Protein AF-0000000087539663 (afdb_homodimer)

Sequence (1094 aa):
MAEFKYAPMFQLGKDETEYRLLSKEGITVANFEGKEIVKVAPEALTLLAQEAFHDCEFLLRREHNEQVAAILKDEEASENDKYVALQFLRNAETAAKGVLPFCQDTGTAIIHGEKGQQVWTGYEDEEALSLGVFNTFTQENLRYSQNAPLNMFDEVNTKCNLPAQIDIEATEGAEYKFVMVAKGGGSANKTYFYPMTKATIQNEGTLIPFLVEKMKNLGTAACPPYHICFVIGGTSAEKNLLTVKLGSIKYYDALPTTGDETGRAFRDIELEKKILEEAHKIGLGAQFGGKYLAHDIRIIRLPRHGASVPIGMGVSCSADRNIKGKINKDGIWLEKMDTNPGELIPEEYRKPGEGAKGIEIDLDEGIDAVRAELTKHPVSTRVNLKGTIIVARDIAHAKLKARLDAGEPLPQYFKDYPVLYAGPAKTPNGLPCGSMGPTTANRMDPYVDEFQANGGSLVMIAKGNRTQEVTDACKKHGGFYLGTIGGVAAVLSQSSIKSIECVEYPELGMEAVYKITVEDFPAFILVDDKGNDFFKQLKPWTGCPKKMAEFKYAPMFQLGKDETEYRLLSKEGITVANFEGKEIVKVAPEALTLLAQEAFHDCEFLLRREHNEQVAAILKDEEASENDKYVALQFLRNAETAAKGVLPFCQDTGTAIIHGEKGQQVWTGYEDEEALSLGVFNTFTQENLRYSQNAPLNMFDEVNTKCNLPAQIDIEATEGAEYKFVMVAKGGGSANKTYFYPMTKATIQNEGTLIPFLVEKMKNLGTAACPPYHICFVIGGTSAEKNLLTVKLGSIKYYDALPTTGDETGRAFRDIELEKKILEEAHKIGLGAQFGGKYLAHDIRIIRLPRHGASVPIGMGVSCSADRNIKGKINKDGIWLEKMDTNPGELIPEEYRKPGEGAKGIEIDLDEGIDAVRAELTKHPVSTRVNLKGTIIVARDIAHAKLKARLDAGEPLPQYFKDYPVLYAGPAKTPNGLPCGSMGPTTANRMDPYVDEFQANGGSLVMIAKGNRTQEVTDACKKHGGFYLGTIGGVAAVLSQSSIKSIECVEYPELGMEAVYKITVEDFPAFILVDDKGNDFFKQLKPWTGCPKK

Secondary structure (DSSP, 8-state):
-PPP----S---------EEEEE-TTEEEEEETTEEEEEE-HHHHHHHHHHHHHHHHH---HHHHHHHHHHHH-TTS-HHHHHHHHHHHHHHHHHTTSSS-S-S---EEEEEEEEETTEE--S-HHHHHHHHHHHHHHHSS----EEEESSSS-EEE-SS-PPPEEEEEEESSS-EEEEEEEE-HHHHTS-EEEEE-GGGGSSHHHHHHHHHHHHHTTTTTT-SSEEEEEEEEESSHHHHHHHHHHHHTTTTTTS-SS--TT---EE-HHHHHHHHHHHHHSSBTTTTSBS-SEEEEEEEEEEEETT-EEEEEEEE-TT--EEEEEEETTEEEEE---S-GGGGS-GGG-STT-S--PEEEEGGG-HHHHHHHHTTS-TT-EEEEEEEEEE--THHHHHHHHHHHTTPPPPHHHHHS-EE-B---PPPTTSS-SS--BPBGGGGHHHHHHHHHTT--SEEEEBS---HHHHHHHHHHT-EEEE--TT-HHHHHHHTEEEEEEEE-GGGGGGSEEEEEEEEEEEEEEE-TTS-BHHHHPPP-------/-PPP----S---------EEEEE-TTEEEEEETTEEEEEE-HHHHHHHHHHHHHHHHH---HHHHHHHHHHHH-TTS-HHHHHHHHHHHHHHHHHTTSSS-S-S---EEEEEEEEETTEE--S-HHHHHHHHHHHHHHHSS----EEEESSSS-EEE-SS-PPPEEEEEEESSS-EEEEEEEE-HHHHTS-EEEEE-GGGGSSHHHHHHHHHHHHHTTTTTT-SSEEEEEEEEESSHHHHHHHHHHHHTTTTTTS-SS--TT---EE-HHHHHHHHHHHHHSSBTTTTSBS-SEEEEEEEEEEEETT-EEEEEEEE-TT--EEEEEEETTEEEEE---S-GGGGS-GGG-STT-S--PEEEEGGG-HHHHHHHHTTS-TT-EEEEEEEEEE--THHHHHHHHHHHTTPPPPHHHHHS-EE-B---PPPTTSS-SS--BPBGGGGHHHHHHHHHTT--SEEEEBS---HHHHHHHHHHT-EEEE--TT-HHHHHHHTEEEEEEEE-GGGGGGSEEEEEEEEEEEEEEE-TTS-BHHHHPPP-------

Structure (mmCIF, N/CA/C/O backbone):
data_AF-0000000087539663-model_v1
#
loop_
_entity.id
_entity.type
_entity.pdbx_description
1 polymer 'Fumarate hydratase class I'
#
loop_
_atom_site.group_PDB
_atom_site.id
_atom_site.type_symbol
_atom_site.label_atom_id
_atom_site.label_alt_id
_atom_site.label_comp_id
_atom_site.label_asym_id
_atom_site.label_entity_id
_atom_site.label_seq_id
_atom_site.pdbx_PDB_ins_code
_atom_site.Cartn_x
_atom_site.Cartn_y
_atom_site.Cartn_z
_atom_site.occupancy
_atom_site.B_iso_or_equiv
_atom_site.auth_seq_id
_atom_site.auth_comp_id
_atom_site.auth_asym_id
_atom_site.auth_atom_id
_atom_site.pdbx_PDB_model_num
ATOM 1 N N . MET A 1 1 ? 14.211 -14.898 -30.953 1 60.56 1 MET A N 1
ATOM 2 C CA . MET A 1 1 ? 14.531 -14.812 -29.531 1 60.56 1 MET A CA 1
ATOM 3 C C . MET A 1 1 ? 14.547 -13.359 -29.078 1 60.56 1 MET A C 1
ATOM 5 O O . MET A 1 1 ? 14.906 -12.461 -29.844 1 60.56 1 MET A O 1
ATOM 9 N N . ALA A 1 2 ? 13.883 -13.055 -27.953 1 77.38 2 ALA A N 1
ATOM 10 C CA . ALA A 1 2 ? 13.875 -11.672 -27.469 1 77.38 2 ALA A CA 1
ATOM 11 C C . ALA A 1 2 ? 15.289 -11.188 -27.172 1 77.38 2 ALA A C 1
ATOM 13 O O . ALA A 1 2 ? 16.141 -11.961 -26.703 1 77.38 2 ALA A O 1
ATOM 14 N N . GLU A 1 3 ? 15.664 -10.031 -27.609 1 91.62 3 GLU A N 1
ATOM 15 C CA . GLU A 1 3 ? 16.938 -9.383 -27.281 1 91.62 3 GLU A CA 1
ATOM 16 C C . GLU A 1 3 ? 16.859 -8.648 -25.938 1 91.62 3 GLU A C 1
ATOM 18 O O . GLU A 1 3 ? 15.836 -8.016 -25.641 1 91.62 3 GLU A O 1
ATOM 23 N N . PHE A 1 4 ? 17.969 -8.852 -25.188 1 96.75 4 PHE A N 1
ATOM 24 C CA . PHE A 1 4 ? 17.984 -8.18 -23.906 1 96.75 4 PHE A CA 1
ATOM 25 C C . PHE A 1 4 ? 18.156 -6.672 -24.078 1 96.75 4 PHE A C 1
ATOM 27 O O . PHE A 1 4 ? 19.125 -6.223 -24.703 1 96.75 4 PHE A O 1
ATOM 34 N N . LYS A 1 5 ? 17.234 -5.957 -23.609 1 95.12 5 LYS A N 1
ATOM 35 C CA . LYS A 1 5 ? 17.25 -4.5 -23.531 1 95.12 5 LYS A CA 1
ATOM 36 C C . LYS A 1 5 ? 16.812 -4.008 -22.156 1 95.12 5 LYS A C 1
ATOM 38 O O . LYS A 1 5 ? 15.703 -4.32 -21.719 1 95.12 5 LYS A O 1
ATOM 43 N N . TYR A 1 6 ? 17.781 -3.248 -21.578 1 96.25 6 TYR A N 1
ATOM 44 C CA . TYR A 1 6 ? 17.438 -2.742 -20.25 1 96.25 6 TYR A CA 1
ATOM 45 C C . TYR A 1 6 ? 17.188 -1.24 -20.281 1 96.25 6 TYR A C 1
ATOM 47 O O . TYR A 1 6 ? 17.906 -0.496 -20.953 1 96.25 6 TYR A O 1
ATOM 55 N N . ALA A 1 7 ? 16.141 -0.862 -19.641 1 96.44 7 ALA A N 1
ATOM 56 C CA . ALA A 1 7 ? 15.859 0.535 -19.328 1 96.44 7 ALA A CA 1
ATOM 57 C C . ALA A 1 7 ? 15.266 0.671 -17.922 1 96.44 7 ALA A C 1
ATOM 59 O O . ALA A 1 7 ? 14.438 -0.146 -17.516 1 96.44 7 ALA A O 1
ATOM 60 N N . PRO A 1 8 ? 15.695 1.689 -17.188 1 96.44 8 PRO A N 1
ATOM 61 C CA . PRO A 1 8 ? 15.07 1.904 -15.883 1 96.44 8 PRO A CA 1
ATOM 62 C C . PRO A 1 8 ? 13.57 2.186 -15.984 1 96.44 8 PRO A C 1
ATOM 64 O O . PRO A 1 8 ? 13.133 2.883 -16.906 1 96.44 8 PRO A O 1
ATOM 67 N N . MET A 1 9 ? 12.781 1.643 -15.047 1 97.69 9 MET A N 1
ATOM 68 C CA . MET A 1 9 ? 11.336 1.854 -15.039 1 97.69 9 MET A CA 1
ATOM 69 C C . MET A 1 9 ? 11.008 3.334 -14.883 1 97.69 9 MET A C 1
ATOM 71 O O . MET A 1 9 ? 10.125 3.852 -15.57 1 97.69 9 MET A O 1
ATOM 75 N N . PHE A 1 10 ? 11.734 4.004 -13.945 1 98.06 10 PHE A N 1
ATOM 76 C CA . PHE A 1 10 ? 11.539 5.43 -13.703 1 98.06 10 PHE A CA 1
ATOM 77 C C . PHE A 1 10 ? 12.648 6.246 -14.359 1 98.06 10 PHE A C 1
ATOM 79 O O . PHE A 1 10 ? 13.758 6.336 -13.828 1 98.06 10 PHE A O 1
ATOM 86 N N . GLN A 1 11 ? 12.383 6.824 -15.469 1 97.25 11 GLN A N 1
ATOM 87 C CA . GLN A 1 11 ? 13.328 7.613 -16.25 1 97.25 11 GLN A CA 1
ATOM 88 C C . GLN A 1 11 ? 13.117 9.109 -16.031 1 97.25 11 GLN A C 1
ATOM 90 O O . GLN A 1 11 ? 12.672 9.82 -16.922 1 97.25 11 GLN A O 1
ATOM 95 N N . LEU A 1 12 ? 13.547 9.562 -14.883 1 95.38 12 LEU A N 1
ATOM 96 C CA . LEU A 1 12 ? 13.305 10.945 -14.469 1 95.38 12 LEU A CA 1
ATOM 97 C C . LEU A 1 12 ? 14.18 11.906 -15.258 1 95.38 12 LEU A C 1
ATOM 99 O O . LEU A 1 12 ? 15.359 11.625 -15.508 1 95.38 12 LEU A O 1
ATOM 103 N N . GLY A 1 13 ? 13.602 13.016 -15.656 1 94.69 13 GLY A N 1
ATOM 104 C CA . GLY A 1 13 ? 14.352 14.078 -16.312 1 94.69 13 GLY A CA 1
ATOM 105 C C . GLY A 1 13 ? 15.211 14.875 -15.359 1 94.69 13 GLY A C 1
ATOM 106 O O . GLY A 1 13 ? 15.461 14.453 -14.227 1 94.69 13 GLY A O 1
ATOM 107 N N . LYS A 1 14 ? 15.648 15.961 -15.812 1 93.81 14 LYS A N 1
ATOM 108 C CA . LYS A 1 14 ? 16.578 16.812 -15.062 1 93.81 14 LYS A CA 1
ATOM 109 C C . LYS A 1 14 ? 15.898 17.406 -13.836 1 93.81 14 LYS A C 1
ATOM 111 O O . LYS A 1 14 ? 14.734 17.812 -13.906 1 93.81 14 LYS A O 1
ATOM 116 N N . ASP A 1 15 ? 16.594 17.469 -12.719 1 94.06 15 ASP A N 1
ATOM 117 C CA . ASP A 1 15 ? 16.141 18.141 -11.508 1 94.06 15 ASP A CA 1
ATOM 118 C C . ASP A 1 15 ? 16.281 19.656 -11.633 1 94.06 15 ASP A C 1
ATOM 120 O O . ASP A 1 15 ? 17.406 20.172 -11.695 1 94.06 15 ASP A O 1
ATOM 124 N N . GLU A 1 16 ? 15.211 20.344 -11.609 1 95.31 16 GLU A N 1
ATOM 125 C CA . GLU A 1 16 ? 15.242 21.797 -11.766 1 95.31 16 GLU A CA 1
ATOM 126 C C . GLU A 1 16 ? 15.062 22.5 -10.43 1 95.31 16 GLU A C 1
ATOM 128 O O . GLU A 1 16 ? 14.852 23.719 -10.383 1 95.31 16 GLU A O 1
ATOM 133 N N . THR A 1 17 ? 15.227 21.781 -9.375 1 97.5 17 THR A N 1
ATOM 134 C CA . THR A 1 17 ? 15.031 22.328 -8.031 1 97.5 17 THR A CA 1
ATOM 135 C C . THR A 1 17 ? 16.094 23.375 -7.715 1 97.5 17 THR A C 1
ATOM 137 O O . THR A 1 17 ? 17.266 23.203 -8.039 1 97.5 17 THR A O 1
ATOM 140 N N . GLU A 1 18 ? 15.656 24.547 -7.195 1 98.06 18 GLU A N 1
ATOM 141 C CA . GLU A 1 18 ? 16.594 25.547 -6.672 1 98.06 18 GLU A CA 1
ATOM 142 C C . GLU A 1 18 ? 17.031 25.188 -5.25 1 98.06 18 GLU A C 1
ATOM 144 O O . GLU A 1 18 ? 16.188 25.078 -4.355 1 98.06 18 GLU A O 1
ATOM 149 N N . TYR A 1 19 ? 18.344 25.031 -5.066 1 98.44 19 TYR A N 1
ATOM 150 C CA . TYR A 1 19 ? 18.891 24.641 -3.768 1 98.44 19 TYR A CA 1
ATOM 151 C C . TYR A 1 19 ? 19.656 25.797 -3.131 1 98.44 19 TYR A C 1
ATOM 153 O O . TYR A 1 19 ? 20.188 26.672 -3.832 1 98.44 19 TYR A O 1
ATOM 161 N N . ARG A 1 20 ? 19.703 25.844 -1.887 1 98.44 20 ARG A N 1
ATOM 162 C CA . ARG A 1 20 ? 20.594 26.703 -1.128 1 98.44 20 ARG A CA 1
ATOM 163 C C . ARG A 1 20 ? 21.656 25.891 -0.382 1 98.44 20 ARG A C 1
ATOM 165 O O . ARG A 1 20 ? 21.375 24.781 0.084 1 98.44 20 ARG A O 1
ATOM 172 N N . LEU A 1 21 ? 22.812 26.406 -0.207 1 98.75 21 LEU A N 1
ATOM 173 C CA . LEU A 1 21 ? 23.906 25.766 0.527 1 98.75 21 LEU A CA 1
ATOM 174 C C . LEU A 1 21 ? 23.703 25.922 2.031 1 98.75 21 LEU A C 1
ATOM 176 O O . LEU A 1 21 ? 23.562 27.031 2.533 1 98.75 21 LEU A O 1
ATOM 180 N N . LEU A 1 22 ? 23.688 24.828 2.732 1 98.5 22 LEU A N 1
ATOM 181 C CA . LEU A 1 22 ? 23.562 24.859 4.188 1 98.5 22 LEU A CA 1
ATOM 182 C C . LEU A 1 22 ? 24.938 24.938 4.844 1 98.5 22 LEU A C 1
ATOM 184 O O . LEU A 1 22 ? 25.125 25.688 5.812 1 98.5 22 LEU A O 1
ATOM 188 N N . SER A 1 23 ? 25.812 24.062 4.434 1 98.62 23 SER A N 1
ATOM 189 C CA . SER A 1 23 ? 27.125 23.953 5.039 1 98.62 23 SER A CA 1
ATOM 190 C C . SER A 1 23 ? 28.062 23.094 4.184 1 98.62 23 SER A C 1
ATOM 192 O O . SER A 1 23 ? 27.609 22.328 3.334 1 98.62 23 SER A O 1
ATOM 194 N N . LYS A 1 24 ? 29.297 23.25 4.359 1 98.5 24 LYS A N 1
ATOM 195 C CA . LYS A 1 24 ? 30.312 22.375 3.756 1 98.5 24 LYS A CA 1
ATOM 196 C C . LYS A 1 24 ? 30.984 21.5 4.809 1 98.5 24 LYS A C 1
ATOM 198 O O . LYS A 1 24 ? 31.719 20.562 4.473 1 98.5 24 LYS A O 1
ATOM 203 N N . GLU A 1 25 ? 30.703 21.781 6.031 1 98.5 25 GLU A N 1
ATOM 204 C CA . GLU A 1 25 ? 31.312 21.062 7.137 1 98.5 25 GLU A CA 1
ATOM 205 C C . GLU A 1 25 ? 30.906 19.594 7.125 1 98.5 25 GLU A C 1
ATOM 207 O O . GLU A 1 25 ? 29.75 19.266 6.867 1 98.5 25 GLU A O 1
ATOM 212 N N . GLY A 1 26 ? 31.844 18.703 7.422 1 98.5 26 GLY A N 1
ATOM 213 C CA . GLY A 1 26 ? 31.562 17.281 7.508 1 98.5 26 GLY A CA 1
ATOM 214 C C . GLY A 1 26 ? 31.641 16.578 6.168 1 98.5 26 GLY A C 1
ATOM 215 O O . GLY A 1 26 ? 31.328 15.391 6.066 1 98.5 26 GLY A O 1
ATOM 216 N N . ILE A 1 27 ? 32 17.344 5.117 1 98.75 27 ILE A N 1
ATOM 217 C CA . ILE A 1 27 ? 32.125 16.766 3.785 1 98.75 27 ILE A CA 1
ATOM 218 C C . ILE A 1 27 ? 33.625 16.75 3.387 1 98.75 27 ILE A C 1
ATOM 220 O O . ILE A 1 27 ? 34.281 17.797 3.361 1 98.75 27 ILE A O 1
ATOM 224 N N . THR A 1 28 ? 34.125 15.633 3.146 1 98.44 28 THR A N 1
ATOM 225 C CA . THR A 1 28 ? 35.5 15.484 2.639 1 98.44 28 THR A CA 1
ATOM 226 C C . THR A 1 28 ? 35.531 14.547 1.437 1 98.44 28 THR A C 1
ATOM 228 O O . THR A 1 28 ? 34.5 13.93 1.099 1 98.44 28 THR A O 1
ATOM 231 N N . VAL A 1 29 ? 36.594 14.469 0.727 1 98.19 29 VAL A N 1
ATOM 232 C CA . VAL A 1 29 ? 36.719 13.641 -0.466 1 98.19 29 VAL A CA 1
ATOM 233 C C . VAL A 1 29 ? 37.906 12.703 -0.331 1 98.19 29 VAL A C 1
ATOM 235 O O . VAL A 1 29 ? 38.875 13.031 0.349 1 98.19 29 VAL A O 1
ATOM 238 N N . ALA A 1 30 ? 37.812 11.594 -0.809 1 97.81 30 ALA A N 1
ATOM 239 C CA . ALA A 1 30 ? 38.844 10.602 -0.942 1 97.81 30 ALA A CA 1
ATOM 240 C C . ALA A 1 30 ? 38.812 9.945 -2.32 1 97.81 30 ALA A C 1
ATOM 242 O O . ALA A 1 30 ? 38.125 10.414 -3.223 1 97.81 30 ALA A O 1
ATOM 243 N N . ASN A 1 31 ? 39.75 9 -2.48 1 97.12 31 ASN A N 1
ATOM 244 C CA . ASN A 1 31 ? 39.812 8.297 -3.758 1 97.12 31 ASN A CA 1
ATOM 245 C C . ASN A 1 31 ? 39.844 6.785 -3.564 1 97.12 31 ASN A C 1
ATOM 247 O O . ASN A 1 31 ? 40.5 6.281 -2.666 1 97.12 31 ASN A O 1
ATOM 251 N N . PHE A 1 32 ? 39.125 6.09 -4.246 1 96.75 32 PHE A N 1
ATOM 252 C CA . PHE A 1 32 ? 39.125 4.633 -4.285 1 96.75 32 PHE A CA 1
ATOM 253 C C . PHE A 1 32 ? 39.188 4.129 -5.723 1 96.75 32 PHE A C 1
ATOM 255 O O . PHE A 1 32 ? 38.219 4.25 -6.469 1 96.75 32 PHE A O 1
ATOM 262 N N . GLU A 1 33 ? 40.312 3.533 -6.109 1 95.62 33 GLU A N 1
ATOM 263 C CA . GLU A 1 33 ? 40.562 2.953 -7.426 1 95.62 33 GLU A CA 1
ATOM 264 C C . GLU A 1 33 ? 40.188 3.934 -8.539 1 95.62 33 GLU A C 1
ATOM 266 O O . GLU A 1 33 ? 39.469 3.576 -9.469 1 95.62 33 GLU A O 1
ATOM 271 N N . GLY A 1 34 ? 40.531 5.16 -8.406 1 95.31 34 GLY A N 1
ATOM 272 C CA . GLY A 1 34 ? 40.406 6.164 -9.445 1 95.31 34 GLY A CA 1
ATOM 273 C C . GLY A 1 34 ? 39.062 6.902 -9.375 1 95.31 34 GLY A C 1
ATOM 274 O O . GLY A 1 34 ? 38.812 7.816 -10.164 1 95.31 34 GLY A O 1
ATOM 275 N N . LYS A 1 35 ? 38.188 6.598 -8.445 1 96.19 35 LYS A N 1
ATOM 276 C CA . LYS A 1 35 ? 36.906 7.266 -8.289 1 96.19 35 LYS A CA 1
ATOM 277 C C . LYS A 1 35 ? 36.906 8.172 -7.059 1 96.19 35 LYS A C 1
ATOM 279 O O . LYS A 1 35 ? 37.438 7.797 -6.004 1 96.19 35 LYS A O 1
ATOM 284 N N . GLU A 1 36 ? 36.344 9.32 -7.258 1 97.31 36 GLU A N 1
ATOM 285 C CA . GLU A 1 36 ? 36.188 10.234 -6.137 1 97.31 36 GLU A CA 1
ATOM 286 C C . GLU A 1 36 ? 35.125 9.75 -5.18 1 97.31 36 GLU A C 1
ATOM 288 O O . GLU A 1 36 ? 34 9.461 -5.598 1 97.31 36 GLU A O 1
ATOM 293 N N . ILE A 1 37 ? 35.531 9.617 -3.922 1 98.25 37 ILE A N 1
ATOM 294 C CA . ILE A 1 37 ? 34.594 9.188 -2.869 1 98.25 37 ILE A CA 1
ATOM 295 C C . ILE A 1 37 ? 34.219 10.383 -2.008 1 98.25 37 ILE A C 1
ATOM 297 O O . ILE A 1 37 ? 35.062 11.078 -1.467 1 98.25 37 ILE A O 1
ATOM 301 N N . VAL A 1 38 ? 32.969 10.688 -1.918 1 98.81 38 VAL A N 1
ATOM 302 C CA . VAL A 1 38 ? 32.469 11.742 -1.045 1 98.81 38 VAL A CA 1
ATOM 303 C C . VAL A 1 38 ? 32.219 11.18 0.351 1 98.81 38 VAL A C 1
ATOM 305 O O . VAL A 1 38 ? 31.312 10.359 0.541 1 98.81 38 VAL A O 1
ATOM 308 N N . LYS A 1 39 ? 32.969 11.586 1.333 1 98.62 39 LYS A N 1
ATOM 309 C CA . LYS A 1 39 ? 32.812 11.148 2.713 1 98.62 39 LYS A CA 1
ATOM 310 C C . LYS A 1 39 ? 31.922 12.109 3.498 1 98.62 39 LYS A C 1
ATOM 312 O O . LYS A 1 39 ? 32.156 13.32 3.475 1 98.62 39 LYS A O 1
ATOM 317 N N . VAL A 1 40 ? 30.938 11.617 4.137 1 98.88 40 VAL A N 1
ATOM 318 C CA . VAL A 1 40 ? 29.938 12.43 4.824 1 98.88 40 VAL A CA 1
ATOM 319 C C . VAL A 1 40 ? 29.953 12.109 6.316 1 98.88 40 VAL A C 1
ATOM 321 O O . VAL A 1 40 ? 29.719 10.969 6.719 1 98.88 40 VAL A O 1
ATOM 324 N N . ALA A 1 41 ? 30.219 13.055 7.184 1 98.75 41 ALA A N 1
ATOM 325 C CA . ALA A 1 41 ? 30.203 12.883 8.633 1 98.75 41 ALA A CA 1
ATOM 326 C C . ALA A 1 41 ? 28.766 12.789 9.156 1 98.75 41 ALA A C 1
ATOM 328 O O . ALA A 1 41 ? 27.844 13.305 8.531 1 98.75 41 ALA A O 1
ATOM 329 N N . PRO A 1 42 ? 28.547 12.094 10.281 1 98.69 42 PRO A N 1
ATOM 330 C CA . PRO A 1 42 ? 27.188 11.953 10.797 1 98.69 42 PRO A CA 1
ATOM 331 C C . PRO A 1 42 ? 26.516 13.297 11.086 1 98.69 42 PRO A C 1
ATOM 333 O O . PRO A 1 42 ? 25.312 13.438 10.922 1 98.69 42 PRO A O 1
ATOM 336 N N . GLU A 1 43 ? 27.344 14.32 11.492 1 98.75 43 GLU A N 1
ATOM 337 C CA . GLU A 1 43 ? 26.797 15.641 11.812 1 98.75 43 GLU A CA 1
ATOM 338 C C . GLU A 1 43 ? 26.188 16.297 10.578 1 98.75 43 GLU A C 1
ATOM 340 O O . GLU A 1 43 ? 25.25 17.078 10.688 1 98.75 43 GLU A O 1
ATOM 345 N N . ALA A 1 44 ? 26.75 15.961 9.43 1 98.88 44 ALA A N 1
ATOM 346 C CA . ALA A 1 44 ? 26.234 16.516 8.18 1 98.88 44 ALA A CA 1
ATOM 347 C C . ALA A 1 44 ? 24.828 16 7.898 1 98.88 44 ALA A C 1
ATOM 349 O O . ALA A 1 44 ? 23.938 16.781 7.512 1 98.88 44 ALA A O 1
ATOM 350 N N . LEU A 1 45 ? 24.609 14.672 8.047 1 98.94 45 LEU A N 1
ATOM 351 C CA . LEU A 1 45 ? 23.281 14.094 7.863 1 98.94 45 LEU A CA 1
ATOM 352 C C . LEU A 1 45 ? 22.297 14.641 8.898 1 98.94 45 LEU A C 1
ATOM 354 O O . LEU A 1 45 ? 21.141 14.922 8.578 1 98.94 45 LEU A O 1
ATOM 358 N N . THR A 1 46 ? 22.781 14.758 10.164 1 98.88 46 THR A N 1
ATOM 359 C CA . THR A 1 46 ? 21.953 15.305 11.234 1 98.88 46 THR A CA 1
ATOM 360 C C . THR A 1 46 ? 21.516 16.719 10.906 1 98.88 46 THR A C 1
ATOM 362 O O . THR A 1 46 ? 20.344 17.062 11.039 1 98.88 46 THR A O 1
ATOM 365 N N . LEU A 1 47 ? 22.469 17.531 10.469 1 98.88 47 LEU A N 1
ATOM 366 C CA . LEU A 1 47 ? 22.172 18.922 10.109 1 98.88 47 LEU A CA 1
ATOM 367 C C . LEU A 1 47 ? 21.156 18.984 8.977 1 98.88 47 LEU A C 1
ATOM 369 O O . LEU A 1 47 ? 20.203 19.766 9.031 1 98.88 47 LEU A O 1
ATOM 373 N N . LEU A 1 48 ? 21.391 18.203 7.941 1 98.94 48 LEU A N 1
ATOM 374 C CA . LEU A 1 48 ? 20.5 18.203 6.789 1 98.94 48 LEU A CA 1
ATOM 375 C C . LEU A 1 48 ? 19.062 17.875 7.211 1 98.94 48 LEU A C 1
ATOM 377 O O . LEU A 1 48 ? 18.125 18.594 6.848 1 98.94 48 LEU A O 1
ATOM 381 N N . ALA A 1 49 ? 18.891 16.766 7.957 1 98.94 49 ALA A N 1
ATOM 382 C CA . ALA A 1 49 ? 17.562 16.344 8.383 1 98.94 49 ALA A CA 1
ATOM 383 C C . ALA A 1 49 ? 16.906 17.391 9.289 1 98.94 49 ALA A C 1
ATOM 385 O O . ALA A 1 49 ? 15.719 17.672 9.164 1 98.94 49 ALA A O 1
ATOM 386 N N . GLN A 1 50 ? 17.688 17.938 10.234 1 98.88 50 GLN A N 1
ATOM 387 C CA . GLN A 1 50 ? 17.156 18.922 11.18 1 98.88 50 GLN A CA 1
ATOM 388 C C . GLN A 1 50 ? 16.641 20.156 10.453 1 98.88 50 GLN A C 1
ATOM 390 O O . GLN A 1 50 ? 15.531 20.625 10.711 1 98.88 50 GLN A O 1
ATOM 395 N N . GLU A 1 51 ? 17.484 20.688 9.523 1 98.81 51 GLU A N 1
ATOM 396 C CA . GLU A 1 51 ? 17.109 21.891 8.781 1 98.81 51 GLU A CA 1
ATOM 397 C C . GLU A 1 51 ? 15.953 21.594 7.82 1 98.81 51 GLU A C 1
ATOM 399 O O . GLU A 1 51 ? 15.086 22.453 7.609 1 98.81 51 GLU A O 1
ATOM 404 N N . ALA A 1 52 ? 15.977 20.453 7.207 1 98.94 52 ALA A N 1
ATOM 405 C CA . ALA A 1 52 ? 14.922 20.078 6.273 1 98.94 52 ALA A CA 1
ATOM 406 C C . ALA A 1 52 ? 13.562 20.031 6.969 1 98.94 52 ALA A C 1
ATOM 408 O O . ALA A 1 52 ? 12.594 20.609 6.484 1 98.94 52 ALA A O 1
ATOM 409 N N . PHE A 1 53 ? 13.461 19.344 8.102 1 98.81 53 PHE A N 1
ATOM 410 C CA . PHE A 1 53 ? 12.18 19.203 8.781 1 98.81 53 PHE A CA 1
ATOM 411 C C . PHE A 1 53 ? 11.766 20.516 9.43 1 98.81 53 PHE A C 1
ATOM 413 O O . PHE A 1 53 ? 10.578 20.812 9.539 1 98.81 53 PHE A O 1
ATOM 420 N N . HIS A 1 54 ? 12.758 21.344 9.852 1 98.62 54 HIS A N 1
ATOM 421 C CA . HIS A 1 54 ? 12.391 22.688 10.25 1 98.62 54 HIS A CA 1
ATOM 422 C C . HIS A 1 54 ? 11.688 23.438 9.117 1 98.62 54 HIS A C 1
ATOM 424 O O . HIS A 1 54 ? 10.57 23.922 9.289 1 98.62 54 HIS A O 1
ATOM 430 N N . ASP A 1 55 ? 12.336 23.469 7.969 1 98.56 55 ASP A N 1
ATOM 431 C CA . ASP A 1 55 ? 11.766 24.203 6.844 1 98.56 55 ASP A CA 1
ATOM 432 C C . ASP A 1 55 ? 10.43 23.625 6.414 1 98.56 55 ASP A C 1
ATOM 434 O O . ASP A 1 55 ? 9.492 24.359 6.109 1 98.56 55 ASP A O 1
ATOM 438 N N . CYS A 1 56 ? 10.352 22.328 6.438 1 96.5 56 CYS A N 1
ATOM 439 C CA . CYS A 1 56 ? 9.156 21.625 5.996 1 96.5 56 CYS A CA 1
ATOM 440 C C . CYS A 1 56 ? 7.973 21.938 6.898 1 96.5 56 CYS A C 1
ATOM 442 O O . CYS A 1 56 ? 6.824 21.891 6.457 1 96.5 56 CYS A O 1
ATOM 444 N N . GLU A 1 57 ? 8.227 22.25 8.156 1 98.25 57 GLU A N 1
ATOM 445 C CA . GLU A 1 57 ? 7.172 22.469 9.141 1 98.25 57 GLU A CA 1
ATOM 446 C C . GLU A 1 57 ? 6.711 23.922 9.133 1 98.25 57 GLU A C 1
ATOM 448 O O . GLU A 1 57 ? 5.605 24.234 9.586 1 98.25 57 GLU A O 1
ATOM 453 N N . PHE A 1 58 ? 7.527 24.875 8.57 1 98.5 58 PHE A N 1
ATOM 454 C CA . PHE A 1 58 ? 7.219 26.281 8.727 1 98.5 58 PHE A CA 1
ATOM 455 C C . PHE A 1 58 ? 7.055 26.953 7.363 1 98.5 58 PHE A C 1
ATOM 457 O O . PHE A 1 58 ? 6.484 28.047 7.266 1 98.5 58 PHE A O 1
ATOM 464 N N . LEU A 1 59 ? 7.539 26.312 6.316 1 98.56 59 LEU A N 1
ATOM 465 C CA . LEU A 1 59 ? 7.539 26.938 4.996 1 98.56 59 LEU A CA 1
ATOM 466 C C . LEU A 1 59 ? 6.949 26 3.951 1 98.56 59 LEU A C 1
ATOM 468 O O . LEU A 1 59 ? 6.977 24.781 4.121 1 98.56 59 LEU A O 1
ATOM 472 N N . LEU A 1 60 ? 6.414 26.562 2.887 1 98.25 60 LEU A N 1
ATOM 473 C CA . LEU A 1 60 ? 5.957 25.828 1.711 1 98.25 60 LEU A CA 1
ATOM 474 C C . LEU A 1 60 ? 6.73 26.25 0.468 1 98.25 60 LEU A C 1
ATOM 476 O O . LEU A 1 60 ? 7.449 27.25 0.495 1 98.25 60 LEU A O 1
ATOM 480 N N . ARG A 1 61 ? 6.648 25.5 -0.587 1 97.81 61 ARG A N 1
ATOM 481 C CA . ARG A 1 61 ? 7.227 25.891 -1.87 1 97.81 61 ARG A CA 1
ATOM 482 C C . ARG A 1 61 ? 6.527 27.125 -2.434 1 97.81 61 ARG A C 1
ATOM 484 O O . ARG A 1 61 ? 5.309 27.266 -2.305 1 97.81 61 ARG A O 1
ATOM 491 N N . ARG A 1 62 ? 7.281 27.969 -3.074 1 97.62 62 ARG A N 1
ATOM 492 C CA . ARG A 1 62 ? 6.727 29.172 -3.709 1 97.62 62 ARG A CA 1
ATOM 493 C C . ARG A 1 62 ? 5.652 28.797 -4.727 1 97.62 62 ARG A C 1
ATOM 495 O O . ARG A 1 62 ? 4.605 29.438 -4.797 1 97.62 62 ARG A O 1
ATOM 502 N N . GLU A 1 63 ? 5.918 27.766 -5.516 1 97.31 63 GLU A N 1
ATOM 503 C CA . GLU A 1 63 ? 4.984 27.328 -6.551 1 97.31 63 GLU A CA 1
ATOM 504 C C . GLU A 1 63 ? 3.646 26.906 -5.945 1 97.31 63 GLU A C 1
ATOM 506 O O . GLU A 1 63 ? 2.592 27.141 -6.539 1 97.31 63 GLU A O 1
ATOM 511 N N . HIS A 1 64 ? 3.645 26.281 -4.848 1 98.06 64 HIS A N 1
ATOM 512 C CA . HIS A 1 64 ? 2.416 25.906 -4.156 1 98.06 64 HIS A CA 1
ATOM 513 C C . HIS A 1 64 ? 1.629 27.141 -3.725 1 98.06 64 HIS A C 1
ATOM 515 O O . HIS A 1 64 ? 0.423 27.234 -3.965 1 98.06 64 HIS A O 1
ATOM 521 N N . ASN A 1 65 ? 2.311 28.062 -3.057 1 98.44 65 ASN A N 1
ATOM 522 C CA . ASN A 1 65 ? 1.659 29.297 -2.613 1 98.44 65 ASN A CA 1
ATOM 523 C C . ASN A 1 65 ? 1.077 30.078 -3.787 1 98.44 65 ASN A C 1
ATOM 525 O O . ASN A 1 65 ? 0.038 30.719 -3.652 1 98.44 65 ASN A O 1
ATOM 529 N N . GLU A 1 66 ? 1.752 30.016 -4.918 1 98.5 66 GLU A N 1
ATOM 530 C CA . GLU A 1 66 ? 1.26 30.688 -6.113 1 98.5 66 GLU A CA 1
ATOM 531 C C . GLU A 1 66 ? -0.032 30.047 -6.617 1 98.5 66 GLU A C 1
ATOM 533 O O . GLU A 1 66 ? -0.922 30.75 -7.109 1 98.5 66 GLU A O 1
ATOM 538 N N . GLN A 1 67 ? -0.124 28.719 -6.547 1 98.31 67 GLN A N 1
ATOM 539 C CA . GLN A 1 67 ? -1.372 28.047 -6.906 1 98.31 67 GLN A CA 1
ATOM 540 C C . GLN A 1 67 ? -2.512 28.5 -5.992 1 98.31 67 GLN A C 1
ATOM 542 O O . GLN A 1 67 ? -3.643 28.688 -6.449 1 98.31 67 GLN A O 1
ATOM 547 N N . VAL A 1 68 ? -2.248 28.625 -4.695 1 98.38 68 VAL A N 1
ATOM 548 C CA . VAL A 1 68 ? -3.252 29.094 -3.74 1 98.38 68 VAL A CA 1
ATOM 549 C C . VAL A 1 68 ? -3.672 30.516 -4.082 1 98.38 68 VAL A C 1
ATOM 551 O O . VAL A 1 68 ? -4.863 30.828 -4.121 1 98.38 68 VAL A O 1
ATOM 554 N N . ALA A 1 69 ? -2.721 31.344 -4.352 1 98.12 69 ALA A N 1
ATOM 555 C CA . ALA A 1 69 ? -2.988 32.75 -4.668 1 98.12 69 ALA A CA 1
ATOM 556 C C . ALA A 1 69 ? -3.842 32.875 -5.926 1 98.12 69 ALA A C 1
ATOM 558 O O . ALA A 1 69 ? -4.672 33.781 -6.031 1 98.12 69 ALA A O 1
ATOM 559 N N . ALA A 1 70 ? -3.646 32 -6.859 1 97.94 70 ALA A N 1
ATOM 560 C CA . ALA A 1 70 ? -4.371 32.031 -8.125 1 97.94 70 ALA A CA 1
ATOM 561 C C . ALA A 1 70 ? -5.875 31.891 -7.906 1 97.94 70 ALA A C 1
ATOM 563 O O . ALA A 1 70 ? -6.676 32.375 -8.695 1 97.94 70 ALA A O 1
ATOM 564 N N . ILE A 1 71 ? -6.273 31.25 -6.848 1 97.75 71 ILE A N 1
ATOM 565 C CA . ILE A 1 71 ? -7.684 31.047 -6.531 1 97.75 71 ILE A CA 1
ATOM 566 C C . ILE A 1 71 ? -8.352 32.406 -6.297 1 97.75 71 ILE A C 1
ATOM 568 O O . ILE A 1 71 ? -9.508 32.625 -6.68 1 97.75 71 ILE A O 1
ATOM 572 N N . LEU A 1 72 ? -7.668 33.344 -5.691 1 96.56 72 LEU A N 1
ATOM 573 C CA . LEU A 1 72 ? -8.203 34.656 -5.344 1 96.56 72 LEU A CA 1
ATOM 574 C C . LEU A 1 72 ? -8.523 35.469 -6.602 1 96.56 72 LEU A C 1
ATOM 576 O O . LEU A 1 72 ? -9.375 36.375 -6.578 1 96.56 72 LEU A O 1
ATOM 580 N N . LYS A 1 73 ? -7.922 35.125 -7.688 1 95.06 73 LYS A N 1
ATOM 581 C CA . LYS A 1 73 ? -8.078 35.875 -8.922 1 95.06 73 LYS A CA 1
ATOM 582 C C . LYS A 1 73 ? -9.031 35.156 -9.891 1 95.06 73 LYS A C 1
ATOM 584 O O . LYS A 1 73 ? -9.398 35.719 -10.93 1 95.06 73 LYS A O 1
ATOM 589 N N . ASP A 1 74 ? -9.383 33.969 -9.586 1 95.5 74 ASP A N 1
ATOM 590 C CA . ASP A 1 74 ? -10.219 33.188 -10.477 1 95.5 74 ASP A CA 1
ATOM 591 C C . ASP A 1 74 ? -11.688 33.594 -10.367 1 95.5 74 ASP A C 1
ATOM 593 O O . ASP A 1 74 ? -12.312 33.406 -9.328 1 95.5 74 ASP A O 1
ATOM 597 N N . GLU A 1 75 ? -12.281 34 -11.422 1 94 75 GLU A N 1
ATOM 598 C CA . GLU A 1 75 ? -13.656 34.469 -11.445 1 94 75 GLU A CA 1
ATOM 599 C C . GLU A 1 75 ? -14.648 33.344 -11.266 1 94 75 GLU A C 1
ATOM 601 O O . GLU A 1 75 ? -15.797 33.531 -10.867 1 94 75 GLU A O 1
ATOM 606 N N . GLU A 1 76 ? -14.188 32.156 -11.508 1 94.62 76 GLU A N 1
ATOM 607 C CA . GLU A 1 76 ? -15.062 31 -11.391 1 94.62 76 GLU A CA 1
ATOM 608 C C . GLU A 1 76 ? -15.031 30.422 -9.984 1 94.62 76 GLU A C 1
ATOM 610 O O . GLU A 1 76 ? -15.844 29.562 -9.641 1 94.62 76 GLU A O 1
ATOM 615 N N . ALA A 1 77 ? -14.148 30.938 -9.156 1 94.94 77 ALA A N 1
ATOM 616 C CA . ALA A 1 77 ? -14.055 30.453 -7.785 1 94.94 77 ALA A CA 1
ATOM 617 C C . ALA A 1 77 ? -15.219 30.969 -6.941 1 94.94 77 ALA A C 1
ATOM 619 O O . ALA A 1 77 ? -15.664 32.094 -7.113 1 94.94 77 ALA A O 1
ATOM 620 N N . SER A 1 78 ? -15.711 30.109 -6.027 1 92.5 78 SER A N 1
ATOM 621 C CA . SER A 1 78 ? -16.734 30.547 -5.09 1 92.5 78 SER A CA 1
ATOM 622 C C . SER A 1 78 ? -16.156 31.5 -4.051 1 92.5 78 SER A C 1
ATOM 624 O O . SER A 1 78 ? -14.938 31.594 -3.902 1 92.5 78 SER A O 1
ATOM 626 N N . GLU A 1 79 ? -17.062 32.188 -3.363 1 90.94 79 GLU A N 1
ATOM 627 C CA . GLU A 1 79 ? -16.609 33.031 -2.271 1 90.94 79 GLU A CA 1
ATOM 628 C C . GLU A 1 79 ? -15.938 32.219 -1.167 1 90.94 79 GLU A C 1
ATOM 630 O O . GLU A 1 79 ? -14.984 32.688 -0.542 1 90.94 79 GLU A O 1
ATOM 635 N N . ASN A 1 80 ? -16.422 31.047 -0.962 1 90.94 80 ASN A N 1
ATOM 636 C CA . ASN A 1 80 ? -15.828 30.172 0.045 1 90.94 80 ASN A CA 1
ATOM 637 C C . ASN A 1 80 ? -14.438 29.703 -0.371 1 90.94 80 ASN A C 1
ATOM 639 O O . ASN A 1 80 ? -13.539 29.609 0.465 1 90.94 80 ASN A O 1
ATOM 643 N N . ASP A 1 81 ? -14.273 29.453 -1.689 1 95.12 81 ASP A N 1
ATOM 644 C CA . ASP A 1 81 ? -12.953 29.109 -2.197 1 95.12 81 ASP A CA 1
ATOM 645 C C . ASP A 1 81 ? -11.945 30.219 -1.892 1 95.12 81 ASP A C 1
ATOM 647 O O . ASP A 1 81 ? -10.844 29.953 -1.404 1 95.12 81 ASP A O 1
ATOM 651 N N . LYS A 1 82 ? -12.383 31.391 -2.182 1 94.56 82 LYS A N 1
ATOM 652 C CA . LYS A 1 82 ? -11.508 32.562 -2.02 1 94.56 82 LYS A CA 1
ATOM 653 C C . LYS A 1 82 ? -11.195 32.812 -0.546 1 94.56 82 LYS A C 1
ATOM 655 O O . LYS A 1 82 ? -10.062 33.125 -0.192 1 94.56 82 LYS A O 1
ATOM 660 N N . TYR A 1 83 ? -12.203 32.625 0.256 1 92.5 83 TYR A N 1
ATOM 661 C CA . TYR A 1 83 ? -12 32.812 1.688 1 92.5 83 TYR A CA 1
ATOM 662 C C . TYR A 1 83 ? -10.992 31.812 2.232 1 92.5 83 TYR A C 1
ATOM 664 O O . TYR A 1 83 ? -10.07 32.188 2.965 1 92.5 83 TYR A O 1
ATOM 672 N N . VAL A 1 84 ? -11.141 30.562 1.917 1 94.81 84 VAL A N 1
ATOM 673 C CA . VAL A 1 84 ? -10.25 29.516 2.385 1 94.81 84 VAL A CA 1
ATOM 674 C C . VAL A 1 84 ? -8.836 29.75 1.87 1 94.81 84 VAL A C 1
ATOM 676 O O . VAL A 1 84 ? -7.863 29.656 2.625 1 94.81 84 VAL A O 1
ATOM 679 N N . ALA A 1 85 ? -8.727 30.125 0.593 1 97.19 85 ALA A N 1
ATOM 680 C CA . ALA A 1 85 ? -7.418 30.406 -0.001 1 97.19 85 ALA A CA 1
ATOM 681 C C . ALA A 1 85 ? -6.715 31.547 0.736 1 97.19 85 ALA A C 1
ATOM 683 O O . ALA A 1 85 ? -5.512 31.484 0.993 1 97.19 85 ALA A O 1
ATOM 684 N N . LEU A 1 86 ? -7.469 32.562 1.042 1 95.81 86 LEU A N 1
ATOM 685 C CA . LEU A 1 86 ? -6.914 33.688 1.775 1 95.81 86 LEU A CA 1
ATOM 686 C C . LEU A 1 86 ? -6.387 33.25 3.137 1 95.81 86 LEU A C 1
ATOM 688 O O . LEU A 1 86 ? -5.293 33.656 3.543 1 95.81 86 LEU A O 1
ATOM 692 N N . GLN A 1 87 ? -7.176 32.438 3.824 1 95.25 87 GLN A N 1
ATOM 693 C CA . GLN A 1 87 ? -6.742 31.938 5.125 1 95.25 87 GLN A CA 1
ATOM 694 C C . GLN A 1 87 ? -5.48 31.094 4.996 1 95.25 87 GLN A C 1
ATOM 696 O O . GLN A 1 87 ? -4.617 31.125 5.875 1 95.25 87 GLN A O 1
ATOM 701 N N . PHE A 1 88 ? -5.336 30.344 3.898 1 97.69 88 PHE A N 1
ATOM 702 C CA . PHE A 1 88 ? -4.145 29.531 3.674 1 97.69 88 PHE A CA 1
ATOM 703 C C . PHE A 1 88 ? -2.914 30.422 3.5 1 97.69 88 PHE A C 1
ATOM 705 O O . PHE A 1 88 ? -1.846 30.125 4.039 1 97.69 88 PHE A O 1
ATOM 712 N N . LEU A 1 89 ? -3.043 31.484 2.736 1 97.69 89 LEU A N 1
ATOM 713 C CA . LEU A 1 89 ? -1.919 32.375 2.529 1 97.69 89 LEU A CA 1
ATOM 714 C C . LEU A 1 89 ? -1.544 33.094 3.826 1 97.69 89 LEU A C 1
ATOM 716 O O . LEU A 1 89 ? -0.36 33.281 4.125 1 97.69 89 LEU A O 1
ATOM 720 N N . ARG A 1 90 ? -2.557 33.469 4.625 1 96.56 90 ARG A N 1
ATOM 721 C CA . ARG A 1 90 ? -2.291 34.094 5.926 1 96.56 90 ARG A CA 1
ATOM 722 C C . ARG A 1 90 ? -1.604 33.094 6.863 1 96.56 90 ARG A C 1
ATOM 724 O O . ARG A 1 90 ? -0.717 33.469 7.629 1 96.56 90 ARG A O 1
ATOM 731 N N . ASN A 1 91 ? -2.07 31.891 6.785 1 97.81 91 ASN A N 1
ATOM 732 C CA . ASN A 1 91 ? -1.443 30.844 7.578 1 97.81 91 ASN A CA 1
ATOM 733 C C . ASN A 1 91 ? 0.025 30.656 7.207 1 97.81 91 ASN A C 1
ATOM 735 O O . ASN A 1 91 ? 0.881 30.531 8.086 1 97.81 91 ASN A O 1
ATOM 739 N N . ALA A 1 92 ? 0.314 30.609 5.906 1 98.12 92 ALA A N 1
ATOM 740 C CA . ALA A 1 92 ? 1.688 30.484 5.426 1 98.12 92 ALA A CA 1
ATOM 741 C C . ALA A 1 92 ? 2.539 31.672 5.891 1 98.12 92 ALA A C 1
ATOM 743 O O . ALA A 1 92 ? 3.695 31.484 6.285 1 98.12 92 ALA A O 1
ATOM 744 N N . GLU A 1 93 ? 1.984 32.844 5.824 1 97.25 93 GLU A N 1
ATOM 745 C CA . GLU A 1 93 ? 2.676 34.031 6.281 1 97.25 93 GLU A CA 1
ATOM 746 C C . GLU A 1 93 ? 3 33.938 7.77 1 97.25 93 GLU A C 1
ATOM 748 O O . GLU A 1 93 ? 4.117 34.25 8.18 1 97.25 93 GLU A O 1
ATOM 753 N N . THR A 1 94 ? 2.029 33.531 8.539 1 97.31 94 THR A N 1
ATOM 754 C CA . THR A 1 94 ? 2.205 33.406 9.984 1 97.31 94 THR A CA 1
ATOM 755 C C . THR A 1 94 ? 3.27 32.344 10.305 1 97.31 94 THR A C 1
ATOM 757 O O . THR A 1 94 ? 4.164 32.594 11.117 1 97.31 94 THR A O 1
ATOM 760 N N . ALA A 1 95 ? 3.225 31.219 9.672 1 98.12 95 ALA A N 1
ATOM 761 C CA . ALA A 1 95 ? 4.133 30.109 9.938 1 98.12 95 ALA A CA 1
ATOM 762 C C . ALA A 1 95 ? 5.559 30.453 9.523 1 98.12 95 ALA A C 1
ATOM 764 O O . ALA A 1 95 ? 6.52 30.016 10.164 1 98.12 95 ALA A O 1
ATOM 765 N N . ALA A 1 96 ? 5.691 31.234 8.469 1 98.06 96 ALA A N 1
ATOM 766 C CA . ALA A 1 96 ? 7 31.578 7.91 1 98.06 96 ALA A CA 1
ATOM 767 C C . ALA A 1 96 ? 7.848 32.344 8.922 1 98.06 96 ALA A C 1
ATOM 769 O O . ALA A 1 96 ? 9.07 32.438 8.773 1 98.06 96 ALA A O 1
ATOM 770 N N . LYS A 1 97 ? 7.211 32.812 10.016 1 96.94 97 LYS A N 1
ATOM 771 C CA . LYS A 1 97 ? 7.934 33.531 11.07 1 96.94 97 LYS A CA 1
ATOM 772 C C . LYS A 1 97 ? 8.719 32.531 11.938 1 96.94 97 LYS A C 1
ATOM 774 O O . LYS A 1 97 ? 9.586 32.969 12.719 1 96.94 97 LYS A O 1
ATOM 779 N N . GLY A 1 98 ? 8.406 31.25 11.891 1 97.06 98 GLY A N 1
ATOM 780 C CA . GLY A 1 98 ? 9.227 30.219 12.508 1 97.06 98 GLY A CA 1
ATOM 781 C C . GLY A 1 98 ? 8.82 29.906 13.938 1 97.06 98 GLY A C 1
ATOM 782 O O . GLY A 1 98 ? 9.547 29.234 14.672 1 97.06 98 GLY A O 1
ATOM 783 N N . VAL A 1 99 ? 7.637 30.406 14.375 1 97.25 99 VAL A N 1
ATOM 784 C CA . VAL A 1 99 ? 7.215 30.234 15.766 1 97.25 99 VAL A CA 1
ATOM 785 C C . VAL A 1 99 ? 6.07 29.219 15.836 1 97.25 99 VAL A C 1
ATOM 787 O O . VAL A 1 99 ? 6.137 28.25 16.594 1 97.25 99 VAL A O 1
ATOM 790 N N . LEU A 1 100 ? 5.043 29.422 15.07 1 98.12 100 LEU A N 1
ATOM 791 C CA . LEU A 1 100 ? 3.91 28.5 14.953 1 98.12 100 LEU A CA 1
ATOM 792 C C . LEU A 1 100 ? 4.012 27.672 13.68 1 98.12 100 LEU A C 1
ATOM 794 O O . LEU A 1 100 ? 3.99 28.219 12.57 1 98.12 100 LEU A O 1
ATOM 798 N N . PRO A 1 101 ? 4.172 26.359 13.844 1 98.06 101 PRO A N 1
ATOM 799 C CA . PRO A 1 101 ? 4.203 25.547 12.625 1 98.06 101 PRO A CA 1
ATOM 800 C C . PRO A 1 101 ? 2.926 25.688 11.797 1 98.06 101 PRO A C 1
ATOM 802 O O . PRO A 1 101 ? 1.875 26.047 12.328 1 98.06 101 PRO A O 1
ATOM 805 N N . PHE A 1 102 ? 3.014 25.359 10.547 1 96.81 102 PHE A N 1
ATOM 806 C CA . PHE A 1 102 ? 1.944 25.531 9.57 1 96.81 102 PHE A CA 1
ATOM 807 C C . PHE A 1 102 ? 0.717 24.719 9.969 1 96.81 102 PHE A C 1
ATOM 809 O O . PHE A 1 102 ? -0.416 25.188 9.82 1 96.81 102 PHE A O 1
ATOM 816 N N . CYS A 1 103 ? 0.943 23.531 10.375 1 96.62 103 CYS A N 1
ATOM 817 C CA . CYS A 1 103 ? -0.103 22.578 10.719 1 96.62 103 CYS A CA 1
ATOM 818 C C . CYS A 1 103 ? 0.04 22.109 12.164 1 96.62 103 CYS A C 1
ATOM 820 O O . CYS A 1 103 ? 1.154 21.922 12.648 1 96.62 103 CYS A O 1
ATOM 822 N N . GLN A 1 104 ? -1.161 21.922 12.867 1 95.31 104 GLN A N 1
ATOM 823 C CA . GLN A 1 104 ? -1.079 21.422 14.234 1 95.31 104 GLN A CA 1
ATOM 824 C C . GLN A 1 104 ? -0.525 20 14.266 1 95.31 104 GLN A C 1
ATOM 826 O O . GLN A 1 104 ? 0.084 19.594 15.258 1 95.31 104 GLN A O 1
ATOM 831 N N . ASP A 1 105 ? -0.93 19.219 13.297 1 95.44 105 ASP A N 1
ATOM 832 C CA . ASP A 1 105 ? -0.366 17.875 13.133 1 95.44 105 ASP A CA 1
ATOM 833 C C . ASP A 1 105 ? 0.943 17.922 12.352 1 95.44 105 ASP A C 1
ATOM 835 O O . ASP A 1 105 ? 0.934 17.984 11.117 1 95.44 105 ASP A O 1
ATOM 839 N N . THR A 1 106 ? 2.057 17.766 13.109 1 97 106 THR A N 1
ATOM 840 C CA . THR A 1 106 ? 3.352 17.984 12.477 1 97 106 THR A CA 1
ATOM 841 C C . THR A 1 106 ? 3.873 16.688 11.859 1 97 106 THR A C 1
ATOM 843 O O . THR A 1 106 ? 4.934 16.672 11.234 1 97 106 THR A O 1
ATOM 846 N N . GLY A 1 107 ? 3.178 15.617 12 1 96.81 107 GLY A N 1
ATOM 847 C CA . GLY A 1 107 ? 3.162 14.453 11.117 1 96.81 107 GLY A CA 1
ATOM 848 C C . GLY A 1 107 ? 4.332 13.516 11.344 1 96.81 107 GLY A C 1
ATOM 849 O O . GLY A 1 107 ? 5.234 13.82 12.125 1 96.81 107 GLY A O 1
ATOM 850 N N . THR A 1 108 ? 4.332 12.344 10.688 1 98.5 108 THR A N 1
ATOM 851 C CA . THR A 1 108 ? 5.422 11.375 10.617 1 98.5 108 THR A CA 1
ATOM 852 C C . THR A 1 108 ? 6.555 11.898 9.734 1 98.5 108 THR A C 1
ATOM 854 O O . THR A 1 108 ? 6.316 12.375 8.625 1 98.5 108 THR A O 1
ATOM 857 N N . ALA A 1 109 ? 7.785 11.852 10.344 1 98.81 109 ALA A N 1
ATOM 858 C CA . ALA A 1 109 ? 8.945 12.18 9.523 1 98.81 109 ALA A CA 1
ATOM 859 C C . ALA A 1 109 ? 9.312 11.031 8.594 1 98.81 109 ALA A C 1
ATOM 861 O O . ALA A 1 109 ? 9.547 9.906 9.047 1 98.81 109 ALA A O 1
ATOM 862 N N . ILE A 1 110 ? 9.336 11.312 7.32 1 98.88 110 ILE A N 1
ATOM 863 C CA . ILE A 1 110 ? 9.664 10.305 6.312 1 98.88 110 ILE A CA 1
ATOM 864 C C . ILE A 1 110 ? 10.828 10.797 5.457 1 98.88 110 ILE A C 1
ATOM 866 O O . ILE A 1 110 ? 10.789 11.898 4.906 1 98.88 110 ILE A O 1
ATOM 870 N N . ILE A 1 111 ? 11.844 10.008 5.371 1 98.88 111 ILE A N 1
ATOM 871 C CA . ILE A 1 111 ? 13.039 10.336 4.594 1 98.88 111 ILE A CA 1
ATOM 872 C C . ILE A 1 111 ? 13.258 9.281 3.514 1 98.88 111 ILE A C 1
ATOM 874 O O . ILE A 1 111 ? 13.492 8.109 3.82 1 98.88 111 ILE A O 1
ATOM 878 N N . HIS A 1 112 ? 13.078 9.633 2.291 1 98.69 112 HIS A N 1
ATOM 879 C CA . HIS A 1 112 ? 13.438 8.812 1.138 1 98.69 112 HIS A CA 1
ATOM 880 C C . HIS A 1 112 ? 14.766 9.258 0.536 1 98.69 112 HIS A C 1
ATOM 882 O O . HIS A 1 112 ? 14.867 10.367 0.006 1 98.69 112 HIS A O 1
ATOM 888 N N . GLY A 1 113 ? 15.734 8.375 0.589 1 98.56 113 GLY A N 1
ATOM 889 C CA . GLY A 1 113 ? 17.062 8.75 0.141 1 98.56 113 GLY A CA 1
ATOM 890 C C . GLY A 1 113 ? 17.578 7.871 -0.984 1 98.56 113 GLY A C 1
ATOM 891 O O . GLY A 1 113 ? 17.094 6.754 -1.18 1 98.56 113 GLY A O 1
ATOM 892 N N . GLU A 1 114 ? 18.453 8.359 -1.747 1 98.31 114 GLU A N 1
ATOM 893 C CA . GLU A 1 114 ? 19.266 7.672 -2.744 1 98.31 114 GLU A CA 1
ATOM 894 C C . GLU A 1 114 ? 20.75 7.906 -2.5 1 98.31 114 GLU A C 1
ATOM 896 O O . GLU A 1 114 ? 21.25 9.016 -2.676 1 98.31 114 GLU A O 1
ATOM 901 N N . LYS A 1 115 ? 21.391 6.898 -2.086 1 98.62 115 LYS A N 1
ATOM 902 C CA . LYS A 1 115 ? 22.812 6.988 -1.737 1 98.62 115 LYS A CA 1
ATOM 903 C C . LYS A 1 115 ? 23.688 6.477 -2.875 1 98.62 115 LYS A C 1
ATOM 905 O O . LYS A 1 115 ? 23.719 5.273 -3.152 1 98.62 115 LYS A O 1
ATOM 910 N N . GLY A 1 116 ? 24.422 7.359 -3.492 1 98 116 GLY A N 1
ATOM 911 C CA . GLY A 1 116 ? 25.359 6.941 -4.527 1 98 116 GLY A CA 1
ATOM 912 C C . GLY A 1 116 ? 26.469 6.059 -4.004 1 98 116 GLY A C 1
ATOM 913 O O . GLY A 1 116 ? 26.938 6.242 -2.877 1 98 116 GLY A O 1
ATOM 914 N N . GLN A 1 117 ? 26.891 5.156 -4.805 1 96.88 117 GLN A N 1
ATOM 915 C CA . GLN A 1 117 ? 27.922 4.191 -4.43 1 96.88 117 GLN A CA 1
ATOM 916 C C . GLN A 1 117 ? 29.172 4.895 -3.932 1 96.88 117 GLN A C 1
ATOM 918 O O . GLN A 1 117 ? 29.875 4.391 -3.047 1 96.88 117 GLN A O 1
ATOM 923 N N . GLN A 1 118 ? 29.453 6.094 -4.461 1 97.88 118 GLN A N 1
ATOM 924 C CA . GLN A 1 118 ? 30.672 6.82 -4.129 1 97.88 118 GLN A CA 1
ATOM 925 C C . GLN A 1 118 ? 30.484 7.668 -2.875 1 97.88 118 GLN A C 1
ATOM 927 O O . GLN A 1 118 ? 31.391 8.414 -2.482 1 97.88 118 GLN A O 1
ATOM 932 N N . VAL A 1 119 ? 29.359 7.629 -2.242 1 98.62 119 VAL A N 1
ATOM 933 C CA . VAL A 1 119 ? 29.125 8.305 -0.967 1 98.62 119 VAL A CA 1
ATOM 934 C C . VAL A 1 119 ? 29.469 7.359 0.183 1 98.62 119 VAL A C 1
ATOM 936 O O . VAL A 1 119 ? 28.922 6.258 0.277 1 98.62 119 VAL A O 1
ATOM 939 N N . TRP A 1 120 ? 30.359 7.793 1.051 1 98.06 120 TRP A N 1
ATOM 940 C CA . TRP A 1 120 ? 30.859 6.969 2.146 1 98.06 120 TRP A CA 1
ATOM 941 C C . TRP A 1 120 ? 30.578 7.617 3.494 1 98.06 120 TRP A C 1
ATOM 943 O O . TRP A 1 120 ? 31.031 8.734 3.768 1 98.06 120 TRP A O 1
ATOM 953 N N . THR A 1 121 ? 29.875 7.039 4.395 1 97.5 121 THR A N 1
ATOM 954 C CA . THR A 1 121 ? 29.578 7.574 5.719 1 97.5 121 THR A CA 1
ATOM 955 C C . THR A 1 121 ? 30.281 6.773 6.805 1 97.5 121 THR A C 1
ATOM 957 O O . THR A 1 121 ? 31 7.336 7.637 1 97.5 121 THR A O 1
ATOM 960 N N . GLY A 1 122 ? 30.141 5.344 6.859 1 93.44 122 GLY A N 1
ATOM 961 C CA . GLY A 1 122 ? 30.859 4.5 7.809 1 93.44 122 GLY A CA 1
ATOM 962 C C . GLY A 1 122 ? 30.141 4.387 9.148 1 93.44 122 GLY A C 1
ATOM 963 O O . GLY A 1 122 ? 30.766 4.035 10.156 1 93.44 122 GLY A O 1
ATOM 964 N N . TYR A 1 123 ? 29.016 4.828 9.32 1 95.62 123 TYR A N 1
ATOM 965 C CA . TYR A 1 123 ? 28.156 4.746 10.492 1 95.62 123 TYR A CA 1
ATOM 966 C C . TYR A 1 123 ? 26.719 4.453 10.086 1 95.62 123 TYR A C 1
ATOM 968 O O . TYR A 1 123 ? 26.422 4.215 8.914 1 95.62 123 TYR A O 1
ATOM 976 N N . GLU A 1 124 ? 25.844 4.312 11.039 1 96.19 124 GLU A N 1
ATOM 977 C CA . GLU A 1 124 ? 24.422 4.09 10.773 1 96.19 124 GLU A CA 1
ATOM 978 C C . GLU A 1 124 ? 23.75 5.379 10.32 1 96.19 124 GLU A C 1
ATOM 980 O O . GLU A 1 124 ? 23.344 6.199 11.148 1 96.19 124 GLU A O 1
ATOM 985 N N . ASP A 1 125 ? 23.547 5.48 8.992 1 98.56 125 ASP A N 1
ATOM 986 C CA . ASP A 1 125 ? 22.953 6.691 8.43 1 98.56 125 ASP A CA 1
ATOM 987 C C . ASP A 1 125 ? 21.625 7.012 9.102 1 98.56 125 ASP A C 1
ATOM 989 O O . ASP A 1 125 ? 21.312 8.18 9.367 1 98.56 125 ASP A O 1
ATOM 993 N N . GLU A 1 126 ? 20.859 5.98 9.352 1 98.44 126 GLU A N 1
ATOM 994 C CA . GLU A 1 126 ? 19.516 6.168 9.914 1 98.44 126 GLU A CA 1
ATOM 995 C C . GLU A 1 126 ? 19.578 6.82 11.289 1 98.44 126 GLU A C 1
ATOM 997 O O . GLU A 1 126 ? 18.719 7.629 11.641 1 98.44 126 GLU A O 1
ATOM 1002 N N . GLU A 1 127 ? 20.547 6.426 12.062 1 98.5 127 GLU A N 1
ATOM 1003 C CA . GLU A 1 127 ? 20.703 7.023 13.391 1 98.5 127 GLU A CA 1
ATOM 1004 C C . GLU A 1 127 ? 21 8.516 13.289 1 98.5 127 GLU A C 1
ATOM 1006 O O . GLU A 1 127 ? 20.422 9.32 14.016 1 98.5 127 GLU A O 1
ATOM 1011 N N . ALA A 1 128 ? 21.938 8.883 12.383 1 98.81 128 ALA A N 1
ATOM 1012 C CA . ALA A 1 128 ? 22.297 10.281 12.195 1 98.81 128 ALA A CA 1
ATOM 1013 C C . ALA A 1 128 ? 21.109 11.102 11.711 1 98.81 128 ALA A C 1
ATOM 1015 O O . ALA A 1 128 ? 20.875 12.211 12.188 1 98.81 128 ALA A O 1
ATOM 1016 N N . LEU A 1 129 ? 20.375 10.562 10.742 1 98.94 129 LEU A N 1
ATOM 1017 C CA . LEU A 1 129 ? 19.188 11.227 10.234 1 98.94 129 LEU A CA 1
ATOM 1018 C C . LEU A 1 129 ? 18.125 11.344 11.32 1 98.94 129 LEU A C 1
ATOM 1020 O O . LEU A 1 129 ? 17.469 12.375 11.445 1 98.94 129 LEU A O 1
ATOM 1024 N N . SER A 1 130 ? 17.953 10.281 12.125 1 98.88 130 SER A N 1
ATOM 1025 C CA . SER A 1 130 ? 16.984 10.273 13.211 1 98.88 130 SER A CA 1
ATOM 1026 C C . SER A 1 130 ? 17.297 11.344 14.25 1 98.88 130 SER A C 1
ATOM 1028 O O . SER A 1 130 ? 16.391 11.945 14.828 1 98.88 130 SER A O 1
ATOM 1030 N N . LEU A 1 131 ? 18.562 11.531 14.508 1 98.81 131 LEU A N 1
ATOM 1031 C CA . LEU A 1 131 ? 18.953 12.578 15.445 1 98.81 131 LEU A CA 1
ATOM 1032 C C . LEU A 1 131 ? 18.5 13.945 14.945 1 98.81 131 LEU A C 1
ATOM 1034 O O . LEU A 1 131 ? 18.094 14.789 15.742 1 98.81 131 LEU A O 1
ATOM 1038 N N . GLY A 1 132 ? 18.641 14.172 13.648 1 98.88 132 GLY A N 1
ATOM 1039 C CA . GLY A 1 132 ? 18.141 15.422 13.086 1 98.88 132 GLY A CA 1
ATOM 1040 C C . GLY A 1 132 ? 16.656 15.617 13.289 1 98.88 132 GLY A C 1
ATOM 1041 O O . GLY A 1 132 ? 16.203 16.703 13.656 1 98.88 132 GLY A O 1
ATOM 1042 N N . VAL A 1 133 ? 15.922 14.57 13.055 1 98.81 133 VAL A N 1
ATOM 1043 C CA . VAL A 1 133 ? 14.484 14.602 13.281 1 98.81 133 VAL A CA 1
ATOM 1044 C C . VAL A 1 133 ? 14.195 14.883 14.758 1 98.81 133 VAL A C 1
ATOM 1046 O O . VAL A 1 133 ? 13.391 15.758 15.086 1 98.81 133 VAL A O 1
ATOM 1049 N N . PHE A 1 134 ? 14.875 14.156 15.609 1 98.75 134 PHE A N 1
ATOM 1050 C CA . PHE A 1 134 ? 14.742 14.305 17.047 1 98.75 134 PHE A CA 1
ATOM 1051 C C . PHE A 1 134 ? 14.984 15.75 17.469 1 98.75 134 PHE A C 1
ATOM 1053 O O . PHE A 1 134 ? 14.188 16.328 18.219 1 98.75 134 PHE A O 1
ATOM 1060 N N . ASN A 1 135 ? 16.062 16.328 16.984 1 98.62 135 ASN A N 1
ATOM 1061 C CA . ASN A 1 135 ? 16.422 17.703 17.328 1 98.62 135 ASN A CA 1
ATOM 1062 C C . ASN A 1 135 ? 15.305 18.672 16.938 1 98.62 135 ASN A C 1
ATOM 1064 O O . ASN A 1 135 ? 14.898 19.516 17.734 1 98.62 135 ASN A O 1
ATOM 1068 N N . THR A 1 136 ? 14.852 18.531 15.734 1 98.5 136 THR A N 1
ATOM 1069 C CA . THR A 1 136 ? 13.836 19.453 15.25 1 98.5 136 THR A CA 1
ATOM 1070 C C . THR A 1 136 ? 12.578 19.375 16.109 1 98.5 136 THR A C 1
ATOM 1072 O O . THR A 1 136 ? 12.055 20.406 16.562 1 98.5 136 THR A O 1
ATOM 1075 N N . PHE A 1 137 ? 12.117 18.188 16.359 1 97.75 137 PHE A N 1
ATOM 1076 C CA . PHE A 1 137 ? 10.836 18.016 17.031 1 97.75 137 PHE A CA 1
ATOM 1077 C C . PHE A 1 137 ? 10.945 18.359 18.516 1 97.75 137 PHE A C 1
ATOM 1079 O O . PHE A 1 137 ? 9.977 18.828 19.125 1 97.75 137 PHE A O 1
ATOM 1086 N N . THR A 1 138 ? 12.086 18.219 19.141 1 97.25 138 THR A N 1
ATOM 1087 C CA . THR A 1 138 ? 12.227 18.5 20.562 1 97.25 138 THR A CA 1
ATOM 1088 C C . THR A 1 138 ? 12.586 19.969 20.797 1 97.25 138 THR A C 1
ATOM 1090 O O . THR A 1 138 ? 12.312 20.516 21.859 1 97.25 138 THR A O 1
ATOM 1093 N N . GLN A 1 139 ? 13.133 20.594 19.75 1 96.62 139 GLN A N 1
ATOM 1094 C CA . GLN A 1 139 ? 13.633 21.953 19.969 1 96.62 139 GLN A CA 1
ATOM 1095 C C . GLN A 1 139 ? 12.656 23 19.422 1 96.62 139 GLN A C 1
ATOM 1097 O O . GLN A 1 139 ? 12.719 24.172 19.797 1 96.62 139 GLN A O 1
ATOM 1102 N N . GLU A 1 140 ? 11.82 22.578 18.453 1 96.88 140 GLU A N 1
ATOM 1103 C CA . GLU A 1 140 ? 10.82 23.484 17.891 1 96.88 140 GLU A CA 1
ATOM 1104 C C . GLU A 1 140 ? 9.453 23.25 18.531 1 96.88 140 GLU A C 1
ATOM 1106 O O . GLU A 1 140 ? 9.281 22.328 19.344 1 96.88 140 GLU A O 1
ATOM 1111 N N . ASN A 1 141 ? 8.539 24.172 18.266 1 96.62 141 ASN A N 1
ATOM 1112 C CA . ASN A 1 141 ? 7.191 24.078 18.828 1 96.62 141 ASN A CA 1
ATOM 1113 C C . ASN A 1 141 ? 6.309 23.125 18.016 1 96.62 141 ASN A C 1
ATOM 1115 O O . ASN A 1 141 ? 5.238 23.516 17.547 1 96.62 141 ASN A O 1
ATOM 1119 N N . LEU A 1 142 ? 6.766 21.938 17.859 1 97.31 142 LEU A N 1
ATOM 1120 C CA . LEU A 1 142 ? 6.082 20.922 17.047 1 97.31 142 LEU A CA 1
ATOM 1121 C C . LEU A 1 142 ? 5.375 19.906 17.938 1 97.31 142 LEU A C 1
ATOM 1123 O O . LEU A 1 142 ? 5.664 19.812 19.125 1 97.31 142 LEU A O 1
ATOM 1127 N N . ARG A 1 143 ? 4.43 19.219 17.328 1 94.81 143 ARG A N 1
ATOM 1128 C CA . ARG A 1 143 ? 3.674 18.156 18 1 94.81 143 ARG A CA 1
ATOM 1129 C C . ARG A 1 143 ? 4.352 16.812 17.828 1 94.81 143 ARG A C 1
ATOM 1131 O O . ARG A 1 143 ? 4.953 16.531 16.781 1 94.81 143 ARG A O 1
ATOM 1138 N N . TYR A 1 144 ? 4.332 15.977 18.922 1 94.56 144 TYR A N 1
ATOM 1139 C CA . TYR A 1 144 ? 4.777 14.586 18.828 1 94.56 144 TYR A CA 1
ATOM 1140 C C . TYR A 1 144 ? 3.643 13.688 18.359 1 94.56 144 TYR A C 1
ATOM 1142 O O . TYR A 1 144 ? 2.73 13.375 19.125 1 94.56 144 TYR A O 1
ATOM 1150 N N . SER A 1 145 ? 3.807 13.172 17.125 1 94.06 145 SER A N 1
ATOM 1151 C CA . SER A 1 145 ? 2.682 12.477 16.5 1 94.06 145 SER A CA 1
ATOM 1152 C C . SER A 1 145 ? 2.896 10.969 16.5 1 94.06 145 SER A C 1
ATOM 1154 O O . SER A 1 145 ? 2.004 10.211 16.109 1 94.06 145 SER A O 1
ATOM 1156 N N . GLN A 1 146 ? 4.043 10.492 16.938 1 96.5 146 GLN A N 1
ATOM 1157 C CA . GLN A 1 146 ? 4.367 9.078 16.797 1 96.5 146 GLN A CA 1
ATOM 1158 C C . GLN A 1 146 ? 4.043 8.305 18.078 1 96.5 146 GLN A C 1
ATOM 1160 O O . GLN A 1 146 ? 4.305 8.789 19.172 1 96.5 146 GLN A O 1
ATOM 1165 N N . ASN A 1 147 ? 3.473 7.168 17.891 1 96.25 147 ASN A N 1
ATOM 1166 C CA . ASN A 1 147 ? 3.205 6.234 18.984 1 96.25 147 ASN A CA 1
ATOM 1167 C C . ASN A 1 147 ? 3.986 4.938 18.812 1 96.25 147 ASN A C 1
ATOM 1169 O O . ASN A 1 147 ? 4.09 4.41 17.703 1 96.25 147 ASN A O 1
ATOM 1173 N N . ALA A 1 148 ? 4.57 4.449 19.891 1 97.81 148 ALA A N 1
ATOM 1174 C CA . ALA A 1 148 ? 5.25 3.16 19.953 1 97.81 148 ALA A CA 1
ATOM 1175 C C . ALA A 1 148 ? 4.363 2.1 20.594 1 97.81 148 ALA A C 1
ATOM 1177 O O . ALA A 1 148 ? 3.867 2.291 21.703 1 97.81 148 ALA A O 1
ATOM 1178 N N . PRO A 1 149 ? 4.164 1.014 19.859 1 98.25 149 PRO A N 1
ATOM 1179 C CA . PRO A 1 149 ? 3.404 -0.062 20.5 1 98.25 149 PRO A CA 1
ATOM 1180 C C . PRO A 1 149 ? 4.219 -0.819 21.547 1 98.25 149 PRO A C 1
ATOM 1182 O O . PRO A 1 149 ? 5.367 -1.188 21.281 1 98.25 149 PRO A O 1
ATOM 1185 N N . LEU A 1 150 ? 3.637 -1.025 22.688 1 98.12 150 LEU A N 1
ATOM 1186 C CA . LEU A 1 150 ? 4.238 -1.853 23.734 1 98.12 150 LEU A CA 1
ATOM 1187 C C . LEU A 1 150 ? 3.791 -3.305 23.594 1 98.12 150 LEU A C 1
ATOM 1189 O O . LEU A 1 150 ? 4.562 -4.223 23.875 1 98.12 150 LEU A O 1
ATOM 1193 N N . ASN A 1 151 ? 2.627 -3.516 23.281 1 98 151 ASN A N 1
ATOM 1194 C CA . ASN A 1 151 ? 1.981 -4.746 22.828 1 98 151 ASN A CA 1
ATOM 1195 C C . ASN A 1 151 ? 0.924 -4.465 21.766 1 98 151 ASN A C 1
ATOM 1197 O O . ASN A 1 151 ? 0.902 -3.385 21.172 1 98 151 ASN A O 1
ATOM 1201 N N . MET A 1 152 ? 0.063 -5.406 21.438 1 98.06 152 MET A N 1
ATOM 1202 C CA . MET A 1 152 ? -0.871 -5.246 20.328 1 98.06 152 MET A CA 1
ATOM 1203 C C . MET A 1 152 ? -1.815 -4.074 20.562 1 98.06 152 MET A C 1
ATOM 1205 O O . MET A 1 152 ? -2.203 -3.375 19.625 1 98.06 152 MET A O 1
ATOM 1209 N N . PHE A 1 153 ? -2.105 -3.811 21.812 1 96.06 153 PHE A N 1
ATOM 1210 C CA . PHE A 1 153 ? -3.203 -2.891 22.094 1 96.06 153 PHE A CA 1
ATOM 1211 C C . PHE A 1 153 ? -2.693 -1.646 22.812 1 96.06 153 PHE A C 1
ATOM 1213 O O . PHE A 1 153 ? -3.203 -0.546 22.594 1 96.06 153 PHE A O 1
ATOM 1220 N N . ASP A 1 154 ? -1.656 -1.784 23.641 1 95.44 154 ASP A N 1
ATOM 1221 C CA . ASP A 1 154 ? -1.116 -0.667 24.406 1 95.44 154 ASP A CA 1
ATOM 1222 C C . ASP A 1 154 ? 0.012 0.027 23.641 1 95.44 154 ASP A C 1
ATOM 1224 O O . ASP A 1 154 ? 0.825 -0.63 23 1 95.44 154 ASP A O 1
ATOM 1228 N N . GLU A 1 155 ? -0.023 1.307 23.703 1 94.94 155 GLU A N 1
ATOM 1229 C CA . GLU A 1 155 ? 0.982 2.133 23.047 1 94.94 155 GLU A CA 1
ATOM 1230 C C . GLU A 1 155 ? 1.326 3.361 23.891 1 94.94 155 GLU A C 1
ATOM 1232 O O . GLU A 1 155 ? 0.628 3.674 24.844 1 94.94 155 GLU A O 1
ATOM 1237 N N . VAL A 1 156 ? 2.367 4.008 23.547 1 94.25 156 VAL A N 1
ATOM 1238 C CA . VAL A 1 156 ? 2.77 5.242 24.219 1 94.25 156 VAL A CA 1
ATOM 1239 C C . VAL A 1 156 ? 3.285 6.246 23.188 1 94.25 156 VAL A C 1
ATOM 1241 O O . VAL A 1 156 ? 3.912 5.859 22.203 1 94.25 156 VAL A O 1
ATOM 1244 N N . ASN A 1 157 ? 2.885 7.48 23.375 1 94.12 157 ASN A N 1
ATOM 1245 C CA . ASN A 1 157 ? 3.539 8.516 22.578 1 94.12 157 ASN A CA 1
ATOM 1246 C C . ASN A 1 157 ? 5.043 8.555 22.828 1 94.12 157 ASN A C 1
ATOM 1248 O O . ASN A 1 157 ? 5.48 8.523 23.984 1 94.12 157 ASN A O 1
ATOM 1252 N N . THR A 1 158 ? 5.844 8.617 21.812 1 95.31 158 THR A N 1
ATOM 1253 C CA . THR A 1 158 ? 7.289 8.492 21.984 1 95.31 158 THR A CA 1
ATOM 1254 C C . THR A 1 158 ? 7.887 9.789 22.516 1 95.31 158 THR A C 1
ATOM 1256 O O . THR A 1 158 ? 9.031 9.805 22.984 1 95.31 158 THR A O 1
ATOM 1259 N N . LYS A 1 159 ? 7.156 10.961 22.391 1 94.06 159 LYS A N 1
ATOM 1260 C CA . LYS A 1 159 ? 7.492 12.273 22.922 1 94.06 159 LYS A CA 1
ATOM 1261 C C . LYS A 1 159 ? 8.727 12.852 22.25 1 94.06 159 LYS A C 1
ATOM 1263 O O . LYS A 1 159 ? 9.445 13.664 22.828 1 94.06 159 LYS A O 1
ATOM 1268 N N . CYS A 1 160 ? 9.047 12.344 21.109 1 96.19 160 CYS A N 1
ATOM 1269 C CA . CYS A 1 160 ? 10.148 12.867 20.312 1 96.19 160 CYS A CA 1
ATOM 1270 C C . CYS A 1 160 ? 9.883 12.695 18.828 1 96.19 160 CYS A C 1
ATOM 1272 O O . CYS A 1 160 ? 10.727 13.039 18 1 96.19 160 CYS A O 1
ATOM 1274 N N . ASN A 1 161 ? 8.867 12.062 18.484 1 96.88 161 ASN A N 1
ATOM 1275 C CA . ASN A 1 161 ? 8.328 11.852 17.141 1 96.88 161 ASN A CA 1
ATOM 1276 C C . ASN A 1 161 ? 9.133 10.812 16.375 1 96.88 161 ASN A C 1
ATOM 1278 O O . ASN A 1 161 ? 9.117 10.797 15.141 1 96.88 161 ASN A O 1
ATOM 1282 N N . LEU A 1 162 ? 9.922 10.008 17.031 1 98.12 162 LEU A N 1
ATOM 1283 C CA . LEU A 1 162 ? 10.539 8.82 16.453 1 98.12 162 LEU A CA 1
ATOM 1284 C C . LEU A 1 162 ? 9.688 7.582 16.719 1 98.12 162 LEU A C 1
ATOM 1286 O O . LEU A 1 162 ? 8.906 7.555 17.672 1 98.12 162 LEU A O 1
ATOM 1290 N N . PRO A 1 163 ? 9.867 6.496 15.93 1 98.19 163 PRO A N 1
ATOM 1291 C CA . PRO A 1 163 ? 10.781 6.391 14.789 1 98.19 163 PRO A CA 1
ATOM 1292 C C . PRO A 1 163 ? 10.305 7.188 13.578 1 98.19 163 PRO A C 1
ATOM 1294 O O . PRO A 1 163 ? 9.102 7.352 13.375 1 98.19 163 PRO A O 1
ATOM 1297 N N . ALA A 1 164 ? 11.289 7.727 12.844 1 98.56 164 ALA A N 1
ATOM 1298 C CA . ALA A 1 164 ? 11.062 8.195 11.484 1 98.56 164 ALA A CA 1
ATOM 1299 C C . ALA A 1 164 ? 11.094 7.043 10.484 1 98.56 164 ALA A C 1
ATOM 1301 O O . ALA A 1 164 ? 11.688 5.996 10.766 1 98.56 164 ALA A O 1
ATOM 1302 N N . GLN A 1 165 ? 10.344 7.215 9.438 1 98.69 165 GLN A N 1
ATOM 1303 C CA . GLN A 1 165 ? 10.57 6.293 8.328 1 98.69 165 GLN A CA 1
ATOM 1304 C C . GLN A 1 165 ? 11.781 6.711 7.5 1 98.69 165 GLN A C 1
ATOM 1306 O O . GLN A 1 165 ? 11.828 7.828 6.98 1 98.69 165 GLN A O 1
ATOM 1311 N N . ILE A 1 166 ? 12.758 5.887 7.387 1 98.75 166 ILE A N 1
ATOM 1312 C CA . ILE A 1 166 ? 13.961 6.18 6.617 1 98.75 166 ILE A CA 1
ATOM 1313 C C . ILE A 1 166 ? 14.242 5.039 5.641 1 98.75 166 ILE A C 1
ATOM 1315 O O . ILE A 1 166 ? 14.508 3.91 6.055 1 98.75 166 ILE A O 1
ATOM 1319 N N . ASP A 1 167 ? 14.086 5.281 4.383 1 98.31 167 ASP A N 1
ATOM 1320 C CA . ASP A 1 167 ? 14.367 4.348 3.297 1 98.31 167 ASP A CA 1
ATOM 1321 C C . ASP A 1 167 ? 15.445 4.898 2.367 1 98.31 167 ASP A C 1
ATOM 1323 O O . ASP A 1 167 ? 15.227 5.887 1.667 1 98.31 167 ASP A O 1
ATOM 1327 N N . ILE A 1 168 ? 16.578 4.258 2.34 1 98.69 168 ILE A N 1
ATOM 1328 C CA . ILE A 1 168 ? 17.688 4.738 1.538 1 98.69 168 ILE A CA 1
ATOM 1329 C C . ILE A 1 168 ? 18.016 3.729 0.441 1 98.69 168 ILE A C 1
ATOM 1331 O O . ILE A 1 168 ? 18.438 2.605 0.728 1 98.69 168 ILE A O 1
ATOM 1335 N N . GLU A 1 169 ? 17.828 4.09 -0.774 1 98.25 169 GLU A N 1
ATOM 1336 C CA . GLU A 1 169 ? 18.156 3.25 -1.924 1 98.25 169 GLU A CA 1
ATOM 1337 C C . GLU A 1 169 ? 19.625 3.365 -2.297 1 98.25 169 GLU A C 1
ATOM 1339 O O . GLU A 1 169 ? 20.203 4.453 -2.236 1 98.25 169 GLU A O 1
ATOM 1344 N N . ALA A 1 170 ? 20.219 2.24 -2.68 1 98.31 170 ALA A N 1
ATOM 1345 C CA . ALA A 1 170 ? 21.578 2.24 -3.221 1 98.31 170 ALA A CA 1
ATOM 1346 C C . ALA A 1 170 ? 21.578 2.572 -4.711 1 98.31 170 ALA A C 1
ATOM 1348 O O . ALA A 1 170 ? 20.891 1.909 -5.5 1 98.31 170 ALA A O 1
ATOM 1349 N N . THR A 1 171 ? 22.281 3.615 -5.109 1 97 171 THR A N 1
ATOM 1350 C CA . THR A 1 171 ? 22.344 4.023 -6.508 1 97 171 THR A CA 1
ATOM 1351 C C . THR A 1 171 ? 23.797 4.27 -6.93 1 97 171 THR A C 1
ATOM 1353 O O . THR A 1 171 ? 24.719 4.012 -6.164 1 97 171 THR A O 1
ATOM 1356 N N . GLU A 1 172 ? 24 4.73 -8.156 1 96.25 172 GLU A N 1
ATOM 1357 C CA . GLU A 1 172 ? 25.312 5.082 -8.664 1 96.25 172 GLU A CA 1
ATOM 1358 C C . GLU A 1 172 ? 25.641 6.547 -8.398 1 96.25 172 GLU A C 1
ATOM 1360 O O . GLU A 1 172 ? 24.75 7.348 -8.117 1 96.25 172 GLU A O 1
ATOM 1365 N N . GLY A 1 173 ? 26.922 6.812 -8.422 1 96.88 173 GLY A N 1
ATOM 1366 C CA . GLY A 1 173 ? 27.344 8.203 -8.43 1 96.88 173 GLY A CA 1
ATOM 1367 C C . GLY A 1 173 ? 27.859 8.688 -7.086 1 96.88 173 GLY A C 1
ATOM 1368 O O . GLY A 1 173 ? 28.031 7.891 -6.16 1 96.88 173 GLY A O 1
ATOM 1369 N N . ALA A 1 174 ? 28.125 10.016 -7.031 1 98.06 174 ALA A N 1
ATOM 1370 C CA . ALA A 1 174 ? 28.797 10.617 -5.879 1 98.06 174 ALA A CA 1
ATOM 1371 C C . ALA A 1 174 ? 27.875 11.617 -5.176 1 98.06 174 ALA A C 1
ATOM 1373 O O . ALA A 1 174 ? 28.344 12.625 -4.652 1 98.06 174 ALA A O 1
ATOM 1374 N N . GLU A 1 175 ? 26.625 11.367 -5.227 1 98.25 175 GLU A N 1
ATOM 1375 C CA . GLU A 1 175 ? 25.672 12.242 -4.539 1 98.25 175 GLU A CA 1
ATOM 1376 C C . GLU A 1 175 ? 24.766 11.445 -3.615 1 98.25 175 GLU A C 1
ATOM 1378 O O . GLU A 1 175 ? 24.5 10.266 -3.859 1 98.25 175 GLU A O 1
ATOM 1383 N N . TYR A 1 176 ? 24.406 12.047 -2.574 1 98.81 176 TYR A N 1
ATOM 1384 C CA . TYR A 1 176 ? 23.375 11.586 -1.647 1 98.81 176 TYR A CA 1
ATOM 1385 C C . TYR A 1 176 ? 22.125 12.453 -1.748 1 98.81 176 TYR A C 1
ATOM 1387 O O . TYR A 1 176 ? 22.125 13.602 -1.294 1 98.81 176 TYR A O 1
ATOM 1395 N N . LYS A 1 177 ? 21.094 11.953 -2.363 1 98.69 177 LYS A N 1
ATOM 1396 C CA . LYS A 1 177 ? 19.891 12.734 -2.613 1 98.69 177 LYS A CA 1
ATOM 1397 C C . LYS A 1 177 ? 18.766 12.336 -1.662 1 98.69 177 LYS A C 1
ATOM 1399 O O . LYS A 1 177 ? 18.672 11.172 -1.253 1 98.69 177 LYS A O 1
ATOM 1404 N N . PHE A 1 178 ? 17.953 13.305 -1.337 1 98.81 178 PHE A N 1
ATOM 1405 C CA . PHE A 1 178 ? 16.859 13.055 -0.388 1 98.81 178 PHE A CA 1
ATOM 1406 C C . PHE A 1 178 ? 15.594 13.789 -0.812 1 98.81 178 PHE A C 1
ATOM 1408 O O . PHE A 1 178 ? 15.664 14.859 -1.42 1 98.81 178 PHE A O 1
ATOM 1415 N N . VAL A 1 179 ? 14.484 13.188 -0.578 1 98.81 179 VAL A N 1
ATOM 1416 C CA . VAL A 1 179 ? 13.227 13.906 -0.385 1 98.81 179 VAL A CA 1
ATOM 1417 C C . VAL A 1 179 ? 12.648 13.578 0.99 1 98.81 179 VAL A C 1
ATOM 1419 O O . VAL A 1 179 ? 12.656 12.422 1.415 1 98.81 179 VAL A O 1
ATOM 1422 N N . MET A 1 180 ? 12.352 14.57 1.716 1 98.81 180 MET A N 1
ATOM 1423 C CA . MET A 1 180 ? 11.852 14.43 3.08 1 98.81 180 MET A CA 1
ATOM 1424 C C . MET A 1 180 ? 10.43 14.969 3.193 1 98.81 180 MET A C 1
ATOM 1426 O O . MET A 1 180 ? 10.094 15.984 2.572 1 98.81 180 MET A O 1
ATOM 1430 N N . VAL A 1 181 ? 9.609 14.25 3.867 1 98.75 181 VAL A N 1
ATOM 1431 C CA . VAL A 1 181 ? 8.18 14.547 3.953 1 98.75 181 VAL A CA 1
ATOM 1432 C C . VAL A 1 181 ? 7.73 14.5 5.41 1 98.75 181 VAL A C 1
ATOM 1434 O O . VAL A 1 181 ? 8.141 13.617 6.168 1 98.75 181 VAL A O 1
ATOM 1437 N N . ALA A 1 182 ? 6.992 15.477 5.879 1 98.31 182 ALA A N 1
ATOM 1438 C CA . ALA A 1 182 ? 6.23 15.398 7.121 1 98.31 182 ALA A CA 1
ATOM 1439 C C . ALA A 1 182 ? 4.754 15.125 6.844 1 98.31 182 ALA A C 1
ATOM 1441 O O . ALA A 1 182 ? 4.004 16.031 6.484 1 98.31 182 ALA A O 1
ATOM 1442 N N . LYS A 1 183 ? 4.359 13.891 7.031 1 97.5 183 LYS A N 1
ATOM 1443 C CA . LYS A 1 183 ? 3.023 13.469 6.629 1 97.5 183 LYS A CA 1
ATOM 1444 C C . LYS A 1 183 ? 2.09 13.375 7.836 1 97.5 183 LYS A C 1
ATOM 1446 O O . LYS A 1 183 ? 2.314 12.57 8.742 1 97.5 183 LYS A O 1
ATOM 1451 N N . GLY A 1 184 ? 1.042 14.18 7.879 1 96.06 184 GLY A N 1
ATOM 1452 C CA . GLY A 1 184 ? 0.04 14.156 8.938 1 96.06 184 GLY A CA 1
ATOM 1453 C C . GLY A 1 184 ? -0.962 13.023 8.773 1 96.06 184 GLY A C 1
ATOM 1454 O O . GLY A 1 184 ? -1.062 12.43 7.699 1 96.06 184 GLY A O 1
ATOM 1455 N N . GLY A 1 185 ? -1.753 12.82 9.797 1 94.31 185 GLY A N 1
ATOM 1456 C CA . GLY A 1 185 ? -2.705 11.727 9.812 1 94.31 185 GLY A CA 1
ATOM 1457 C C . GLY A 1 185 ? -3.828 11.891 8.805 1 94.31 185 GLY A C 1
ATOM 1458 O O . GLY A 1 185 ? -4.254 10.922 8.18 1 94.31 185 GLY A O 1
ATOM 1459 N N . GLY A 1 186 ? -4.344 13.102 8.633 1 93.44 186 GLY A N 1
ATOM 1460 C CA . GLY A 1 186 ? -5.418 13.352 7.68 1 93.44 186 GLY A CA 1
ATOM 1461 C C . GLY A 1 186 ? -5.055 12.969 6.258 1 93.44 186 GLY A C 1
ATOM 1462 O O . GLY A 1 186 ? -5.824 12.289 5.578 1 93.44 186 GLY A O 1
ATOM 1463 N N . SER A 1 187 ? -3.938 13.43 5.801 1 95.5 187 SER A N 1
ATOM 1464 C CA . SER A 1 187 ? -3.473 13.133 4.453 1 95.5 187 SER A CA 1
ATOM 1465 C C . SER A 1 187 ? -3.039 11.672 4.324 1 95.5 187 SER A C 1
ATOM 1467 O O . SER A 1 187 ? -3.268 11.039 3.291 1 95.5 187 SER A O 1
ATOM 1469 N N . ALA A 1 188 ? -2.354 11.156 5.379 1 96.5 188 ALA A N 1
ATOM 1470 C CA . ALA A 1 188 ? -1.897 9.773 5.363 1 96.5 188 ALA A CA 1
ATOM 1471 C C . ALA A 1 188 ? -3.072 8.805 5.215 1 96.5 188 ALA A C 1
ATOM 1473 O O . ALA A 1 188 ? -2.969 7.797 4.512 1 96.5 188 ALA A O 1
ATOM 1474 N N . ASN A 1 189 ? -4.18 9.156 5.855 1 96.06 189 ASN A N 1
ATOM 1475 C CA . ASN A 1 189 ? -5.348 8.281 5.855 1 96.06 189 ASN A CA 1
ATOM 1476 C C . ASN A 1 189 ? -6.078 8.32 4.52 1 96.06 189 ASN A C 1
ATOM 1478 O O . ASN A 1 189 ? -6.93 7.469 4.246 1 96.06 189 ASN A O 1
ATOM 1482 N N . LYS A 1 190 ? -5.754 9.297 3.691 1 97.19 190 LYS A N 1
ATOM 1483 C CA . LYS A 1 190 ? -6.355 9.391 2.365 1 97.19 190 LYS A CA 1
ATOM 1484 C C . LYS A 1 190 ? -5.469 8.734 1.311 1 97.19 190 LYS A C 1
ATOM 1486 O O . LYS A 1 190 ? -5.203 9.32 0.262 1 97.19 190 LYS A O 1
ATOM 1491 N N . THR A 1 191 ? -4.914 7.637 1.639 1 98.12 191 THR A N 1
ATOM 1492 C CA . THR A 1 191 ? -4.215 6.734 0.729 1 98.12 191 THR A CA 1
ATOM 1493 C C . THR A 1 191 ? -5 5.441 0.54 1 98.12 191 THR A C 1
ATOM 1495 O O . THR A 1 191 ? -5.387 4.793 1.516 1 98.12 191 THR A O 1
ATOM 1498 N N . TYR A 1 192 ? -5.273 5.102 -0.705 1 98.56 192 TYR A N 1
ATOM 1499 C CA . TYR A 1 192 ? -6.121 3.953 -1.003 1 98.56 192 TYR A CA 1
ATOM 1500 C C . TYR A 1 192 ? -5.465 3.051 -2.043 1 98.56 192 TYR A C 1
ATOM 1502 O O . TYR A 1 192 ? -4.688 3.518 -2.877 1 98.56 192 TYR A O 1
ATOM 1510 N N . PHE A 1 193 ? -5.711 1.8 -1.91 1 98.69 193 PHE A N 1
ATOM 1511 C CA . PHE A 1 193 ? -5.234 0.774 -2.83 1 98.69 193 PHE A CA 1
ATOM 1512 C C . PHE A 1 193 ? -6.387 -0.088 -3.324 1 98.69 193 PHE A C 1
ATOM 1514 O O . PHE A 1 193 ? -7.125 -0.665 -2.523 1 98.69 193 PHE A O 1
ATOM 1521 N N . TYR A 1 194 ? -6.52 -0.22 -4.676 1 97.81 194 TYR A N 1
ATOM 1522 C CA . TYR A 1 194 ? -7.605 -0.971 -5.293 1 97.81 194 TYR A CA 1
ATOM 1523 C C . TYR A 1 194 ? -7.062 -2.055 -6.219 1 97.81 194 TYR A C 1
ATOM 1525 O O . TYR A 1 194 ? -6.598 -1.761 -7.32 1 97.81 194 TYR A O 1
ATOM 1533 N N . PRO A 1 195 ? -7.105 -3.299 -5.789 1 94.88 195 PRO A N 1
ATOM 1534 C CA . PRO A 1 195 ? -6.734 -4.375 -6.711 1 94.88 195 PRO A CA 1
ATOM 1535 C C . PRO A 1 195 ? -7.773 -4.598 -7.809 1 94.88 195 PRO A C 1
ATOM 1537 O O . PRO A 1 195 ? -8.672 -5.426 -7.652 1 94.88 195 PRO A O 1
ATOM 1540 N N . MET A 1 196 ? -7.621 -3.967 -8.961 1 94.25 196 MET A N 1
ATOM 1541 C CA . MET A 1 196 ? -8.594 -3.99 -10.055 1 94.25 196 MET A CA 1
ATOM 1542 C C . MET A 1 196 ? -8.148 -4.938 -11.156 1 94.25 196 MET A C 1
ATOM 1544 O O . MET A 1 196 ? -7.148 -5.645 -11.016 1 94.25 196 MET A O 1
ATOM 1548 N N . THR A 1 197 ? -8.938 -5.047 -12.195 1 89.19 197 THR A N 1
ATOM 1549 C CA . THR A 1 197 ? -8.648 -5.906 -13.336 1 89.19 197 THR A CA 1
ATOM 1550 C C . THR A 1 197 ? -8.555 -5.09 -14.617 1 89.19 197 THR A C 1
ATOM 1552 O O . THR A 1 197 ? -8.805 -3.881 -14.609 1 89.19 197 THR A O 1
ATOM 1555 N N . LYS A 1 198 ? -8.234 -5.781 -15.703 1 89.5 198 LYS A N 1
ATOM 1556 C CA . LYS A 1 198 ? -8.078 -5.148 -17.016 1 89.5 198 LYS A CA 1
ATOM 1557 C C . LYS A 1 198 ? -9.367 -4.449 -17.438 1 89.5 198 LYS A C 1
ATOM 1559 O O . LYS A 1 198 ? -9.32 -3.43 -18.141 1 89.5 198 LYS A O 1
ATOM 1564 N N . ALA A 1 199 ? -10.477 -4.922 -16.969 1 86.94 199 ALA A N 1
ATOM 1565 C CA . ALA A 1 199 ? -11.773 -4.359 -17.328 1 86.94 199 ALA A CA 1
ATOM 1566 C C . ALA A 1 199 ? -11.859 -2.887 -16.938 1 86.94 199 ALA A C 1
ATOM 1568 O O . ALA A 1 199 ? -12.562 -2.105 -17.578 1 86.94 199 ALA A O 1
ATOM 1569 N N . THR A 1 200 ? -11.086 -2.453 -15.945 1 93.06 200 THR A N 1
ATOM 1570 C CA . THR A 1 200 ? -11.156 -1.09 -15.43 1 93.06 200 THR A CA 1
ATOM 1571 C C . THR A 1 200 ? -10.445 -0.123 -16.375 1 93.06 200 THR A C 1
ATOM 1573 O O . THR A 1 200 ? -10.781 1.062 -16.422 1 93.06 200 THR A O 1
ATOM 1576 N N . ILE A 1 201 ? -9.469 -0.637 -17.141 1 94.88 201 ILE A N 1
ATOM 1577 C CA . ILE A 1 201 ? -8.672 0.266 -17.969 1 94.88 201 ILE A CA 1
ATOM 1578 C C . ILE A 1 201 ? -8.852 -0.076 -19.438 1 94.88 201 ILE A C 1
ATOM 1580 O O . ILE A 1 201 ? -7.898 -0.016 -20.219 1 94.88 201 ILE A O 1
ATOM 1584 N N . GLN A 1 202 ? -10.008 -0.501 -19.828 1 90.12 202 GLN A N 1
ATOM 1585 C CA . GLN A 1 202 ? -10.297 -0.822 -21.234 1 90.12 202 GLN A CA 1
ATOM 1586 C C . GLN A 1 202 ? -10.258 0.43 -22.094 1 90.12 202 GLN A C 1
ATOM 1588 O O . GLN A 1 202 ? -9.719 0.406 -23.203 1 90.12 202 GLN A O 1
ATOM 1593 N N . ASN A 1 203 ? -10.883 1.468 -21.672 1 93.25 203 ASN A N 1
ATOM 1594 C CA . ASN A 1 203 ? -10.969 2.762 -22.328 1 93.25 203 ASN A CA 1
ATOM 1595 C C . ASN A 1 203 ? -11.352 3.871 -21.359 1 93.25 203 ASN A C 1
ATOM 1597 O O . ASN A 1 203 ? -11.445 3.641 -20.156 1 93.25 203 ASN A O 1
ATOM 1601 N N . GLU A 1 204 ? -11.531 5.051 -21.859 1 95.94 204 GLU A N 1
ATOM 1602 C CA . GLU A 1 204 ? -11.891 6.191 -21.031 1 95.94 204 GLU A CA 1
ATOM 1603 C C . GLU A 1 204 ? -13.242 5.984 -20.344 1 95.94 204 GLU A C 1
ATOM 1605 O O . GLU A 1 204 ? -13.453 6.426 -19.219 1 95.94 204 GLU A O 1
ATOM 1610 N N . GLY A 1 205 ? -14.102 5.32 -21.078 1 95.69 205 GLY A N 1
ATOM 1611 C CA . GLY A 1 205 ? -15.445 5.102 -20.562 1 95.69 205 GLY A CA 1
ATOM 1612 C C . GLY A 1 205 ? -15.477 4.25 -19.312 1 95.69 205 GLY A C 1
ATOM 1613 O O . GLY A 1 205 ? -16.438 4.297 -18.531 1 95.69 205 GLY A O 1
ATOM 1614 N N . THR A 1 206 ? -14.477 3.459 -19.031 1 94.25 206 THR A N 1
ATOM 1615 C CA . THR A 1 206 ? -14.414 2.609 -17.859 1 94.25 206 THR A CA 1
ATOM 1616 C C . THR A 1 206 ? -13.492 3.217 -16.797 1 94.25 206 THR A C 1
ATOM 1618 O O . THR A 1 206 ? -13.789 3.166 -15.602 1 94.25 206 THR A O 1
ATOM 1621 N N . LEU A 1 207 ? -12.453 3.824 -17.25 1 97.94 207 LEU A N 1
ATOM 1622 C CA . LEU A 1 207 ? -11.445 4.297 -16.312 1 97.94 207 LEU A CA 1
ATOM 1623 C C . LEU A 1 207 ? -11.883 5.609 -15.656 1 97.94 207 LEU A C 1
ATOM 1625 O O . LEU A 1 207 ? -11.781 5.77 -14.445 1 97.94 207 LEU A O 1
ATOM 1629 N N . ILE A 1 208 ? -12.375 6.594 -16.438 1 98.25 208 ILE A N 1
ATOM 1630 C CA . ILE A 1 208 ? -12.648 7.938 -15.945 1 98.25 208 ILE A CA 1
ATOM 1631 C C . ILE A 1 208 ? -13.734 7.879 -14.883 1 98.25 208 ILE A C 1
ATOM 1633 O O . ILE A 1 208 ? -13.578 8.438 -13.789 1 98.25 208 ILE A O 1
ATOM 1637 N N . PRO A 1 209 ? -14.859 7.129 -15.109 1 97.88 209 PRO A N 1
ATOM 1638 C CA . PRO A 1 209 ? -15.852 7.039 -14.039 1 97.88 209 PRO A CA 1
ATOM 1639 C C . PRO A 1 209 ? -15.289 6.445 -12.758 1 97.88 209 PRO A C 1
ATOM 1641 O O . PRO A 1 209 ? -15.648 6.879 -11.656 1 97.88 209 PRO A O 1
ATOM 1644 N N . PHE A 1 210 ? -14.453 5.438 -12.898 1 97.94 210 PHE A N 1
ATOM 1645 C CA . PHE A 1 210 ? -13.82 4.836 -11.734 1 97.94 210 PHE A CA 1
ATOM 1646 C C . PHE A 1 210 ? -13.008 5.875 -10.961 1 97.94 210 PHE A C 1
ATOM 1648 O O . PHE A 1 210 ? -13.156 6.008 -9.742 1 97.94 210 PHE A O 1
ATOM 1655 N N . LEU A 1 211 ? -12.133 6.637 -11.609 1 98.75 211 LEU A N 1
ATOM 1656 C CA . LEU A 1 211 ? -11.273 7.637 -10.984 1 98.75 211 LEU A CA 1
ATOM 1657 C C . LEU A 1 211 ? -12.102 8.727 -10.32 1 98.75 211 LEU A C 1
ATOM 1659 O O . LEU A 1 211 ? -11.805 9.141 -9.203 1 98.75 211 LEU A O 1
ATOM 1663 N N . VAL A 1 212 ? -13.148 9.203 -11 1 97.88 212 VAL A N 1
ATOM 1664 C CA . VAL A 1 212 ? -14 10.273 -10.492 1 97.88 212 VAL A CA 1
ATOM 1665 C C . VAL A 1 212 ? -14.727 9.805 -9.234 1 97.88 212 VAL A C 1
ATOM 1667 O O . VAL A 1 212 ? -14.805 10.539 -8.242 1 97.88 212 VAL A O 1
ATOM 1670 N N . GLU A 1 213 ? -15.188 8.602 -9.297 1 97.19 213 GLU A N 1
ATOM 1671 C CA . GLU A 1 213 ? -15.875 8.039 -8.133 1 97.19 213 GLU A CA 1
ATOM 1672 C C . GLU A 1 213 ? -14.945 7.988 -6.922 1 97.19 213 GLU A C 1
ATOM 1674 O O . GLU A 1 213 ? -15.336 8.383 -5.82 1 97.19 213 GLU A O 1
ATOM 1679 N N . LYS A 1 214 ? -13.773 7.48 -7.133 1 97.75 214 LYS A N 1
ATOM 1680 C CA . LYS A 1 214 ? -12.828 7.359 -6.027 1 97.75 214 LYS A CA 1
ATOM 1681 C C . LYS A 1 214 ? -12.391 8.727 -5.523 1 97.75 214 LYS A C 1
ATOM 1683 O O . LYS A 1 214 ? -12.258 8.938 -4.316 1 97.75 214 LYS A O 1
ATOM 1688 N N . MET A 1 215 ? -12.195 9.648 -6.406 1 97.19 215 MET A N 1
ATOM 1689 C CA . MET A 1 215 ? -11.797 11.008 -6.047 1 97.19 215 MET A CA 1
ATOM 1690 C C . MET A 1 215 ? -12.867 11.672 -5.188 1 97.19 215 MET A C 1
ATOM 1692 O O . MET A 1 215 ? -12.547 12.367 -4.223 1 97.19 215 MET A O 1
ATOM 1696 N N . LYS A 1 216 ? -14.109 11.445 -5.477 1 93.69 216 LYS A N 1
ATOM 1697 C CA . LYS A 1 216 ? -15.219 12.008 -4.715 1 93.69 216 LYS A CA 1
ATOM 1698 C C . LYS A 1 216 ? -15.188 11.539 -3.262 1 93.69 216 LYS A C 1
ATOM 1700 O O . LYS A 1 216 ? -15.539 12.297 -2.354 1 93.69 216 LYS A O 1
ATOM 1705 N N . ASN A 1 217 ? -14.648 10.406 -3.088 1 92.56 217 ASN A N 1
ATOM 1706 C CA . ASN A 1 217 ? -14.633 9.805 -1.758 1 92.56 217 ASN A CA 1
ATOM 1707 C C . ASN A 1 217 ? -13.562 10.438 -0.871 1 92.56 217 ASN A C 1
ATOM 1709 O O . ASN A 1 217 ? -13.57 10.25 0.347 1 92.56 217 ASN A O 1
ATOM 1713 N N . LEU A 1 218 ? -12.656 11.219 -1.377 1 94.75 218 LEU A N 1
ATOM 1714 C CA . LEU A 1 218 ? -11.617 11.875 -0.589 1 94.75 218 LEU A CA 1
ATOM 1715 C C . LEU A 1 218 ? -12.234 12.844 0.415 1 94.75 218 LEU A C 1
ATOM 1717 O O . LEU A 1 218 ? -11.711 13.023 1.516 1 94.75 218 LEU A O 1
ATOM 1721 N N . GLY A 1 219 ? -13.383 13.492 -0.076 1 93.06 219 GLY A N 1
ATOM 1722 C CA . GLY A 1 219 ? -13.977 14.508 0.779 1 93.06 219 GLY A CA 1
ATOM 1723 C C . GLY A 1 219 ? -13.023 15.641 1.108 1 93.06 219 GLY A C 1
ATOM 1724 O O . GLY A 1 219 ? -12.18 16.016 0.286 1 93.06 219 GLY A O 1
ATOM 1725 N N . THR A 1 220 ? -13.227 16.25 2.252 1 94.19 220 THR A N 1
ATOM 1726 C CA . THR A 1 220 ? -12.438 17.422 2.605 1 94.19 220 THR A CA 1
ATOM 1727 C C . THR A 1 220 ? -11.695 17.203 3.922 1 94.19 220 THR A C 1
ATOM 1729 O O . THR A 1 220 ? -11.25 18.156 4.562 1 94.19 220 THR A O 1
ATOM 1732 N N . ALA A 1 221 ? -11.57 15.906 4.328 1 91.25 221 ALA A N 1
ATOM 1733 C CA . ALA A 1 221 ? -11.031 15.586 5.648 1 91.25 221 ALA A CA 1
ATOM 1734 C C . ALA A 1 221 ? -9.523 15.805 5.691 1 91.25 221 ALA A C 1
ATOM 1736 O O . ALA A 1 221 ? -8.945 15.969 6.766 1 91.25 221 ALA A O 1
ATOM 1737 N N . ALA A 1 222 ? -8.773 15.781 4.512 1 94.25 222 ALA A N 1
ATOM 1738 C CA . ALA A 1 222 ? -7.324 15.969 4.469 1 94.25 222 ALA A CA 1
ATOM 1739 C C . ALA A 1 222 ? -6.969 17.406 4.078 1 94.25 222 ALA A C 1
ATOM 1741 O O . ALA A 1 222 ? -5.84 17.672 3.666 1 94.25 222 ALA A O 1
ATOM 1742 N N . CYS A 1 223 ? -7.949 18.312 4.059 1 96.31 223 CYS A N 1
ATOM 1743 C CA . CYS A 1 223 ? -7.762 19.75 3.898 1 96.31 223 CYS A CA 1
ATOM 1744 C C . CYS A 1 223 ? -7.43 20.109 2.453 1 96.31 223 CYS A C 1
ATOM 1746 O O . CYS A 1 223 ? -6.297 20.469 2.146 1 96.31 223 CYS A O 1
ATOM 1748 N N . PRO A 1 224 ? -8.289 20.016 1.557 1 97.5 224 PRO A N 1
ATOM 1749 C CA . PRO A 1 224 ? -8.07 20.516 0.2 1 97.5 224 PRO A CA 1
ATOM 1750 C C . PRO A 1 224 ? -7.82 22.016 0.166 1 97.5 224 PRO A C 1
ATOM 1752 O O . PRO A 1 224 ? -8.102 22.719 1.144 1 97.5 224 PRO A O 1
ATOM 1755 N N . PRO A 1 225 ? -7.371 22.547 -1.033 1 98.06 225 PRO A N 1
ATOM 1756 C CA . PRO A 1 225 ? -7.188 21.875 -2.316 1 98.06 225 PRO A CA 1
ATOM 1757 C C . PRO A 1 225 ? -6.039 20.875 -2.293 1 98.06 225 PRO A C 1
ATOM 1759 O O . PRO A 1 225 ? -4.969 21.156 -1.758 1 98.06 225 PRO A O 1
ATOM 1762 N N . TYR A 1 226 ? -6.277 19.734 -2.965 1 98.62 226 TYR A N 1
ATOM 1763 C CA . TYR A 1 226 ? -5.32 18.641 -2.934 1 98.62 226 TYR A CA 1
ATOM 1764 C C . TYR A 1 226 ? -4.406 18.672 -4.152 1 98.62 226 TYR A C 1
ATOM 1766 O O . TYR A 1 226 ? -4.766 19.234 -5.191 1 98.62 226 TYR A O 1
ATOM 1774 N N . HIS A 1 227 ? -3.205 18.203 -3.98 1 98.81 227 HIS A N 1
ATOM 1775 C CA . HIS A 1 227 ? -2.514 17.531 -5.07 1 98.81 227 HIS A CA 1
ATOM 1776 C C . HIS A 1 227 ? -2.832 16.031 -5.082 1 98.81 227 HIS A C 1
ATOM 1778 O O . HIS A 1 227 ? -2.391 15.297 -4.203 1 98.81 227 HIS A O 1
ATOM 1784 N N . ILE A 1 228 ? -3.629 15.656 -6.051 1 98.81 228 ILE A N 1
ATOM 1785 C CA . ILE A 1 228 ? -4.098 14.273 -6.078 1 98.81 228 ILE A CA 1
ATOM 1786 C C . ILE A 1 228 ? -3.25 13.461 -7.055 1 98.81 228 ILE A C 1
ATOM 1788 O O . ILE A 1 228 ? -2.924 13.93 -8.148 1 98.81 228 ILE A O 1
ATOM 1792 N N . CYS A 1 229 ? -2.865 12.266 -6.684 1 98.94 229 CYS A N 1
ATOM 1793 C CA . CYS A 1 229 ? -2.113 11.375 -7.555 1 98.94 229 CYS A CA 1
ATOM 1794 C C . CYS A 1 229 ? -2.809 10.023 -7.684 1 98.94 229 CYS A C 1
ATOM 1796 O O . CYS A 1 229 ? -3.193 9.422 -6.684 1 98.94 229 CYS A O 1
ATOM 1798 N N . PHE A 1 230 ? -3.062 9.602 -8.906 1 98.94 230 PHE A N 1
ATOM 1799 C CA . PHE A 1 230 ? -3.463 8.242 -9.234 1 98.94 230 PHE A CA 1
ATOM 1800 C C . PHE A 1 230 ? -2.312 7.48 -9.883 1 98.94 230 PHE A C 1
ATOM 1802 O O . PHE A 1 230 ? -1.604 8.023 -10.734 1 98.94 230 PHE A O 1
ATOM 1809 N N . VAL A 1 231 ? -2.107 6.277 -9.469 1 98.94 231 VAL A N 1
ATOM 1810 C CA . VAL A 1 231 ? -1.14 5.398 -10.117 1 98.94 231 VAL A CA 1
ATOM 1811 C C . VAL A 1 231 ? -1.844 4.141 -10.625 1 98.94 231 VAL A C 1
ATOM 1813 O O . VAL A 1 231 ? -2.523 3.451 -9.859 1 98.94 231 VAL A O 1
ATOM 1816 N N . ILE A 1 232 ? -1.755 3.891 -11.922 1 98.88 232 ILE A N 1
ATOM 1817 C CA . ILE A 1 232 ? -2.371 2.746 -12.578 1 98.88 232 ILE A CA 1
ATOM 1818 C C . ILE A 1 232 ? -1.296 1.729 -12.961 1 98.88 232 ILE A C 1
ATOM 1820 O O . ILE A 1 232 ? -0.394 2.031 -13.742 1 98.88 232 ILE A O 1
ATOM 1824 N N . GLY A 1 233 ? -1.431 0.534 -12.43 1 98.5 233 GLY A N 1
ATOM 1825 C CA . GLY A 1 233 ? -0.424 -0.498 -12.625 1 98.5 233 GLY A CA 1
ATOM 1826 C C . GLY A 1 233 ? 0.609 -0.538 -11.516 1 98.5 233 GLY A C 1
ATOM 1827 O O . GLY A 1 233 ? 0.435 0.101 -10.477 1 98.5 233 GLY A O 1
ATOM 1828 N N . GLY A 1 234 ? 1.649 -1.314 -11.742 1 98.25 234 GLY A N 1
ATOM 1829 C CA . GLY A 1 234 ? 2.74 -1.503 -10.797 1 98.25 234 GLY A CA 1
ATOM 1830 C C . GLY A 1 234 ? 3.201 -2.945 -10.695 1 98.25 234 GLY A C 1
ATOM 1831 O O . GLY A 1 234 ? 2.418 -3.869 -10.922 1 98.25 234 GLY A O 1
ATOM 1832 N N . THR A 1 235 ? 4.391 -3.076 -10.289 1 98.19 235 THR A N 1
ATOM 1833 C CA . THR A 1 235 ? 4.984 -4.398 -10.133 1 98.19 235 THR A CA 1
ATOM 1834 C C . THR A 1 235 ? 4.562 -5.027 -8.812 1 98.19 235 THR A C 1
ATOM 1836 O O . THR A 1 235 ? 4.719 -6.234 -8.609 1 98.19 235 THR A O 1
ATOM 1839 N N . SER A 1 236 ? 4.07 -4.215 -7.902 1 98.31 236 SER A N 1
ATOM 1840 C CA . SER A 1 236 ? 3.562 -4.66 -6.609 1 98.31 236 SER A CA 1
ATOM 1841 C C . SER A 1 236 ? 2.68 -3.596 -5.961 1 98.31 236 SER A C 1
ATOM 1843 O O . SER A 1 236 ? 2.621 -2.461 -6.438 1 98.31 236 SER A O 1
ATOM 1845 N N . ALA A 1 237 ? 1.993 -3.984 -4.879 1 98.44 237 ALA A N 1
ATOM 1846 C CA . ALA A 1 237 ? 1.14 -3.043 -4.16 1 98.44 237 ALA A CA 1
ATOM 1847 C C . ALA A 1 237 ? 1.97 -1.957 -3.482 1 98.44 237 ALA A C 1
ATOM 1849 O O . ALA A 1 237 ? 1.623 -0.775 -3.541 1 98.44 237 ALA A O 1
ATOM 1850 N N . GLU A 1 238 ? 3.074 -2.35 -2.807 1 98.56 238 GLU A N 1
ATOM 1851 C CA . GLU A 1 238 ? 3.893 -1.363 -2.107 1 98.56 238 GLU A CA 1
ATOM 1852 C C . GLU A 1 238 ? 4.582 -0.421 -3.092 1 98.56 238 GLU A C 1
ATOM 1854 O O . GLU A 1 238 ? 4.777 0.759 -2.797 1 98.56 238 GLU A O 1
ATOM 1859 N N . LYS A 1 239 ? 5.004 -0.937 -4.293 1 98.69 239 LYS A N 1
ATOM 1860 C CA . LYS A 1 239 ? 5.602 -0.06 -5.297 1 98.69 239 LYS A CA 1
ATOM 1861 C C . LYS A 1 239 ? 4.574 0.922 -5.848 1 98.69 239 LYS A C 1
ATOM 1863 O O . LYS A 1 239 ? 4.895 2.086 -6.098 1 98.69 239 LYS A O 1
ATOM 1868 N N . ASN A 1 240 ? 3.352 0.441 -6.098 1 98.88 240 ASN A N 1
ATOM 1869 C CA . ASN A 1 240 ? 2.258 1.312 -6.516 1 98.88 240 ASN A CA 1
ATOM 1870 C C . ASN A 1 240 ? 2.053 2.461 -5.531 1 98.88 240 ASN A C 1
ATOM 1872 O O . ASN A 1 240 ? 2.064 3.629 -5.926 1 98.88 240 ASN A O 1
ATOM 1876 N N . LEU A 1 241 ? 2.006 2.184 -4.227 1 98.81 241 LEU A N 1
ATOM 1877 C CA . LEU A 1 241 ? 1.677 3.197 -3.23 1 98.81 241 LEU A CA 1
ATOM 1878 C C . LEU A 1 241 ? 2.869 4.113 -2.973 1 98.81 241 LEU A C 1
ATOM 1880 O O . LEU A 1 241 ? 2.693 5.297 -2.676 1 98.81 241 LEU A O 1
ATOM 1884 N N . LEU A 1 242 ? 4.086 3.572 -3.064 1 98.81 242 LEU A N 1
ATOM 1885 C CA . LEU A 1 242 ? 5.246 4.457 -3.004 1 98.81 242 LEU A CA 1
ATOM 1886 C C . LEU A 1 242 ? 5.211 5.477 -4.141 1 98.81 242 LEU A C 1
ATOM 1888 O O . LEU A 1 242 ? 5.504 6.656 -3.934 1 98.81 242 LEU A O 1
ATOM 1892 N N . THR A 1 243 ? 4.844 4.98 -5.34 1 98.88 243 THR A N 1
ATOM 1893 C CA . THR A 1 243 ? 4.742 5.871 -6.488 1 98.88 243 THR A CA 1
ATOM 1894 C C . THR A 1 243 ? 3.658 6.926 -6.266 1 98.88 243 THR A C 1
ATOM 1896 O O . THR A 1 243 ? 3.836 8.094 -6.629 1 98.88 243 THR A O 1
ATOM 1899 N N . VAL A 1 244 ? 2.553 6.539 -5.633 1 98.88 244 VAL A N 1
ATOM 1900 C CA . VAL A 1 244 ? 1.485 7.473 -5.297 1 98.88 244 VAL A CA 1
ATOM 1901 C C . VAL A 1 244 ? 2.033 8.578 -4.398 1 98.88 244 VAL A C 1
ATOM 1903 O O . VAL A 1 244 ? 1.79 9.766 -4.645 1 98.88 244 VAL A O 1
ATOM 1906 N N . LYS A 1 245 ? 2.74 8.211 -3.371 1 98.62 245 LYS A N 1
ATOM 1907 C CA . LYS A 1 245 ? 3.293 9.188 -2.432 1 98.62 245 LYS A CA 1
ATOM 1908 C C . LYS A 1 245 ? 4.223 10.164 -3.141 1 98.62 245 LYS A C 1
ATOM 1910 O O . LYS A 1 245 ? 4.066 11.383 -3.008 1 98.62 245 LYS A O 1
ATOM 1915 N N . LEU A 1 246 ? 5.164 9.633 -3.918 1 98.69 246 LEU A N 1
ATOM 1916 C CA . LEU A 1 246 ? 6.168 10.469 -4.57 1 98.69 246 LEU A CA 1
ATOM 1917 C C . LEU A 1 246 ? 5.547 11.289 -5.695 1 98.69 246 LEU A C 1
ATOM 1919 O O . LEU A 1 246 ? 5.973 12.422 -5.949 1 98.69 246 LEU A O 1
ATOM 1923 N N . GLY A 1 247 ? 4.543 10.727 -6.355 1 98.75 247 GLY A N 1
ATOM 1924 C CA . GLY 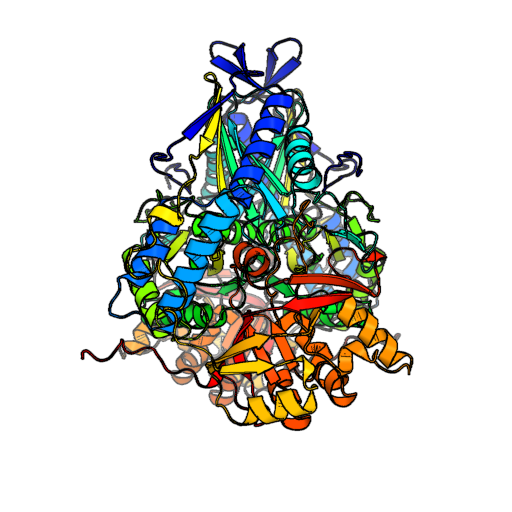A 1 247 ? 3.816 11.469 -7.375 1 98.75 247 GLY A CA 1
ATOM 1925 C C . GLY A 1 247 ? 2.998 12.609 -6.812 1 98.75 247 GLY A C 1
ATOM 1926 O O . GLY A 1 247 ? 2.947 13.695 -7.398 1 98.75 247 GLY A O 1
ATOM 1927 N N . SER A 1 248 ? 2.369 12.43 -5.637 1 98.62 248 SER A N 1
ATOM 1928 C CA . SER A 1 248 ? 1.501 13.438 -5.035 1 98.62 248 SER A CA 1
ATOM 1929 C C . SER A 1 248 ? 2.301 14.648 -4.57 1 98.62 248 SER A C 1
ATOM 1931 O O . SER A 1 248 ? 1.762 15.75 -4.465 1 98.62 248 SER A O 1
ATOM 1933 N N . ILE A 1 249 ? 3.605 14.445 -4.332 1 98.25 249 ILE A N 1
ATOM 1934 C CA . ILE A 1 249 ? 4.426 15.562 -3.859 1 98.25 249 ILE A CA 1
ATOM 1935 C C . ILE A 1 249 ? 5.285 16.094 -5.004 1 98.25 249 ILE A C 1
ATOM 1937 O O . ILE A 1 249 ? 6.289 16.766 -4.77 1 98.25 249 ILE A O 1
ATOM 1941 N N . LYS A 1 250 ? 5.012 15.617 -6.246 1 97.31 250 LYS A N 1
ATOM 1942 C CA . LYS A 1 250 ? 5.539 16.156 -7.492 1 97.31 250 LYS A CA 1
ATOM 1943 C C . LYS A 1 250 ? 6.98 15.719 -7.723 1 97.31 250 LYS A C 1
ATOM 1945 O O . LYS A 1 250 ? 7.684 16.297 -8.555 1 97.31 250 LYS A O 1
ATOM 1950 N N . TYR A 1 251 ? 7.426 14.742 -6.941 1 98 251 TYR A N 1
ATOM 1951 C CA . TYR A 1 251 ? 8.75 14.164 -7.148 1 98 251 TYR A CA 1
ATOM 1952 C C . TYR A 1 251 ? 8.883 13.602 -8.562 1 98 251 TYR A C 1
ATOM 1954 O O . TYR A 1 251 ? 9.953 13.664 -9.164 1 98 251 TYR A O 1
ATOM 1962 N N . TYR A 1 252 ? 7.805 13.055 -9.172 1 98.06 252 TYR A N 1
ATOM 1963 C CA . TYR A 1 252 ? 7.812 12.352 -10.445 1 98.06 252 TYR A CA 1
ATOM 1964 C C . TYR A 1 252 ? 7.301 13.258 -11.57 1 98.06 252 TYR A C 1
ATOM 1966 O O . TYR A 1 252 ? 6.867 12.766 -12.617 1 98.06 252 TYR A O 1
ATOM 1974 N N . ASP A 1 253 ? 7.348 14.562 -11.383 1 97.5 253 ASP A N 1
ATOM 1975 C CA . ASP A 1 253 ? 6.824 15.492 -12.375 1 97.5 253 ASP A CA 1
ATOM 1976 C C . ASP A 1 253 ? 7.641 15.43 -13.672 1 97.5 253 ASP A C 1
ATOM 1978 O O . ASP A 1 253 ? 7.125 15.727 -14.75 1 97.5 253 ASP A O 1
ATOM 1982 N N . ALA A 1 254 ? 8.914 14.977 -13.562 1 97.69 254 ALA A N 1
ATOM 1983 C CA . ALA A 1 254 ? 9.789 14.984 -14.734 1 97.69 254 ALA A CA 1
ATOM 1984 C C . ALA A 1 254 ? 9.789 13.633 -15.43 1 97.69 254 ALA A C 1
ATOM 1986 O O . ALA A 1 254 ? 10.68 13.336 -16.234 1 97.69 254 ALA A O 1
ATOM 1987 N N . LEU A 1 255 ? 8.859 12.766 -15.156 1 98.44 255 LEU A N 1
ATOM 1988 C CA . LEU A 1 255 ? 8.68 11.508 -15.891 1 98.44 255 LEU A CA 1
ATOM 1989 C C . LEU A 1 255 ? 8.32 11.773 -17.344 1 98.44 255 LEU A C 1
ATOM 1991 O O . LEU A 1 255 ? 7.738 12.812 -17.672 1 98.44 255 LEU A O 1
ATOM 1995 N N . PRO A 1 256 ? 8.617 10.75 -18.203 1 98.38 256 PRO A N 1
ATOM 1996 C CA . PRO A 1 256 ? 8.102 10.859 -19.562 1 98.38 256 PRO A CA 1
ATOM 1997 C C . PRO A 1 256 ? 6.578 10.93 -19.625 1 98.38 256 PRO A C 1
ATOM 1999 O O . PRO A 1 256 ? 5.906 10.609 -18.641 1 98.38 256 PRO A O 1
ATOM 2002 N N . THR A 1 257 ? 6.074 11.359 -20.766 1 98.38 257 THR A N 1
ATOM 2003 C CA . THR A 1 257 ? 4.629 11.492 -20.906 1 98.38 257 THR A CA 1
ATOM 2004 C C . THR A 1 257 ? 4.082 10.453 -21.875 1 98.38 257 THR A C 1
ATOM 2006 O O . THR A 1 257 ? 2.949 10.57 -22.344 1 98.38 257 THR A O 1
ATOM 2009 N N . THR A 1 258 ? 4.934 9.492 -22.297 1 97.81 258 THR A N 1
ATOM 2010 C CA . THR A 1 258 ? 4.531 8.344 -23.109 1 97.81 258 THR A CA 1
ATOM 2011 C C . THR A 1 258 ? 5.203 7.066 -22.609 1 97.81 258 THR A C 1
ATOM 2013 O O . THR A 1 258 ? 6.285 7.117 -22.016 1 97.81 258 THR A O 1
ATOM 2016 N N . GLY A 1 259 ? 4.527 5.988 -22.812 1 98 259 GLY A N 1
ATOM 2017 C CA . GLY A 1 259 ? 5.125 4.703 -22.5 1 98 259 GLY A CA 1
ATOM 2018 C C . GLY A 1 259 ? 5.906 4.105 -23.656 1 98 259 GLY A C 1
ATOM 2019 O O . GLY A 1 259 ? 6.035 4.73 -24.719 1 98 259 GLY A O 1
ATOM 2020 N N . ASP A 1 260 ? 6.547 2.959 -23.406 1 97.81 260 ASP A N 1
ATOM 2021 C CA . ASP A 1 260 ? 7.219 2.207 -24.469 1 97.81 260 ASP A CA 1
ATOM 2022 C C . ASP A 1 260 ? 7.34 0.731 -24.094 1 97.81 260 ASP A C 1
ATOM 2024 O O . ASP A 1 260 ? 6.844 0.305 -23.047 1 97.81 260 ASP A O 1
ATOM 2028 N N . GLU A 1 261 ? 7.949 -0.024 -24.938 1 96.81 261 GLU A N 1
ATOM 2029 C CA . GLU A 1 261 ? 7.945 -1.481 -24.844 1 96.81 261 GLU A CA 1
ATOM 2030 C C . GLU A 1 261 ? 8.828 -1.963 -23.703 1 96.81 261 GLU A C 1
ATOM 2032 O O . GLU A 1 261 ? 8.781 -3.135 -23.312 1 96.81 261 GLU A O 1
ATOM 2037 N N . THR A 1 262 ? 9.633 -1.03 -23.109 1 97.12 262 THR A N 1
ATOM 2038 C CA . THR A 1 262 ? 10.492 -1.43 -22 1 97.12 262 THR A CA 1
ATOM 2039 C C . THR A 1 262 ? 9.734 -1.365 -20.672 1 97.12 262 THR A C 1
ATOM 2041 O O . THR A 1 262 ? 10.211 -1.871 -19.656 1 97.12 262 THR A O 1
ATOM 2044 N N . GLY A 1 263 ? 8.539 -0.764 -20.703 1 98 263 GLY A N 1
ATOM 2045 C CA . GLY A 1 263 ? 7.734 -0.663 -19.5 1 98 263 GLY A CA 1
ATOM 2046 C C . GLY A 1 263 ? 8.086 0.542 -18.641 1 98 263 GLY A C 1
ATOM 2047 O O . GLY A 1 263 ? 7.98 0.492 -17.406 1 98 263 GLY A O 1
ATOM 2048 N N . ARG A 1 264 ? 8.5 1.65 -19.25 1 97.81 264 ARG A N 1
ATOM 2049 C CA . ARG A 1 264 ? 8.836 2.844 -18.484 1 97.81 264 ARG A CA 1
ATOM 2050 C C . ARG A 1 264 ? 7.578 3.479 -17.891 1 97.81 264 ARG A C 1
ATOM 2052 O O . ARG A 1 264 ? 6.516 3.463 -18.516 1 97.81 264 ARG A O 1
ATOM 2059 N N . ALA A 1 265 ? 7.723 4.066 -16.734 1 98.75 265 ALA A N 1
ATOM 2060 C CA . ALA A 1 265 ? 6.672 4.863 -16.109 1 98.75 265 ALA A CA 1
ATOM 2061 C C . ALA A 1 265 ? 6.453 6.172 -16.859 1 98.75 265 ALA A C 1
ATOM 2063 O O . ALA A 1 265 ? 7.406 6.793 -17.328 1 98.75 265 ALA A O 1
ATOM 2064 N N . PHE A 1 266 ? 5.238 6.59 -16.906 1 98.88 266 PHE A N 1
ATOM 2065 C CA . PHE A 1 266 ? 4.984 7.867 -17.562 1 98.88 266 PHE A CA 1
ATOM 2066 C C . PHE A 1 266 ? 3.746 8.539 -16.969 1 98.88 266 PHE A C 1
ATOM 2068 O O . PHE A 1 266 ? 2.947 7.891 -16.297 1 98.88 266 PHE A O 1
ATOM 2075 N N . ARG A 1 267 ? 3.611 9.812 -17.188 1 98.81 267 ARG A N 1
ATOM 2076 C CA . ARG A 1 267 ? 2.428 10.586 -16.828 1 98.81 267 ARG A CA 1
ATOM 2077 C C . ARG A 1 267 ? 1.508 10.773 -18.031 1 98.81 267 ARG A C 1
ATOM 2079 O O . ARG A 1 267 ? 1.975 11.008 -19.156 1 98.81 267 ARG A O 1
ATOM 2086 N N . ASP A 1 268 ? 0.267 10.625 -17.844 1 98.75 268 ASP A N 1
ATOM 2087 C CA . ASP A 1 268 ? -0.727 10.922 -18.8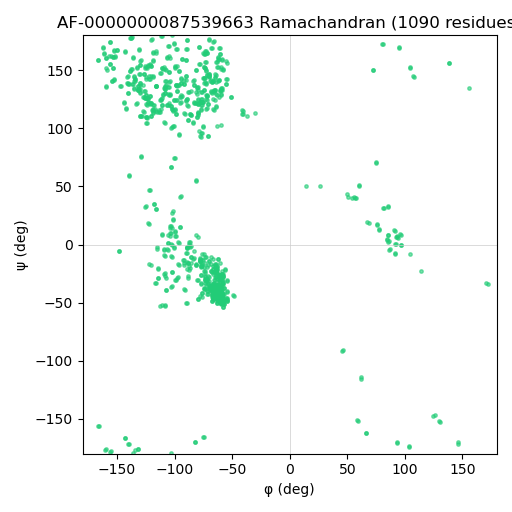75 1 98.75 268 ASP A CA 1
ATOM 2088 C C . ASP A 1 268 ? -1.301 12.328 -18.688 1 98.75 268 ASP A C 1
ATOM 2090 O O . ASP A 1 268 ? -2.318 12.508 -18.016 1 98.75 268 ASP A O 1
ATOM 2094 N N . ILE A 1 269 ? -0.728 13.305 -19.391 1 98.5 269 ILE A N 1
ATOM 2095 C CA . ILE A 1 269 ? -1.009 14.719 -19.172 1 98.5 269 ILE A CA 1
ATOM 2096 C C . ILE A 1 269 ? -2.434 15.031 -19.625 1 98.5 269 ILE A C 1
ATOM 2098 O O . ILE A 1 269 ? -3.119 15.852 -19 1 98.5 269 ILE A O 1
ATOM 2102 N N . GLU A 1 270 ? -2.906 14.398 -20.688 1 98.25 270 GLU A N 1
ATOM 2103 C CA . GLU A 1 270 ? -4.258 14.641 -21.172 1 98.25 270 GLU A CA 1
ATOM 2104 C C . GLU A 1 270 ? -5.305 14.164 -20.172 1 98.25 270 GLU A C 1
ATOM 2106 O O . GLU A 1 270 ? -6.289 14.859 -19.906 1 98.25 270 GLU A O 1
ATOM 2111 N N . LEU A 1 271 ? -5.062 13 -19.688 1 98.56 271 LEU A N 1
ATOM 2112 C CA . LEU A 1 271 ? -5.996 12.461 -18.703 1 98.56 271 LEU A CA 1
ATOM 2113 C C . LEU A 1 271 ? -5.961 13.281 -17.422 1 98.56 271 LEU A C 1
ATOM 2115 O O . LEU A 1 271 ? -6.984 13.438 -16.75 1 98.56 271 LEU A O 1
ATOM 2119 N N . GLU A 1 272 ? -4.789 13.758 -17.016 1 98.81 272 GLU A N 1
ATOM 2120 C CA . GLU A 1 272 ? -4.672 14.633 -15.859 1 98.81 272 GLU A CA 1
ATOM 2121 C C . GLU A 1 272 ? -5.578 15.852 -16 1 98.81 272 GLU A C 1
ATOM 2123 O O . GLU A 1 272 ? -6.285 16.219 -15.055 1 98.81 272 GLU A O 1
ATOM 2128 N N . LYS A 1 273 ? -5.559 16.469 -17.156 1 98.5 273 LYS A N 1
ATOM 2129 C CA . LYS A 1 273 ? -6.387 17.641 -17.406 1 98.5 273 LYS A CA 1
ATOM 2130 C C . LYS A 1 273 ? -7.871 17.312 -17.328 1 98.5 273 LYS A C 1
ATOM 2132 O O . LYS A 1 273 ? -8.648 18.047 -16.734 1 98.5 273 LYS A O 1
ATOM 2137 N N . LYS A 1 274 ? -8.227 16.172 -17.906 1 98.31 274 LYS A N 1
ATOM 2138 C CA . LYS A 1 274 ? -9.617 15.742 -17.891 1 98.31 274 LYS A CA 1
ATOM 2139 C C . LYS A 1 274 ? -10.109 15.484 -16.469 1 98.31 274 LYS A C 1
ATOM 2141 O O . LYS A 1 274 ? -11.211 15.891 -16.094 1 98.31 274 LYS A O 1
ATOM 2146 N N . ILE A 1 275 ? -9.289 14.836 -15.703 1 98.69 275 ILE A N 1
ATOM 2147 C CA . ILE A 1 275 ? -9.703 14.484 -14.352 1 98.69 275 ILE A CA 1
ATOM 2148 C C . ILE A 1 275 ? -9.711 15.734 -13.469 1 98.69 275 ILE A C 1
ATOM 2150 O O . ILE A 1 275 ? -10.547 15.859 -12.57 1 98.69 275 ILE A O 1
ATOM 2154 N N . LEU A 1 276 ? -8.805 16.703 -13.688 1 98.5 276 LEU A N 1
ATOM 2155 C CA . LEU A 1 276 ? -8.844 17.953 -12.961 1 98.5 276 LEU A CA 1
ATOM 2156 C C . LEU A 1 276 ? -10.148 18.703 -13.211 1 98.5 276 LEU A C 1
ATOM 2158 O O . LEU A 1 276 ? -10.742 19.266 -12.289 1 98.5 276 LEU A O 1
ATOM 2162 N N . GLU A 1 277 ? -10.578 18.688 -14.438 1 97.38 277 GLU A N 1
ATOM 2163 C CA . GLU A 1 277 ? -11.867 19.312 -14.766 1 97.38 277 GLU A CA 1
ATOM 2164 C C . GLU A 1 277 ? -13.008 18.625 -14.008 1 97.38 277 GLU A C 1
ATOM 2166 O O . GLU A 1 277 ? -13.914 19.297 -13.523 1 97.38 277 GLU A O 1
ATOM 2171 N N . GLU A 1 278 ? -12.953 17.312 -13.969 1 97.19 278 GLU A N 1
ATOM 2172 C CA . GLU A 1 278 ? -13.969 16.578 -13.211 1 97.19 278 GLU A CA 1
ATOM 2173 C C . GLU A 1 278 ? -13.914 16.938 -11.727 1 97.19 278 GLU A C 1
ATOM 2175 O O . GLU A 1 278 ? -14.953 17 -11.07 1 97.19 278 GLU A O 1
ATOM 2180 N N . ALA A 1 279 ? -12.703 17.141 -11.195 1 97.31 279 ALA A N 1
ATOM 2181 C CA . ALA A 1 279 ? -12.555 17.547 -9.797 1 97.31 279 ALA A CA 1
ATOM 2182 C C . ALA A 1 279 ? -13.258 18.875 -9.531 1 97.31 279 ALA A C 1
ATOM 2184 O O . ALA A 1 279 ? -13.891 19.047 -8.492 1 97.31 279 ALA A O 1
ATOM 2185 N N . HIS A 1 280 ? -13.148 19.812 -10.469 1 95.88 280 HIS A N 1
ATOM 2186 C CA . HIS A 1 280 ? -13.766 21.125 -10.359 1 95.88 280 HIS A CA 1
ATOM 2187 C C . HIS A 1 280 ? -15.281 21.016 -10.312 1 95.88 280 HIS A C 1
ATOM 2189 O O . HIS A 1 280 ? -15.953 21.875 -9.703 1 95.88 280 HIS A O 1
ATOM 2195 N N . LYS A 1 281 ? -15.828 19.969 -10.844 1 95.25 281 LYS A N 1
ATOM 2196 C CA . LYS A 1 281 ? -17.281 19.828 -10.969 1 95.25 281 LYS A CA 1
ATOM 2197 C C . LYS A 1 281 ? -17.875 19.188 -9.727 1 95.25 281 LYS A C 1
ATOM 2199 O O . LYS A 1 281 ? -19.094 19.234 -9.516 1 95.25 281 LYS A O 1
ATOM 2204 N N . ILE A 1 282 ? -17.078 18.578 -8.883 1 93.81 282 ILE A N 1
ATOM 2205 C CA . ILE A 1 282 ? -17.562 17.797 -7.746 1 93.81 282 ILE A CA 1
ATOM 2206 C C . ILE A 1 282 ? -18.328 18.719 -6.789 1 93.81 282 ILE A C 1
ATOM 2208 O O . ILE A 1 282 ? -19.312 18.297 -6.172 1 93.81 282 ILE A O 1
ATOM 2212 N N . GLY A 1 283 ? -17.859 20.016 -6.609 1 93.31 283 GLY A N 1
ATOM 2213 C CA . GLY A 1 283 ? -18.609 20.984 -5.852 1 93.31 283 GLY A CA 1
ATOM 2214 C C . GLY A 1 283 ? -18.156 21.094 -4.406 1 93.31 283 GLY A C 1
ATOM 2215 O O . GLY A 1 283 ? -18.672 21.938 -3.656 1 93.31 283 GLY A O 1
ATOM 2216 N N . LEU A 1 284 ? -17.172 20.344 -3.967 1 93.75 284 LEU A N 1
ATOM 2217 C CA . LEU A 1 284 ? -16.688 20.391 -2.59 1 93.75 284 LEU A CA 1
ATOM 2218 C C . LEU A 1 284 ? -15.883 21.672 -2.342 1 93.75 284 LEU A C 1
ATOM 2220 O O . LEU A 1 284 ? -15.844 22.172 -1.218 1 93.75 284 LEU A O 1
ATOM 2224 N N . GLY A 1 285 ? -15.211 22.125 -3.498 1 94.38 285 GLY A N 1
ATOM 2225 C CA . GLY A 1 285 ? -14.391 23.312 -3.391 1 94.38 285 GLY A CA 1
ATOM 2226 C C . GLY A 1 285 ? -13.18 23.125 -2.496 1 94.38 285 GLY A C 1
ATOM 2227 O O . GLY A 1 285 ? -12.734 22 -2.266 1 94.38 285 GLY A O 1
ATOM 2228 N N . ALA A 1 286 ? -12.594 24.234 -2.059 1 94.5 286 ALA A N 1
ATOM 2229 C CA . ALA A 1 286 ? -11.438 24.188 -1.164 1 94.5 286 ALA A CA 1
ATOM 2230 C C . ALA A 1 286 ? -11.828 23.625 0.204 1 94.5 286 ALA A C 1
ATOM 2232 O O . ALA A 1 286 ? -10.977 23.141 0.947 1 94.5 286 ALA A O 1
ATOM 2233 N N . GLN A 1 287 ? -13.133 23.453 0.619 1 92 287 GLN A N 1
ATOM 2234 C CA . GLN A 1 287 ? -13.578 22.75 1.823 1 92 287 GLN A CA 1
ATOM 2235 C C . GLN A 1 287 ? -15.07 22.938 2.055 1 92 287 GLN A C 1
ATOM 2237 O O . GLN A 1 287 ? -15.75 22.047 2.566 1 92 287 GLN A O 1
ATOM 2242 N N . PHE A 1 288 ? -15.648 24.062 1.724 1 92.06 288 PHE A N 1
ATOM 2243 C CA . PHE A 1 288 ? -17.031 24.359 2.078 1 92.06 288 PHE A CA 1
ATOM 2244 C C . PHE A 1 288 ? -17.844 24.703 0.84 1 92.06 288 PHE A C 1
ATOM 2246 O O . PHE A 1 288 ? -18.719 25.578 0.893 1 92.06 288 PHE A O 1
ATOM 2253 N N . GLY A 1 289 ? -17.484 24.062 -0.272 1 91.38 289 GLY A N 1
ATOM 2254 C CA . GLY A 1 289 ? -18.203 24.266 -1.516 1 91.38 289 GLY A CA 1
ATOM 2255 C C . GLY A 1 289 ? -17.422 25.094 -2.525 1 91.38 289 GLY A C 1
ATOM 2256 O O . GLY A 1 289 ? -16.688 26.016 -2.154 1 91.38 289 GLY A O 1
ATOM 2257 N N . GLY A 1 290 ? -17.594 24.766 -3.695 1 94.31 290 GLY A N 1
ATOM 2258 C CA . GLY A 1 290 ? -16.922 25.531 -4.746 1 94.31 290 GLY A CA 1
ATOM 2259 C C . GLY A 1 290 ? -16.188 24.656 -5.738 1 94.31 290 GLY A C 1
ATOM 2260 O O . GLY A 1 290 ? -16.562 23.5 -5.965 1 94.31 290 GLY A O 1
ATOM 2261 N N . LYS A 1 291 ? -15.18 25.219 -6.316 1 96.12 291 LYS A N 1
ATOM 2262 C CA . LYS A 1 291 ? -14.508 24.656 -7.488 1 96.12 291 LYS A CA 1
ATOM 2263 C C . LYS A 1 291 ? -13.242 23.906 -7.09 1 96.12 291 LYS A C 1
ATOM 2265 O O . LYS A 1 291 ? -12.898 22.891 -7.688 1 96.12 291 LYS A O 1
ATOM 2270 N N . TYR A 1 292 ? -12.609 24.297 -6.078 1 97.5 292 TYR A N 1
ATOM 2271 C CA . TYR A 1 292 ? -11.188 24 -5.938 1 97.5 292 TYR A CA 1
ATOM 2272 C C . TYR A 1 292 ? -10.961 22.859 -4.945 1 97.5 292 TYR A C 1
ATOM 2274 O O . TYR A 1 292 ? -10.25 23.031 -3.953 1 97.5 292 TYR A O 1
ATOM 2282 N N . LEU A 1 293 ? -11.414 21.703 -5.344 1 97.44 293 LEU A N 1
ATOM 2283 C CA . LEU A 1 293 ? -11.07 20.5 -4.598 1 97.44 293 LEU A CA 1
ATOM 2284 C C . LEU A 1 293 ? -9.586 20.172 -4.766 1 97.44 293 LEU A C 1
ATOM 2286 O O . LEU A 1 293 ? -8.938 19.734 -3.812 1 97.44 293 LEU A O 1
ATOM 2290 N N . ALA A 1 294 ? -9.094 20.422 -5.941 1 98.5 294 ALA A N 1
ATOM 2291 C CA . ALA A 1 294 ? -7.723 20.047 -6.266 1 98.5 294 ALA A CA 1
ATOM 2292 C C . ALA A 1 294 ? -7.004 21.188 -6.98 1 98.5 294 ALA A C 1
ATOM 2294 O O . ALA A 1 294 ? -7.605 21.891 -7.797 1 98.5 294 ALA A O 1
ATOM 2295 N N . HIS A 1 295 ? -5.68 21.312 -6.605 1 98.38 295 HIS A N 1
ATOM 2296 C CA . HIS A 1 295 ? -4.812 22.188 -7.387 1 98.38 295 HIS A CA 1
ATOM 2297 C C . HIS A 1 295 ? -4.418 21.531 -8.711 1 98.38 295 HIS A C 1
ATOM 2299 O O . HIS A 1 295 ? -4.352 22.203 -9.742 1 98.38 295 HIS A O 1
ATOM 2305 N N . ASP A 1 296 ? -4.125 20.312 -8.656 1 98.44 296 ASP A N 1
ATOM 2306 C CA . ASP A 1 296 ? -3.686 19.547 -9.812 1 98.44 296 ASP A CA 1
ATOM 2307 C C . ASP A 1 296 ? -3.846 18.047 -9.562 1 98.44 296 ASP A C 1
ATOM 2309 O O . ASP A 1 296 ? -4.125 17.625 -8.438 1 98.44 296 ASP A O 1
ATOM 2313 N N . ILE A 1 297 ? -3.789 17.344 -10.641 1 98.62 297 ILE A N 1
ATOM 2314 C CA . ILE A 1 297 ? -3.896 15.883 -10.648 1 98.62 297 ILE A CA 1
ATOM 2315 C C . ILE A 1 297 ? -2.695 15.281 -11.375 1 98.62 297 ILE A C 1
ATOM 2317 O O . ILE A 1 297 ? -2.273 15.789 -12.414 1 98.62 297 ILE A O 1
ATOM 2321 N N . ARG A 1 298 ? -2.066 14.297 -10.805 1 98.81 298 ARG A N 1
ATOM 2322 C CA . ARG A 1 298 ? -1.103 13.453 -11.508 1 98.81 298 ARG A CA 1
ATOM 2323 C C . ARG A 1 298 ? -1.667 12.062 -11.758 1 98.81 298 ARG A C 1
ATOM 2325 O O . ARG A 1 298 ? -2.309 11.477 -10.883 1 98.81 298 ARG A O 1
ATOM 2332 N N . ILE A 1 299 ? -1.505 11.562 -12.953 1 98.94 299 ILE A N 1
ATOM 2333 C CA . ILE A 1 299 ? -1.875 10.203 -13.328 1 98.94 299 ILE A CA 1
ATOM 2334 C C . ILE A 1 299 ? -0.667 9.484 -13.922 1 98.94 299 ILE A C 1
ATOM 2336 O O . ILE A 1 299 ? -0.24 9.789 -15.031 1 98.94 299 ILE A O 1
ATOM 2340 N N . ILE A 1 300 ? -0.149 8.539 -13.188 1 98.94 300 ILE A N 1
ATOM 2341 C CA . ILE A 1 300 ? 1.069 7.832 -13.57 1 98.94 300 ILE A CA 1
ATOM 2342 C C . ILE A 1 300 ? 0.732 6.391 -13.945 1 98.94 300 ILE A C 1
ATOM 2344 O O . ILE A 1 300 ? -0.021 5.719 -13.234 1 98.94 300 ILE A O 1
ATOM 2348 N N . ARG A 1 301 ? 1.189 5.977 -15.078 1 98.88 301 ARG A N 1
ATOM 2349 C CA . ARG A 1 301 ? 1.001 4.617 -15.578 1 98.88 301 ARG A CA 1
ATOM 2350 C C . ARG A 1 301 ? 2.277 3.797 -15.43 1 98.88 301 ARG A C 1
ATOM 2352 O O . ARG A 1 301 ? 3.365 4.258 -15.781 1 98.88 301 ARG A O 1
ATOM 2359 N N . LEU A 1 302 ? 2.217 2.598 -14.844 1 98.88 302 LEU A N 1
ATOM 2360 C CA . LEU A 1 302 ? 3.346 1.702 -14.617 1 98.88 302 LEU A CA 1
ATOM 2361 C C . LEU A 1 302 ? 3.148 0.38 -15.352 1 98.88 302 LEU A C 1
ATOM 2363 O O . LEU A 1 302 ? 2.021 0.023 -15.703 1 98.88 302 LEU A O 1
ATOM 2367 N N . PRO A 1 303 ? 4.25 -0.364 -15.617 1 98.69 303 PRO A N 1
ATOM 2368 C CA . PRO A 1 303 ? 4.09 -1.755 -16.047 1 98.69 303 PRO A CA 1
ATOM 2369 C C . PRO A 1 303 ? 3.408 -2.625 -14.992 1 98.69 303 PRO A C 1
ATOM 2371 O O . PRO A 1 303 ? 3.361 -2.254 -13.82 1 98.69 303 PRO A O 1
ATOM 2374 N N . ARG A 1 304 ? 2.918 -3.693 -15.438 1 97.75 304 ARG A N 1
ATOM 2375 C CA . ARG A 1 304 ? 2.104 -4.492 -14.531 1 97.75 304 ARG A CA 1
ATOM 2376 C C . ARG A 1 304 ? 2.129 -5.965 -14.922 1 97.75 304 ARG A C 1
ATOM 2378 O O . ARG A 1 304 ? 2.459 -6.305 -16.062 1 97.75 304 ARG A O 1
ATOM 2385 N N . HIS A 1 305 ? 1.756 -6.84 -13.977 1 96.94 305 HIS A N 1
ATOM 2386 C CA . HIS A 1 305 ? 1.408 -8.227 -14.273 1 96.94 305 HIS A CA 1
ATOM 2387 C C . HIS A 1 305 ? 0.128 -8.305 -15.102 1 96.94 305 HIS A C 1
ATOM 2389 O O . HIS A 1 305 ? -0.827 -7.57 -14.844 1 96.94 305 HIS A O 1
ATOM 2395 N N . GLY A 1 306 ? 0.075 -9.203 -16.047 1 92.75 306 GLY A N 1
ATOM 2396 C CA . GLY A 1 306 ? -1.046 -9.312 -16.953 1 92.75 306 GLY A CA 1
ATOM 2397 C C . GLY A 1 306 ? -2.363 -9.586 -16.266 1 92.75 306 GLY A C 1
ATOM 2398 O O . GLY A 1 306 ? -3.428 -9.219 -16.766 1 92.75 306 GLY A O 1
ATOM 2399 N N . ALA A 1 307 ? -2.303 -10.203 -15.086 1 92.44 307 ALA A N 1
ATOM 2400 C CA . ALA A 1 307 ? -3.512 -10.586 -14.367 1 92.44 307 ALA A CA 1
ATOM 2401 C C . ALA A 1 307 ? -3.875 -9.547 -13.312 1 92.44 307 ALA A C 1
ATOM 2403 O O . ALA A 1 307 ? -4.848 -9.719 -12.57 1 92.44 307 ALA A O 1
ATOM 2404 N N . SER A 1 308 ? -3.125 -8.469 -13.203 1 94.81 308 SER A N 1
ATOM 2405 C CA . SER A 1 308 ? -3.309 -7.496 -12.133 1 94.81 308 SER A CA 1
ATOM 2406 C C . SER A 1 308 ? -3.342 -6.074 -12.688 1 94.81 308 SER A C 1
ATOM 2408 O O . SER A 1 308 ? -2.555 -5.727 -13.57 1 94.81 308 SER A O 1
ATOM 2410 N N . VAL A 1 309 ? -4.27 -5.285 -12.195 1 96 309 VAL A N 1
ATOM 2411 C CA . VAL A 1 309 ? -4.27 -3.848 -12.445 1 96 309 VAL A CA 1
ATOM 2412 C C . VAL A 1 309 ? -4.406 -3.098 -11.117 1 96 309 VAL A C 1
ATOM 2414 O O . VAL A 1 309 ? -5.465 -2.537 -10.828 1 96 309 VAL A O 1
ATOM 2417 N N . PRO A 1 310 ? -3.312 -3.043 -10.352 1 97.88 310 PRO A N 1
ATOM 2418 C CA . PRO A 1 310 ? -3.381 -2.23 -9.133 1 97.88 310 PRO A CA 1
ATOM 2419 C C . PRO A 1 310 ? -3.57 -0.744 -9.422 1 97.88 310 PRO A C 1
ATOM 2421 O O . PRO A 1 310 ? -2.906 -0.195 -10.305 1 97.88 310 PRO A O 1
ATOM 2424 N N . ILE A 1 311 ? -4.473 -0.136 -8.734 1 98.81 311 ILE A N 1
ATOM 2425 C CA . ILE A 1 311 ? -4.684 1.305 -8.836 1 98.81 311 ILE A CA 1
ATOM 2426 C C . ILE A 1 311 ? -4.57 1.938 -7.449 1 98.81 311 ILE A C 1
ATOM 2428 O O . ILE A 1 311 ? -5.246 1.518 -6.508 1 98.81 311 ILE A O 1
ATOM 2432 N N . GLY A 1 312 ? -3.623 2.869 -7.285 1 98.88 312 GLY A N 1
ATOM 2433 C CA . GLY A 1 312 ? -3.467 3.617 -6.047 1 98.88 312 GLY A CA 1
ATOM 2434 C C . GLY A 1 312 ? -3.91 5.062 -6.164 1 98.88 312 GLY A C 1
ATOM 2435 O O . GLY A 1 312 ? -3.898 5.637 -7.254 1 98.88 312 GLY A O 1
ATOM 2436 N N . MET A 1 313 ? -4.363 5.609 -5.07 1 98.88 313 MET A N 1
ATOM 2437 C CA . MET A 1 313 ? -4.707 7.023 -4.977 1 98.88 313 MET A CA 1
ATOM 2438 C C . MET A 1 313 ? -4.18 7.625 -3.676 1 98.88 313 MET A C 1
ATOM 2440 O O . MET A 1 313 ? -4.219 6.98 -2.627 1 98.88 313 MET A O 1
ATOM 2444 N N . GLY A 1 314 ? -3.654 8.766 -3.734 1 98.56 314 GLY A N 1
ATOM 2445 C CA . GLY A 1 314 ? -3.23 9.508 -2.559 1 98.56 314 GLY A CA 1
ATOM 2446 C C . GLY A 1 314 ? -3.176 11.008 -2.787 1 98.56 314 GLY A C 1
ATOM 2447 O O . GLY A 1 314 ? -3.445 11.484 -3.893 1 98.56 314 GLY A O 1
ATOM 2448 N N . VAL A 1 315 ? -2.908 11.758 -1.691 1 98.56 315 VAL A N 1
ATOM 2449 C CA . VAL A 1 315 ? -2.971 13.211 -1.817 1 98.56 315 VAL A CA 1
ATOM 2450 C C . VAL A 1 315 ? -1.803 13.844 -1.064 1 98.56 315 VAL A C 1
ATOM 2452 O O . VAL A 1 315 ? -1.26 13.25 -0.132 1 98.56 315 VAL A O 1
ATOM 2455 N N . SER A 1 316 ? -1.337 14.938 -1.491 1 98.5 316 SER A N 1
ATOM 2456 C CA . SER A 1 316 ? -0.703 15.953 -0.665 1 98.5 316 SER A CA 1
ATOM 2457 C C . SER A 1 316 ? -1.684 17.078 -0.314 1 98.5 316 SER A C 1
ATOM 2459 O O . SER A 1 316 ? -2.35 17.625 -1.195 1 98.5 316 SER A O 1
ATOM 2461 N N . CYS A 1 317 ? -1.867 17.344 0.884 1 97.69 317 CYS A N 1
ATOM 2462 C CA . CYS A 1 317 ? -2.883 18.281 1.332 1 97.69 317 CYS A CA 1
ATOM 2463 C C . CYS A 1 317 ? -2.377 19.719 1.228 1 97.69 317 CYS A C 1
ATOM 2465 O O . CYS A 1 317 ? -1.348 19.984 0.601 1 97.69 317 CYS A O 1
ATOM 2467 N N . SER A 1 318 ? -3.131 20.656 1.8 1 96.5 318 SER A N 1
ATOM 2468 C CA . SER A 1 318 ? -2.828 22.078 1.7 1 96.5 318 SER A CA 1
ATOM 2469 C C . SER A 1 318 ? -1.502 22.406 2.377 1 96.5 318 SER A C 1
ATOM 2471 O O . SER A 1 318 ? -0.867 23.406 2.051 1 96.5 318 SER A O 1
ATOM 2473 N N . ALA A 1 319 ? -1.041 21.578 3.354 1 95.19 319 ALA A N 1
ATOM 2474 C CA . ALA A 1 319 ? 0.226 21.812 4.039 1 95.19 319 ALA A CA 1
ATOM 2475 C C . ALA A 1 319 ? 1.399 21.266 3.232 1 95.19 319 ALA A C 1
ATOM 2477 O O . ALA A 1 319 ? 2.555 21.609 3.486 1 95.19 319 ALA A O 1
ATOM 2478 N N . ASP A 1 320 ? 1.162 20.562 2.117 1 97.31 320 ASP A N 1
ATOM 2479 C CA . ASP A 1 320 ? 2.094 20 1.147 1 97.31 320 ASP A CA 1
ATOM 2480 C C . ASP A 1 320 ? 3.518 19.984 1.696 1 97.31 320 ASP A C 1
ATOM 2482 O O . ASP A 1 320 ? 4.438 20.516 1.064 1 97.31 320 ASP A O 1
ATOM 2486 N N . ARG A 1 321 ? 3.818 19.484 2.873 1 98 321 ARG A N 1
ATOM 2487 C CA . ARG A 1 321 ? 5.082 19.516 3.605 1 98 321 ARG A CA 1
ATOM 2488 C C . ARG A 1 321 ? 6.074 18.516 3.043 1 98 321 ARG A C 1
ATOM 2490 O O . ARG A 1 321 ? 6.102 17.359 3.479 1 98 321 ARG A O 1
ATOM 2497 N N . ASN A 1 322 ? 6.902 18.922 2.133 1 98.5 322 ASN A N 1
ATOM 2498 C CA . ASN A 1 322 ? 7.988 18.125 1.569 1 98.5 322 ASN A CA 1
ATOM 2499 C C . ASN A 1 322 ? 9.117 19.016 1.055 1 98.5 322 ASN A C 1
ATOM 2501 O O . ASN A 1 322 ? 8.891 20.172 0.699 1 98.5 322 ASN A O 1
ATOM 2505 N N . ILE A 1 323 ? 10.328 18.484 1.056 1 98.81 323 ILE A N 1
ATOM 2506 C CA . ILE A 1 323 ? 11.508 19.266 0.711 1 98.81 323 ILE A CA 1
ATOM 2507 C C . ILE A 1 323 ? 12.602 18.344 0.187 1 98.81 323 ILE A C 1
ATOM 2509 O O . ILE A 1 323 ? 12.773 17.219 0.685 1 98.81 323 ILE A O 1
ATOM 2513 N N . LYS A 1 324 ? 13.32 18.781 -0.817 1 98.75 324 LYS A N 1
ATOM 2514 C CA . LYS A 1 324 ? 14.438 18.016 -1.357 1 98.75 324 LYS A CA 1
ATOM 2515 C C . LYS A 1 324 ? 15.758 18.453 -0.722 1 98.75 324 LYS A C 1
ATOM 2517 O O . LYS A 1 324 ? 15.914 19.609 -0.34 1 98.75 324 LYS A O 1
ATOM 2522 N N . GLY A 1 325 ? 16.609 17.516 -0.503 1 98.81 325 GLY A N 1
ATOM 2523 C CA . GLY A 1 325 ? 17.984 17.766 -0.082 1 98.81 325 GLY A CA 1
ATOM 2524 C C . GLY A 1 325 ? 19 16.922 -0.814 1 98.81 325 GLY A C 1
ATOM 2525 O O . GLY A 1 325 ? 18.641 15.914 -1.436 1 98.81 325 GLY A O 1
ATOM 2526 N N . LYS A 1 326 ? 20.234 17.328 -0.792 1 98.75 326 LYS A N 1
ATOM 2527 C CA . LYS A 1 326 ? 21.281 16.5 -1.35 1 98.75 326 LYS A CA 1
ATOM 2528 C C . LYS A 1 326 ? 22.641 16.844 -0.733 1 98.75 326 LYS A C 1
ATOM 2530 O O . LYS A 1 326 ? 22.812 17.922 -0.156 1 98.75 326 LYS A O 1
ATOM 2535 N N . ILE A 1 327 ? 23.5 15.969 -0.75 1 98.94 327 ILE A N 1
ATOM 2536 C CA . ILE A 1 327 ? 24.891 16.125 -0.329 1 98.94 327 ILE A CA 1
ATOM 2537 C C . ILE A 1 327 ? 25.828 15.711 -1.462 1 98.94 327 ILE A C 1
ATOM 2539 O O . ILE A 1 327 ? 25.625 14.672 -2.094 1 98.94 327 ILE A O 1
ATOM 2543 N N . ASN A 1 328 ? 26.75 16.5 -1.815 1 98.75 328 ASN A N 1
ATOM 2544 C CA . ASN A 1 328 ? 27.828 16.188 -2.76 1 98.75 328 ASN A CA 1
ATOM 2545 C C . ASN A 1 328 ? 29.156 16.781 -2.301 1 98.75 328 ASN A C 1
ATOM 2547 O O . ASN A 1 328 ? 29.281 17.234 -1.163 1 98.75 328 ASN A O 1
ATOM 2551 N N . LYS A 1 329 ? 30.172 16.719 -3.162 1 98.5 329 LYS A N 1
ATOM 2552 C CA . LYS A 1 329 ? 31.516 17.141 -2.768 1 98.5 329 LYS A CA 1
ATOM 2553 C C . LYS A 1 329 ? 31.547 18.625 -2.428 1 98.5 329 LYS A C 1
ATOM 2555 O O . LYS A 1 329 ? 32.438 19.094 -1.711 1 98.5 329 LYS A O 1
ATOM 2560 N N . ASP A 1 330 ? 30.531 19.344 -2.916 1 98.5 330 ASP A N 1
ATOM 2561 C CA . ASP A 1 330 ? 30.516 20.797 -2.75 1 98.5 330 ASP A CA 1
ATOM 2562 C C . ASP A 1 330 ? 29.766 21.203 -1.481 1 98.5 330 ASP A C 1
ATOM 2564 O O . ASP A 1 330 ? 29.812 22.359 -1.071 1 98.5 330 ASP A O 1
ATOM 2568 N N . GLY A 1 331 ? 29.016 20.297 -0.866 1 98.75 331 GLY A N 1
ATOM 2569 C CA . GLY A 1 331 ? 28.406 20.625 0.41 1 98.75 331 GLY A CA 1
ATOM 2570 C C . GLY A 1 331 ? 27.047 19.984 0.606 1 98.75 331 GLY A C 1
ATOM 2571 O O . GLY A 1 331 ? 26.719 19.016 -0.066 1 98.75 331 GLY A O 1
ATOM 2572 N N . ILE A 1 332 ? 26.406 20.438 1.656 1 98.94 332 ILE A N 1
ATOM 2573 C CA . ILE A 1 332 ? 25.047 20.047 2.029 1 98.94 332 ILE A CA 1
ATOM 2574 C C . ILE A 1 332 ? 24.047 21.062 1.479 1 98.94 332 ILE A C 1
ATOM 2576 O O . ILE A 1 332 ? 24.188 22.266 1.723 1 98.94 332 ILE A O 1
ATOM 2580 N N . TRP A 1 333 ? 23.109 20.594 0.676 1 98.88 333 TRP A N 1
ATOM 2581 C CA . TRP A 1 333 ? 22.188 21.469 -0.025 1 98.88 333 TRP A CA 1
ATOM 2582 C C . TRP A 1 333 ? 20.75 21.172 0.351 1 98.88 333 TRP A C 1
ATOM 2584 O O . TRP A 1 333 ? 20.375 20 0.54 1 98.88 333 TRP A O 1
ATOM 2594 N N . LEU A 1 334 ? 19.953 22.188 0.413 1 98.81 334 LEU A N 1
ATOM 2595 C CA . LEU A 1 334 ? 18.531 22.062 0.715 1 98.81 334 LEU A CA 1
ATOM 2596 C C . LEU A 1 334 ? 17.688 22.922 -0.23 1 98.81 334 LEU A C 1
ATOM 2598 O O . LEU A 1 334 ? 18.078 24.047 -0.573 1 98.81 334 LEU A O 1
ATOM 2602 N N . GLU A 1 335 ? 16.562 22.406 -0.642 1 98.81 335 GLU A N 1
ATOM 2603 C CA . GLU A 1 335 ? 15.664 23.125 -1.528 1 98.81 335 GLU A CA 1
ATOM 2604 C C . GLU A 1 335 ? 15.281 24.484 -0.943 1 98.81 335 GLU A C 1
ATOM 2606 O O . GLU A 1 335 ? 15 24.594 0.252 1 98.81 335 GLU A O 1
ATOM 2611 N N . LYS A 1 336 ? 15.242 25.516 -1.779 1 98.62 336 LYS A N 1
ATOM 2612 C CA . LYS A 1 336 ? 14.805 26.844 -1.356 1 98.62 336 LYS A CA 1
ATOM 2613 C C . LYS A 1 336 ? 13.281 26.922 -1.226 1 98.62 336 LYS A C 1
ATOM 2615 O O . LYS A 1 336 ? 12.562 26.609 -2.178 1 98.62 336 LYS A O 1
ATOM 2620 N N . MET A 1 337 ? 12.805 27.328 -0.049 1 98.44 337 MET A N 1
ATOM 2621 C CA . MET A 1 337 ? 11.375 27.422 0.218 1 98.44 337 MET A CA 1
ATOM 2622 C C . MET A 1 337 ? 10.922 28.891 0.224 1 98.44 337 MET A C 1
ATOM 2624 O O . MET A 1 337 ? 11.758 29.797 0.144 1 98.44 337 MET A O 1
ATOM 2628 N N . ASP A 1 338 ? 9.617 29.094 0.273 1 98.31 338 ASP A N 1
ATOM 2629 C CA . ASP A 1 338 ? 9.031 30.422 0.235 1 98.31 338 ASP A CA 1
ATOM 2630 C C . ASP A 1 338 ? 9.102 31.094 1.606 1 98.31 338 ASP A C 1
ATOM 2632 O O . ASP A 1 338 ? 8.359 30.719 2.52 1 98.31 338 ASP A O 1
ATOM 2636 N N . THR A 1 339 ? 9.867 32.156 1.764 1 98 339 THR A N 1
ATOM 2637 C CA . THR A 1 339 ? 10.016 32.812 3.053 1 98 339 THR A CA 1
ATOM 2638 C C . THR A 1 339 ? 9.141 34.062 3.121 1 98 339 THR A C 1
ATOM 2640 O O . THR A 1 339 ? 9.117 34.781 4.145 1 98 339 THR A O 1
ATOM 2643 N N . ASN A 1 340 ? 8.461 34.375 2.047 1 97.5 340 ASN A N 1
ATOM 2644 C CA . ASN A 1 340 ? 7.625 35.594 2.025 1 97.5 340 ASN A CA 1
ATOM 2645 C C . ASN A 1 340 ? 6.305 35.344 1.309 1 97.5 340 ASN A C 1
ATOM 2647 O O . ASN A 1 340 ? 5.969 36.031 0.353 1 97.5 340 ASN A O 1
ATOM 2651 N N . PRO A 1 341 ? 5.543 34.406 1.794 1 97.62 341 PRO A N 1
ATOM 2652 C CA . PRO A 1 341 ? 4.301 34.062 1.092 1 97.62 341 PRO A CA 1
ATOM 2653 C C . PRO A 1 341 ? 3.275 35.219 1.139 1 97.62 341 PRO A C 1
ATOM 2655 O O . PRO A 1 341 ? 2.402 35.281 0.273 1 97.62 341 PRO A O 1
ATOM 2658 N N . GLY A 1 342 ? 3.338 36.125 2.154 1 95.69 342 GLY A N 1
ATOM 2659 C CA . GLY A 1 342 ? 2.414 37.219 2.301 1 95.69 342 GLY A CA 1
ATOM 2660 C C . GLY A 1 342 ? 2.387 38.156 1.093 1 95.69 342 GLY A C 1
ATOM 2661 O O . GLY A 1 342 ? 1.388 38.812 0.841 1 95.69 342 GLY A O 1
ATOM 2662 N N . GLU A 1 343 ? 3.461 38.156 0.331 1 96.62 343 GLU A N 1
ATOM 2663 C CA . GLU A 1 343 ? 3.561 39 -0.865 1 96.62 343 GLU A CA 1
ATOM 2664 C C . GLU A 1 343 ? 2.516 38.594 -1.903 1 96.62 343 GLU A C 1
ATOM 2666 O O . GLU A 1 343 ? 2.148 39.406 -2.762 1 96.62 343 GLU A O 1
ATOM 2671 N N . LEU A 1 344 ? 2.037 37.375 -1.815 1 97.38 344 LEU A N 1
ATOM 2672 C CA . LEU A 1 344 ? 1.117 36.844 -2.814 1 97.38 344 LEU A CA 1
ATOM 2673 C C . LEU A 1 344 ? -0.316 37.281 -2.516 1 97.38 344 LEU A C 1
ATOM 2675 O O . LEU A 1 344 ? -1.205 37.125 -3.354 1 97.38 344 LEU A O 1
ATOM 2679 N N . ILE A 1 345 ? -0.615 37.844 -1.327 1 95.94 345 ILE A N 1
ATOM 2680 C CA . ILE A 1 345 ? -1.948 38.312 -0.974 1 95.94 345 ILE A CA 1
ATOM 2681 C C . ILE A 1 345 ? -2.217 39.656 -1.656 1 95.94 345 ILE A C 1
ATOM 2683 O O . ILE A 1 345 ? -1.509 40.625 -1.414 1 95.94 345 ILE A O 1
ATOM 2687 N N . PRO A 1 346 ? -3.219 39.719 -2.463 1 92.5 346 PRO A N 1
ATOM 2688 C CA . PRO A 1 346 ? -3.531 41 -3.143 1 92.5 346 PRO A CA 1
ATOM 2689 C C . PRO A 1 346 ? -3.881 42.125 -2.168 1 92.5 346 PRO A C 1
ATOM 2691 O O . PRO A 1 346 ? -4.391 41.844 -1.076 1 92.5 346 PRO A O 1
ATOM 2694 N N . GLU A 1 347 ? -3.766 43.312 -2.609 1 89.25 347 GLU A N 1
ATOM 2695 C CA . GLU A 1 347 ? -3.982 44.5 -1.783 1 89.25 347 GLU A CA 1
ATOM 2696 C C . GLU A 1 347 ? -5.43 44.562 -1.299 1 89.25 347 GLU A C 1
ATOM 2698 O O . GLU A 1 347 ? -5.688 45 -0.172 1 89.25 347 GLU A O 1
ATOM 2703 N N . GLU A 1 348 ? -6.293 44.156 -2.102 1 86.25 348 GLU A N 1
ATOM 2704 C CA . GLU A 1 348 ? -7.715 44.25 -1.786 1 86.25 348 GLU A CA 1
ATOM 2705 C C . GLU A 1 348 ? -8.078 43.344 -0.62 1 86.25 348 GLU A C 1
ATOM 2707 O O . GLU A 1 348 ? -9.109 43.531 0.027 1 86.25 348 GLU A O 1
ATOM 2712 N N . TYR A 1 349 ? -7.238 42.375 -0.32 1 85.19 349 TYR A N 1
ATOM 2713 C CA . TYR A 1 349 ? -7.527 41.438 0.749 1 85.19 349 TYR A CA 1
ATOM 2714 C C . TYR A 1 349 ? -6.703 41.75 1.992 1 85.19 349 TYR A C 1
ATOM 2716 O O . TYR A 1 349 ? -6.68 40.938 2.941 1 85.19 349 TYR A O 1
ATOM 2724 N N . ARG A 1 350 ? -6 42.812 2.02 1 78.62 350 ARG A N 1
ATOM 2725 C CA . ARG A 1 350 ? -5.078 43.094 3.115 1 78.62 350 ARG A CA 1
ATOM 2726 C C . ARG A 1 350 ? -5.766 43.906 4.215 1 78.62 350 ARG A C 1
ATOM 2728 O O . ARG A 1 350 ? -5.199 44.094 5.293 1 78.62 350 ARG A O 1
ATOM 2735 N N . LYS A 1 351 ? -6.992 44.531 3.879 1 65.38 351 LYS A N 1
ATOM 2736 C CA . LYS A 1 351 ? -7.684 45.281 4.922 1 65.38 351 LYS A CA 1
ATOM 2737 C C . LYS A 1 351 ? -8.477 44.344 5.832 1 65.38 351 LYS A C 1
ATOM 2739 O O . LYS A 1 351 ? -9.109 43.406 5.367 1 65.38 351 LYS A O 1
ATOM 2744 N N . PRO A 1 352 ? -8.391 44.562 7.074 1 55.16 352 PRO A N 1
ATOM 2745 C CA . PRO A 1 352 ? -9.039 43.75 8.094 1 55.16 352 PRO A CA 1
ATOM 2746 C C . PRO A 1 352 ? -10.562 43.75 7.984 1 55.16 352 PRO A C 1
ATOM 2748 O O . PRO A 1 352 ? -11.148 44.781 7.645 1 55.16 352 PRO A O 1
ATOM 2751 N N . GLY A 1 353 ? -11.328 42.719 7.914 1 51.12 353 GLY A N 1
ATOM 2752 C CA . GLY A 1 353 ? -12.781 42.625 7.949 1 51.12 353 GLY A CA 1
ATOM 2753 C C . GLY A 1 353 ? -13.367 42.125 6.637 1 51.12 353 GLY A C 1
ATOM 2754 O O . GLY A 1 353 ? -14.586 41.969 6.527 1 51.12 353 GLY A O 1
ATOM 2755 N N . GLU A 1 354 ? -12.828 42.188 5.527 1 46.31 354 GLU A N 1
ATOM 2756 C CA . GLU A 1 354 ? -13.328 42.062 4.16 1 46.31 354 GLU A CA 1
ATOM 2757 C C . GLU A 1 354 ? -13.945 40.688 3.912 1 46.31 354 GLU A C 1
ATOM 2759 O O . GLU A 1 354 ? -14.586 40.469 2.881 1 46.31 354 GLU A O 1
ATOM 2764 N N . GLY A 1 355 ? -13.664 39.812 4.754 1 51.69 355 GLY A N 1
ATOM 2765 C CA . GLY A 1 355 ? -14.352 38.562 4.422 1 51.69 355 GLY A CA 1
ATOM 2766 C C . GLY A 1 355 ? -15.758 38.5 4.988 1 51.69 355 GLY A C 1
ATOM 2767 O O . GLY A 1 355 ? -16.125 39.312 5.84 1 51.69 355 GLY A O 1
ATOM 2768 N N . ALA A 1 356 ? -16.875 38.094 4.141 1 55.72 356 ALA A N 1
ATOM 2769 C CA . ALA A 1 356 ? -18.297 38 4.449 1 55.72 356 ALA A CA 1
ATOM 2770 C C . ALA A 1 356 ? -18.516 37.656 5.922 1 55.72 356 ALA A C 1
ATOM 2772 O O . ALA A 1 356 ? -17.891 36.75 6.465 1 55.72 356 ALA A O 1
ATOM 2773 N N . LYS A 1 357 ? -19.094 38.656 6.648 1 69.56 357 LYS A N 1
ATOM 2774 C CA . LYS A 1 357 ? -19.281 38.594 8.094 1 69.56 357 LYS A CA 1
ATOM 2775 C C . LYS A 1 357 ? -20.234 37.438 8.461 1 69.56 357 LYS A C 1
ATOM 2777 O O . LYS A 1 357 ? -21.312 37.312 7.883 1 69.56 357 LYS A O 1
ATOM 2782 N N . GLY A 1 358 ? -19.656 36.312 8.945 1 80.69 358 GLY A N 1
ATOM 2783 C CA . GLY A 1 358 ? -20.422 35.219 9.523 1 80.69 358 GLY A CA 1
ATOM 2784 C C . GLY A 1 358 ? -21.312 35.688 10.672 1 80.69 358 GLY A C 1
ATOM 2785 O O . GLY A 1 358 ? -21.156 36.781 11.18 1 80.69 358 GLY A O 1
ATOM 2786 N N . ILE A 1 359 ? -22.297 34.906 10.898 1 92.19 359 ILE A N 1
ATOM 2787 C CA . ILE A 1 359 ? -23.188 35.125 12.031 1 92.19 359 ILE A CA 1
ATOM 2788 C C . ILE A 1 359 ? -22.422 34.906 13.336 1 92.19 359 ILE A C 1
ATOM 2790 O O . ILE A 1 359 ? -21.828 33.844 13.547 1 92.19 359 ILE A O 1
ATOM 2794 N N . GLU A 1 360 ? -22.469 35.906 14.172 1 95.44 360 GLU A N 1
ATOM 2795 C CA . GLU A 1 360 ? -21.766 35.781 15.445 1 95.44 360 GLU A CA 1
ATOM 2796 C C . GLU A 1 360 ? -22.531 34.906 16.422 1 95.44 360 GLU A C 1
ATOM 2798 O O . GLU A 1 360 ? -23.734 35.094 16.625 1 95.44 360 GLU A O 1
ATOM 2803 N N . ILE A 1 361 ? -21.859 34 17 1 97.25 361 ILE A N 1
ATOM 2804 C CA . ILE A 1 361 ? -22.438 33.125 18 1 97.25 361 ILE A CA 1
ATOM 2805 C C . ILE A 1 361 ? -21.641 33.219 19.297 1 97.25 361 ILE A C 1
ATOM 2807 O O . ILE A 1 361 ? -20.438 33 19.312 1 97.25 361 ILE A O 1
ATOM 2811 N N . ASP A 1 362 ? -22.328 33.562 20.344 1 97.88 362 ASP A N 1
ATOM 2812 C CA . ASP A 1 362 ? -21.719 33.594 21.672 1 97.88 362 ASP A CA 1
ATOM 2813 C C . ASP A 1 362 ? -21.891 32.25 22.391 1 97.88 362 ASP A C 1
ATOM 2815 O O . ASP A 1 362 ? -22.984 31.922 22.859 1 97.88 362 ASP A O 1
ATOM 2819 N N . LEU A 1 363 ? -20.766 31.609 22.562 1 98.38 363 LEU A N 1
ATOM 2820 C CA . LEU A 1 363 ? -20.781 30.25 23.109 1 98.38 363 LEU A CA 1
ATOM 2821 C C . LEU A 1 363 ? -21.031 30.281 24.625 1 98.38 363 LEU A C 1
ATOM 2823 O O . LEU A 1 363 ? -21.438 29.266 25.203 1 98.38 363 LEU A O 1
ATOM 2827 N N . ASP A 1 364 ? -20.844 31.344 25.234 1 97.94 364 ASP A N 1
ATOM 2828 C CA . ASP A 1 364 ? -20.953 31.438 26.688 1 97.94 364 ASP A CA 1
ATOM 2829 C C . ASP A 1 364 ? -22.391 31.719 27.109 1 97.94 364 ASP A C 1
ATOM 2831 O O . ASP A 1 364 ? -22.672 31.766 28.312 1 97.94 364 ASP A O 1
ATOM 2835 N N . GLU A 1 365 ? -23.266 31.859 26.172 1 97.44 365 GLU A N 1
ATOM 2836 C CA . GLU A 1 365 ? -24.688 31.984 26.469 1 97.44 365 GLU A CA 1
ATOM 2837 C C . GLU A 1 365 ? -25.297 30.641 26.875 1 97.44 365 GLU A C 1
ATOM 2839 O O . GLU A 1 365 ? -26.422 30.578 27.359 1 97.44 365 GLU A O 1
ATOM 2844 N N . GLY A 1 366 ? -24.547 29.625 26.734 1 96.69 366 GLY A N 1
ATOM 2845 C CA . GLY A 1 366 ? -25.016 28.297 27.062 1 96.69 366 GLY A CA 1
ATOM 2846 C C . GLY A 1 366 ? -25.359 27.453 25.844 1 96.69 366 GLY A C 1
ATOM 2847 O O . GLY A 1 366 ? -25.812 27.984 24.828 1 96.69 366 GLY A O 1
ATOM 2848 N N . ILE A 1 367 ? -25.234 26.172 26 1 97.88 367 ILE A N 1
ATOM 2849 C CA . ILE A 1 367 ? -25.328 25.25 24.859 1 97.88 367 ILE A CA 1
ATOM 2850 C C . ILE A 1 367 ? -26.734 25.297 24.266 1 97.88 367 ILE A C 1
ATOM 2852 O O . ILE A 1 367 ? -26.906 25.156 23.062 1 97.88 367 ILE A O 1
ATOM 2856 N N . ASP A 1 368 ? -27.75 25.438 25.094 1 97.44 368 ASP A N 1
ATOM 2857 C CA . ASP A 1 368 ? -29.125 25.516 24.609 1 97.44 368 ASP A CA 1
ATOM 2858 C C . ASP A 1 368 ? -29.359 26.766 23.797 1 97.44 368 ASP A C 1
ATOM 2860 O O . ASP A 1 368 ? -30 26.719 22.75 1 97.44 368 ASP A O 1
ATOM 2864 N N . ALA A 1 369 ? -28.828 27.812 24.281 1 97.69 369 ALA A N 1
ATOM 2865 C CA . ALA A 1 369 ? -28.953 29.062 23.531 1 97.69 369 ALA A CA 1
ATOM 2866 C C . ALA A 1 369 ? -28.188 29 22.219 1 97.69 369 ALA A C 1
ATOM 2868 O O . ALA A 1 369 ? -28.641 29.531 21.203 1 97.69 369 ALA A O 1
ATOM 2869 N N . VAL A 1 370 ? -27.031 28.422 22.281 1 98.19 370 VAL A N 1
ATOM 2870 C CA . VAL A 1 370 ? -26.219 28.25 21.078 1 98.19 370 VAL A CA 1
ATOM 2871 C C . VAL A 1 370 ? -26.984 27.438 20.047 1 98.19 370 VAL A C 1
ATOM 2873 O O . VAL A 1 370 ? -27.078 27.844 18.875 1 98.19 370 VAL A O 1
ATOM 2876 N N . ARG A 1 371 ? -27.578 26.312 20.484 1 98.44 371 ARG A N 1
ATOM 2877 C CA . ARG A 1 371 ? -28.344 25.469 19.578 1 98.44 371 ARG A CA 1
ATOM 2878 C C . ARG A 1 371 ? -29.578 26.188 19.047 1 98.44 371 ARG A C 1
ATOM 2880 O O . ARG A 1 371 ? -29.938 26.031 17.891 1 98.44 371 ARG A O 1
ATOM 2887 N N . ALA A 1 372 ? -30.156 27 19.875 1 97.81 372 ALA A N 1
ATOM 2888 C CA . ALA A 1 372 ? -31.328 27.781 19.469 1 97.81 372 ALA A CA 1
ATOM 2889 C C . ALA A 1 372 ? -30.969 28.797 18.391 1 97.81 372 ALA A C 1
ATOM 2891 O O . ALA A 1 372 ? -31.781 29.078 17.5 1 97.81 372 ALA A O 1
ATOM 2892 N N . GLU A 1 373 ? -29.812 29.281 18.453 1 97.75 373 GLU A N 1
ATOM 2893 C CA . GLU A 1 373 ? -29.375 30.219 17.422 1 97.75 373 GLU A CA 1
ATOM 2894 C C . GLU A 1 373 ? -29 29.484 16.141 1 97.75 373 GLU A C 1
ATOM 2896 O O . GLU A 1 373 ? -29.391 29.906 15.047 1 97.75 373 GLU A O 1
ATOM 2901 N N . LEU A 1 374 ? -28.266 28.391 16.281 1 98.19 374 LEU A N 1
ATOM 2902 C CA . LEU A 1 374 ? -27.781 27.641 15.133 1 98.19 374 LEU A CA 1
ATOM 2903 C C . LEU A 1 374 ? -28.938 27.094 14.297 1 98.19 374 LEU A C 1
ATOM 2905 O O . LEU A 1 374 ? -28.859 27.078 13.07 1 98.19 374 LEU A O 1
ATOM 2909 N N . THR A 1 375 ? -29.984 26.688 14.953 1 98.12 375 THR A N 1
ATOM 2910 C CA . THR A 1 375 ? -31.094 26.031 14.281 1 98.12 375 THR A CA 1
ATOM 2911 C C . THR A 1 375 ? -31.781 26.984 13.305 1 98.12 375 THR A C 1
ATOM 2913 O O . THR A 1 375 ? -32.5 26.547 12.398 1 98.12 375 THR A O 1
ATOM 2916 N N . LYS A 1 376 ? -31.531 28.266 13.445 1 97.69 376 LYS A N 1
ATOM 2917 C CA . LYS A 1 376 ? -32.188 29.297 12.617 1 97.69 376 LYS A CA 1
ATOM 2918 C C . LYS A 1 376 ? -31.531 29.359 11.234 1 97.69 376 LYS A C 1
ATOM 2920 O O . LYS A 1 376 ? -32.094 29.969 10.312 1 97.69 376 LYS A O 1
ATOM 2925 N N . HIS A 1 377 ? -30.438 28.781 11.094 1 96.25 377 HIS A N 1
ATOM 2926 C CA . HIS A 1 377 ? -29.656 28.953 9.875 1 96.25 377 HIS A CA 1
ATOM 2927 C C . HIS A 1 377 ? -29.469 27.625 9.148 1 96.25 377 HIS A C 1
ATOM 2929 O O . HIS A 1 377 ? -29.359 26.578 9.789 1 96.25 377 HIS A O 1
ATOM 2935 N N . PRO A 1 378 ? -29.469 27.625 7.859 1 94.25 378 PRO A N 1
ATOM 2936 C CA . PRO A 1 378 ? -29.25 26.391 7.098 1 94.25 378 PRO A CA 1
ATOM 2937 C C . PRO A 1 378 ? -27.797 25.922 7.129 1 94.25 378 PRO A C 1
ATOM 2939 O O . PRO A 1 378 ? -26.906 26.688 7.496 1 94.25 378 PRO A O 1
ATOM 2942 N N . VAL A 1 379 ? -27.609 24.703 6.738 1 93.38 379 VAL A N 1
ATOM 2943 C CA . VAL A 1 379 ? -26.25 24.188 6.57 1 93.38 379 VAL A CA 1
ATOM 2944 C C . VAL A 1 379 ? -25.484 25.047 5.566 1 93.38 379 VAL A C 1
ATOM 2946 O O . VAL A 1 379 ? -26.094 25.75 4.75 1 93.38 379 VAL A O 1
ATOM 2949 N N . SER A 1 380 ? -24.219 25.172 5.66 1 87.88 380 SER A N 1
ATOM 2950 C CA . SER A 1 380 ? -23.281 25.922 4.832 1 87.88 380 SER A CA 1
ATOM 2951 C C . SER A 1 380 ? -23.156 27.359 5.324 1 87.88 380 SER A C 1
ATOM 2953 O O . SER A 1 380 ? -22.312 28.125 4.832 1 87.88 380 SER A O 1
ATOM 2955 N N . THR A 1 381 ? -23.969 27.672 6.332 1 91.62 381 THR A N 1
ATOM 2956 C CA . THR A 1 381 ? -23.875 29.016 6.898 1 91.62 381 THR A CA 1
ATOM 2957 C C . THR A 1 381 ? -22.562 29.219 7.637 1 91.62 381 THR A C 1
ATOM 2959 O O . THR A 1 381 ? -22.172 28.375 8.445 1 91.62 381 THR A O 1
ATOM 2962 N N . ARG A 1 382 ? -21.922 30.328 7.34 1 92.31 382 ARG A N 1
ATOM 2963 C CA . ARG A 1 382 ? -20.703 30.688 8.055 1 92.31 382 ARG A CA 1
ATOM 2964 C C . ARG A 1 382 ? -21.031 31.344 9.391 1 92.31 382 ARG A C 1
ATOM 2966 O O . ARG A 1 382 ? -21.891 32.219 9.461 1 92.31 382 ARG A O 1
ATOM 2973 N N . VAL A 1 383 ? -20.406 30.891 10.414 1 95.62 383 VAL A N 1
ATOM 2974 C CA . VAL A 1 383 ? -20.594 31.484 11.734 1 95.62 383 VAL A CA 1
ATOM 2975 C C . VAL A 1 383 ? -19.234 31.875 12.305 1 95.62 383 VAL A C 1
ATOM 2977 O O . VAL A 1 383 ? -18.203 31.359 11.891 1 95.62 383 VAL A O 1
ATOM 2980 N N . ASN A 1 384 ? -19.219 32.875 13.141 1 95.81 384 ASN A N 1
ATOM 2981 C CA . ASN A 1 384 ? -18.078 33.281 13.922 1 95.81 384 ASN A CA 1
ATOM 2982 C C . ASN A 1 384 ? -18.281 33.031 15.414 1 95.81 384 ASN A C 1
ATOM 2984 O O . ASN A 1 384 ? -19.141 33.688 16.031 1 95.81 384 ASN A O 1
ATOM 2988 N N . LEU A 1 385 ? -17.5 32.219 15.93 1 97.62 385 LEU A N 1
ATOM 2989 C CA . LEU A 1 385 ? -17.703 31.797 17.312 1 97.62 385 LEU A CA 1
ATOM 2990 C C . LEU A 1 385 ? -16.875 32.625 18.266 1 97.62 385 LEU A C 1
ATOM 2992 O O . LEU A 1 385 ? -15.727 33 17.969 1 97.62 385 LEU A O 1
ATOM 2996 N N . LYS A 1 386 ? -17.438 32.969 19.359 1 97.94 386 LYS A N 1
ATOM 2997 C CA . LYS A 1 386 ? -16.75 33.625 20.453 1 97.94 386 LYS A CA 1
ATOM 2998 C C . LYS A 1 386 ? -17.125 33 21.797 1 97.94 386 LYS A C 1
ATOM 3000 O O . LYS A 1 386 ? -18.297 32.656 22.031 1 97.94 386 LYS A O 1
ATOM 3005 N N . GLY A 1 387 ? -16.109 32.781 22.578 1 98.38 387 GLY A N 1
ATOM 3006 C CA . GLY A 1 387 ? -16.375 32.188 23.891 1 98.38 387 GLY A CA 1
ATOM 3007 C C . GLY A 1 387 ? -15.594 30.922 24.141 1 98.38 387 GLY A C 1
ATOM 3008 O O . GLY A 1 387 ? -14.438 30.812 23.75 1 98.38 387 GLY A O 1
ATOM 3009 N N . THR A 1 388 ? -16.219 30.016 24.906 1 98.56 388 THR A N 1
ATOM 3010 C CA . THR A 1 388 ? -15.508 28.859 25.453 1 98.56 388 THR A CA 1
ATOM 3011 C C . THR A 1 388 ? -15.742 27.625 24.578 1 98.56 388 THR A C 1
ATOM 3013 O O . THR A 1 388 ? -16.875 27.359 24.156 1 98.56 388 THR A O 1
ATOM 3016 N N . ILE A 1 389 ? -14.648 26.938 24.25 1 98.56 389 ILE A N 1
ATOM 3017 C CA . ILE A 1 389 ? -14.695 25.656 23.547 1 98.56 389 ILE A CA 1
ATOM 3018 C C . ILE A 1 389 ? -13.883 24.609 24.297 1 98.56 389 ILE A C 1
ATOM 3020 O O . ILE A 1 389 ? -12.82 24.922 24.844 1 98.56 389 ILE A O 1
ATOM 3024 N N . ILE A 1 390 ? -14.391 23.438 24.406 1 98.31 390 ILE A N 1
ATOM 3025 C CA . ILE A 1 390 ? -13.617 22.297 24.906 1 98.31 390 ILE A CA 1
ATOM 3026 C C . ILE A 1 390 ? -12.891 21.609 23.75 1 98.31 390 ILE A C 1
ATOM 3028 O O . ILE A 1 390 ? -13.477 21.391 22.688 1 98.31 390 ILE A O 1
ATOM 3032 N N . VAL A 1 391 ? -11.609 21.375 23.953 1 97.5 391 VAL A N 1
ATOM 3033 C CA . VAL A 1 391 ? -10.797 20.672 22.969 1 97.5 391 VAL A CA 1
ATOM 3034 C C . VAL A 1 391 ? -10.578 19.234 23.438 1 97.5 391 VAL A C 1
ATOM 3036 O O . VAL A 1 391 ? -10.023 18.984 24.5 1 97.5 391 VAL A O 1
ATOM 3039 N N . ALA A 1 392 ? -11.016 18.297 22.703 1 96.19 392 ALA A N 1
ATOM 3040 C CA . ALA A 1 392 ? -10.891 16.875 23.016 1 96.19 392 ALA A CA 1
ATOM 3041 C C . ALA A 1 392 ? -11.039 16.016 21.766 1 96.19 392 ALA A C 1
ATOM 3043 O O . ALA A 1 392 ? -11.906 16.281 20.938 1 96.19 392 ALA A O 1
ATOM 3044 N N . ARG A 1 393 ? -10.109 15.008 21.688 1 88.94 393 ARG A N 1
ATOM 3045 C CA . ARG A 1 393 ? -10.211 14.102 20.547 1 88.94 393 ARG A CA 1
ATOM 3046 C C . ARG A 1 393 ? -9.695 12.711 20.906 1 88.94 393 ARG A C 1
ATOM 3048 O O . ARG A 1 393 ? -9.117 12.516 21.969 1 88.94 393 ARG A O 1
ATOM 3055 N N . ASP A 1 394 ? -9.953 11.742 20.094 1 89 394 ASP A N 1
ATOM 3056 C CA . ASP A 1 394 ? -9.406 10.391 20 1 89 394 ASP A CA 1
ATOM 3057 C C . ASP A 1 394 ? -9.352 9.727 21.375 1 89 394 ASP A C 1
ATOM 3059 O O . ASP A 1 394 ? -10.375 9.305 21.906 1 89 394 ASP A O 1
ATOM 3063 N N . ILE A 1 395 ? -8.156 9.898 22.094 1 85.69 395 ILE A N 1
ATOM 3064 C CA . ILE A 1 395 ? -7.957 9.18 23.344 1 85.69 395 ILE A CA 1
ATOM 3065 C C . ILE A 1 395 ? -8.875 9.75 24.422 1 85.69 395 ILE A C 1
ATOM 3067 O O . ILE A 1 395 ? -9.383 9.008 25.281 1 85.69 395 ILE A O 1
ATOM 3071 N N . ALA A 1 396 ? -9.062 10.977 24.406 1 92 396 ALA A N 1
ATOM 3072 C CA . ALA A 1 396 ? -9.977 11.602 25.344 1 92 396 ALA A CA 1
ATOM 3073 C C . ALA A 1 396 ? -11.398 11.07 25.172 1 92 396 ALA A C 1
ATOM 3075 O O . ALA A 1 396 ? -12.094 10.797 26.156 1 92 396 ALA A O 1
ATOM 3076 N N . HIS A 1 397 ? -11.844 10.961 23.922 1 93.06 397 HIS A N 1
ATOM 3077 C CA . HIS A 1 397 ? -13.164 10.414 23.641 1 93.06 397 HIS A CA 1
ATOM 3078 C C . HIS A 1 397 ? -13.281 8.969 24.109 1 93.06 397 HIS A C 1
ATOM 3080 O O . HIS A 1 397 ? -14.305 8.578 24.688 1 93.06 397 HIS A O 1
ATOM 3086 N N . ALA A 1 398 ? -12.227 8.273 23.891 1 87.44 398 ALA A N 1
ATOM 3087 C CA . ALA A 1 398 ? -12.211 6.883 24.328 1 87.44 398 ALA A CA 1
ATOM 3088 C C . ALA A 1 398 ? -12.312 6.781 25.844 1 87.44 398 ALA A C 1
ATOM 3090 O O . ALA A 1 398 ? -13 5.906 26.375 1 87.44 398 ALA A O 1
ATOM 3091 N N . LYS A 1 399 ? -11.633 7.598 26.516 1 91.06 399 LYS A N 1
ATOM 3092 C CA . LYS A 1 399 ? -11.664 7.602 27.984 1 91.06 399 LYS A CA 1
ATOM 3093 C C . LYS A 1 399 ? -13.047 8.008 28.5 1 91.06 399 LYS A C 1
ATOM 3095 O O . LYS A 1 399 ? -13.523 7.461 29.5 1 91.06 399 LYS A O 1
ATOM 3100 N N . LEU A 1 400 ? -13.609 8.953 27.859 1 94.75 400 LEU A N 1
ATOM 3101 C CA . LEU A 1 400 ? -14.945 9.375 28.25 1 94.75 400 LEU A CA 1
ATOM 3102 C C . LEU A 1 400 ? -15.969 8.273 27.969 1 94.75 400 LEU A C 1
ATOM 3104 O O . LEU A 1 400 ? -16.906 8.086 28.75 1 94.75 400 LEU A O 1
ATOM 3108 N N . LYS A 1 401 ? -15.82 7.59 26.859 1 93.69 401 LYS A N 1
ATOM 3109 C CA . LYS A 1 401 ? -16.656 6.434 26.562 1 93.69 401 LYS A CA 1
ATOM 3110 C C . LYS A 1 401 ? -16.531 5.367 27.641 1 93.69 401 LYS A C 1
ATOM 3112 O O . LYS A 1 401 ? -17.516 4.766 28.062 1 93.69 401 LYS A O 1
ATOM 3117 N N . ALA A 1 402 ? -15.344 5.141 28.047 1 89.5 402 ALA A N 1
ATOM 3118 C CA . ALA A 1 402 ? -15.086 4.156 29.094 1 89.5 402 ALA A CA 1
ATOM 3119 C C . ALA A 1 402 ? -15.781 4.551 30.391 1 89.5 402 ALA A C 1
ATOM 3121 O O . ALA A 1 402 ? -16.25 3.689 31.141 1 89.5 402 ALA A O 1
ATOM 3122 N N . ARG A 1 403 ? -15.789 5.781 30.641 1 94 403 ARG A N 1
ATOM 3123 C CA . ARG A 1 403 ? -16.484 6.285 31.828 1 94 403 ARG A CA 1
ATOM 3124 C C . ARG A 1 403 ? -17.984 5.973 31.75 1 94 403 ARG A C 1
ATOM 3126 O O . ARG A 1 403 ? -18.562 5.5 32.719 1 94 403 ARG A O 1
ATOM 3133 N N . LEU A 1 404 ? -18.547 6.262 30.641 1 94.81 404 LEU A N 1
ATOM 3134 C CA . LEU A 1 404 ? -19.953 5.965 30.422 1 94.81 404 LEU A CA 1
ATOM 3135 C C . LEU A 1 404 ? -20.234 4.473 30.578 1 94.81 404 LEU A C 1
ATOM 3137 O O . LEU A 1 404 ? -21.219 4.078 31.203 1 94.81 404 LEU A O 1
ATOM 3141 N N . ASP A 1 405 ? -19.328 3.707 30.031 1 91.69 405 ASP A N 1
ATOM 3142 C CA . ASP A 1 405 ? -19.484 2.258 30.109 1 91.69 405 ASP A CA 1
ATOM 3143 C C . ASP A 1 405 ? -19.422 1.774 31.562 1 91.69 405 ASP A C 1
ATOM 3145 O O . ASP A 1 405 ? -20.031 0.763 31.906 1 91.69 405 ASP A O 1
ATOM 3149 N N . ALA A 1 406 ? -18.766 2.451 32.375 1 94.44 406 ALA A N 1
ATOM 3150 C CA . ALA A 1 406 ? -18.625 2.119 33.812 1 94.44 406 ALA A CA 1
ATOM 3151 C C . ALA A 1 406 ? -19.781 2.688 34.625 1 94.44 406 ALA A C 1
ATOM 3153 O O . ALA A 1 406 ? -19.812 2.543 35.844 1 94.44 406 ALA A O 1
ATOM 3154 N N . GLY A 1 407 ? -20.688 3.383 33.969 1 94.81 407 GLY A N 1
ATOM 3155 C CA . GLY A 1 407 ? -21.859 3.902 34.625 1 94.81 407 GLY A CA 1
ATOM 3156 C C . GLY A 1 407 ? -21.688 5.312 35.156 1 94.81 407 GLY A C 1
ATOM 3157 O O . GLY A 1 407 ? -22.531 5.824 35.906 1 94.81 407 GLY A O 1
ATOM 3158 N N . GLU A 1 408 ? -20.578 5.934 34.844 1 96.69 408 GLU A N 1
ATOM 3159 C CA . GLU A 1 408 ? -20.312 7.312 35.25 1 96.69 408 GLU A CA 1
ATOM 3160 C C . GLU A 1 408 ? -20.812 8.297 34.188 1 96.69 408 GLU A C 1
ATOM 3162 O O . GLU A 1 408 ? -20.75 8.023 33 1 96.69 408 GLU A O 1
ATOM 3167 N N . PRO A 1 409 ? -21.281 9.398 34.656 1 96.19 409 PRO A N 1
ATOM 3168 C CA . PRO A 1 409 ? -21.766 10.383 33.688 1 96.19 409 PRO A CA 1
ATOM 3169 C C . PRO A 1 409 ? -20.625 11.078 32.938 1 96.19 409 PRO A C 1
ATOM 3171 O O . PRO A 1 409 ? -19.484 11.078 33.406 1 96.19 409 PRO A O 1
ATOM 3174 N N . LEU A 1 410 ? -20.938 11.781 31.859 1 97.44 410 LEU A N 1
ATOM 3175 C CA . LEU A 1 410 ? -19.984 12.656 31.188 1 97.44 410 LEU A CA 1
ATOM 3176 C C . LEU A 1 410 ? -19.672 13.883 32.031 1 97.44 410 LEU A C 1
ATOM 3178 O O . LEU A 1 410 ? -20.516 14.344 32.812 1 97.44 410 LEU A O 1
ATOM 3182 N N . PRO A 1 411 ? -18.453 14.336 31.953 1 97.38 411 PRO A N 1
ATOM 3183 C CA . PRO A 1 411 ? -18.125 15.562 32.688 1 97.38 411 PRO A CA 1
ATOM 3184 C C . PRO A 1 411 ? -18.984 16.75 32.25 1 97.38 411 PRO A C 1
ATOM 3186 O O . PRO A 1 411 ? -19.344 16.859 31.094 1 97.38 411 PRO A O 1
ATOM 3189 N N . GLN A 1 412 ? -19.219 17.688 33.188 1 97.31 412 GLN A N 1
ATOM 3190 C CA . GLN A 1 412 ? -20.094 18.828 32.938 1 97.31 412 GLN A CA 1
ATOM 3191 C C . GLN A 1 412 ? -19.562 19.703 31.797 1 97.31 412 GLN A C 1
ATOM 3193 O O . GLN A 1 412 ? -20.328 20.25 31.016 1 97.31 412 GLN A O 1
ATOM 3198 N N . TYR A 1 413 ? -18.266 19.875 31.734 1 97 413 TYR A N 1
ATOM 3199 C CA . TYR A 1 413 ? -17.672 20.719 30.703 1 97 413 TYR A CA 1
ATOM 3200 C C . TYR A 1 413 ? -18 20.172 29.312 1 97 413 TYR A C 1
ATOM 3202 O O . TYR A 1 413 ? -18.062 20.938 28.344 1 97 413 TYR A O 1
ATOM 3210 N N . PHE A 1 414 ? -18.156 18.859 29.219 1 97.81 414 PHE A N 1
ATOM 3211 C CA . PHE A 1 414 ? -18.406 18.203 27.938 1 97.81 414 PHE A CA 1
ATOM 3212 C C . PHE A 1 414 ? -19.859 18.375 27.531 1 97.81 414 PHE A C 1
ATOM 3214 O O . PHE A 1 414 ? -20.203 18.172 26.359 1 97.81 414 PHE A O 1
ATOM 3221 N N . LYS A 1 415 ? -20.75 18.797 28.469 1 97.56 415 LYS A N 1
ATOM 3222 C CA . LYS A 1 415 ? -22.156 19.062 28.234 1 97.56 415 LYS A CA 1
ATOM 3223 C C . LYS A 1 415 ? -22.422 20.547 28 1 97.56 415 LYS A C 1
ATOM 3225 O O . LYS A 1 415 ? -23.312 20.906 27.234 1 97.56 415 LYS A O 1
ATOM 3230 N N . ASP A 1 416 ? -21.594 21.359 28.562 1 97.56 416 ASP A N 1
ATOM 3231 C CA . ASP A 1 416 ? -21.859 22.797 28.641 1 97.56 416 ASP A CA 1
ATOM 3232 C C . ASP A 1 416 ? -21.344 23.516 27.406 1 97.56 416 ASP A C 1
ATOM 3234 O O . ASP A 1 416 ? -21.844 24.594 27.047 1 97.56 416 ASP A O 1
ATOM 3238 N N . TYR A 1 417 ? -20.344 23.016 26.797 1 98.19 417 TYR A N 1
ATOM 3239 C CA . TYR A 1 417 ? -19.656 23.75 25.734 1 98.19 417 TYR A CA 1
ATOM 3240 C C . TYR A 1 417 ? -19.516 22.891 24.484 1 98.19 417 TYR A C 1
ATOM 3242 O O . TYR A 1 417 ? -19.594 21.672 24.547 1 98.19 417 TYR A O 1
ATOM 3250 N N . PRO A 1 418 ? 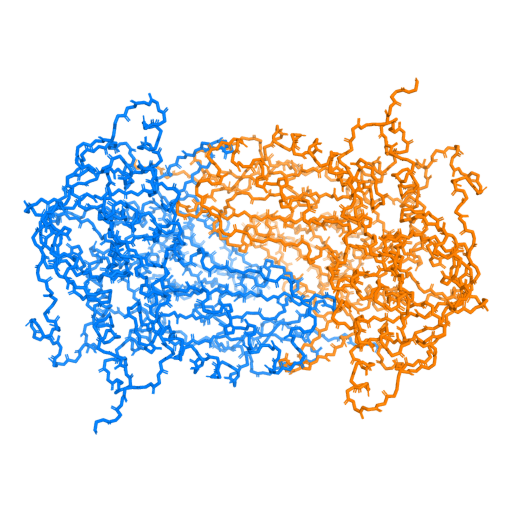-19.312 23.594 23.281 1 98.56 418 PRO A N 1
ATOM 3251 C CA . PRO A 1 418 ? -18.953 22.828 22.078 1 98.56 418 PRO A CA 1
ATOM 3252 C C . PRO A 1 418 ? -17.609 22.109 22.234 1 98.56 418 PRO A C 1
ATOM 3254 O O . PRO A 1 418 ? -16.766 22.531 23.016 1 98.56 418 PRO A O 1
ATOM 3257 N N . VAL A 1 419 ? -17.484 21.047 21.531 1 98.5 419 VAL A N 1
ATOM 3258 C CA . VAL A 1 419 ? -16.266 20.25 21.578 1 98.5 419 VAL A CA 1
ATOM 3259 C C . VAL A 1 419 ? -15.547 20.328 20.234 1 98.5 419 VAL A C 1
ATOM 3261 O O . VAL A 1 419 ? -16.078 19.891 19.203 1 98.5 419 VAL A O 1
ATOM 3264 N N . LEU A 1 420 ? -14.398 20.922 20.266 1 98.25 420 LEU A N 1
ATOM 3265 C CA . LEU A 1 420 ? -13.516 20.984 19.109 1 98.25 420 LEU A CA 1
ATOM 3266 C C . LEU A 1 420 ? -12.586 19.766 19.078 1 98.25 420 LEU A C 1
ATOM 3268 O O . LEU A 1 420 ? -11.828 19.547 20.016 1 98.25 420 LEU A O 1
ATOM 3272 N N . TYR A 1 421 ? -12.711 19 17.984 1 97 421 TYR A N 1
ATOM 3273 C CA . TYR A 1 421 ? -11.773 17.891 17.797 1 97 421 TYR A CA 1
ATOM 3274 C C . TYR A 1 421 ? -10.422 18.406 17.312 1 97 421 TYR A C 1
ATOM 3276 O O . TYR A 1 421 ? -10.219 18.625 16.109 1 97 421 TYR A O 1
ATOM 3284 N N . ALA A 1 422 ? -9.531 18.594 18.25 1 95.19 422 ALA A N 1
ATOM 3285 C CA . ALA A 1 422 ? -8.219 19.141 17.922 1 95.19 422 ALA A CA 1
ATOM 3286 C C . ALA A 1 422 ? -7.176 18.734 18.953 1 95.19 422 ALA A C 1
ATOM 3288 O O . ALA A 1 422 ? -7.523 18.188 20.016 1 95.19 422 ALA A O 1
ATOM 3289 N N . GLY A 1 423 ? -5.938 18.844 18.625 1 91.75 423 GLY A N 1
ATOM 3290 C CA . GLY A 1 423 ? -4.758 18.703 19.453 1 91.75 423 GLY A CA 1
ATOM 3291 C C . GLY A 1 423 ? -3.656 19.688 19.109 1 91.75 423 GLY A C 1
ATOM 3292 O O . GLY A 1 423 ? -3.127 19.656 18 1 91.75 423 GLY A O 1
ATOM 3293 N N . PRO A 1 424 ? -3.354 20.516 20.031 1 94.06 424 PRO A N 1
ATOM 3294 C CA . PRO A 1 424 ? -2.404 21.594 19.719 1 94.06 424 PRO A CA 1
ATOM 3295 C C . PRO A 1 424 ? -0.964 21.094 19.625 1 94.06 424 PRO A C 1
ATOM 3297 O O . PRO A 1 424 ? -0.614 20.094 20.234 1 94.06 424 PRO A O 1
ATOM 3300 N N . ALA A 1 425 ? -0.141 21.812 18.812 1 95.62 425 ALA A N 1
ATOM 3301 C CA . ALA A 1 425 ? 1.311 21.688 18.938 1 95.62 425 ALA A CA 1
ATOM 3302 C C . ALA A 1 425 ? 1.806 22.312 20.234 1 95.62 425 ALA A C 1
ATOM 3304 O O . ALA A 1 425 ? 1.014 22.859 21.016 1 95.62 425 ALA A O 1
ATOM 3305 N N . LYS A 1 426 ? 3.092 22.219 20.5 1 94.06 426 LYS A N 1
ATOM 3306 C CA . LYS A 1 426 ? 3.672 22.812 21.688 1 94.06 426 LYS A CA 1
ATOM 3307 C C . LYS A 1 426 ? 3.439 24.328 21.719 1 94.06 426 LYS A C 1
ATOM 3309 O O . LYS A 1 426 ? 3.574 25 20.703 1 94.06 426 LYS A O 1
ATOM 3314 N N . THR A 1 427 ? 3.041 24.828 22.844 1 94.25 427 THR A N 1
ATOM 3315 C CA . THR A 1 427 ? 2.785 26.266 22.984 1 94.25 427 THR A CA 1
ATOM 3316 C C . THR A 1 427 ? 4.098 27.047 23.078 1 94.25 427 THR A C 1
ATOM 3318 O O . THR A 1 427 ? 4.91 26.797 23.969 1 94.25 427 THR A O 1
ATOM 3321 N N . PRO A 1 428 ? 4.246 27.984 22.156 1 95.44 428 PRO A N 1
ATOM 3322 C CA . PRO A 1 428 ? 5.438 28.828 22.266 1 95.44 428 PRO A CA 1
ATOM 3323 C C . PRO A 1 428 ? 5.355 29.812 23.422 1 95.44 428 PRO A C 1
ATOM 3325 O O . PRO A 1 428 ? 4.258 30.188 23.844 1 95.44 428 PRO A O 1
ATOM 3328 N N . ASN A 1 429 ? 6.527 30.266 23.875 1 92.69 429 ASN A N 1
ATOM 3329 C CA . ASN A 1 429 ? 6.555 31.312 24.891 1 92.69 429 ASN A CA 1
ATOM 3330 C C . ASN A 1 429 ? 5.859 32.594 24.422 1 92.69 429 ASN A C 1
ATOM 3332 O O . ASN A 1 429 ? 6.109 33.062 23.312 1 92.69 429 ASN A O 1
ATOM 3336 N N . GLY A 1 430 ? 4.977 33.031 25.266 1 92.25 430 GLY A N 1
ATOM 3337 C CA . GLY A 1 430 ? 4.352 34.312 24.984 1 92.25 430 GLY A CA 1
ATOM 3338 C C . GLY A 1 430 ? 3.066 34.188 24.188 1 92.25 430 GLY A C 1
ATOM 3339 O O . GLY A 1 430 ? 2.383 35.188 23.938 1 92.25 430 GLY A O 1
ATOM 3340 N N . LEU A 1 431 ? 2.734 33.031 23.719 1 94.5 431 LEU A N 1
ATOM 3341 C CA . LEU A 1 431 ? 1.488 32.812 23 1 94.5 431 LEU A CA 1
ATOM 3342 C C . LEU A 1 431 ? 0.527 31.953 23.812 1 94.5 431 LEU A C 1
ATOM 3344 O O . LEU A 1 431 ? 0.958 31.141 24.641 1 94.5 431 LEU A O 1
ATOM 3348 N N . PRO A 1 432 ? -0.65 32.125 23.609 1 93.94 432 PRO A N 1
ATOM 3349 C CA . PRO A 1 432 ? -1.621 31.375 24.406 1 93.94 432 PRO A CA 1
ATOM 3350 C C . PRO A 1 432 ? -1.675 29.906 24.031 1 93.94 432 PRO A C 1
ATOM 3352 O O . PRO A 1 432 ? -2.016 29.062 24.859 1 93.94 432 PRO A O 1
ATOM 3355 N N . CYS A 1 433 ? -1.406 29.641 22.781 1 94.62 433 CYS A N 1
ATOM 3356 C CA . CYS A 1 433 ? -1.584 28.281 22.281 1 94.62 433 CYS A CA 1
ATOM 3357 C C . CYS A 1 433 ? -0.65 28 21.109 1 94.62 433 CYS A C 1
ATOM 3359 O O . CYS A 1 433 ? -0.344 28.891 20.328 1 94.62 433 CYS A O 1
ATOM 3361 N N . GLY A 1 434 ? -0.115 26.75 21.062 1 96.06 434 GLY A N 1
ATOM 3362 C CA . GLY A 1 434 ? 0.556 26.344 19.844 1 96.06 434 GLY A CA 1
ATOM 3363 C C . GLY A 1 434 ? -0.386 26.203 18.656 1 96.06 434 GLY A C 1
ATOM 3364 O O . GLY A 1 434 ? -1.599 26.375 18.812 1 96.06 434 GLY A O 1
ATOM 3365 N N . SER A 1 435 ? 0.193 25.953 17.5 1 97.31 435 SER A N 1
ATOM 3366 C CA . SER A 1 435 ? -0.67 25.781 16.328 1 97.31 435 SER A CA 1
ATOM 3367 C C . SER A 1 435 ? -1.775 24.766 16.594 1 97.31 435 SER A C 1
ATOM 3369 O O . SER A 1 435 ? -1.502 23.641 17.016 1 97.31 435 SER A O 1
ATOM 3371 N N . MET A 1 436 ? -3.023 25.188 16.344 1 96.56 436 MET A N 1
ATOM 3372 C CA . MET A 1 436 ? -4.164 24.328 16.625 1 96.56 436 MET A CA 1
ATOM 3373 C C . MET A 1 436 ? -5.258 24.516 15.57 1 96.56 436 MET A C 1
ATOM 3375 O O . MET A 1 436 ? -5.723 25.625 15.344 1 96.56 436 MET A O 1
ATOM 3379 N N . GLY A 1 437 ? -5.602 23.469 14.953 1 94.31 437 GLY A N 1
ATOM 3380 C CA . GLY A 1 437 ? -6.699 23.359 14.008 1 94.31 437 GLY A CA 1
ATOM 3381 C C . GLY A 1 437 ? -7.492 22.062 14.172 1 94.31 437 GLY A C 1
ATOM 3382 O O . GLY A 1 437 ? -7.195 21.266 15.055 1 94.31 437 GLY A O 1
ATOM 3383 N N . PRO A 1 438 ? -8.5 21.953 13.375 1 95.06 438 PRO A N 1
ATOM 3384 C CA . PRO A 1 438 ? -9.359 20.781 13.508 1 95.06 438 PRO A CA 1
ATOM 3385 C C . PRO A 1 438 ? -8.703 19.5 12.992 1 95.06 438 PRO A C 1
ATOM 3387 O O . PRO A 1 438 ? -7.789 19.578 12.164 1 95.06 438 PRO A O 1
ATOM 3390 N N . THR A 1 439 ? -9.07 18.375 13.578 1 93.44 439 THR A N 1
ATOM 3391 C CA . THR A 1 439 ? -8.695 17.062 13.055 1 93.44 439 THR A CA 1
ATOM 3392 C C . THR A 1 439 ? -9.852 16.438 12.289 1 93.44 439 THR A C 1
ATOM 3394 O O . THR A 1 439 ? -10.945 17 12.234 1 93.44 439 THR A O 1
ATOM 3397 N N . THR A 1 440 ? -9.586 15.328 11.648 1 91.56 440 THR A N 1
ATOM 3398 C CA . THR A 1 440 ? -10.617 14.578 10.938 1 91.56 440 THR A CA 1
ATOM 3399 C C . THR A 1 440 ? -11.68 14.07 11.906 1 91.56 440 THR A C 1
ATOM 3401 O O . THR A 1 440 ? -11.367 13.344 12.852 1 91.56 440 THR A O 1
ATOM 3404 N N . ALA A 1 441 ? -12.898 14.328 11.602 1 93.56 441 ALA A N 1
ATOM 3405 C CA . ALA A 1 441 ? -13.984 14.125 12.555 1 93.56 441 ALA A CA 1
ATOM 3406 C C . ALA A 1 441 ? -14.398 12.656 12.602 1 93.56 441 ALA A C 1
ATOM 3408 O O . ALA A 1 441 ? -14.836 12.164 13.648 1 93.56 441 ALA A O 1
ATOM 3409 N N . ASN A 1 442 ? -14.25 11.977 11.492 1 91.31 442 ASN A N 1
ATOM 3410 C CA . ASN A 1 442 ? -14.781 10.625 11.336 1 91.31 442 ASN A CA 1
ATOM 3411 C C . ASN A 1 442 ? -14.219 9.68 12.398 1 91.31 442 ASN A C 1
ATOM 3413 O O . ASN A 1 442 ? -14.867 8.695 12.766 1 91.31 442 ASN A O 1
ATOM 3417 N N . ARG A 1 443 ? -13.141 9.93 12.859 1 88.12 443 ARG A N 1
ATOM 3418 C CA . ARG A 1 443 ? -12.492 9.086 13.859 1 88.12 443 ARG A CA 1
ATOM 3419 C C . ARG A 1 443 ? -13.289 9.047 15.156 1 88.12 443 ARG A C 1
ATOM 3421 O O . ARG A 1 443 ? -13.164 8.102 15.938 1 88.12 443 ARG A O 1
ATOM 3428 N N . MET A 1 444 ? -14.18 10.031 15.422 1 93.44 444 MET A N 1
ATOM 3429 C CA . MET A 1 444 ? -14.953 10.125 16.656 1 93.44 444 MET A CA 1
ATOM 3430 C C . MET A 1 444 ? -16.406 9.727 16.422 1 93.44 444 MET A C 1
ATOM 3432 O O . MET A 1 444 ? -17.219 9.734 17.344 1 93.44 444 MET A O 1
ATOM 3436 N N . ASP A 1 445 ? -16.719 9.352 15.211 1 95.06 445 ASP A N 1
ATOM 3437 C CA . ASP A 1 445 ? -18.109 9.078 14.836 1 95.06 445 ASP A CA 1
ATOM 3438 C C . ASP A 1 445 ? -18.719 8.008 15.742 1 95.06 445 ASP A C 1
ATOM 3440 O O . ASP A 1 445 ? -19.875 8.133 16.156 1 95.06 445 ASP A O 1
ATOM 3444 N N . PRO A 1 446 ? -17.984 7.027 16.125 1 90.88 446 PRO A N 1
ATOM 3445 C CA . PRO A 1 446 ? -18.562 5.941 16.906 1 90.88 446 PRO A CA 1
ATOM 3446 C C . PRO A 1 446 ? -19.062 6.41 18.281 1 90.88 446 PRO A C 1
ATOM 3448 O O . PRO A 1 446 ? -19.875 5.727 18.906 1 90.88 446 PRO A O 1
ATOM 3451 N N . TYR A 1 447 ? -18.656 7.52 18.781 1 94.5 447 TYR A N 1
ATOM 3452 C CA . TYR A 1 447 ? -18.953 7.965 20.141 1 94.5 447 TYR A CA 1
ATOM 3453 C C . TYR A 1 447 ? -20.156 8.906 20.156 1 94.5 447 TYR A C 1
ATOM 3455 O O . TYR A 1 447 ? -20.734 9.148 21.219 1 94.5 447 TYR A O 1
ATOM 3463 N N . VAL A 1 448 ? -20.531 9.469 19.031 1 97.19 448 VAL A N 1
ATOM 3464 C CA . VAL A 1 448 ? -21.344 10.68 18.953 1 97.19 448 VAL A CA 1
ATOM 3465 C C . VAL A 1 448 ? -22.75 10.383 19.469 1 97.19 448 VAL A C 1
ATOM 3467 O O . VAL A 1 448 ? -23.281 11.117 20.312 1 97.19 448 VAL A O 1
ATOM 3470 N N . ASP A 1 449 ? -23.375 9.32 19.016 1 97.75 449 ASP A N 1
ATOM 3471 C CA . ASP A 1 449 ? -24.75 9.008 19.406 1 97.75 449 ASP A CA 1
ATOM 3472 C C . ASP A 1 449 ? -24.891 8.867 20.922 1 97.75 449 ASP A C 1
ATOM 3474 O O . ASP A 1 449 ? -25.766 9.469 21.531 1 97.75 449 ASP A O 1
ATOM 3478 N N . GLU A 1 450 ? -24 8.109 21.5 1 97 450 GLU A N 1
ATOM 3479 C CA . GLU A 1 450 ? -24.062 7.875 22.938 1 97 450 GLU A CA 1
ATOM 3480 C C . GLU A 1 450 ? -23.766 9.148 23.719 1 97 450 GLU A C 1
ATOM 3482 O O . GLU A 1 450 ? -24.391 9.414 24.734 1 97 450 GLU A O 1
ATOM 3487 N N . PHE A 1 451 ? -22.766 9.922 23.328 1 98.19 451 PHE A N 1
ATOM 3488 C CA . PHE A 1 451 ? -22.422 11.156 24.016 1 98.19 451 PHE A CA 1
ATOM 3489 C C . PHE A 1 451 ? -23.578 12.141 23.984 1 98.19 451 PHE A C 1
ATOM 3491 O O . PHE A 1 451 ? -23.922 12.742 25 1 98.19 451 PHE A O 1
ATOM 3498 N N . GLN A 1 452 ? -24.219 12.281 22.828 1 98.31 452 GLN A N 1
ATOM 3499 C CA . GLN A 1 452 ? -25.344 13.211 22.703 1 98.31 452 GLN A CA 1
ATOM 3500 C C . GLN A 1 452 ? -26.562 12.719 23.484 1 98.31 452 GLN A C 1
ATOM 3502 O O . GLN A 1 452 ? -27.297 13.523 24.062 1 98.31 452 GLN A O 1
ATOM 3507 N N . ALA A 1 453 ? -26.75 11.398 23.5 1 97.88 453 ALA A N 1
ATOM 3508 C CA . ALA A 1 453 ? -27.828 10.82 24.297 1 97.88 453 ALA A CA 1
ATOM 3509 C C . ALA A 1 453 ? -27.672 11.172 25.781 1 97.88 453 ALA A C 1
ATOM 3511 O O . ALA A 1 453 ? -28.641 11.227 26.531 1 97.88 453 ALA A O 1
ATOM 3512 N N . ASN A 1 454 ? -26.484 11.406 26.156 1 98 454 ASN A N 1
ATOM 3513 C CA . ASN A 1 454 ? -26.188 11.734 27.547 1 98 454 ASN A CA 1
ATOM 3514 C C . ASN A 1 454 ? -25.922 13.227 27.719 1 98 454 ASN A C 1
ATOM 3516 O O . ASN A 1 454 ? -25.281 13.641 28.703 1 98 454 ASN A O 1
ATOM 3520 N N . GLY A 1 455 ? -26.266 14 26.797 1 97.12 455 GLY A N 1
ATOM 3521 C CA . GLY A 1 455 ? -26.25 15.445 26.906 1 97.12 455 GLY A CA 1
ATOM 3522 C C . GLY A 1 455 ? -24.906 16.062 26.578 1 97.12 455 GLY A C 1
ATOM 3523 O O . GLY A 1 455 ? -24.703 17.266 26.75 1 97.12 455 GLY A O 1
ATOM 3524 N N . GLY A 1 456 ? -23.984 15.258 26.188 1 97.62 456 GLY A N 1
ATOM 3525 C CA . GLY A 1 456 ? -22.641 15.75 25.891 1 97.62 456 GLY A CA 1
ATOM 3526 C C . GLY A 1 456 ? -22.391 15.938 24.406 1 97.62 456 GLY A C 1
ATOM 3527 O O . GLY A 1 456 ? -23.047 15.312 23.578 1 97.62 456 GLY A O 1
ATOM 3528 N N . SER A 1 457 ? -21.453 16.891 24.078 1 97.5 457 SER A N 1
ATOM 3529 C CA . SER A 1 457 ? -20.984 17.094 22.719 1 97.5 457 SER A CA 1
ATOM 3530 C C . SER A 1 457 ? -22.141 17.375 21.75 1 97.5 457 SER A C 1
ATOM 3532 O O . SER A 1 457 ? -22.172 16.812 20.656 1 97.5 457 SER A O 1
ATOM 3534 N N . LEU A 1 458 ? -23.047 18.125 22.156 1 98.31 458 LEU A N 1
ATOM 3535 C CA . LEU A 1 458 ? -24.219 18.438 21.328 1 98.31 458 LEU A CA 1
ATOM 3536 C C . LEU A 1 458 ? -23.828 19.344 20.172 1 98.31 458 LEU A C 1
ATOM 3538 O O . LEU A 1 458 ? -24.5 19.359 19.141 1 98.31 458 LEU A O 1
ATOM 3542 N N . VAL A 1 459 ? -22.781 20.125 20.344 1 98.56 459 VAL A N 1
ATOM 3543 C CA . VAL A 1 459 ? -22.172 20.891 19.25 1 98.56 459 VAL A CA 1
ATOM 3544 C C . VAL A 1 459 ? -20.719 20.469 19.062 1 98.56 459 VAL A C 1
ATOM 3546 O O . VAL A 1 459 ? -19.906 20.609 19.984 1 98.56 459 VAL A O 1
ATOM 3549 N N . MET A 1 460 ? -20.438 19.906 17.938 1 98.62 460 MET A N 1
ATOM 3550 C CA . MET A 1 460 ? -19.094 19.422 17.594 1 98.62 460 MET A CA 1
ATOM 3551 C C . MET A 1 460 ? -18.438 20.328 16.547 1 98.62 460 MET A C 1
ATOM 3553 O O . MET A 1 460 ? -19.125 20.828 15.648 1 98.62 460 MET A O 1
ATOM 3557 N N . ILE A 1 461 ? -17.188 20.594 16.656 1 98.31 461 ILE A N 1
ATOM 3558 C CA . ILE A 1 461 ? -16.422 21.375 15.695 1 98.31 461 ILE A CA 1
ATOM 3559 C C . ILE A 1 461 ? -15.234 20.562 15.195 1 98.31 461 ILE A C 1
ATOM 3561 O O . ILE A 1 461 ? -14.461 20.016 15.984 1 98.31 461 ILE A O 1
ATOM 3565 N N . ALA A 1 462 ? -15.062 20.375 13.969 1 97.56 462 ALA A N 1
ATOM 3566 C CA . ALA A 1 462 ? -13.977 19.594 13.391 1 97.56 462 ALA A CA 1
ATOM 3567 C C . ALA A 1 462 ? -13.859 19.844 11.891 1 97.56 462 ALA A C 1
ATOM 3569 O O . ALA A 1 462 ? -14.148 20.938 11.414 1 97.56 462 ALA A O 1
ATOM 3570 N N . LYS A 1 463 ? -13.312 18.938 11.18 1 95.69 463 LYS A N 1
ATOM 3571 C CA . LYS A 1 463 ? -13.242 19.031 9.727 1 95.69 463 LYS A CA 1
ATOM 3572 C C . LYS A 1 463 ? -13.672 17.719 9.078 1 95.69 463 LYS A C 1
ATOM 3574 O O . LYS A 1 463 ? -13.57 16.641 9.688 1 95.69 463 LYS A O 1
ATOM 3579 N N . GLY A 1 464 ? -14.203 17.891 7.816 1 93.31 464 GLY A N 1
ATOM 3580 C CA . GLY A 1 464 ? -14.469 16.719 6.992 1 93.31 464 GLY A CA 1
ATOM 3581 C C . GLY A 1 464 ? -15.898 16.219 7.094 1 93.31 464 GLY A C 1
ATOM 3582 O O . GLY A 1 464 ? -16.641 16.656 7.969 1 93.31 464 GLY A O 1
ATOM 3583 N N . ASN A 1 465 ? -16.281 15.305 6.234 1 92.62 465 ASN A N 1
ATOM 3584 C CA . ASN A 1 465 ? -17.609 14.703 6.223 1 92.62 465 ASN A CA 1
ATOM 3585 C C . ASN A 1 465 ? -17.75 13.625 7.297 1 92.62 465 ASN A C 1
ATOM 3587 O O . ASN A 1 465 ? -16.75 13.102 7.785 1 92.62 465 ASN A O 1
ATOM 3591 N N . ARG A 1 466 ? -18.984 13.414 7.68 1 95 466 ARG A N 1
ATOM 3592 C CA . ARG A 1 466 ? -19.297 12.477 8.75 1 95 466 ARG A CA 1
ATOM 3593 C C . ARG A 1 466 ? -20.141 11.305 8.219 1 95 466 ARG A C 1
ATOM 3595 O O . ARG A 1 466 ? -20.594 11.336 7.078 1 95 466 ARG A O 1
ATOM 3602 N N . THR A 1 467 ? -20.188 10.328 9.008 1 93.75 467 THR A N 1
ATOM 3603 C CA . THR A 1 467 ? -21.047 9.203 8.656 1 93.75 467 THR A CA 1
ATOM 3604 C C . THR A 1 467 ? -22.516 9.57 8.859 1 93.75 467 THR A C 1
ATOM 3606 O O . THR A 1 467 ? -22.844 10.539 9.547 1 93.75 467 THR A O 1
ATOM 3609 N N . GLN A 1 468 ? -23.359 8.734 8.258 1 95.75 468 GLN A N 1
ATOM 3610 C CA . GLN A 1 468 ? -24.812 8.914 8.414 1 95.75 468 GLN A CA 1
ATOM 3611 C C . GLN A 1 468 ? -25.219 8.805 9.875 1 95.75 468 GLN A C 1
ATOM 3613 O O . GLN A 1 468 ? -26.156 9.477 10.312 1 95.75 468 GLN A O 1
ATOM 3618 N N . GLU A 1 469 ? -24.5 8.055 10.594 1 96 469 GLU A N 1
ATOM 3619 C CA . GLU A 1 469 ? -24.797 7.855 12.008 1 96 469 GLU A CA 1
ATOM 3620 C C . GLU A 1 469 ? -24.734 9.172 12.773 1 96 469 GLU A C 1
ATOM 3622 O O . GLU A 1 469 ? -25.516 9.391 13.703 1 96 469 GLU A O 1
ATOM 3627 N N . VAL A 1 470 ? -23.828 10.008 12.422 1 97.5 470 VAL A N 1
ATOM 3628 C CA . VAL A 1 470 ? -23.672 11.289 13.109 1 97.5 470 VAL A CA 1
ATOM 3629 C C . VAL A 1 470 ? -24.844 12.211 12.758 1 97.5 470 VAL A C 1
ATOM 3631 O O . VAL A 1 470 ? -25.391 12.891 13.625 1 97.5 470 VAL A O 1
ATOM 3634 N N . THR A 1 471 ? -25.203 12.203 11.469 1 97.88 471 THR A N 1
ATOM 3635 C CA . THR A 1 471 ? -26.359 12.992 11.047 1 97.88 471 THR A CA 1
ATOM 3636 C C . THR A 1 471 ? -27.625 12.539 11.781 1 97.88 471 THR A C 1
ATOM 3638 O O . THR A 1 471 ? -28.406 13.375 12.234 1 97.88 471 THR A O 1
ATOM 3641 N N . ASP A 1 472 ? -27.766 11.258 11.875 1 98.25 472 ASP A N 1
ATOM 3642 C CA . ASP A 1 472 ? -28.922 10.695 12.57 1 98.25 472 ASP A CA 1
ATOM 3643 C C . ASP A 1 472 ? -28.891 11.086 14.055 1 98.25 472 ASP A C 1
ATOM 3645 O O . ASP A 1 472 ? -29.938 11.391 14.633 1 98.25 472 ASP A O 1
ATOM 3649 N N . ALA A 1 473 ? -27.797 11.039 14.656 1 98.38 473 ALA A N 1
ATOM 3650 C CA . ALA A 1 473 ? -27.656 11.406 16.062 1 98.38 473 ALA A CA 1
ATOM 3651 C C . ALA A 1 473 ? -28.016 12.875 16.281 1 98.38 473 ALA A C 1
ATOM 3653 O O . ALA A 1 473 ? -28.719 13.211 17.25 1 98.38 473 ALA A O 1
ATOM 3654 N N . CYS A 1 474 ? -27.5 13.734 15.461 1 98.5 474 CYS A N 1
ATOM 3655 C CA . CYS A 1 474 ? -27.797 15.156 15.562 1 98.5 474 CYS A CA 1
ATOM 3656 C C . CYS A 1 474 ? -29.297 15.406 15.453 1 98.5 474 CYS A C 1
ATOM 3658 O O . CYS A 1 474 ? -29.859 16.188 16.219 1 98.5 474 CYS A O 1
ATOM 3660 N N . LYS A 1 475 ? -29.906 14.727 14.477 1 98.38 475 LYS A N 1
ATOM 3661 C CA . LYS A 1 475 ? -31.359 14.844 14.305 1 98.38 475 LYS A CA 1
ATOM 3662 C C . LYS A 1 475 ? -32.094 14.344 15.539 1 98.38 475 LYS A C 1
ATOM 3664 O O . LYS A 1 475 ? -33.062 14.977 15.992 1 98.38 475 LYS A O 1
ATOM 3669 N N . LYS A 1 476 ? -31.688 13.281 16.062 1 98.44 476 LYS A N 1
ATOM 3670 C CA . LYS A 1 476 ? -32.344 12.602 17.172 1 98.44 476 LYS A CA 1
ATOM 3671 C C . LYS A 1 476 ? -32.188 13.406 18.469 1 98.44 476 LYS A C 1
ATOM 3673 O O . LYS A 1 476 ? -33.125 13.477 19.266 1 98.44 476 LYS A O 1
ATOM 3678 N N . HIS A 1 477 ? -31.062 14.031 18.672 1 98.44 477 HIS A N 1
ATOM 3679 C CA . HIS A 1 477 ? -30.75 14.594 19.984 1 98.44 477 HIS A CA 1
ATOM 3680 C C . HIS A 1 477 ? -30.656 16.109 19.922 1 98.44 477 HIS A C 1
ATOM 3682 O O . HIS A 1 477 ? -30.422 16.766 20.953 1 98.44 477 HIS A O 1
ATOM 3688 N N . GLY A 1 478 ? -30.781 16.688 18.75 1 98.12 478 GLY A N 1
ATOM 3689 C CA . GLY A 1 478 ? -30.703 18.125 18.594 1 98.12 478 GLY A CA 1
ATOM 3690 C C . GLY A 1 478 ? -29.266 18.625 18.531 1 98.12 478 GLY A C 1
ATOM 3691 O O . GLY A 1 478 ? -28.969 19.719 19.031 1 98.12 478 GLY A O 1
ATOM 3692 N N . GLY A 1 479 ? -28.438 17.844 18.031 1 98.31 479 GLY A N 1
ATOM 3693 C CA . GLY A 1 479 ? -27.031 18.188 17.953 1 98.31 479 GLY A CA 1
ATOM 3694 C C . GLY A 1 479 ? -26.656 18.922 16.672 1 98.31 479 GLY A C 1
ATOM 3695 O O . GLY A 1 479 ? -27.469 19 15.75 1 98.31 479 GLY A O 1
ATOM 3696 N N . PHE A 1 480 ? -25.422 19.516 16.594 1 98.69 480 PHE A N 1
ATOM 3697 C CA . PHE A 1 480 ? -24.875 20.203 15.445 1 98.69 480 PHE A CA 1
ATOM 3698 C C . PHE A 1 480 ? -23.422 19.797 15.203 1 98.69 480 PHE A C 1
ATOM 3700 O O . PHE A 1 480 ? -22.688 19.5 16.156 1 98.69 480 PHE A O 1
ATOM 3707 N N . TYR A 1 481 ? -23.094 19.719 14 1 98.56 481 TYR A N 1
ATOM 3708 C CA . TYR A 1 481 ? -21.703 19.578 13.586 1 98.56 481 TYR A CA 1
ATOM 3709 C C . TYR A 1 481 ? -21.25 20.781 12.766 1 98.56 481 TYR A C 1
ATOM 3711 O O . TYR A 1 481 ? -21.812 21.078 11.711 1 98.56 481 TYR A O 1
ATOM 3719 N N . LEU A 1 482 ? -20.297 21.484 13.289 1 98.19 482 LEU A N 1
ATOM 3720 C CA . LEU A 1 482 ? -19.688 22.641 12.625 1 98.19 482 LEU A CA 1
ATOM 3721 C C . LEU A 1 482 ? -18.312 22.297 12.078 1 98.19 482 LEU A C 1
ATOM 3723 O O . LEU A 1 482 ? -17.562 21.531 12.695 1 98.19 482 LEU A O 1
ATOM 3727 N N . GLY A 1 483 ? -18.047 22.812 10.875 1 96.88 483 GLY A N 1
ATOM 3728 C CA . GLY A 1 483 ? -16.734 22.672 10.289 1 96.88 483 GLY A CA 1
ATOM 3729 C C . GLY A 1 483 ? -15.906 23.938 10.336 1 96.88 483 GLY A C 1
ATOM 3730 O O . GLY A 1 483 ? -16.406 25.031 10.039 1 96.88 483 GLY A O 1
ATOM 3731 N N . THR A 1 484 ? -14.75 23.844 10.812 1 96.31 484 THR A N 1
ATOM 3732 C CA . THR A 1 484 ? -13.797 24.938 10.672 1 96.31 484 THR A CA 1
ATOM 3733 C C . THR A 1 484 ? -12.727 24.609 9.648 1 96.31 484 THR A C 1
ATOM 3735 O O . THR A 1 484 ? -12.602 23.453 9.219 1 96.31 484 THR A O 1
ATOM 3738 N N . ILE A 1 485 ? -12.031 25.641 9.125 1 94.56 485 ILE A N 1
ATOM 3739 C CA . ILE A 1 485 ? -11.094 25.469 8.023 1 94.56 485 ILE A CA 1
ATOM 3740 C C . ILE A 1 485 ? -9.906 24.625 8.477 1 94.56 485 ILE A C 1
ATOM 3742 O O . ILE A 1 485 ? -9.188 25 9.414 1 94.56 485 ILE A O 1
ATOM 3746 N N . GLY A 1 486 ? -9.766 23.484 7.863 1 94.56 486 GLY A N 1
ATOM 3747 C CA . GLY A 1 486 ? -8.586 22.672 8.094 1 94.56 486 GLY A CA 1
ATOM 3748 C C . GLY A 1 486 ? -7.34 23.219 7.418 1 94.56 486 GLY A C 1
ATOM 3749 O O . GLY A 1 486 ? -7.418 23.766 6.32 1 94.56 486 GLY A O 1
ATOM 3750 N N . GLY A 1 487 ? -6.191 23.078 8.117 1 94.06 487 GLY A N 1
ATOM 3751 C CA . GLY A 1 487 ? -4.926 23.438 7.492 1 94.06 487 GLY A CA 1
ATOM 3752 C C . GLY A 1 487 ? -4.488 24.859 7.793 1 94.06 487 GLY A C 1
ATOM 3753 O O . GLY A 1 487 ? -3.512 25.344 7.219 1 94.06 487 GLY A O 1
ATOM 3754 N N . VAL A 1 488 ? -5.219 25.547 8.664 1 96.62 488 VAL A N 1
ATOM 3755 C CA . VAL A 1 488 ? -4.844 26.922 8.969 1 96.62 488 VAL A CA 1
ATOM 3756 C C . VAL A 1 488 ? -4.582 27.062 10.469 1 96.62 488 VAL A C 1
ATOM 3758 O O . VAL A 1 488 ? -5.062 28 11.102 1 96.62 488 VAL A O 1
ATOM 3761 N N . ALA A 1 489 ? -3.844 26.172 11 1 97.06 489 ALA A N 1
ATOM 3762 C CA . ALA A 1 489 ? -3.654 26.047 12.438 1 97.06 489 ALA A CA 1
ATOM 3763 C C . ALA A 1 489 ? -2.893 27.234 13.008 1 97.06 489 ALA A C 1
ATOM 3765 O O . ALA A 1 489 ? -3.221 27.75 14.086 1 97.06 489 ALA A O 1
ATOM 3766 N N . ALA A 1 490 ? -1.864 27.734 12.281 1 97.25 490 ALA A N 1
ATOM 3767 C CA . ALA A 1 490 ? -1.028 28.812 12.773 1 97.25 490 ALA A CA 1
ATOM 3768 C C . ALA A 1 490 ? -1.835 30.109 12.922 1 97.25 490 ALA A C 1
ATOM 3770 O O . ALA A 1 490 ? -1.772 30.766 13.961 1 97.25 490 ALA A O 1
ATOM 3771 N N . VAL A 1 491 ? -2.631 30.406 11.922 1 95.38 491 VAL A N 1
ATOM 3772 C CA . VAL A 1 491 ? -3.369 31.672 11.938 1 95.38 491 VAL A CA 1
ATOM 3773 C C . VAL A 1 491 ? -4.516 31.594 12.938 1 95.38 491 VAL A C 1
ATOM 3775 O O . VAL A 1 491 ? -4.852 32.562 13.594 1 95.38 491 VAL A O 1
ATOM 3778 N N . LEU A 1 492 ? -5.168 30.438 13.039 1 95.56 492 LEU A N 1
ATOM 3779 C CA . LEU A 1 492 ? -6.223 30.266 14.031 1 95.56 492 LEU A CA 1
ATOM 3780 C C . LEU A 1 492 ? -5.68 30.484 15.438 1 95.56 492 LEU A C 1
ATOM 3782 O O . LEU A 1 492 ? -6.312 31.156 16.266 1 95.56 492 LEU A O 1
ATOM 3786 N N . SER A 1 493 ? -4.539 29.906 15.719 1 95.94 493 SER A N 1
ATOM 3787 C CA . SER A 1 493 ? -3.9 30.047 17.031 1 95.94 493 SER A CA 1
ATOM 3788 C C . SER A 1 493 ? -3.506 31.484 17.297 1 95.94 493 SER A C 1
ATOM 3790 O O . SER A 1 493 ? -3.656 31.984 18.422 1 95.94 493 SER A O 1
ATOM 3792 N N . GLN A 1 494 ? -3.033 32.125 16.344 1 94.25 494 GLN A N 1
ATOM 3793 C CA . GLN A 1 494 ? -2.537 33.469 16.5 1 94.25 494 GLN A CA 1
ATOM 3794 C C . GLN A 1 494 ? -3.689 34.469 16.641 1 94.25 494 GLN A C 1
ATOM 3796 O O . GLN A 1 494 ? -3.627 35.406 17.453 1 94.25 494 GLN A O 1
ATOM 3801 N N . SER A 1 495 ? -4.754 34.25 15.906 1 93.25 495 SER A N 1
ATOM 3802 C CA . SER A 1 495 ? -5.734 35.312 15.742 1 93.25 495 SER A CA 1
ATOM 3803 C C . SER A 1 495 ? -7.012 35.031 16.531 1 93.25 495 SER A C 1
ATOM 3805 O O . SER A 1 495 ? -7.723 35.938 16.938 1 93.25 495 SER A O 1
ATOM 3807 N N . SER A 1 496 ? -7.336 33.781 16.734 1 95.56 496 SER A N 1
ATOM 3808 C CA . SER A 1 496 ? -8.672 33.469 17.219 1 95.56 496 SER A CA 1
ATOM 3809 C C . SER A 1 496 ? -8.617 32.875 18.625 1 95.56 496 SER A C 1
ATOM 3811 O O . SER A 1 496 ? -9.586 32.969 19.391 1 95.56 496 SER A O 1
ATOM 3813 N N . ILE A 1 497 ? -7.578 32.219 19 1 97 497 ILE A N 1
ATOM 3814 C CA . ILE A 1 497 ? -7.5 31.547 20.297 1 97 497 ILE A CA 1
ATOM 3815 C C . ILE A 1 497 ? -6.812 32.469 21.297 1 97 497 ILE A C 1
ATOM 3817 O O . ILE A 1 497 ? -5.664 32.875 21.109 1 97 497 ILE A O 1
ATOM 3821 N N . LYS A 1 498 ? -7.5 32.656 22.422 1 97 498 LYS A N 1
ATOM 3822 C CA . LYS A 1 498 ? -7.047 33.688 23.344 1 97 498 LYS A CA 1
ATOM 3823 C C . LYS A 1 498 ? -6.457 33.062 24.609 1 97 498 LYS A C 1
ATOM 3825 O O . LYS A 1 498 ? -5.656 33.688 25.312 1 97 498 LYS A O 1
ATOM 3830 N N . SER A 1 499 ? -6.863 31.938 24.891 1 96.81 499 SER A N 1
ATOM 3831 C CA . SER A 1 499 ? -6.328 31.219 26.047 1 96.81 499 SER A CA 1
ATOM 3832 C C . SER A 1 499 ? -6.566 29.719 25.938 1 96.81 499 SER A C 1
ATOM 3834 O O . SER A 1 499 ? -7.426 29.281 25.172 1 96.81 499 SER A O 1
ATOM 3836 N N . ILE A 1 500 ? -5.801 28.969 26.703 1 95.94 500 ILE A N 1
ATOM 3837 C CA . ILE A 1 500 ? -5.922 27.516 26.75 1 95.94 500 ILE A CA 1
ATOM 3838 C C . ILE A 1 500 ? -5.574 27.031 28.156 1 95.94 500 ILE A C 1
ATOM 3840 O O . ILE A 1 500 ? -4.645 27.531 28.781 1 95.94 500 ILE A O 1
ATOM 3844 N N . GLU A 1 501 ? -6.344 26.125 28.656 1 95.56 501 GLU A N 1
ATOM 3845 C CA . GLU A 1 501 ? -6.125 25.516 29.969 1 95.56 501 GLU A CA 1
ATOM 3846 C C . GLU A 1 501 ? -6.445 24.016 29.922 1 95.56 501 GLU A C 1
ATOM 3848 O O . GLU A 1 501 ? -7.477 23.609 29.391 1 95.56 501 GLU A O 1
ATOM 3853 N N . CYS A 1 502 ? -5.535 23.219 30.422 1 95.38 502 CYS A N 1
ATOM 3854 C CA . CYS A 1 502 ? -5.82 21.781 30.531 1 95.38 502 CYS A CA 1
ATOM 3855 C C . CYS A 1 502 ? -6.824 21.516 31.641 1 95.38 502 CYS A C 1
ATOM 3857 O O . CYS A 1 502 ? -6.598 21.891 32.812 1 95.38 502 CYS A O 1
ATOM 3859 N N . VAL A 1 503 ? -7.879 20.781 31.312 1 96.81 503 VAL A N 1
ATOM 3860 C CA . VAL A 1 503 ? -8.922 20.625 32.312 1 96.81 503 VAL A CA 1
ATOM 3861 C C . VAL A 1 503 ? -9.008 19.172 32.75 1 96.81 503 VAL A C 1
ATOM 3863 O O . VAL A 1 503 ? -9.578 18.875 33.812 1 96.81 503 VAL A O 1
ATOM 3866 N N . GLU A 1 504 ? -8.492 18.328 31.922 1 96.12 504 GLU A N 1
ATOM 3867 C CA . GLU A 1 504 ? -8.508 16.922 32.312 1 96.12 504 GLU A CA 1
ATOM 3868 C C . GLU A 1 504 ? -7.473 16.109 31.562 1 96.12 504 GLU A C 1
ATOM 3870 O O . GLU A 1 504 ? -7.117 16.469 30.422 1 96.12 504 GLU A O 1
ATOM 3875 N N . TYR A 1 505 ? -6.93 15 32.188 1 93.38 505 TYR A N 1
ATOM 3876 C CA . TYR A 1 505 ? -6.012 14.008 31.625 1 93.38 505 TYR A CA 1
ATOM 3877 C C . TYR A 1 505 ? -4.711 14.664 31.172 1 93.38 505 TYR A C 1
ATOM 3879 O O . TYR A 1 505 ? -4.266 14.461 30.047 1 93.38 505 TYR A O 1
ATOM 3887 N N . PRO A 1 506 ? -4.062 15.43 31.953 1 91.75 506 PRO A N 1
ATOM 3888 C CA . PRO A 1 506 ? -2.818 16.109 31.578 1 91.75 506 PRO A CA 1
ATOM 3889 C C . PRO A 1 506 ? -1.746 15.133 31.094 1 91.75 506 PRO A C 1
ATOM 3891 O O . PRO A 1 506 ? -0.887 15.508 30.281 1 91.75 506 PRO A O 1
ATOM 3894 N N . GLU A 1 507 ? -1.868 13.922 31.469 1 86.38 507 GLU A N 1
ATOM 3895 C CA . GLU A 1 507 ? -0.878 12.906 31.109 1 86.38 507 GLU A CA 1
ATOM 3896 C C . GLU A 1 507 ? -0.928 12.586 29.625 1 86.38 507 GLU A C 1
ATOM 3898 O O . GLU A 1 507 ? 0.014 12.008 29.062 1 86.38 507 GLU A O 1
ATOM 3903 N N . LEU A 1 508 ? -1.991 13.016 28.969 1 86.56 508 LEU A N 1
ATOM 3904 C CA . LEU A 1 508 ? -2.154 12.695 27.562 1 86.56 508 LEU A CA 1
ATOM 3905 C C . LEU A 1 508 ? -1.497 13.75 26.672 1 86.56 508 LEU A C 1
ATOM 3907 O O . LEU A 1 508 ? -1.481 13.617 25.453 1 86.56 508 LEU A O 1
ATOM 3911 N N . GLY A 1 509 ? -0.968 14.75 27.25 1 81.06 509 GLY A N 1
ATOM 3912 C CA . GLY A 1 509 ? -0.292 15.766 26.453 1 81.06 509 GLY A CA 1
ATOM 3913 C C . GLY A 1 509 ? -1.213 16.469 25.484 1 81.06 509 GLY A C 1
ATOM 3914 O O . GLY A 1 509 ? -2.221 17.062 25.891 1 81.06 509 GLY A O 1
ATOM 3915 N N . MET A 1 510 ? -0.91 16.266 24.25 1 79.81 510 MET A N 1
ATOM 3916 C CA . MET A 1 510 ? -1.662 16.938 23.203 1 79.81 510 MET A CA 1
ATOM 3917 C C . MET A 1 510 ? -3.07 16.375 23.094 1 79.81 510 MET A C 1
ATOM 3919 O O . MET A 1 510 ? -3.963 17.016 22.531 1 79.81 510 MET A O 1
ATOM 3923 N N . GLU A 1 511 ? -3.258 15.25 23.625 1 86 511 GLU A N 1
ATOM 3924 C CA . GLU A 1 511 ? -4.559 14.586 23.547 1 86 511 GLU A CA 1
ATOM 3925 C C . GLU A 1 511 ? -5.367 14.797 24.828 1 86 511 GLU A C 1
ATOM 3927 O O . GLU A 1 511 ? -6.441 14.219 24.984 1 86 511 GLU A O 1
ATOM 3932 N N . ALA A 1 512 ? -4.895 15.633 25.734 1 91.38 512 ALA A N 1
ATOM 3933 C CA . ALA A 1 512 ? -5.629 15.977 26.953 1 91.38 512 ALA A CA 1
ATOM 3934 C C . ALA A 1 512 ? -6.871 16.797 26.625 1 91.38 512 ALA A C 1
ATOM 3936 O O . ALA A 1 512 ? -7.094 17.172 25.469 1 91.38 512 ALA A O 1
ATOM 3937 N N . VAL A 1 513 ? -7.672 16.953 27.594 1 96.94 513 VAL A N 1
ATOM 3938 C CA . VAL A 1 513 ? -8.844 17.812 27.438 1 96.94 513 VAL A CA 1
ATOM 3939 C C . VAL A 1 513 ? -8.477 19.25 27.812 1 96.94 513 VAL A C 1
ATOM 3941 O O . VAL A 1 513 ? -7.98 19.5 28.906 1 96.94 513 VAL A O 1
ATOM 3944 N N . TYR A 1 514 ? -8.734 20.141 26.906 1 97.31 514 TYR A N 1
ATOM 3945 C CA . TYR A 1 514 ? -8.422 21.547 27.125 1 97.31 514 TYR A CA 1
ATOM 3946 C C . TYR A 1 514 ? -9.68 22.406 27.031 1 97.31 514 TYR A C 1
ATOM 3948 O O . TYR A 1 514 ? -10.68 22 26.438 1 97.31 514 TYR A O 1
ATOM 3956 N N . LYS A 1 515 ? -9.648 23.484 27.688 1 97.94 515 LYS A N 1
ATOM 3957 C CA . LYS A 1 515 ? -10.609 24.562 27.562 1 97.94 515 LYS A CA 1
ATOM 3958 C C . LYS A 1 515 ? -9.969 25.812 26.953 1 97.94 515 LYS A C 1
ATOM 3960 O O . LYS A 1 515 ? -8.938 26.281 27.438 1 97.94 515 LYS A O 1
ATOM 3965 N N . ILE A 1 516 ? -10.562 26.266 25.891 1 97.88 516 ILE A N 1
ATOM 3966 C CA . ILE A 1 516 ? -9.992 27.438 25.234 1 97.88 516 ILE A CA 1
ATOM 3967 C C . ILE A 1 516 ? -11.039 28.547 25.156 1 97.88 516 ILE A C 1
ATOM 3969 O O . ILE A 1 516 ? -12.242 28.266 25.188 1 97.88 516 ILE A O 1
ATOM 3973 N N . THR A 1 517 ? -10.57 29.734 25.094 1 98.44 517 THR A N 1
ATOM 3974 C CA . THR A 1 517 ? -11.391 30.891 24.766 1 98.44 517 THR A CA 1
ATOM 3975 C C . THR A 1 517 ? -11.062 31.422 23.375 1 98.44 517 THR A C 1
ATOM 3977 O O . THR A 1 517 ? -9.891 31.609 23.031 1 98.44 517 THR A O 1
ATOM 3980 N N . VAL A 1 518 ? -12.094 31.625 22.609 1 98 518 VAL A N 1
ATOM 3981 C CA . VAL A 1 518 ? -11.852 32.031 21.219 1 98 518 VAL A CA 1
ATOM 3982 C C . VAL A 1 518 ? -12.586 33.312 20.922 1 98 518 VAL A C 1
ATOM 3984 O O . VAL A 1 518 ? -13.539 33.688 21.625 1 98 518 VAL A O 1
ATOM 3987 N N . GLU A 1 519 ? -12.062 34.062 19.984 1 96.62 519 GLU A N 1
ATOM 3988 C CA . GLU A 1 519 ? -12.68 35.219 19.359 1 96.62 519 GLU A CA 1
ATOM 3989 C C . GLU A 1 519 ? -12.578 35.156 17.844 1 96.62 519 GLU A C 1
ATOM 3991 O O . GLU A 1 519 ? -11.539 34.781 17.297 1 96.62 519 GLU A O 1
ATOM 3996 N N . ASP A 1 520 ? -13.703 35.438 17.156 1 94 520 ASP A N 1
ATOM 3997 C CA . ASP A 1 520 ? -13.75 35.406 15.703 1 94 520 ASP A CA 1
ATOM 3998 C C . ASP A 1 520 ? -13.266 34.062 15.148 1 94 520 ASP A C 1
ATOM 4000 O O . ASP A 1 520 ? -12.438 34.031 14.234 1 94 520 ASP A O 1
ATOM 4004 N N . PHE A 1 521 ? -13.648 33 15.797 1 96.19 521 PHE A N 1
ATOM 4005 C CA . PHE A 1 521 ? -13.312 31.672 15.352 1 96.19 521 PHE A CA 1
ATOM 4006 C C . PHE A 1 521 ? -14.25 31.219 14.242 1 96.19 521 PHE A C 1
ATOM 4008 O O . PHE A 1 521 ? -15.438 30.969 14.492 1 96.19 521 PHE A O 1
ATOM 4015 N N . PRO A 1 522 ? -13.75 31.125 13.031 1 94.81 522 PRO A N 1
ATOM 4016 C CA . PRO A 1 522 ? -14.633 30.844 11.898 1 94.81 522 PRO A CA 1
ATOM 4017 C C . PRO A 1 522 ? -15.102 29.391 11.867 1 94.81 522 PRO A C 1
ATOM 4019 O O . PRO A 1 522 ? -14.312 28.484 12.141 1 94.81 522 PRO A O 1
ATOM 4022 N N . ALA A 1 523 ? -16.344 29.141 11.539 1 96.31 523 ALA A N 1
ATOM 4023 C CA . ALA A 1 523 ? -16.922 27.812 11.359 1 96.31 523 ALA A CA 1
ATOM 4024 C C . ALA A 1 523 ? -18.094 27.859 10.383 1 96.31 523 ALA A C 1
ATOM 4026 O O . ALA A 1 523 ? -18.516 28.938 9.961 1 96.31 523 ALA A O 1
ATOM 4027 N N . PHE A 1 524 ? -18.484 26.703 9.953 1 94.94 524 PHE A N 1
ATOM 4028 C CA . PHE A 1 524 ? -19.625 26.516 9.062 1 94.94 524 PHE A CA 1
ATOM 4029 C C . PHE A 1 524 ? -20.562 25.438 9.617 1 94.94 524 PHE A C 1
ATOM 4031 O O . PHE A 1 524 ? -20.109 24.422 10.133 1 94.94 524 PHE A O 1
ATOM 4038 N N . ILE A 1 525 ? -21.859 25.703 9.508 1 96.69 525 ILE A N 1
ATOM 4039 C CA . ILE A 1 525 ? -22.797 24.656 9.867 1 96.69 525 ILE A CA 1
ATOM 4040 C C . ILE A 1 525 ? -22.797 23.562 8.812 1 96.69 525 ILE A C 1
ATOM 4042 O O . ILE A 1 525 ? -23.172 23.797 7.664 1 96.69 525 ILE A O 1
ATOM 4046 N N . LEU A 1 526 ? -22.391 22.359 9.203 1 97.12 526 LEU A N 1
ATOM 4047 C CA . LEU A 1 526 ? -22.281 21.281 8.227 1 97.12 526 LEU A CA 1
ATOM 4048 C C . LEU A 1 526 ? -23.391 20.25 8.406 1 97.12 526 LEU A C 1
ATOM 4050 O O . LEU A 1 526 ? -23.844 19.641 7.438 1 97.12 526 LEU A O 1
ATOM 4054 N N . VAL A 1 527 ? -23.734 19.953 9.641 1 98 527 VAL A N 1
ATOM 4055 C CA . VAL A 1 527 ? -24.875 19.109 9.977 1 98 527 VAL A CA 1
ATOM 4056 C C . VAL A 1 527 ? -25.734 19.797 11.023 1 98 527 VAL A C 1
ATOM 4058 O O . VAL A 1 527 ? -25.219 20.359 11.984 1 98 527 VAL A O 1
ATOM 4061 N N . ASP A 1 528 ? -27.078 19.812 10.719 1 98.25 528 ASP A N 1
ATOM 4062 C CA . ASP A 1 528 ? -27.953 20.531 11.648 1 98.25 528 ASP A CA 1
ATOM 4063 C C . ASP A 1 528 ? -28.859 19.547 12.391 1 98.25 528 ASP A C 1
ATOM 4065 O O . ASP A 1 528 ? -28.719 18.328 12.25 1 98.25 528 ASP A O 1
ATOM 4069 N N . ASP A 1 529 ? -29.703 20.062 13.273 1 98.31 529 ASP A N 1
ATOM 4070 C CA . ASP A 1 529 ? -30.531 19.266 14.164 1 98.31 529 ASP A CA 1
ATOM 4071 C C . ASP A 1 529 ? -31.781 18.766 13.43 1 98.31 529 ASP A C 1
ATOM 4073 O O . ASP A 1 529 ? -32.688 18.188 14.055 1 98.31 529 ASP A O 1
ATOM 4077 N N . LYS A 1 530 ? -31.859 18.969 12.117 1 97.5 530 LYS A N 1
ATOM 4078 C CA . LYS A 1 530 ? -33 18.547 11.32 1 97.5 530 LYS A CA 1
ATOM 4079 C C . LYS A 1 530 ? -32.625 17.375 10.406 1 97.5 530 LYS A C 1
ATOM 4081 O O . LYS A 1 530 ? -33.5 16.844 9.688 1 97.5 530 LYS A O 1
ATOM 4086 N N . GLY A 1 531 ? -31.328 16.969 10.406 1 96.12 531 GLY A N 1
ATOM 4087 C CA . GLY A 1 531 ? -30.875 15.867 9.562 1 96.12 531 GLY A CA 1
ATOM 4088 C C . GLY A 1 531 ? -30.281 16.328 8.242 1 96.12 531 GLY A C 1
ATOM 4089 O O . GLY A 1 531 ? -30.062 15.516 7.34 1 96.12 531 GLY A O 1
ATOM 4090 N N . ASN A 1 532 ? -30.109 17.609 8.156 1 96.62 532 ASN A N 1
ATOM 4091 C CA . ASN A 1 532 ? -29.453 18.125 6.957 1 96.62 532 ASN A CA 1
ATOM 4092 C C . ASN A 1 532 ? -27.938 17.984 7.051 1 96.62 532 ASN A C 1
ATOM 4094 O O . ASN A 1 532 ? -27.344 18.266 8.094 1 96.62 532 ASN A O 1
ATOM 4098 N N . ASP A 1 533 ? -27.375 17.516 5.977 1 96 533 ASP A N 1
ATOM 4099 C CA . ASP A 1 533 ? -25.938 17.297 5.855 1 96 533 ASP A CA 1
ATOM 4100 C C . ASP A 1 533 ? -25.375 18 4.621 1 96 533 ASP A C 1
ATOM 4102 O O . ASP A 1 533 ? -25.719 17.656 3.49 1 96 533 ASP A O 1
ATOM 4106 N N . PHE A 1 534 ? -24.562 18.953 4.844 1 93.94 534 PHE A N 1
ATOM 4107 C CA . PHE A 1 534 ? -23.969 19.781 3.795 1 93.94 534 PHE A CA 1
ATOM 4108 C C . PHE A 1 534 ? -23.391 18.922 2.68 1 93.94 534 PHE A C 1
ATOM 4110 O O . PHE A 1 534 ? -23.609 19.188 1.499 1 93.94 534 PHE A O 1
ATOM 4117 N N . PHE A 1 535 ? -22.703 17.859 2.965 1 90.81 535 PHE A N 1
ATOM 4118 C CA . PHE A 1 535 ? -21.969 17.031 2.006 1 90.81 535 PHE A CA 1
ATOM 4119 C C . PHE A 1 535 ? -22.938 16.203 1.165 1 90.81 535 PHE A C 1
ATOM 4121 O O . PHE A 1 535 ? -22.594 15.805 0.046 1 90.81 535 PHE A O 1
ATOM 4128 N N . LYS A 1 536 ? -24.078 15.898 1.654 1 88.94 536 LYS A N 1
ATOM 4129 C CA . LYS A 1 536 ? -25.078 15.117 0.928 1 88.94 536 LYS A CA 1
ATOM 4130 C C . LYS A 1 536 ? -25.938 16 0.04 1 88.94 536 LYS A C 1
ATOM 4132 O O . LYS A 1 536 ? -26.594 15.523 -0.892 1 88.94 536 LYS A O 1
ATOM 4137 N N . GLN A 1 537 ? -25.906 17.25 0.278 1 86.56 537 GLN A N 1
ATOM 4138 C CA . GLN A 1 537 ? -26.75 18.172 -0.462 1 86.56 537 GLN A CA 1
ATOM 4139 C C . GLN A 1 537 ? -25.953 18.906 -1.535 1 86.56 537 GLN A C 1
ATOM 4141 O O . GLN A 1 537 ? -26.516 19.688 -2.303 1 86.56 537 GLN A O 1
ATOM 4146 N N . LEU A 1 538 ? -24.766 18.609 -1.586 1 83.81 538 LEU A N 1
ATOM 4147 C CA . LEU A 1 538 ? -23.891 19.312 -2.521 1 83.81 538 LEU A CA 1
ATOM 4148 C C . LEU A 1 538 ? -24.281 19 -3.965 1 83.81 538 LEU A C 1
ATOM 4150 O O . LEU A 1 538 ? -24.562 17.844 -4.293 1 83.81 538 LEU A O 1
ATOM 4154 N N . LYS A 1 539 ? -24.406 20.062 -4.754 1 80 539 LYS A N 1
ATOM 4155 C CA . LYS A 1 539 ? -24.641 19.922 -6.188 1 80 539 LYS A CA 1
ATOM 4156 C C . LYS A 1 539 ? -23.359 20.094 -6.977 1 80 539 LYS A C 1
ATOM 4158 O O . LYS A 1 539 ? -22.406 20.734 -6.504 1 80 539 LYS A O 1
ATOM 4163 N N . PRO A 1 540 ? -23.297 19.484 -8.156 1 85.19 540 PRO A N 1
ATOM 4164 C CA . PRO A 1 540 ? -22.125 19.719 -9.016 1 85.19 540 PRO A CA 1
ATOM 4165 C C . PRO A 1 540 ? -21.875 21.203 -9.281 1 85.19 540 PRO A C 1
ATOM 4167 O O . PRO A 1 540 ? -22.812 21.969 -9.445 1 85.19 540 PRO A O 1
ATOM 4170 N N . TRP A 1 541 ? -20.656 21.594 -9.32 1 83.5 541 TRP A N 1
ATOM 4171 C CA . TRP A 1 541 ? -20.281 22.984 -9.516 1 83.5 541 TRP A CA 1
ATOM 4172 C C . TRP A 1 541 ? -20.375 23.375 -10.984 1 83.5 541 TRP A C 1
ATOM 4174 O O . TRP A 1 541 ? -19.781 22.719 -11.852 1 83.5 541 TRP A O 1
ATOM 4184 N N . THR A 1 542 ? -21.266 24.203 -11.398 1 78.69 542 THR A N 1
ATOM 4185 C CA . THR A 1 542 ? -21.469 24.625 -12.773 1 78.69 542 THR A CA 1
ATOM 4186 C C . THR A 1 542 ? -20.859 26 -13.023 1 78.69 542 THR A C 1
ATOM 4188 O O . THR A 1 542 ? -21.109 26.625 -14.062 1 78.69 542 THR A O 1
ATOM 4191 N N . GLY A 1 543 ? -19.859 26.422 -12.375 1 69.19 543 GLY A N 1
ATOM 4192 C CA . GLY A 1 543 ? -19.234 27.719 -12.531 1 69.19 543 GLY A CA 1
ATOM 4193 C C . GLY A 1 543 ? -20.078 28.844 -11.961 1 69.19 543 GLY A C 1
ATOM 4194 O O . GLY A 1 543 ? -21.25 28.672 -11.664 1 69.19 543 GLY A O 1
ATOM 4195 N N . CYS A 1 544 ? -19.453 29.969 -11.469 1 56.53 544 CYS A N 1
ATOM 4196 C CA . CYS A 1 544 ? -20.203 31.125 -11 1 56.53 544 CYS A CA 1
ATOM 4197 C C . CYS A 1 544 ? -21 31.766 -12.141 1 56.53 544 CYS A C 1
ATOM 4199 O O . CYS A 1 544 ? -20.484 31.906 -13.25 1 56.53 544 CYS A O 1
ATOM 4201 N N . PRO A 1 545 ? -22.312 31.875 -12.195 1 48.47 545 PRO A N 1
ATOM 4202 C CA . PRO A 1 545 ? -23.031 32.562 -13.273 1 48.47 545 PRO A CA 1
ATOM 4203 C C . PRO A 1 545 ? -22.359 33.844 -13.711 1 48.47 545 PRO A C 1
ATOM 4205 O O . PRO A 1 545 ? -21.828 34.594 -12.875 1 48.47 545 PRO A O 1
ATOM 4208 N N . LYS A 1 546 ? -21.859 33.781 -14.953 1 45.59 546 LYS A N 1
ATOM 4209 C CA . LYS A 1 546 ? -21.484 35.094 -15.469 1 45.59 546 LYS A CA 1
ATOM 4210 C C . LYS A 1 546 ? -22.516 36.156 -15.109 1 45.59 546 LYS A C 1
ATOM 4212 O O . LYS A 1 546 ? -23.719 35.969 -15.344 1 45.59 546 LYS A O 1
ATOM 4217 N N . LYS A 1 547 ? -22 37.031 -14.328 1 32.53 547 LYS A N 1
ATOM 4218 C CA . LYS A 1 547 ? -22.812 38.219 -14.055 1 32.53 547 LYS A CA 1
ATOM 4219 C C . LYS A 1 547 ? -22.938 39.094 -15.297 1 32.53 547 LYS A C 1
ATOM 4221 O O . LYS A 1 547 ? -21.953 39.312 -16 1 32.53 547 LYS A O 1
ATOM 4226 N N . MET B 1 1 ? 13.539 16.797 29.547 1 60.41 1 MET B N 1
ATOM 4227 C CA . MET B 1 1 ? 13.781 16.766 28.109 1 60.41 1 MET B CA 1
ATOM 4228 C C . MET B 1 1 ? 14 15.344 27.625 1 60.41 1 MET B C 1
ATOM 4230 O O . MET B 1 1 ? 14.531 14.508 28.359 1 60.41 1 MET B O 1
ATOM 4234 N N . ALA B 1 2 ? 13.32 14.938 26.531 1 77.19 2 ALA B N 1
ATOM 4235 C CA . ALA B 1 2 ? 13.492 13.578 26.031 1 77.19 2 ALA B CA 1
ATOM 4236 C C . ALA B 1 2 ? 14.945 13.32 25.641 1 77.19 2 ALA B C 1
ATOM 4238 O O . ALA B 1 2 ? 15.625 14.219 25.141 1 77.19 2 ALA B O 1
ATOM 4239 N N . GLU B 1 3 ? 15.531 12.242 26.062 1 91.81 3 GLU B N 1
ATOM 4240 C CA . GLU B 1 3 ? 16.859 11.812 25.656 1 91.81 3 GLU B CA 1
ATOM 4241 C C . GLU B 1 3 ? 16.812 11.055 24.328 1 91.81 3 GLU B C 1
ATOM 4243 O O . GLU B 1 3 ? 15.898 10.266 24.094 1 91.81 3 GLU B O 1
ATOM 4248 N N . PHE B 1 4 ? 17.828 11.43 23.5 1 96.81 4 PHE B N 1
ATOM 4249 C CA . PHE B 1 4 ? 17.875 10.766 22.219 1 96.81 4 PHE B CA 1
ATOM 4250 C C . PHE B 1 4 ? 18.297 9.305 22.375 1 96.81 4 PHE B C 1
ATOM 4252 O O . PHE B 1 4 ? 19.359 9.016 22.938 1 96.81 4 PHE B O 1
ATOM 4259 N N . LYS B 1 5 ? 17.484 8.461 21.953 1 95.19 5 LYS B N 1
ATOM 4260 C CA . LYS B 1 5 ? 17.719 7.023 21.875 1 95.19 5 LYS B CA 1
ATOM 4261 C C . LYS B 1 5 ? 17.281 6.465 20.531 1 95.19 5 LYS B C 1
ATOM 4263 O O . LYS B 1 5 ? 16.125 6.582 20.156 1 95.19 5 LYS B O 1
ATOM 4268 N N . TYR B 1 6 ? 18.328 5.867 19.891 1 96.31 6 TYR B N 1
ATOM 4269 C CA . TYR B 1 6 ? 18 5.305 18.578 1 96.31 6 TYR B CA 1
ATOM 4270 C C . TYR B 1 6 ? 17.984 3.783 18.625 1 96.31 6 TYR B C 1
ATOM 4272 O O . TYR B 1 6 ? 18.844 3.17 19.25 1 96.31 6 TYR B O 1
ATOM 4280 N N . ALA B 1 7 ? 16.984 3.238 18.031 1 96.44 7 ALA B N 1
ATOM 4281 C CA . ALA B 1 7 ? 16.906 1.812 17.734 1 96.44 7 ALA B CA 1
ATOM 4282 C C . ALA B 1 7 ? 16.266 1.574 16.375 1 96.44 7 ALA B C 1
ATOM 4284 O O . ALA B 1 7 ? 15.297 2.248 16.016 1 96.44 7 ALA B O 1
ATOM 4285 N N . PRO B 1 8 ? 16.812 0.627 15.609 1 96.38 8 PRO B N 1
ATOM 4286 C CA . PRO B 1 8 ? 16.141 0.305 14.344 1 96.38 8 PRO B CA 1
ATOM 4287 C C . PRO B 1 8 ? 14.727 -0.212 14.539 1 96.38 8 PRO B C 1
ATOM 4289 O O . PRO B 1 8 ? 14.461 -0.964 15.477 1 96.38 8 PRO B O 1
ATOM 4292 N N . MET B 1 9 ? 13.805 0.193 13.648 1 97.69 9 MET B N 1
ATOM 4293 C CA . MET B 1 9 ? 12.414 -0.249 13.727 1 97.69 9 MET B CA 1
ATOM 4294 C C . MET B 1 9 ? 12.312 -1.765 13.586 1 97.69 9 MET B C 1
ATOM 4296 O O . MET B 1 9 ? 11.57 -2.412 14.328 1 97.69 9 MET B O 1
ATOM 4300 N N . PHE B 1 10 ? 13.086 -2.314 12.609 1 98.12 10 PHE B N 1
ATOM 4301 C CA . PHE B 1 10 ? 13.102 -3.754 12.375 1 98.12 10 PHE B CA 1
ATOM 4302 C C . PHE B 1 10 ? 14.367 -4.379 12.961 1 98.12 10 PHE B C 1
ATOM 4304 O O . PHE B 1 10 ? 15.438 -4.309 12.352 1 98.12 10 PHE B O 1
ATOM 4311 N N . GLN B 1 11 ? 14.273 -4.969 14.086 1 97.25 11 GLN B N 1
ATOM 4312 C CA . GLN B 1 11 ? 15.383 -5.586 14.805 1 97.25 11 GLN B CA 1
ATOM 4313 C C . GLN B 1 11 ? 15.406 -7.098 14.586 1 97.25 11 GLN B C 1
ATOM 4315 O O . GLN B 1 11 ? 15.156 -7.871 15.516 1 97.25 11 GLN B O 1
ATOM 4320 N N . LEU B 1 12 ? 15.82 -7.484 13.414 1 95.38 12 LEU B N 1
ATOM 4321 C CA . LEU B 1 12 ? 15.781 -8.883 13.008 1 95.38 12 LEU B CA 1
ATOM 4322 C C . LEU B 1 12 ? 16.859 -9.688 13.734 1 95.38 12 LEU B C 1
ATOM 4324 O O . LEU B 1 12 ? 17.984 -9.219 13.906 1 95.38 12 LEU B O 1
ATOM 4328 N N . GLY B 1 13 ? 16.484 -10.875 14.164 1 94.75 13 GLY B N 1
ATOM 4329 C CA . GLY B 1 13 ? 17.438 -11.797 14.766 1 94.75 13 GLY B CA 1
ATOM 4330 C C . GLY B 1 13 ? 18.359 -12.453 13.75 1 94.75 13 GLY B C 1
ATOM 4331 O O . GLY B 1 13 ? 18.453 -12 12.609 1 94.75 13 GLY B O 1
ATOM 4332 N N . LYS B 1 14 ? 19 -13.445 14.172 1 93.75 14 LYS B N 1
ATOM 4333 C CA . LYS B 1 14 ? 20 -14.133 13.359 1 93.75 14 LYS B CA 1
ATOM 4334 C C . LYS B 1 14 ? 19.344 -14.852 12.18 1 93.75 14 LYS B C 1
ATOM 4336 O O . LYS B 1 14 ? 18.266 -15.438 12.312 1 93.75 14 LYS B O 1
ATOM 4341 N N . ASP B 1 15 ? 19.969 -14.805 11.016 1 94 15 ASP B N 1
ATOM 4342 C CA . ASP B 1 15 ? 19.547 -15.555 9.836 1 94 15 ASP B CA 1
ATOM 4343 C C . ASP B 1 15 ? 19.953 -17.016 9.945 1 94 15 ASP B C 1
ATOM 4345 O O . ASP B 1 15 ? 21.141 -17.344 9.93 1 94 15 ASP B O 1
ATOM 4349 N N . GLU B 1 16 ? 19.016 -17.875 9.984 1 95.25 16 GLU B N 1
ATOM 4350 C CA . GLU B 1 16 ? 19.281 -19.297 10.133 1 95.25 16 GLU B CA 1
ATOM 4351 C C . GLU B 1 16 ? 19.141 -20.031 8.805 1 95.25 16 GLU B C 1
ATOM 4353 O O . GLU B 1 16 ? 19.125 -21.266 8.773 1 95.25 16 GLU B O 1
ATOM 4358 N N . THR B 1 17 ? 19.109 -19.312 7.742 1 97.5 17 THR B N 1
ATOM 4359 C CA . THR B 1 17 ? 18.922 -19.891 6.414 1 97.5 17 THR B CA 1
ATOM 4360 C C . THR B 1 17 ? 20.125 -20.766 6.031 1 97.5 17 THR B C 1
ATOM 4362 O O . THR B 1 17 ? 21.266 -20.391 6.277 1 97.5 17 THR B O 1
ATOM 4365 N N . GLU B 1 18 ? 19.859 -21.984 5.527 1 98 18 GLU B N 1
ATOM 4366 C CA . GLU B 1 18 ? 20.906 -22.812 4.941 1 98 18 GLU B CA 1
ATOM 4367 C C . GLU B 1 18 ? 21.188 -22.406 3.496 1 98 18 GLU B C 1
ATOM 4369 O O . GLU B 1 18 ? 20.281 -22.438 2.656 1 98 18 GLU B O 1
ATOM 4374 N N . TYR B 1 19 ? 22.453 -22.031 3.24 1 98.44 19 TYR B N 1
ATOM 4375 C CA . TYR B 1 19 ? 22.844 -21.578 1.913 1 98.44 19 TYR B CA 1
ATOM 4376 C C . TYR B 1 19 ? 23.734 -22.594 1.223 1 98.44 19 TYR B C 1
ATOM 4378 O O . TYR B 1 19 ? 24.438 -23.359 1.886 1 98.44 19 TYR B O 1
ATOM 4386 N N . ARG B 1 20 ? 23.719 -22.625 -0.026 1 98.44 20 ARG B N 1
ATOM 4387 C CA . ARG B 1 20 ? 24.688 -23.328 -0.843 1 98.44 20 ARG B CA 1
ATOM 4388 C C . ARG B 1 20 ? 25.547 -22.359 -1.652 1 98.44 20 ARG B C 1
ATOM 4390 O O . ARG B 1 20 ? 25.062 -21.328 -2.094 1 98.44 20 ARG B O 1
ATOM 4397 N N . LEU B 1 21 ? 26.766 -22.688 -1.9 1 98.75 21 LEU B N 1
ATOM 4398 C CA . LEU B 1 21 ? 27.688 -21.875 -2.699 1 98.75 21 LEU B CA 1
ATOM 4399 C C . LEU B 1 21 ? 27.422 -22.078 -4.188 1 98.75 21 LEU B C 1
ATOM 4401 O O . LEU B 1 21 ? 27.422 -23.203 -4.684 1 98.75 21 LEU B O 1
ATOM 4405 N N . LEU B 1 22 ? 27.188 -21 -4.883 1 98.5 22 LEU B N 1
ATOM 4406 C CA . LEU B 1 22 ? 26.984 -21.062 -6.328 1 98.5 22 LEU B CA 1
ATOM 4407 C C . LEU B 1 22 ? 28.297 -20.922 -7.07 1 98.5 22 LEU B C 1
ATOM 4409 O O . LEU B 1 22 ? 28.547 -21.641 -8.055 1 98.5 22 LEU B O 1
ATOM 4413 N N . SER B 1 23 ? 29.047 -19.906 -6.707 1 98.62 23 SER B N 1
ATOM 4414 C CA . SER B 1 23 ? 30.297 -19.594 -7.391 1 98.62 23 SER B CA 1
ATOM 4415 C C . SER B 1 23 ? 31.125 -18.594 -6.594 1 98.62 23 SER B C 1
ATOM 4417 O O . SER B 1 23 ? 30.609 -17.906 -5.711 1 98.62 23 SER B O 1
ATOM 4419 N N . LYS B 1 24 ? 32.375 -18.547 -6.844 1 98.5 24 LYS B N 1
ATOM 4420 C CA . LYS B 1 24 ? 33.25 -17.516 -6.301 1 98.5 24 LYS B CA 1
ATOM 4421 C C . LYS B 1 24 ? 33.688 -16.547 -7.387 1 98.5 24 LYS B C 1
ATOM 4423 O O . LYS B 1 24 ? 34.312 -15.516 -7.094 1 98.5 24 LYS B O 1
ATOM 4428 N N . GLU B 1 25 ? 33.406 -16.875 -8.594 1 98.5 25 GLU B N 1
ATOM 4429 C CA . GLU B 1 25 ? 33.812 -16.062 -9.734 1 98.5 25 GLU B CA 1
ATOM 4430 C C . GLU B 1 25 ? 33.188 -14.68 -9.688 1 98.5 25 GLU B C 1
ATOM 4432 O O . GLU B 1 25 ? 32 -14.547 -9.352 1 98.5 25 GLU B O 1
ATOM 4437 N N . GLY B 1 26 ? 33.938 -13.672 -10.047 1 98.5 26 GLY B N 1
ATOM 4438 C CA . GLY B 1 26 ? 33.438 -12.312 -10.109 1 98.5 26 GLY B CA 1
ATOM 4439 C C . GLY B 1 26 ? 33.469 -11.594 -8.766 1 98.5 26 GLY B C 1
ATOM 4440 O O . GLY B 1 26 ? 33 -10.469 -8.641 1 98.5 26 GLY B O 1
ATOM 4441 N N . ILE B 1 27 ? 34.031 -12.289 -7.746 1 98.75 27 ILE B N 1
ATOM 4442 C CA . ILE B 1 27 ? 34.156 -11.68 -6.426 1 98.75 27 ILE B CA 1
ATOM 4443 C C . ILE B 1 27 ? 35.625 -11.422 -6.121 1 98.75 27 ILE B C 1
ATOM 4445 O O . ILE B 1 27 ? 36.438 -12.344 -6.145 1 98.75 27 ILE B O 1
ATOM 4449 N N . THR B 1 28 ? 35.969 -10.227 -5.91 1 98.44 28 THR B N 1
ATOM 4450 C CA . THR B 1 28 ? 37.312 -9.859 -5.492 1 98.44 28 THR B CA 1
ATOM 4451 C C . THR B 1 28 ? 37.281 -8.922 -4.285 1 98.44 28 THR B C 1
ATOM 4453 O O . THR B 1 28 ? 36.188 -8.477 -3.883 1 98.44 28 THR B O 1
ATOM 4456 N N . VAL B 1 29 ? 38.344 -8.68 -3.639 1 98.12 29 VAL B N 1
ATOM 4457 C CA . VAL B 1 29 ? 38.406 -7.84 -2.447 1 98.12 29 VAL B CA 1
ATOM 4458 C C . VAL B 1 29 ? 39.438 -6.727 -2.646 1 98.12 29 VAL B C 1
ATOM 4460 O O . VAL B 1 29 ? 40.406 -6.898 -3.369 1 98.12 29 VAL B O 1
ATOM 4463 N N . ALA B 1 30 ? 39.156 -5.637 -2.176 1 97.75 30 ALA B N 1
ATOM 4464 C CA . ALA B 1 30 ? 40.062 -4.48 -2.105 1 97.75 30 ALA B CA 1
ATOM 4465 C C . ALA B 1 30 ? 40 -3.834 -0.723 1 97.75 30 ALA B C 1
ATOM 4467 O O . ALA B 1 30 ? 39.438 -4.41 0.219 1 97.75 30 ALA B O 1
ATOM 4468 N N . ASN B 1 31 ? 40.75 -2.744 -0.608 1 97.12 31 ASN B N 1
ATOM 4469 C CA . ASN B 1 31 ? 40.781 -2.035 0.666 1 97.12 31 ASN B CA 1
ATOM 4470 C C . ASN B 1 31 ? 40.562 -0.537 0.482 1 97.12 31 ASN B C 1
ATOM 4472 O O . ASN B 1 31 ? 41.094 0.065 -0.455 1 97.12 31 ASN B O 1
ATOM 4476 N N . PHE B 1 32 ? 39.781 0.037 1.213 1 96.75 32 PHE B N 1
ATOM 4477 C CA . PHE B 1 32 ? 39.562 1.477 1.261 1 96.75 32 PHE B CA 1
ATOM 4478 C C . PHE B 1 32 ? 39.625 1.988 2.695 1 96.75 32 PHE B C 1
ATOM 4480 O O . PHE B 1 32 ? 38.75 1.717 3.498 1 96.75 32 PHE B O 1
ATOM 4487 N N . GLU B 1 33 ? 40.688 2.762 3.01 1 95.69 33 GLU B N 1
ATOM 4488 C CA . GLU B 1 33 ? 40.906 3.379 4.312 1 95.69 33 GLU B CA 1
ATOM 4489 C C . GLU B 1 33 ? 40.781 2.359 5.438 1 95.69 33 GLU B C 1
ATOM 4491 O O . GLU B 1 33 ? 40.062 2.6 6.418 1 95.69 33 GLU B O 1
ATOM 4496 N N . GLY B 1 34 ? 41.281 1.208 5.289 1 95.38 34 GLY B N 1
ATOM 4497 C CA . GLY B 1 34 ? 41.375 0.196 6.328 1 95.38 34 GLY B CA 1
ATOM 4498 C C . GLY B 1 34 ? 40.188 -0.746 6.336 1 95.38 34 GLY B C 1
ATOM 4499 O O . GLY B 1 34 ? 40.125 -1.682 7.137 1 95.38 34 GLY B O 1
ATOM 4500 N N . LYS B 1 35 ? 39.219 -0.6 5.453 1 96.25 35 LYS B N 1
ATOM 4501 C CA . LYS B 1 35 ? 38.062 -1.465 5.371 1 96.25 35 LYS B CA 1
ATOM 4502 C C . LYS B 1 35 ? 38.125 -2.365 4.141 1 96.25 35 LYS B C 1
ATOM 4504 O O . LYS B 1 35 ? 38.5 -1.916 3.057 1 96.25 35 LYS B O 1
ATOM 4509 N N . GLU B 1 36 ? 37.781 -3.586 4.379 1 97.25 36 GLU B N 1
ATOM 4510 C CA . GLU B 1 36 ? 37.719 -4.523 3.264 1 97.25 36 GLU B CA 1
ATOM 4511 C C . GLU B 1 36 ? 36.5 -4.227 2.377 1 97.25 36 GLU B C 1
ATOM 4513 O O . GLU B 1 36 ? 35.375 -4.109 2.867 1 97.25 36 GLU B O 1
ATOM 4518 N N . ILE B 1 37 ? 36.781 -4.043 1.099 1 98.25 37 ILE B N 1
ATOM 4519 C CA . ILE B 1 37 ? 35.75 -3.77 0.109 1 98.25 37 ILE B CA 1
ATOM 4520 C C . ILE B 1 37 ? 35.5 -5.016 -0.737 1 98.25 37 ILE B C 1
ATOM 4522 O O . ILE B 1 37 ? 36.438 -5.559 -1.342 1 98.25 37 ILE B O 1
ATOM 4526 N N . VAL B 1 38 ? 34.344 -5.52 -0.749 1 98.81 38 VAL B N 1
ATOM 4527 C CA . VAL B 1 38 ? 33.969 -6.645 -1.597 1 98.81 38 VAL B CA 1
ATOM 4528 C C . VAL B 1 38 ? 33.531 -6.137 -2.971 1 98.81 38 VAL B C 1
ATOM 4530 O O . VAL B 1 38 ? 32.5 -5.461 -3.096 1 98.81 38 VAL B O 1
ATOM 4533 N N . LYS B 1 39 ? 34.281 -6.422 -3.996 1 98.56 39 LYS B N 1
ATOM 4534 C CA . LYS B 1 39 ? 33.938 -6.016 -5.363 1 98.56 39 LYS B CA 1
ATOM 4535 C C . LYS B 1 39 ? 33.188 -7.117 -6.094 1 98.56 39 LYS B C 1
ATOM 4537 O O . LYS B 1 39 ? 33.625 -8.273 -6.094 1 98.56 39 LYS B O 1
ATOM 4542 N N . VAL B 1 40 ? 32.094 -6.797 -6.664 1 98.88 40 VAL B N 1
ATOM 4543 C CA . VAL B 1 40 ? 31.203 -7.758 -7.293 1 98.88 40 VAL B CA 1
ATOM 4544 C C . VAL B 1 40 ? 31.078 -7.449 -8.781 1 98.88 40 VAL B C 1
ATOM 4546 O O . VAL B 1 40 ? 30.641 -6.363 -9.164 1 98.88 40 VAL B O 1
ATOM 4549 N N . ALA B 1 41 ? 31.438 -8.344 -9.672 1 98.75 41 ALA B N 1
ATOM 4550 C CA . ALA B 1 41 ? 31.297 -8.188 -11.117 1 98.75 41 ALA B CA 1
ATOM 4551 C C . ALA B 1 41 ? 29.844 -8.336 -11.547 1 98.75 41 ALA B C 1
ATOM 4553 O O . ALA B 1 41 ? 29.047 -8.992 -10.867 1 98.75 41 ALA B O 1
ATOM 4554 N N . PRO B 1 42 ? 29.438 -7.688 -12.656 1 98.69 42 PRO B N 1
ATOM 4555 C CA . PRO B 1 42 ? 28.047 -7.77 -13.078 1 98.69 42 PRO B CA 1
ATOM 4556 C C . PRO B 1 42 ? 27.594 -9.203 -13.336 1 98.69 42 PRO B C 1
ATOM 4558 O O . PRO B 1 42 ? 26.422 -9.539 -13.094 1 98.69 42 PRO B O 1
ATOM 4561 N N . GLU B 1 43 ? 28.547 -10.086 -13.781 1 98.75 43 GLU B N 1
ATOM 4562 C CA . GLU B 1 43 ? 28.203 -11.469 -14.078 1 98.75 43 GLU B CA 1
ATOM 4563 C C . GLU B 1 43 ? 27.781 -12.219 -12.812 1 98.75 43 GLU B C 1
ATOM 4565 O O . GLU B 1 43 ? 26.969 -13.148 -12.875 1 98.75 43 GLU B O 1
ATOM 4570 N N . ALA B 1 44 ? 28.359 -11.789 -11.703 1 98.88 44 ALA B N 1
ATOM 4571 C CA . ALA B 1 44 ? 28.016 -12.414 -10.43 1 98.88 44 ALA B CA 1
ATOM 4572 C C . ALA B 1 44 ? 26.547 -12.141 -10.062 1 98.88 44 ALA B C 1
ATOM 4574 O O . ALA B 1 44 ? 25.828 -13.039 -9.625 1 98.88 44 ALA B O 1
ATOM 4575 N N . LEU B 1 45 ? 26.109 -10.859 -10.195 1 98.94 45 LEU B N 1
ATOM 4576 C CA . LEU B 1 45 ? 24.719 -10.508 -9.93 1 98.94 45 LEU B CA 1
ATOM 4577 C C . LEU B 1 45 ? 23.781 -11.211 -10.898 1 98.94 45 LEU B C 1
ATOM 4579 O O . LEU B 1 45 ? 22.703 -11.672 -10.508 1 98.94 45 LEU B O 1
ATOM 4583 N N . THR B 1 46 ? 24.203 -11.25 -12.195 1 98.88 46 THR B N 1
ATOM 4584 C CA . THR B 1 46 ? 23.406 -11.93 -13.219 1 98.88 46 THR B CA 1
ATOM 4585 C C . THR B 1 46 ? 23.219 -13.406 -12.867 1 98.88 46 THR B C 1
ATOM 4587 O O . THR B 1 46 ? 22.109 -13.93 -12.93 1 98.88 46 THR B O 1
ATOM 4590 N N . LEU B 1 47 ? 24.312 -14.047 -12.484 1 98.88 47 LEU B N 1
ATOM 4591 C CA . LEU B 1 47 ? 24.266 -15.461 -12.125 1 98.88 47 LEU B CA 1
ATOM 4592 C C . LEU B 1 47 ? 23.359 -15.688 -10.93 1 98.88 47 LEU B C 1
ATOM 4594 O O . LEU B 1 47 ? 22.547 -16.609 -10.93 1 98.88 47 LEU B O 1
ATOM 4598 N N . LEU B 1 48 ? 23.531 -14.867 -9.906 1 98.94 48 LEU B N 1
ATOM 4599 C CA . LEU B 1 48 ? 22.719 -15.008 -8.695 1 98.94 48 LEU B CA 1
ATOM 4600 C C . LEU B 1 48 ? 21.234 -14.914 -9.031 1 98.94 48 LEU B C 1
ATOM 4602 O O . LEU B 1 48 ? 20.453 -15.773 -8.617 1 98.94 48 LEU B O 1
ATOM 4606 N N . ALA B 1 49 ? 20.828 -13.859 -9.766 1 98.94 49 ALA B N 1
ATOM 4607 C CA . ALA B 1 49 ? 19.422 -13.656 -10.102 1 98.94 49 ALA B CA 1
ATOM 4608 C C . ALA B 1 49 ? 18.906 -14.797 -10.977 1 98.94 49 ALA B C 1
ATOM 4610 O O . ALA B 1 49 ? 17.781 -15.273 -10.781 1 98.94 49 ALA B O 1
ATOM 4611 N N . GLN B 1 50 ? 19.688 -15.227 -11.961 1 98.88 50 GLN B N 1
ATOM 4612 C CA . GLN B 1 50 ? 19.281 -16.281 -12.875 1 98.88 50 GLN B CA 1
ATOM 4613 C C . GLN B 1 50 ? 19.016 -17.594 -12.125 1 98.88 50 GLN B C 1
ATOM 4615 O O . GLN B 1 50 ? 17.984 -18.219 -12.32 1 98.88 50 GLN B O 1
ATOM 4620 N N . GLU B 1 51 ? 19.984 -17.969 -11.25 1 98.81 51 GLU B N 1
ATOM 4621 C CA . GLU B 1 51 ? 19.844 -19.203 -10.492 1 98.81 51 GLU B CA 1
ATOM 4622 C C . GLU B 1 51 ? 18.719 -19.094 -9.461 1 98.81 51 GLU B C 1
ATOM 4624 O O . GLU B 1 51 ? 18.016 -20.078 -9.203 1 98.81 51 GLU B O 1
ATOM 4629 N N . ALA B 1 52 ? 18.609 -17.969 -8.852 1 98.94 52 ALA B N 1
ATOM 4630 C CA . ALA B 1 52 ? 17.562 -17.75 -7.848 1 98.94 52 ALA B CA 1
ATOM 4631 C C . ALA B 1 52 ? 16.172 -17.938 -8.461 1 98.94 52 ALA B C 1
ATOM 4633 O O . ALA B 1 52 ? 15.344 -18.656 -7.914 1 98.94 52 ALA B O 1
ATOM 4634 N N . PHE B 1 53 ? 15.891 -17.281 -9.578 1 98.81 53 PHE B N 1
ATOM 4635 C CA . PHE B 1 53 ? 14.562 -17.359 -10.172 1 98.81 53 PHE B CA 1
ATOM 4636 C C . PHE B 1 53 ? 14.328 -18.719 -10.797 1 98.81 53 PHE B C 1
ATOM 4638 O O . PHE B 1 53 ? 13.195 -19.219 -10.836 1 98.81 53 PHE B O 1
ATOM 4645 N N . HIS B 1 54 ? 15.414 -19.375 -11.281 1 98.62 54 HIS B N 1
ATOM 4646 C CA . HIS B 1 54 ? 15.242 -20.781 -11.672 1 98.62 54 HIS B CA 1
ATOM 4647 C C . HIS B 1 54 ? 14.742 -21.609 -10.5 1 98.62 54 HIS B C 1
ATOM 4649 O O . HIS B 1 54 ? 13.711 -22.281 -10.602 1 98.62 54 HIS B O 1
ATOM 4655 N N . ASP B 1 55 ? 15.453 -21.531 -9.391 1 98.56 55 ASP B N 1
ATOM 4656 C CA . ASP B 1 55 ? 15.094 -22.344 -8.234 1 98.56 55 ASP B CA 1
ATOM 4657 C C . ASP B 1 55 ? 13.703 -21.984 -7.723 1 98.56 55 ASP B C 1
ATOM 4659 O O . ASP B 1 55 ? 12.914 -22.859 -7.355 1 98.56 55 ASP B O 1
ATOM 4663 N N . CYS B 1 56 ? 13.422 -20.719 -7.73 1 96.56 56 CYS B N 1
ATOM 4664 C CA . CYS B 1 56 ? 12.164 -20.203 -7.219 1 96.56 56 CYS B CA 1
ATOM 4665 C C . CYS B 1 56 ? 10.984 -20.719 -8.039 1 96.56 56 CYS B C 1
ATOM 4667 O O . CYS B 1 56 ? 9.875 -20.859 -7.523 1 96.56 56 CYS B O 1
ATOM 4669 N N . GLU B 1 57 ? 11.203 -20.984 -9.312 1 98.25 57 GLU B N 1
ATOM 4670 C CA . GLU B 1 57 ? 10.133 -21.391 -10.227 1 98.25 57 GLU B CA 1
ATOM 4671 C C . GLU B 1 57 ? 9.914 -22.891 -10.188 1 98.25 57 GLU B C 1
ATOM 4673 O O . GLU B 1 57 ? 8.836 -23.375 -10.562 1 98.25 57 GLU B O 1
ATOM 4678 N N . PHE B 1 58 ? 10.914 -23.688 -9.703 1 98.56 58 PHE B N 1
ATOM 4679 C CA . PHE B 1 58 ? 10.828 -25.141 -9.844 1 98.56 58 PHE B CA 1
ATOM 4680 C C . PHE B 1 58 ? 10.859 -25.828 -8.477 1 98.56 58 PHE B C 1
ATOM 4682 O O . PHE B 1 58 ? 10.477 -26.984 -8.352 1 98.56 58 PHE B O 1
ATOM 4689 N N . LEU B 1 59 ? 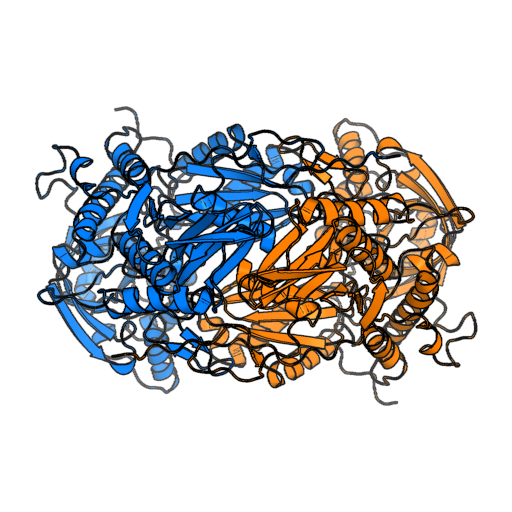11.305 -25.109 -7.461 1 98.56 59 LEU B N 1
ATOM 4690 C CA . LEU B 1 59 ? 11.492 -25.719 -6.148 1 98.56 59 LEU B CA 1
ATOM 4691 C C . LEU B 1 59 ? 10.82 -24.891 -5.062 1 98.56 59 LEU B C 1
ATOM 4693 O O . LEU B 1 59 ? 10.625 -23.672 -5.23 1 98.56 59 LEU B O 1
ATOM 4697 N N . LEU B 1 60 ? 10.461 -25.531 -3.971 1 98.31 60 LEU B N 1
ATOM 4698 C CA . LEU B 1 60 ? 9.961 -24.875 -2.766 1 98.31 60 LEU B CA 1
ATOM 4699 C C . LEU B 1 60 ? 10.867 -25.156 -1.575 1 98.31 60 LEU B C 1
ATOM 4701 O O . LEU B 1 60 ? 11.742 -26.016 -1.649 1 98.31 60 LEU B O 1
ATOM 4705 N N . ARG B 1 61 ? 10.734 -24.422 -0.521 1 97.81 61 ARG B N 1
ATOM 4706 C CA . ARG B 1 61 ? 11.445 -24.688 0.723 1 97.81 61 ARG B CA 1
ATOM 4707 C C . ARG B 1 61 ? 11 -26.016 1.329 1 97.81 61 ARG B C 1
ATOM 4709 O O . ARG B 1 61 ? 9.812 -26.359 1.283 1 97.81 61 ARG B O 1
ATOM 4716 N N . ARG B 1 62 ? 11.914 -26.734 1.927 1 97.62 62 ARG B N 1
ATOM 4717 C CA . ARG B 1 62 ? 11.602 -27.984 2.592 1 97.62 62 ARG B CA 1
ATOM 4718 C C . ARG B 1 62 ? 10.547 -27.797 3.676 1 97.62 62 ARG B C 1
ATOM 4720 O O . ARG B 1 62 ? 9.625 -28.594 3.803 1 97.62 62 ARG B O 1
ATOM 4727 N N . GLU B 1 63 ? 10.688 -26.719 4.449 1 97.31 63 GLU B N 1
ATOM 4728 C CA . GLU B 1 63 ? 9.766 -26.438 5.543 1 97.31 63 GLU B CA 1
ATOM 4729 C C . GLU B 1 63 ? 8.336 -26.25 5.023 1 97.31 63 GLU B C 1
ATOM 4731 O O . GLU B 1 63 ? 7.375 -26.656 5.68 1 97.31 63 GLU B O 1
ATOM 4736 N N . HIS B 1 64 ? 8.164 -25.641 3.926 1 98.06 64 HIS B N 1
ATOM 4737 C CA . HIS B 1 64 ? 6.852 -25.484 3.314 1 98.06 64 HIS B CA 1
ATOM 4738 C C . HIS B 1 64 ? 6.25 -26.828 2.926 1 98.06 64 HIS B C 1
ATOM 4740 O O . HIS B 1 64 ? 5.094 -27.109 3.24 1 98.06 64 HIS B O 1
ATOM 4746 N N . ASN B 1 65 ? 7.031 -27.625 2.215 1 98.44 65 ASN B N 1
ATOM 4747 C CA . ASN B 1 65 ? 6.559 -28.953 1.807 1 98.44 65 ASN B CA 1
ATOM 4748 C C . ASN B 1 65 ? 6.188 -29.812 3.012 1 98.44 65 ASN B C 1
ATOM 4750 O O . ASN B 1 65 ? 5.262 -30.609 2.938 1 98.44 65 ASN B O 1
ATOM 4754 N N . GLU B 1 66 ? 6.91 -29.641 4.098 1 98.5 66 GLU B N 1
ATOM 4755 C CA . GLU B 1 66 ? 6.613 -30.375 5.316 1 98.5 66 GLU B CA 1
ATOM 4756 C C . GLU B 1 66 ? 5.27 -29.953 5.902 1 98.5 66 GLU B C 1
ATOM 4758 O O . GLU B 1 66 ? 4.539 -30.781 6.449 1 98.5 66 GLU B O 1
ATOM 4763 N N . GLN B 1 67 ? 4.961 -28.656 5.844 1 98.31 67 GLN B N 1
ATOM 4764 C CA . GLN B 1 67 ? 3.646 -28.203 6.285 1 98.31 67 GLN B CA 1
ATOM 4765 C C . GLN B 1 67 ? 2.537 -28.828 5.441 1 98.31 67 GLN B C 1
ATOM 4767 O O . GLN B 1 67 ? 1.484 -29.203 5.965 1 98.31 67 GLN B O 1
ATOM 4772 N N . VAL B 1 68 ? 2.734 -28.922 4.137 1 98.38 68 VAL B N 1
ATOM 4773 C CA . VAL B 1 68 ? 1.762 -29.547 3.244 1 98.38 68 VAL B CA 1
ATOM 4774 C C . VAL B 1 68 ? 1.6 -31.016 3.605 1 98.38 68 VAL B C 1
ATOM 4776 O O . VAL B 1 68 ? 0.477 -31.516 3.721 1 98.38 68 VAL B O 1
ATOM 4779 N N . ALA B 1 69 ? 2.691 -31.688 3.809 1 98.12 69 ALA B N 1
ATOM 4780 C CA . ALA B 1 69 ? 2.674 -33.094 4.133 1 98.12 69 ALA B CA 1
ATOM 4781 C C . ALA B 1 69 ? 1.934 -33.375 5.441 1 98.12 69 ALA B C 1
ATOM 4783 O O . ALA B 1 69 ? 1.267 -34.375 5.598 1 98.12 69 ALA B O 1
ATOM 4784 N N . ALA B 1 70 ? 2.047 -32.469 6.363 1 97.94 70 ALA B N 1
ATOM 4785 C CA . ALA B 1 70 ? 1.42 -32.625 7.676 1 97.94 70 ALA B CA 1
ATOM 4786 C C . ALA B 1 70 ? -0.097 -32.719 7.551 1 97.94 70 ALA B C 1
ATOM 4788 O O . ALA B 1 70 ? -0.758 -33.312 8.398 1 97.94 70 ALA B O 1
ATOM 4789 N N . ILE B 1 71 ? -0.664 -32.156 6.523 1 97.75 71 ILE B N 1
ATOM 4790 C CA . ILE B 1 71 ? -2.105 -32.188 6.301 1 97.75 71 ILE B CA 1
ATOM 4791 C C . ILE B 1 71 ? -2.561 -33.625 6.102 1 97.75 71 ILE B C 1
ATOM 4793 O O . ILE B 1 71 ? -3.639 -34 6.559 1 97.75 71 ILE B O 1
ATOM 4797 N N . LEU B 1 72 ? -1.771 -34.469 5.449 1 96.5 72 LEU B N 1
ATOM 4798 C CA . LEU B 1 72 ? -2.109 -35.844 5.137 1 96.5 72 LEU B CA 1
ATOM 4799 C C . LEU B 1 72 ? -2.213 -36.688 6.41 1 96.5 72 LEU B C 1
ATOM 4801 O O . LEU B 1 72 ? -2.92 -37.688 6.438 1 96.5 72 LEU B O 1
ATOM 4805 N N . LYS B 1 73 ? -1.607 -36.219 7.449 1 95.06 73 LYS B N 1
ATOM 4806 C CA . LYS B 1 73 ? -1.566 -36.969 8.695 1 95.06 73 LYS B CA 1
ATOM 4807 C C . LYS B 1 73 ? -2.555 -36.438 9.711 1 95.06 73 LYS B C 1
ATOM 4809 O O . LYS B 1 73 ? -2.764 -37.031 10.773 1 95.06 73 LYS B O 1
ATOM 4814 N N . ASP B 1 74 ? -3.109 -35.312 9.438 1 95.5 74 ASP B N 1
ATOM 4815 C CA . ASP B 1 74 ? -4.008 -34.656 10.383 1 95.5 74 ASP B CA 1
ATOM 4816 C C . ASP B 1 74 ? -5.391 -35.312 10.367 1 95.5 74 ASP B C 1
ATOM 4818 O O . ASP B 1 74 ? -6.109 -35.219 9.375 1 95.5 74 ASP B O 1
ATOM 4822 N N . GLU B 1 75 ? -5.848 -35.781 11.461 1 94.12 75 GLU B N 1
ATOM 4823 C CA . GLU B 1 75 ? -7.125 -36.5 11.562 1 94.12 75 GLU B CA 1
ATOM 4824 C C . GLU B 1 75 ? -8.297 -35.5 11.453 1 94.12 75 GLU B C 1
ATOM 4826 O O . GLU B 1 75 ? -9.414 -35.906 11.133 1 94.12 75 GLU B O 1
ATOM 4831 N N . GLU B 1 76 ? -8.016 -34.281 11.68 1 94.75 76 GLU B N 1
ATOM 4832 C CA . GLU B 1 76 ? -9.07 -33.281 11.625 1 94.75 76 GLU B CA 1
ATOM 4833 C C . GLU B 1 76 ? -9.227 -32.719 10.211 1 94.75 76 GLU B C 1
ATOM 4835 O O . GLU B 1 76 ? -10.18 -31.984 9.93 1 94.75 76 GLU B O 1
ATOM 4840 N N . ALA B 1 77 ? -8.32 -33.094 9.336 1 95 77 ALA B N 1
ATOM 4841 C CA . ALA B 1 77 ? -8.398 -32.594 7.957 1 95 77 ALA B CA 1
ATOM 4842 C C . ALA B 1 77 ? -9.516 -33.312 7.188 1 95 77 ALA B C 1
ATOM 4844 O O . ALA B 1 77 ? -9.75 -34.5 7.383 1 95 77 ALA B O 1
ATOM 4845 N N . SER B 1 78 ? -10.195 -32.531 6.312 1 92.44 78 SER B N 1
ATOM 4846 C CA . SER B 1 78 ? -11.188 -33.156 5.438 1 92.44 78 SER B CA 1
ATOM 4847 C C . SER B 1 78 ? -10.523 -34 4.359 1 92.44 78 SER B C 1
ATOM 4849 O O . SER B 1 78 ? -9.32 -33.906 4.133 1 92.44 78 SER B O 1
ATOM 4851 N N . GLU B 1 79 ? -11.344 -34.844 3.729 1 90.81 79 GLU B N 1
ATOM 4852 C CA . GLU B 1 79 ? -10.828 -35.625 2.607 1 90.81 79 GLU B CA 1
ATOM 4853 C C . GLU B 1 79 ? -10.375 -34.719 1.466 1 90.81 79 GLU B C 1
ATOM 4855 O O . GLU B 1 79 ? -9.398 -35 0.781 1 90.81 79 GLU B O 1
ATOM 4860 N N . ASN B 1 80 ? -11.055 -33.625 1.291 1 90.81 80 ASN B N 1
ATOM 4861 C CA . ASN B 1 80 ? -10.68 -32.688 0.251 1 90.81 80 ASN B CA 1
ATOM 4862 C C . ASN B 1 80 ? -9.359 -31.984 0.579 1 90.81 80 ASN B C 1
ATOM 4864 O O . ASN B 1 80 ? -8.539 -31.75 -0.312 1 90.81 80 ASN B O 1
ATOM 4868 N N . ASP B 1 81 ? -9.164 -31.703 1.893 1 95.06 81 ASP B N 1
ATOM 4869 C CA . ASP B 1 81 ? -7.879 -31.156 2.318 1 95.06 81 ASP B CA 1
ATOM 4870 C C . ASP B 1 81 ? -6.727 -32.094 1.945 1 95.06 81 ASP B C 1
ATOM 4872 O O . ASP B 1 81 ? -5.719 -31.641 1.389 1 95.06 81 ASP B O 1
ATOM 4876 N N . LYS B 1 82 ? -6.945 -33.312 2.252 1 94.5 82 LYS B N 1
ATOM 4877 C CA . LYS B 1 82 ? -5.906 -34.312 2.029 1 94.5 82 LYS B CA 1
ATOM 4878 C C . LYS B 1 82 ? -5.648 -34.5 0.54 1 94.5 82 LYS B C 1
ATOM 4880 O O . LYS B 1 82 ? -4.5 -34.625 0.113 1 94.5 82 LYS B O 1
ATOM 4885 N N . TYR B 1 83 ? -6.715 -34.5 -0.201 1 92.44 83 TYR B N 1
ATOM 4886 C CA . TYR B 1 83 ? -6.57 -34.656 -1.644 1 92.44 83 TYR B CA 1
ATOM 4887 C C . TYR B 1 83 ? -5.781 -33.5 -2.246 1 92.44 83 TYR B C 1
ATOM 4889 O O . TYR B 1 83 ? -4.863 -33.719 -3.041 1 92.44 83 TYR B O 1
ATOM 4897 N N . VAL B 1 84 ? -6.109 -32.312 -1.916 1 94.75 84 VAL B N 1
ATOM 4898 C CA . VAL B 1 84 ? -5.438 -31.125 -2.434 1 94.75 84 VAL B CA 1
ATOM 4899 C C . VAL B 1 84 ? -3.971 -31.141 -2.012 1 94.75 84 VAL B C 1
ATOM 4901 O O . VAL B 1 84 ? -3.08 -30.875 -2.828 1 94.75 84 VAL B O 1
ATOM 4904 N N . ALA B 1 85 ? -3.719 -31.469 -0.75 1 97.12 85 ALA B N 1
ATOM 4905 C CA . ALA B 1 85 ? -2.352 -31.547 -0.241 1 97.12 85 ALA B CA 1
ATOM 4906 C C . ALA B 1 85 ? -1.521 -32.562 -1.025 1 97.12 85 ALA B C 1
ATOM 4908 O O . ALA B 1 85 ? -0.365 -32.281 -1.361 1 97.12 85 ALA B O 1
ATOM 4909 N N . LEU B 1 86 ? -2.121 -33.688 -1.284 1 95.81 86 LEU B N 1
ATOM 4910 C CA . LEU B 1 86 ? -1.435 -34.719 -2.057 1 95.81 86 LEU B CA 1
ATOM 4911 C C . LEU B 1 86 ? -1.072 -34.188 -3.445 1 95.81 86 LEU B C 1
ATOM 4913 O O . LEU B 1 86 ? 0.044 -34.406 -3.922 1 95.81 86 LEU B O 1
ATOM 4917 N N . GLN B 1 87 ? -2.023 -33.531 -4.074 1 95.19 87 GLN B N 1
ATOM 4918 C CA . GLN B 1 87 ? -1.761 -32.969 -5.398 1 95.19 87 GLN B CA 1
ATOM 4919 C C . GLN B 1 87 ? -0.648 -31.922 -5.348 1 95.19 87 GLN B C 1
ATOM 4921 O O . GLN B 1 87 ? 0.151 -31.812 -6.277 1 95.19 87 GLN B O 1
ATOM 4926 N N . PHE B 1 88 ? -0.554 -31.172 -4.254 1 97.62 88 PHE B N 1
ATOM 4927 C CA . PHE B 1 88 ? 0.503 -30.172 -4.102 1 97.62 88 PHE B CA 1
ATOM 4928 C C . PHE B 1 88 ? 1.868 -30.844 -4.008 1 97.62 88 PHE B C 1
ATOM 4930 O O . PHE B 1 88 ? 2.838 -30.375 -4.609 1 97.62 88 PHE B O 1
ATOM 4937 N N . LEU B 1 89 ? 1.96 -31.906 -3.252 1 97.62 89 LEU B N 1
ATOM 4938 C CA . LEU B 1 89 ? 3.227 -32.625 -3.121 1 97.62 89 LEU B CA 1
ATOM 4939 C C . LEU B 1 89 ? 3.627 -33.25 -4.445 1 97.62 89 LEU B C 1
ATOM 4941 O O . LEU B 1 89 ? 4.801 -33.25 -4.82 1 97.62 89 LEU B O 1
ATOM 4945 N N . ARG B 1 90 ? 2.637 -33.812 -5.176 1 96.5 90 ARG B N 1
ATOM 4946 C CA . ARG B 1 90 ? 2.914 -34.375 -6.496 1 96.5 90 ARG B CA 1
ATOM 4947 C C . ARG B 1 90 ? 3.371 -33.281 -7.465 1 96.5 90 ARG B C 1
ATOM 4949 O O . ARG B 1 90 ? 4.254 -33.531 -8.297 1 96.5 90 ARG B O 1
ATOM 4956 N N . ASN B 1 91 ? 2.723 -32.156 -7.348 1 97.81 91 ASN B N 1
ATOM 4957 C CA . ASN B 1 91 ? 3.121 -31.031 -8.172 1 97.81 91 ASN B CA 1
ATOM 4958 C C . ASN B 1 91 ? 4.562 -30.609 -7.895 1 97.81 91 ASN B C 1
ATOM 4960 O O . ASN B 1 91 ? 5.328 -30.359 -8.82 1 97.81 91 ASN B O 1
ATOM 4964 N N . ALA B 1 92 ? 4.922 -30.531 -6.605 1 98.12 92 ALA B N 1
ATOM 4965 C CA . ALA B 1 92 ? 6.285 -30.188 -6.211 1 98.12 92 ALA B CA 1
ATOM 4966 C C . ALA B 1 92 ? 7.285 -31.203 -6.738 1 98.12 92 ALA B C 1
ATOM 4968 O O . ALA B 1 92 ? 8.367 -30.844 -7.211 1 98.12 92 ALA B O 1
ATOM 4969 N N . GLU B 1 93 ? 6.934 -32.438 -6.656 1 97.25 93 GLU B N 1
ATOM 4970 C CA . GLU B 1 93 ? 7.777 -33.531 -7.164 1 97.25 93 GLU B CA 1
ATOM 4971 C C . GLU B 1 93 ? 7.992 -33.375 -8.672 1 97.25 93 GLU B C 1
ATOM 4973 O O . GLU B 1 93 ? 9.117 -33.531 -9.156 1 97.25 93 GLU B O 1
ATOM 4978 N N . THR B 1 94 ? 6.918 -33.125 -9.375 1 97.38 94 THR B N 1
ATOM 4979 C CA . THR B 1 94 ? 6.977 -32.969 -10.828 1 97.38 94 THR B CA 1
ATOM 4980 C C . THR B 1 94 ? 7.836 -31.766 -11.203 1 97.38 94 THR B C 1
ATOM 4982 O O . THR B 1 94 ? 8.703 -31.875 -12.07 1 97.38 94 THR B O 1
ATOM 4985 N N . ALA B 1 95 ? 7.645 -30.656 -10.562 1 98.12 95 ALA B N 1
ATOM 4986 C CA . ALA B 1 95 ? 8.344 -29.422 -10.875 1 98.12 95 ALA B CA 1
ATOM 4987 C C . ALA B 1 95 ? 9.828 -29.531 -10.562 1 98.12 95 ALA B C 1
ATOM 4989 O O . ALA B 1 95 ? 10.664 -28.938 -11.258 1 98.12 95 ALA B O 1
ATOM 4990 N N . ALA B 1 96 ? 10.156 -30.281 -9.516 1 98.12 96 ALA B N 1
ATOM 4991 C CA . ALA B 1 96 ? 11.539 -30.391 -9.055 1 98.12 96 ALA B CA 1
ATOM 4992 C C . ALA B 1 96 ? 12.43 -31.016 -10.125 1 98.12 96 ALA B C 1
ATOM 4994 O O . ALA B 1 96 ? 13.656 -30.922 -10.055 1 98.12 96 ALA B O 1
ATOM 4995 N N . LYS B 1 97 ? 11.797 -31.594 -11.164 1 97 97 LYS B N 1
ATOM 4996 C CA . LYS B 1 97 ? 12.555 -32.188 -12.266 1 97 97 LYS B CA 1
ATOM 4997 C C . LYS B 1 97 ? 13.117 -31.094 -13.188 1 97 97 LYS B C 1
ATOM 4999 O O . LYS B 1 97 ? 13.977 -31.359 -14.023 1 97 97 LYS B O 1
ATOM 5004 N N . GLY B 1 98 ? 12.609 -29.875 -13.109 1 97.12 98 GLY B N 1
ATOM 5005 C CA . GLY B 1 98 ? 13.211 -28.719 -13.781 1 97.12 98 GLY B CA 1
ATOM 5006 C C . GLY B 1 98 ? 12.664 -28.5 -15.18 1 97.12 98 GLY B C 1
ATOM 5007 O O . GLY B 1 98 ? 13.227 -27.719 -15.945 1 97.12 98 GLY B O 1
ATOM 5008 N N . VAL B 1 99 ? 11.555 -29.172 -15.539 1 97.31 99 VAL B N 1
ATOM 5009 C CA . VAL B 1 99 ? 11.016 -29.062 -16.891 1 97.31 99 VAL B CA 1
ATOM 5010 C C . VAL B 1 99 ? 9.727 -28.266 -16.875 1 97.31 99 VAL B C 1
ATOM 5012 O O . VAL B 1 99 ? 9.586 -27.297 -17.625 1 97.31 99 VAL B O 1
ATOM 5015 N N . LEU B 1 100 ? 8.789 -28.625 -16.047 1 98.19 100 LEU B N 1
ATOM 5016 C CA . LEU B 1 100 ? 7.535 -27.906 -15.859 1 98.19 100 LEU B CA 1
ATOM 5017 C C . LEU B 1 100 ? 7.582 -27.062 -14.586 1 98.19 100 LEU B C 1
ATOM 5019 O O . LEU B 1 100 ? 7.719 -27.594 -13.484 1 98.19 100 LEU B O 1
ATOM 5023 N N . PRO B 1 101 ? 7.52 -25.75 -14.742 1 98.12 101 PRO B N 1
ATOM 5024 C CA . PRO B 1 101 ? 7.5 -24.938 -13.523 1 98.12 101 PRO B CA 1
ATOM 5025 C C . PRO B 1 101 ? 6.316 -25.266 -12.617 1 98.12 101 PRO B C 1
ATOM 5027 O O . PRO B 1 101 ? 5.305 -25.797 -13.078 1 98.12 101 PRO B O 1
ATOM 5030 N N . PHE B 1 102 ? 6.422 -24.938 -11.375 1 97.06 102 PHE B N 1
ATOM 5031 C CA . PHE B 1 102 ? 5.453 -25.266 -10.336 1 97.06 102 PHE B CA 1
ATOM 5032 C C . PHE B 1 102 ? 4.09 -24.672 -10.656 1 97.06 102 PHE B C 1
ATOM 5034 O O . PHE B 1 102 ? 3.059 -25.312 -10.438 1 97.06 102 PHE B O 1
ATOM 5041 N N . CYS B 1 103 ? 4.105 -23.469 -11.086 1 96.75 103 CYS B N 1
ATOM 5042 C CA . CYS B 1 103 ? 2.896 -22.688 -11.359 1 96.75 103 CYS B CA 1
ATOM 5043 C C . CYS B 1 103 ? 2.869 -22.219 -12.805 1 96.75 103 CYS B C 1
ATOM 5045 O O . CYS B 1 103 ? 3.902 -21.844 -13.359 1 96.75 103 CYS B O 1
ATOM 5047 N N . GLN B 1 104 ? 1.611 -22.219 -13.43 1 95.38 104 GLN B N 1
ATOM 5048 C CA . GLN B 1 104 ? 1.519 -21.719 -14.797 1 95.38 104 GLN B CA 1
ATOM 5049 C C . GLN B 1 104 ? 1.829 -20.219 -14.859 1 95.38 104 GLN B C 1
ATOM 5051 O O . GLN B 1 104 ? 2.291 -19.719 -15.883 1 95.38 104 GLN B O 1
ATOM 5056 N N . ASP B 1 105 ? 1.371 -19.516 -13.859 1 95.38 105 ASP B N 1
ATOM 5057 C CA . ASP B 1 105 ? 1.72 -18.109 -13.727 1 95.38 105 ASP B CA 1
ATOM 5058 C C . ASP B 1 105 ? 3.066 -17.938 -13.023 1 95.38 105 ASP B C 1
ATOM 5060 O O . ASP B 1 105 ? 3.146 -18 -11.797 1 95.38 105 ASP B O 1
ATOM 5064 N N . THR B 1 106 ? 4.086 -17.594 -13.852 1 97 106 THR B N 1
ATOM 5065 C CA . THR B 1 106 ? 5.438 -17.594 -13.305 1 97 106 THR B CA 1
ATOM 5066 C C . THR B 1 106 ? 5.777 -16.234 -12.719 1 97 106 THR B C 1
ATOM 5068 O O . THR B 1 106 ? 6.863 -16.031 -12.164 1 97 106 THR B O 1
ATOM 5071 N N . GLY B 1 107 ? 4.91 -15.273 -12.797 1 96.81 107 GLY B N 1
ATOM 5072 C CA . GLY B 1 107 ? 4.766 -14.133 -11.914 1 96.81 107 GLY B CA 1
ATOM 5073 C C . GLY B 1 107 ? 5.75 -13.016 -12.211 1 96.81 107 GLY B C 1
ATOM 5074 O O . GLY B 1 107 ? 6.629 -13.172 -13.062 1 96.81 107 GLY B O 1
ATOM 5075 N N . THR B 1 108 ? 5.605 -11.852 -11.547 1 98.5 108 THR B N 1
ATOM 5076 C CA . THR B 1 108 ? 6.527 -10.727 -11.539 1 98.5 108 THR B CA 1
ATOM 5077 C C . THR B 1 108 ? 7.785 -11.055 -10.742 1 98.5 108 THR B C 1
ATOM 5079 O O . THR B 1 108 ? 7.695 -11.562 -9.617 1 98.5 108 THR B O 1
ATOM 5082 N N . ALA B 1 109 ? 8.945 -10.805 -11.414 1 98.81 109 ALA B N 1
ATOM 5083 C CA . ALA B 1 109 ? 10.203 -10.945 -10.68 1 98.81 109 ALA B CA 1
ATOM 5084 C C . ALA B 1 109 ? 10.43 -9.742 -9.766 1 98.81 109 ALA B C 1
ATOM 5086 O O . ALA B 1 109 ? 10.445 -8.602 -10.219 1 98.81 109 ALA B O 1
ATOM 5087 N N . ILE B 1 110 ? 10.578 -10.016 -8.492 1 98.88 110 ILE B N 1
ATOM 5088 C CA . ILE B 1 110 ? 10.805 -8.969 -7.504 1 98.88 110 ILE B CA 1
ATOM 5089 C C . ILE B 1 110 ? 12.086 -9.258 -6.727 1 98.88 110 ILE B C 1
ATOM 5091 O O . ILE B 1 110 ? 12.25 -10.352 -6.176 1 98.88 110 ILE B O 1
ATOM 5095 N N . ILE B 1 111 ? 12.961 -8.32 -6.703 1 98.88 111 ILE B N 1
ATOM 5096 C CA . ILE B 1 111 ? 14.234 -8.445 -6.004 1 98.88 111 ILE B CA 1
ATOM 5097 C C . ILE B 1 111 ? 14.344 -7.359 -4.934 1 98.88 111 ILE B C 1
ATOM 5099 O O . ILE B 1 111 ? 14.375 -6.168 -5.246 1 98.88 111 ILE B O 1
ATOM 5103 N N . HIS B 1 112 ? 14.297 -7.73 -3.701 1 98.69 112 HIS B N 1
ATOM 5104 C CA . HIS B 1 112 ? 14.586 -6.859 -2.568 1 98.69 112 HIS B CA 1
ATOM 5105 C C . HIS B 1 112 ? 16 -7.082 -2.051 1 98.69 112 HIS B C 1
ATOM 5107 O O . HIS B 1 112 ? 16.312 -8.156 -1.536 1 98.69 112 HIS B O 1
ATOM 5113 N N . GLY B 1 113 ? 16.812 -6.051 -2.162 1 98.56 113 GLY B N 1
ATOM 5114 C CA . GLY B 1 113 ? 18.219 -6.199 -1.803 1 98.56 113 GLY B CA 1
ATOM 5115 C C . GLY B 1 113 ? 18.656 -5.242 -0.711 1 98.56 113 GLY B C 1
ATOM 5116 O O . GLY B 1 113 ? 18 -4.219 -0.479 1 98.56 113 GLY B O 1
ATOM 5117 N N . GLU B 1 114 ? 19.641 -5.586 -0.002 1 98.31 114 GLU B N 1
ATOM 5118 C CA . GLU B 1 114 ? 20.406 -4.766 0.939 1 98.31 114 GLU B CA 1
ATOM 5119 C C . GLU B 1 114 ? 21.891 -4.758 0.595 1 98.31 114 GLU B C 1
ATOM 5121 O O . GLU B 1 114 ? 22.562 -5.777 0.729 1 98.31 114 GLU B O 1
ATOM 5126 N N . LYS B 1 115 ? 22.328 -3.664 0.141 1 98.62 115 LYS B N 1
ATOM 5127 C CA . LYS B 1 115 ? 23.719 -3.521 -0.295 1 98.62 115 LYS B CA 1
ATOM 5128 C C . LYS B 1 115 ? 24.578 -2.867 0.788 1 98.62 115 LYS B C 1
ATOM 5130 O O . LYS B 1 115 ? 24.422 -1.677 1.07 1 98.62 115 LYS B O 1
ATOM 5135 N N . GLY B 1 116 ? 25.484 -3.611 1.355 1 98.06 116 GLY B N 1
ATOM 5136 C CA . GLY B 1 116 ? 26.391 -3.045 2.336 1 98.06 116 GLY B CA 1
ATOM 5137 C C . GLY B 1 116 ? 27.312 -1.994 1.754 1 98.06 116 GLY B C 1
ATOM 5138 O O . GLY B 1 116 ? 27.734 -2.104 0.6 1 98.06 116 GLY B O 1
ATOM 5139 N N . GLN B 1 117 ? 27.625 -1.037 2.545 1 97 117 GLN B N 1
ATOM 5140 C CA . GLN B 1 117 ? 28.469 0.079 2.117 1 97 117 GLN B CA 1
ATOM 5141 C C . GLN B 1 117 ? 29.797 -0.415 1.537 1 97 117 GLN B C 1
ATOM 5143 O O . GLN B 1 117 ? 30.344 0.195 0.616 1 97 117 GLN B O 1
ATOM 5148 N N . GLN B 1 118 ? 30.281 -1.549 2.033 1 97.88 118 GLN B N 1
ATOM 5149 C CA . GLN B 1 118 ? 31.578 -2.068 1.621 1 97.88 118 GLN B CA 1
ATOM 5150 C C . GLN B 1 118 ? 31.453 -2.943 0.377 1 97.88 118 GLN B C 1
ATOM 5152 O O . GLN B 1 118 ? 32.438 -3.539 -0.071 1 97.88 118 GLN B O 1
ATOM 5157 N N . VAL B 1 119 ? 30.281 -3.09 -0.181 1 98.56 119 VAL B N 1
ATOM 5158 C CA . VAL B 1 119 ? 30.094 -3.799 -1.441 1 98.56 119 VAL B CA 1
ATOM 5159 C C . VAL B 1 119 ? 30.203 -2.818 -2.607 1 98.56 119 VAL B C 1
ATOM 5161 O O . VAL B 1 119 ? 29.469 -1.826 -2.664 1 98.56 119 VAL B O 1
ATOM 5164 N N . TRP B 1 120 ? 31.094 -3.105 -3.525 1 98 120 TRP B N 1
ATOM 5165 C CA . TRP B 1 120 ? 31.391 -2.215 -4.645 1 98 120 TRP B CA 1
ATOM 5166 C C . TRP B 1 120 ? 31.125 -2.912 -5.977 1 98 120 TRP B C 1
ATOM 5168 O O . TRP B 1 120 ? 31.75 -3.934 -6.281 1 98 120 TRP B O 1
ATOM 5178 N N . THR B 1 121 ? 30.312 -2.455 -6.836 1 97.44 121 THR B N 1
ATOM 5179 C CA . THR B 1 121 ? 30.016 -3.039 -8.141 1 97.44 121 THR B CA 1
ATOM 5180 C C . THR B 1 121 ? 30.516 -2.137 -9.266 1 97.44 121 THR B C 1
ATOM 5182 O O . THR B 1 121 ? 31.25 -2.584 -10.141 1 97.44 121 THR B O 1
ATOM 5185 N N . GLY B 1 122 ? 30.141 -0.75 -9.297 1 93.44 122 GLY B N 1
ATOM 5186 C CA . GLY B 1 122 ? 30.641 0.192 -10.289 1 93.44 122 GLY B CA 1
ATOM 5187 C C . GLY B 1 122 ? 29.844 0.184 -11.578 1 93.44 122 GLY B C 1
ATOM 5188 O O . GLY B 1 122 ? 30.312 0.644 -12.617 1 93.44 122 GLY B O 1
ATOM 5189 N N . TYR B 1 123 ? 28.781 -0.446 -11.695 1 95.69 123 TYR B N 1
ATOM 5190 C CA . TYR B 1 123 ? 27.844 -0.513 -12.812 1 95.69 123 TYR B CA 1
ATOM 5191 C C . TYR B 1 123 ? 26.406 -0.458 -12.312 1 95.69 123 TYR B C 1
ATOM 5193 O O . TYR B 1 123 ? 26.156 -0.276 -11.117 1 95.69 123 TYR B O 1
ATOM 5201 N N . GLU B 1 124 ? 25.469 -0.458 -13.219 1 96.12 124 GLU B N 1
ATOM 5202 C CA . GLU B 1 124 ? 24.062 -0.466 -12.859 1 96.12 124 GLU B CA 1
ATOM 5203 C C . GLU B 1 124 ? 23.625 -1.844 -12.375 1 96.12 124 GLU B C 1
ATOM 5205 O O . GLU B 1 124 ? 23.312 -2.723 -13.18 1 96.12 124 GLU B O 1
ATOM 5210 N N . ASP B 1 125 ? 23.516 -1.966 -11.031 1 98.56 125 ASP B N 1
ATOM 5211 C CA . ASP B 1 125 ? 23.156 -3.25 -10.438 1 98.56 125 ASP B CA 1
ATOM 5212 C C . ASP B 1 125 ? 21.859 -3.785 -11.031 1 98.56 125 ASP B C 1
ATOM 5214 O O . ASP B 1 125 ? 21.734 -4.988 -11.281 1 98.56 125 ASP B O 1
ATOM 5218 N N . GLU B 1 126 ? 20.922 -2.896 -11.227 1 98.44 126 GLU B N 1
ATOM 5219 C CA . GLU B 1 126 ? 19.594 -3.301 -11.711 1 98.44 126 GLU B CA 1
ATOM 5220 C C . GLU B 1 126 ? 19.688 -3.945 -13.086 1 98.44 126 GLU B C 1
ATOM 5222 O O . GLU B 1 126 ? 18.953 -4.883 -13.391 1 98.44 126 GLU B O 1
ATOM 5227 N N . GLU B 1 127 ? 20.531 -3.395 -13.922 1 98.5 127 GLU B N 1
ATOM 5228 C CA . GLU B 1 127 ? 20.703 -3.967 -15.258 1 98.5 127 GLU B CA 1
ATOM 5229 C C . GLU B 1 127 ? 21.234 -5.395 -15.18 1 98.5 127 GLU B C 1
ATOM 5231 O O . GLU B 1 127 ? 20.75 -6.285 -15.875 1 98.5 127 GLU B O 1
ATOM 5236 N N . ALA B 1 128 ? 22.281 -5.602 -14.336 1 98.81 128 ALA B N 1
ATOM 5237 C CA . ALA B 1 128 ? 22.875 -6.926 -14.172 1 98.81 128 ALA B CA 1
ATOM 5238 C C . ALA B 1 128 ? 21.859 -7.922 -13.617 1 98.81 128 ALA B C 1
ATOM 5240 O O . ALA B 1 128 ? 21.781 -9.062 -14.078 1 98.81 128 ALA B O 1
ATOM 5241 N N . LEU B 1 129 ? 21.109 -7.508 -12.602 1 98.94 129 LEU B N 1
ATOM 5242 C CA . LEU B 1 129 ? 20.078 -8.359 -12.023 1 98.94 129 LEU B CA 1
ATOM 5243 C C . LEU B 1 129 ? 18.984 -8.648 -13.039 1 98.94 129 LEU B C 1
ATOM 5245 O O . LEU B 1 129 ? 18.5 -9.773 -13.125 1 98.94 129 LEU B O 1
ATOM 5249 N N . SER B 1 130 ? 18.594 -7.629 -13.828 1 98.88 130 SER B N 1
ATOM 5250 C CA . SER B 1 130 ? 17.562 -7.789 -14.852 1 98.88 130 SER B CA 1
ATOM 5251 C C . SER B 1 130 ? 18 -8.797 -15.914 1 98.88 130 SER B C 1
ATOM 5253 O O . SER B 1 130 ? 17.156 -9.547 -16.438 1 98.88 130 SER B O 1
ATOM 5255 N N . LEU B 1 131 ? 19.25 -8.773 -16.25 1 98.81 131 LEU B N 1
ATOM 5256 C CA . LEU B 1 131 ? 19.734 -9.75 -17.219 1 98.81 131 LEU B CA 1
ATOM 5257 C C . LEU B 1 131 ? 19.562 -11.172 -16.703 1 98.81 131 LEU B C 1
ATOM 5259 O O . LEU B 1 131 ? 19.234 -12.078 -17.469 1 98.81 131 LEU B O 1
ATOM 5263 N N . GLY B 1 132 ? 19.797 -11.367 -15.414 1 98.88 132 GLY B N 1
ATOM 5264 C CA . GLY B 1 132 ? 19.547 -12.672 -14.836 1 98.88 132 GLY B CA 1
ATOM 5265 C C . GLY B 1 132 ? 18.109 -13.109 -14.938 1 98.88 132 GLY B C 1
ATOM 5266 O O . GLY B 1 132 ? 17.812 -14.258 -15.281 1 98.88 132 GLY B O 1
ATOM 5267 N N . VAL B 1 133 ? 17.219 -12.195 -14.664 1 98.81 133 VAL B N 1
ATOM 5268 C CA . VAL B 1 133 ? 15.789 -12.461 -14.797 1 98.81 133 VAL B CA 1
ATOM 5269 C C . VAL B 1 133 ? 15.461 -12.789 -16.25 1 98.81 133 VAL B C 1
ATOM 5271 O O . VAL B 1 133 ? 14.789 -13.781 -16.531 1 98.81 133 VAL B O 1
ATOM 5274 N N . PHE B 1 134 ? 15.961 -11.969 -17.156 1 98.69 134 PHE B N 1
ATOM 5275 C CA . PHE B 1 134 ? 15.758 -12.148 -18.594 1 98.69 134 PHE B CA 1
ATOM 5276 C C . PHE B 1 134 ? 16.203 -13.539 -19.031 1 98.69 134 PHE B C 1
ATOM 5278 O O . PHE B 1 134 ? 15.469 -14.242 -19.719 1 98.69 134 PHE B O 1
ATOM 5285 N N . ASN B 1 135 ? 17.406 -13.914 -18.609 1 98.69 135 ASN B N 1
ATOM 5286 C CA . ASN B 1 135 ? 17.953 -15.219 -18.969 1 98.69 135 ASN B CA 1
ATOM 5287 C C . ASN B 1 135 ? 17.047 -16.359 -18.516 1 98.69 135 ASN B C 1
ATOM 5289 O O . ASN B 1 135 ? 16.734 -17.266 -19.297 1 98.69 135 ASN B O 1
ATOM 5293 N N . THR B 1 136 ? 16.656 -16.281 -17.297 1 98.5 136 THR B N 1
ATOM 5294 C CA . THR B 1 136 ? 15.836 -17.375 -16.75 1 98.5 136 THR B CA 1
ATOM 5295 C C . THR B 1 136 ? 14.523 -17.5 -17.516 1 98.5 136 THR B C 1
ATOM 5297 O O . THR B 1 136 ? 14.156 -18.594 -17.953 1 98.5 136 THR B O 1
ATOM 5300 N N . PHE B 1 137 ? 13.859 -16.391 -17.734 1 97.75 137 PHE B N 1
ATOM 5301 C CA . PHE B 1 137 ? 12.523 -16.438 -18.328 1 97.75 137 PHE B CA 1
ATOM 5302 C C . PHE B 1 137 ? 12.602 -16.781 -19.812 1 97.75 137 PHE B C 1
ATOM 5304 O O . PHE B 1 137 ? 11.68 -17.391 -20.359 1 97.75 137 PHE B O 1
ATOM 5311 N N . THR B 1 138 ? 13.656 -16.438 -20.5 1 97.25 138 THR B N 1
ATOM 5312 C CA . THR B 1 138 ? 13.758 -16.703 -21.938 1 97.25 138 THR B CA 1
ATOM 5313 C C . THR B 1 138 ? 14.328 -18.094 -22.188 1 97.25 138 THR B C 1
ATOM 5315 O O . THR B 1 138 ? 14.07 -18.703 -23.234 1 97.25 138 THR B O 1
ATOM 5318 N N . GLN B 1 139 ? 15.039 -18.641 -21.188 1 96.62 139 GLN B N 1
ATOM 5319 C CA . GLN B 1 139 ? 15.734 -19.891 -21.438 1 96.62 139 GLN B CA 1
ATOM 5320 C C . GLN B 1 139 ? 14.977 -21.078 -20.844 1 96.62 139 GLN B C 1
ATOM 5322 O O . GLN B 1 139 ? 15.203 -22.234 -21.234 1 96.62 139 GLN B O 1
ATOM 5327 N N . GLU B 1 140 ? 14.148 -20.797 -19.828 1 96.88 140 GLU B N 1
ATOM 5328 C CA . GLU B 1 140 ? 13.344 -21.844 -19.203 1 96.88 140 GLU B CA 1
ATOM 5329 C C . GLU B 1 140 ? 11.922 -21.844 -19.766 1 96.88 140 GLU B C 1
ATOM 5331 O O . GLU B 1 140 ? 11.547 -20.969 -20.547 1 96.88 140 GLU B O 1
ATOM 5336 N N . ASN B 1 141 ? 11.18 -22.906 -19.438 1 96.62 141 ASN B N 1
ATOM 5337 C CA . ASN B 1 141 ? 9.805 -23.031 -19.906 1 96.62 141 ASN B CA 1
ATOM 5338 C C . ASN B 1 141 ? 8.836 -22.234 -19.047 1 96.62 141 ASN B C 1
ATOM 5340 O O . ASN B 1 141 ? 7.875 -22.797 -18.5 1 96.62 141 ASN B O 1
ATOM 5344 N N . LEU B 1 142 ? 9.102 -20.969 -18.906 1 97.25 142 LEU B N 1
ATOM 5345 C CA . LEU B 1 142 ? 8.32 -20.094 -18.047 1 97.25 142 LEU B CA 1
ATOM 5346 C C . LEU B 1 142 ? 7.406 -19.203 -18.891 1 97.25 142 LEU B C 1
ATOM 5348 O O . LEU B 1 142 ? 7.605 -19.062 -20.094 1 97.25 142 LEU B O 1
ATOM 5352 N N . ARG B 1 143 ? 6.406 -18.656 -18.219 1 94.69 143 ARG B N 1
ATOM 5353 C CA . ARG B 1 143 ? 5.453 -17.75 -18.844 1 94.69 143 ARG B CA 1
ATOM 5354 C C . ARG B 1 143 ? 5.906 -16.297 -18.703 1 94.69 143 ARG B C 1
ATOM 5356 O O . ARG B 1 143 ? 6.52 -15.93 -17.703 1 94.69 143 ARG B O 1
ATOM 5363 N N . TYR B 1 144 ? 5.68 -15.492 -19.781 1 94.56 144 TYR B N 1
ATOM 5364 C CA . TYR B 1 144 ? 5.902 -14.047 -19.719 1 94.56 144 TYR B CA 1
ATOM 5365 C C . TYR B 1 144 ? 4.668 -13.336 -19.172 1 94.56 144 TYR B C 1
ATOM 5367 O O . TYR B 1 144 ? 3.678 -13.164 -19.891 1 94.56 144 TYR B O 1
ATOM 5375 N N . SER B 1 145 ? 4.824 -12.797 -17.953 1 94.06 145 SER B N 1
ATOM 5376 C CA . SER B 1 145 ? 3.643 -12.289 -17.266 1 94.06 145 SER B CA 1
ATOM 5377 C C . SER B 1 145 ? 3.611 -10.766 -17.25 1 94.06 145 SER B C 1
ATOM 5379 O O . SER B 1 145 ? 2.633 -10.164 -16.812 1 94.06 145 SER B O 1
ATOM 5381 N N . GLN B 1 146 ? 4.637 -10.109 -17.766 1 96.44 146 GLN B N 1
ATOM 5382 C CA . GLN B 1 146 ? 4.734 -8.656 -17.625 1 96.44 146 GLN B CA 1
ATOM 5383 C C . GLN B 1 146 ? 4.207 -7.961 -18.875 1 96.44 146 GLN B C 1
ATOM 5385 O O . GLN B 1 146 ? 4.48 -8.391 -20 1 96.44 146 GLN B O 1
ATOM 5390 N N . ASN B 1 147 ? 3.465 -6.918 -18.656 1 96.19 147 ASN B N 1
ATOM 5391 C CA . ASN B 1 147 ? 2.98 -6.047 -19.734 1 96.19 147 ASN B CA 1
ATOM 5392 C C . ASN B 1 147 ? 3.549 -4.637 -19.594 1 96.19 147 ASN B C 1
ATOM 5394 O O . ASN B 1 147 ? 3.635 -4.098 -18.5 1 96.19 147 ASN B O 1
ATOM 5398 N N . ALA B 1 148 ? 3.982 -4.078 -20.703 1 97.81 148 ALA B N 1
ATOM 5399 C CA . ALA B 1 148 ? 4.441 -2.695 -20.797 1 97.81 148 ALA B CA 1
ATOM 5400 C C . ALA B 1 148 ? 3.354 -1.796 -21.391 1 97.81 148 ALA B C 1
ATOM 5402 O O . ALA B 1 148 ? 2.824 -2.07 -22.469 1 97.81 148 ALA B O 1
ATOM 5403 N N . PRO B 1 149 ? 3.027 -0.746 -20.625 1 98.25 149 PRO B N 1
ATOM 5404 C CA . PRO B 1 149 ? 2.068 0.191 -21.219 1 98.25 149 PRO B CA 1
ATOM 5405 C C . PRO B 1 149 ? 2.686 1.061 -22.312 1 98.25 149 PRO B C 1
ATOM 5407 O O . PRO B 1 149 ? 3.777 1.607 -22.125 1 98.25 149 PRO B O 1
ATOM 5410 N N . LEU B 1 150 ? 2 1.171 -23.422 1 98.12 150 LEU B N 1
ATOM 5411 C CA . LEU B 1 150 ? 2.395 2.078 -24.484 1 98.12 150 LEU B CA 1
ATOM 5412 C C . LEU B 1 150 ? 1.729 3.439 -24.328 1 98.12 150 LEU B C 1
ATOM 5414 O O . LEU B 1 150 ? 2.328 4.473 -24.641 1 98.12 150 LEU B O 1
ATOM 5418 N N . ASN B 1 151 ? 0.568 3.465 -23.938 1 98 151 ASN B N 1
ATOM 5419 C CA . ASN B 1 151 ? -0.236 4.574 -23.438 1 98 151 ASN B CA 1
ATOM 5420 C C . ASN B 1 151 ? -1.169 4.133 -22.312 1 98 151 ASN B C 1
ATOM 5422 O O . ASN B 1 151 ? -0.986 3.062 -21.734 1 98 151 ASN B O 1
ATOM 5426 N N . MET B 1 152 ? -2.145 4.926 -21.922 1 98.06 152 MET B N 1
ATOM 5427 C CA . MET B 1 152 ? -2.971 4.621 -20.766 1 98.06 152 MET B CA 1
ATOM 5428 C C . MET B 1 152 ? -3.725 3.311 -20.953 1 98.06 152 MET B C 1
ATOM 5430 O O . MET B 1 152 ? -3.922 2.557 -20 1 98.06 152 MET B O 1
ATOM 5434 N N . PHE B 1 153 ? -4.047 2.998 -22.172 1 96.06 153 PHE B N 1
ATOM 5435 C CA . PHE B 1 153 ? -4.996 1.912 -22.391 1 96.06 153 PHE B CA 1
ATOM 5436 C C . PHE B 1 153 ? -4.336 0.763 -23.141 1 96.06 153 PHE B C 1
ATOM 5438 O O . PHE B 1 153 ? -4.652 -0.405 -22.906 1 96.06 153 PHE B O 1
ATOM 5445 N N . ASP B 1 154 ? -3.391 1.065 -24.031 1 95.44 154 ASP B N 1
ATOM 5446 C CA . ASP B 1 154 ? -2.727 0.047 -24.828 1 95.44 154 ASP B CA 1
ATOM 5447 C C . ASP B 1 154 ? -1.457 -0.455 -24.156 1 95.44 154 ASP B C 1
ATOM 5449 O O . ASP B 1 154 ? -0.721 0.328 -23.547 1 95.44 154 ASP B O 1
ATOM 5453 N N . GLU B 1 155 ? -1.286 -1.738 -24.219 1 94.94 155 GLU B N 1
ATOM 5454 C CA . GLU B 1 155 ? -0.124 -2.393 -23.625 1 94.94 155 GLU B CA 1
ATOM 5455 C C . GLU B 1 155 ? 0.359 -3.553 -24.484 1 94.94 155 GLU B C 1
ATOM 5457 O O . GLU B 1 155 ? -0.341 -3.98 -25.406 1 94.94 155 GLU B O 1
ATOM 5462 N N . VAL B 1 156 ? 1.508 -4.016 -24.219 1 94.19 156 VAL B N 1
ATOM 5463 C CA . VAL B 1 156 ? 2.059 -5.176 -24.922 1 94.19 156 VAL B CA 1
ATOM 5464 C C . VAL B 1 156 ? 2.795 -6.07 -23.922 1 94.19 156 VAL B C 1
ATOM 5466 O O . VAL B 1 156 ? 3.414 -5.582 -22.984 1 94.19 156 VAL B O 1
ATOM 5469 N N . ASN B 1 157 ? 2.596 -7.363 -24.078 1 94 157 ASN B N 1
ATOM 5470 C CA . ASN B 1 157 ? 3.457 -8.273 -23.344 1 94 157 ASN B CA 1
ATOM 5471 C C . ASN B 1 157 ? 4.93 -8.062 -23.688 1 94 157 ASN B C 1
ATOM 5473 O O . ASN B 1 157 ? 5.285 -7.973 -24.859 1 94 157 ASN B O 1
ATOM 5477 N N . THR B 1 158 ? 5.797 -7.984 -22.734 1 95.25 158 THR B N 1
ATOM 5478 C CA . THR B 1 158 ? 7.188 -7.629 -23 1 95.25 158 THR B CA 1
ATOM 5479 C C . THR B 1 158 ? 7.949 -8.812 -23.578 1 95.25 158 THR B C 1
ATOM 5481 O O . THR B 1 158 ? 9.047 -8.656 -24.109 1 95.25 158 THR B O 1
ATOM 5484 N N . LYS B 1 159 ? 7.43 -10.094 -23.391 1 94.06 159 LYS B N 1
ATOM 5485 C CA . LYS B 1 159 ? 7.934 -11.336 -23.969 1 94.06 159 LYS B CA 1
ATOM 5486 C C . LYS B 1 159 ? 9.289 -11.711 -23.375 1 94.06 159 LYS B C 1
ATOM 5488 O O . LYS B 1 159 ? 10.078 -12.414 -24 1 94.06 159 LYS B O 1
ATOM 5493 N N . CYS B 1 160 ? 9.594 -11.148 -22.266 1 96.19 160 CYS B N 1
ATOM 5494 C CA . CYS B 1 160 ? 10.812 -11.484 -21.547 1 96.19 160 CYS B CA 1
ATOM 5495 C C . CYS B 1 160 ? 10.617 -11.352 -20.031 1 96.19 160 CYS B C 1
ATOM 5497 O O . CYS B 1 160 ? 11.562 -11.531 -19.266 1 96.19 160 CYS B O 1
ATOM 5499 N N . ASN B 1 161 ? 9.531 -10.891 -19.625 1 96.88 161 ASN B N 1
ATOM 5500 C CA . ASN B 1 161 ? 9.055 -10.766 -18.25 1 96.88 161 ASN B CA 1
ATOM 5501 C C . ASN B 1 161 ? 9.727 -9.602 -17.516 1 96.88 161 ASN B C 1
ATOM 5503 O O . ASN B 1 161 ? 9.773 -9.578 -16.297 1 96.88 161 ASN B O 1
ATOM 5507 N N . LEU B 1 162 ? 10.344 -8.68 -18.219 1 98.12 162 LEU B N 1
ATOM 5508 C CA . LEU B 1 162 ? 10.797 -7.406 -17.672 1 98.12 162 LEU B CA 1
ATOM 5509 C C . LEU B 1 162 ? 9.742 -6.324 -17.875 1 98.12 162 LEU B C 1
ATOM 5511 O O . LEU B 1 162 ? 8.906 -6.43 -18.781 1 98.12 162 LEU B O 1
ATOM 5515 N N . PRO B 1 163 ? 9.781 -5.223 -17.109 1 98.19 163 PRO B N 1
ATOM 5516 C CA . PRO B 1 163 ? 10.734 -4.965 -16.016 1 98.19 163 PRO B CA 1
ATOM 5517 C C . PRO B 1 163 ? 10.477 -5.824 -14.789 1 98.19 163 PRO B C 1
ATOM 5519 O O . PRO B 1 163 ? 9.328 -6.184 -14.508 1 98.19 163 PRO B O 1
ATOM 5522 N N . ALA B 1 164 ? 11.586 -6.191 -14.109 1 98.56 164 ALA B N 1
ATOM 5523 C CA . ALA B 1 164 ? 11.523 -6.688 -12.742 1 98.56 164 ALA B CA 1
ATOM 5524 C C . ALA B 1 164 ? 11.43 -5.531 -11.742 1 98.56 164 ALA B C 1
ATOM 5526 O O . ALA B 1 164 ? 11.836 -4.41 -12.047 1 98.56 164 ALA B O 1
ATOM 5527 N N . GLN B 1 165 ? 10.781 -5.816 -10.656 1 98.69 165 GLN B N 1
ATOM 5528 C CA . GLN B 1 165 ? 10.914 -4.867 -9.562 1 98.69 165 GLN B CA 1
ATOM 5529 C C . GLN B 1 165 ? 12.227 -5.078 -8.812 1 98.69 165 GLN B C 1
ATOM 5531 O O . GLN B 1 165 ? 12.484 -6.168 -8.297 1 98.69 165 GLN B O 1
ATOM 5536 N N . ILE B 1 166 ? 13.062 -4.105 -8.75 1 98.75 166 ILE B N 1
ATOM 5537 C CA . ILE B 1 166 ? 14.344 -4.195 -8.062 1 98.75 166 ILE B CA 1
ATOM 5538 C C . ILE B 1 166 ? 14.5 -3.021 -7.098 1 98.75 166 ILE B C 1
ATOM 5540 O O . ILE B 1 166 ? 14.555 -1.866 -7.523 1 98.75 166 ILE B O 1
ATOM 5544 N N . ASP B 1 167 ? 14.469 -3.277 -5.836 1 98.31 167 ASP B N 1
ATOM 5545 C CA . ASP B 1 167 ? 14.656 -2.307 -4.762 1 98.31 167 ASP B CA 1
ATOM 5546 C C . ASP B 1 167 ? 15.867 -2.67 -3.906 1 98.31 167 ASP B C 1
ATOM 5548 O O . ASP B 1 167 ? 15.852 -3.68 -3.199 1 98.31 167 ASP B O 1
ATOM 5552 N N . ILE B 1 168 ? 16.875 -1.86 -3.947 1 98.69 168 ILE B N 1
ATOM 5553 C CA . ILE B 1 168 ? 18.109 -2.15 -3.223 1 98.69 168 ILE B CA 1
ATOM 5554 C C . ILE B 1 168 ? 18.328 -1.095 -2.143 1 98.69 168 ILE B C 1
ATOM 5556 O O . ILE B 1 168 ? 18.547 0.079 -2.449 1 98.69 168 ILE B O 1
ATOM 5560 N N . GLU B 1 169 ? 18.281 -1.471 -0.917 1 98.25 169 GLU B N 1
ATOM 5561 C CA . GLU B 1 169 ? 18.531 -0.582 0.212 1 98.25 169 GLU B CA 1
ATOM 5562 C C . GLU B 1 169 ? 20.031 -0.455 0.489 1 98.25 169 GLU B C 1
ATOM 5564 O O . GLU B 1 169 ? 20.781 -1.435 0.384 1 98.25 169 GLU B O 1
ATOM 5569 N N . ALA B 1 170 ? 20.453 0.757 0.826 1 98.31 170 ALA B N 1
ATOM 5570 C CA . ALA B 1 170 ? 21.828 0.979 1.282 1 98.31 170 ALA B CA 1
ATOM 5571 C C . ALA B 1 170 ? 21.969 0.662 2.77 1 98.31 170 ALA B C 1
ATOM 5573 O O . ALA B 1 170 ? 21.25 1.219 3.6 1 98.31 170 ALA B O 1
ATOM 5574 N N . THR B 1 171 ? 22.859 -0.255 3.125 1 97 171 THR B N 1
ATOM 5575 C CA . THR B 1 171 ? 23.078 -0.639 4.516 1 97 171 THR B CA 1
ATOM 5576 C C . THR B 1 171 ? 24.562 -0.647 4.852 1 97 171 THR B C 1
ATOM 5578 O O . THR B 1 171 ? 25.391 -0.251 4.027 1 97 171 THR B O 1
ATOM 5581 N N . GLU B 1 172 ? 24.906 -1.057 6.059 1 96.31 172 GLU B N 1
ATOM 5582 C CA . GLU B 1 172 ? 26.297 -1.186 6.484 1 96.31 172 GLU B CA 1
ATOM 5583 C C . GLU B 1 172 ? 26.844 -2.582 6.191 1 96.31 172 GLU B C 1
ATOM 5585 O O . GLU B 1 172 ? 26.062 -3.518 5.965 1 96.31 172 GLU B O 1
ATOM 5590 N N . GLY B 1 173 ? 28.141 -2.631 6.141 1 96.94 173 GLY B N 1
ATOM 5591 C CA . GLY B 1 173 ? 28.781 -3.938 6.117 1 96.94 173 GLY B CA 1
ATOM 5592 C C . GLY B 1 173 ? 29.281 -4.336 4.738 1 96.94 173 GLY B C 1
ATOM 5593 O O . GLY B 1 173 ? 29.266 -3.527 3.811 1 96.94 173 GLY B O 1
ATOM 5594 N N . ALA B 1 174 ? 29.766 -5.609 4.656 1 98.06 174 ALA B N 1
ATOM 5595 C CA . ALA B 1 174 ? 30.438 -6.098 3.463 1 98.06 174 ALA B CA 1
ATOM 5596 C C . ALA B 1 174 ? 29.672 -7.23 2.807 1 98.06 174 ALA B C 1
ATOM 5598 O O . ALA B 1 174 ? 30.25 -8.148 2.229 1 98.06 174 ALA B O 1
ATOM 5599 N N . GLU B 1 175 ? 28.391 -7.199 2.947 1 98.25 175 GLU B N 1
ATOM 5600 C CA . GLU B 1 175 ? 27.562 -8.227 2.316 1 98.25 175 GLU B CA 1
ATOM 5601 C C . GLU B 1 175 ? 26.469 -7.594 1.452 1 98.25 175 GLU B C 1
ATOM 5603 O O . GLU B 1 175 ? 26.031 -6.477 1.72 1 98.25 175 GLU B O 1
ATOM 5608 N N . TYR B 1 176 ? 26.156 -8.25 0.427 1 98.81 176 TYR B N 1
ATOM 5609 C CA . TYR B 1 176 ? 25.016 -7.973 -0.433 1 98.81 176 TYR B CA 1
ATOM 5610 C C . TYR B 1 176 ? 23.922 -9.031 -0.258 1 98.81 176 TYR B C 1
ATOM 5612 O O . TYR B 1 176 ? 24.078 -10.164 -0.712 1 98.81 176 TYR B O 1
ATOM 5620 N N . LYS B 1 177 ? 22.859 -8.695 0.428 1 98.69 177 LYS B N 1
ATOM 5621 C CA . LYS B 1 177 ? 21.812 -9.664 0.752 1 98.69 177 LYS B CA 1
ATOM 5622 C C . LYS B 1 177 ? 20.578 -9.453 -0.123 1 98.69 177 LYS B C 1
ATOM 5624 O O . LYS B 1 177 ? 20.281 -8.32 -0.52 1 98.69 177 LYS B O 1
ATOM 5629 N N . PHE B 1 178 ? 19.906 -10.539 -0.399 1 98.81 178 PHE B N 1
ATOM 5630 C CA . PHE B 1 178 ? 18.75 -10.477 -1.277 1 98.81 178 PHE B CA 1
ATOM 5631 C C . PHE B 1 178 ? 17.641 -11.406 -0.781 1 98.81 178 PHE B C 1
ATOM 5633 O O . PHE B 1 178 ? 17.922 -12.445 -0.179 1 98.81 178 PHE B O 1
ATOM 5640 N N . VAL B 1 179 ? 16.438 -11 -0.949 1 98.81 179 VAL B N 1
ATOM 5641 C CA . VAL B 1 179 ? 15.305 -11.914 -1.067 1 98.81 179 VAL B CA 1
ATOM 5642 C C . VAL B 1 179 ? 14.602 -11.695 -2.404 1 98.81 179 VAL B C 1
ATOM 5644 O O . VAL B 1 179 ? 14.391 -10.555 -2.824 1 98.81 179 VAL B O 1
ATOM 5647 N N . MET B 1 180 ? 14.422 -12.727 -3.113 1 98.81 180 MET B N 1
ATOM 5648 C CA . MET B 1 180 ? 13.82 -12.672 -4.441 1 98.81 180 MET B CA 1
ATOM 5649 C C . MET B 1 180 ? 12.5 -13.438 -4.469 1 98.81 180 MET B C 1
ATOM 5651 O O . MET B 1 180 ? 12.375 -14.484 -3.83 1 98.81 180 MET B O 1
ATOM 5655 N N . VAL B 1 181 ? 11.531 -12.867 -5.082 1 98.75 181 VAL B N 1
ATOM 5656 C CA . VAL B 1 181 ? 10.164 -13.391 -5.082 1 98.75 181 VAL B CA 1
ATOM 5657 C C . VAL B 1 181 ? 9.625 -13.422 -6.508 1 98.75 181 VAL B C 1
ATOM 5659 O O . VAL B 1 181 ? 9.844 -12.492 -7.285 1 98.75 181 VAL B O 1
ATOM 5662 N N . ALA B 1 182 ? 9.023 -14.5 -6.934 1 98.31 182 ALA B N 1
ATOM 5663 C CA . ALA B 1 182 ? 8.188 -14.547 -8.133 1 98.31 182 ALA B CA 1
ATOM 5664 C C . ALA B 1 182 ? 6.707 -14.516 -7.762 1 98.31 182 ALA B C 1
ATOM 5666 O O . ALA B 1 182 ? 6.137 -15.531 -7.363 1 98.31 182 ALA B O 1
ATOM 5667 N N . LYS B 1 183 ? 6.113 -13.367 -7.914 1 97.5 183 LYS B N 1
ATOM 5668 C CA . LYS B 1 183 ? 4.754 -13.164 -7.426 1 97.5 183 LYS B CA 1
ATOM 5669 C C . LYS B 1 183 ? 3.744 -13.227 -8.57 1 97.5 183 LYS B C 1
ATOM 5671 O O . LYS B 1 183 ? 3.779 -12.398 -9.484 1 97.5 183 LYS B O 1
ATOM 5676 N N . GLY B 1 184 ? 2.838 -14.188 -8.555 1 96.06 184 GLY B N 1
ATOM 5677 C CA . GLY B 1 184 ? 1.78 -14.32 -9.547 1 96.06 184 GLY B CA 1
ATOM 5678 C C . GLY B 1 184 ? 0.622 -13.375 -9.312 1 96.06 184 GLY B C 1
ATOM 5679 O O . GLY B 1 184 ? 0.493 -12.797 -8.234 1 96.06 184 GLY B O 1
ATOM 5680 N N . GLY B 1 185 ? -0.254 -13.305 -10.289 1 94.25 185 GLY B N 1
ATOM 5681 C CA . GLY B 1 185 ? -1.369 -12.375 -10.234 1 94.25 185 GLY B CA 1
ATOM 5682 C C . GLY B 1 185 ? -2.385 -12.719 -9.164 1 94.25 185 GLY B C 1
ATOM 5683 O O . GLY B 1 185 ? -2.924 -11.828 -8.5 1 94.25 185 GLY B O 1
ATOM 5684 N N . GLY B 1 186 ? -2.68 -13.992 -8.961 1 93.44 186 GLY B N 1
ATOM 5685 C CA . GLY B 1 186 ? -3.639 -14.406 -7.945 1 93.44 186 GLY B CA 1
ATOM 5686 C C . GLY B 1 186 ? -3.256 -13.969 -6.547 1 93.44 186 GLY B C 1
ATOM 5687 O O . GLY B 1 186 ? -4.082 -13.422 -5.812 1 93.44 186 GLY B O 1
ATOM 5688 N N . SER B 1 187 ? -2.045 -14.234 -6.168 1 95.44 187 SER B N 1
ATOM 5689 C CA . SER B 1 187 ? -1.55 -13.859 -4.848 1 95.44 187 SER B CA 1
ATOM 5690 C C . SER B 1 187 ? -1.351 -12.352 -4.742 1 95.44 187 SER B C 1
ATOM 5692 O O . SER B 1 187 ? -1.61 -11.758 -3.691 1 95.44 187 SER B O 1
ATOM 5694 N N . ALA B 1 188 ? -0.829 -11.742 -5.836 1 96.38 188 ALA B N 1
ATOM 5695 C CA . ALA B 1 188 ? -0.603 -10.297 -5.848 1 96.38 188 ALA B CA 1
ATOM 5696 C C . ALA B 1 188 ? -1.905 -9.539 -5.613 1 96.38 188 ALA B C 1
ATOM 5698 O O . ALA B 1 188 ? -1.921 -8.516 -4.922 1 96.38 188 ALA B O 1
ATOM 5699 N N . ASN B 1 189 ? -2.982 -10.07 -6.176 1 95.94 189 ASN B N 1
ATOM 5700 C CA . ASN B 1 189 ? -4.273 -9.391 -6.098 1 95.94 189 ASN B CA 1
ATOM 5701 C C . ASN B 1 189 ? -4.906 -9.547 -4.719 1 95.94 189 ASN B C 1
ATOM 5703 O O . ASN B 1 189 ? -5.863 -8.844 -4.391 1 95.94 189 ASN B O 1
ATOM 5707 N N . LYS B 1 190 ? -4.371 -10.461 -3.924 1 97.19 190 LYS B N 1
ATOM 5708 C CA . LYS B 1 190 ? -4.863 -10.641 -2.562 1 97.19 190 LYS B CA 1
ATOM 5709 C C . LYS B 1 190 ? -4.031 -9.844 -1.562 1 97.19 190 LYS B C 1
ATOM 5711 O O . LYS B 1 190 ? -3.596 -10.383 -0.542 1 97.19 190 LYS B O 1
ATOM 5716 N N . THR B 1 191 ? -3.697 -8.672 -1.914 1 98.06 191 THR B N 1
ATOM 5717 C CA . THR B 1 191 ? -3.092 -7.668 -1.046 1 98.06 191 THR B CA 1
ATOM 5718 C C . THR B 1 191 ? -4.059 -6.512 -0.799 1 98.06 191 THR B C 1
ATOM 5720 O O . THR B 1 191 ? -4.605 -5.941 -1.744 1 98.06 191 THR B O 1
ATOM 5723 N N . TYR B 1 192 ? -4.309 -6.223 0.466 1 98.56 192 TYR B N 1
ATOM 5724 C CA . TYR B 1 192 ? -5.309 -5.223 0.824 1 98.56 192 TYR B CA 1
ATOM 5725 C C . TYR B 1 192 ? -4.746 -4.219 1.823 1 98.56 192 TYR B C 1
ATOM 5727 O O . TYR B 1 192 ? -3.85 -4.547 2.604 1 98.56 192 TYR B O 1
ATOM 5735 N N . PHE B 1 193 ? -5.199 -3.027 1.713 1 98.69 193 PHE B N 1
ATOM 5736 C CA . PHE B 1 193 ? -4.836 -1.933 2.605 1 98.69 193 PHE B CA 1
ATOM 5737 C C . PHE B 1 193 ? -6.082 -1.264 3.174 1 98.69 193 PHE B C 1
ATOM 5739 O O . PHE B 1 193 ? -6.953 -0.822 2.422 1 98.69 193 PHE B O 1
ATOM 5746 N N . TYR B 1 194 ? -6.148 -1.141 4.531 1 97.81 194 TYR B N 1
ATOM 5747 C CA . TYR B 1 194 ? -7.301 -0.571 5.223 1 97.81 194 TYR B CA 1
ATOM 5748 C C . TYR B 1 194 ? -6.883 0.59 6.117 1 97.81 194 TYR B C 1
ATOM 5750 O O . TYR B 1 194 ? -6.309 0.381 7.188 1 97.81 194 TYR B O 1
ATOM 5758 N N . PRO B 1 195 ? -7.156 1.801 5.691 1 95 195 PRO B N 1
ATOM 5759 C CA . PRO B 1 195 ? -6.91 2.928 6.594 1 95 195 PRO B CA 1
ATOM 5760 C C . PRO B 1 195 ? -7.906 2.984 7.754 1 95 195 PRO B C 1
ATOM 5762 O O . PRO B 1 195 ? -8.938 3.656 7.652 1 95 195 PRO B O 1
ATOM 5765 N N . MET B 1 196 ? -7.586 2.404 8.891 1 94.38 196 MET B N 1
ATOM 5766 C CA . MET B 1 196 ? -8.484 2.275 10.039 1 94.38 196 MET B CA 1
ATOM 5767 C C . MET B 1 196 ? -8.133 3.293 11.117 1 94.38 196 MET B C 1
ATOM 5769 O O . MET B 1 196 ? -7.277 4.156 10.914 1 94.38 196 MET B O 1
ATOM 5773 N N . THR B 1 197 ? -8.859 3.273 12.203 1 89.38 197 THR B N 1
ATOM 5774 C CA . THR B 1 197 ? -8.648 4.176 13.328 1 89.38 197 THR B CA 1
ATOM 5775 C C . THR B 1 197 ? -8.344 3.393 14.602 1 89.38 197 THR B C 1
ATOM 5777 O O . THR B 1 197 ? -8.391 2.16 14.602 1 89.38 197 THR B O 1
ATOM 5780 N N . LYS B 1 198 ? -8.062 4.137 15.664 1 89.75 198 LYS B N 1
ATOM 5781 C CA . LYS B 1 198 ? -7.727 3.547 16.953 1 89.75 198 LYS B CA 1
ATOM 5782 C C . LYS B 1 198 ? -8.852 2.65 17.453 1 89.75 198 LYS B C 1
ATOM 5784 O O . LYS B 1 198 ? -8.602 1.658 18.141 1 89.75 198 LYS B O 1
ATOM 5789 N N . ALA B 1 199 ? -10.055 2.932 17.062 1 87.12 199 ALA B N 1
ATOM 5790 C CA . ALA B 1 199 ? -11.219 2.166 17.5 1 87.12 199 ALA B CA 1
ATOM 5791 C C . ALA B 1 199 ? -11.094 0.698 17.109 1 87.12 199 ALA B C 1
ATOM 5793 O O . ALA B 1 199 ? -11.617 -0.184 17.797 1 87.12 199 ALA B O 1
ATOM 5794 N N . THR B 1 200 ? -10.32 0.384 16.062 1 93.12 200 THR B N 1
ATOM 5795 C CA . THR B 1 200 ? -10.195 -0.977 15.555 1 93.12 200 THR B CA 1
ATOM 5796 C C . THR B 1 200 ? -9.273 -1.807 16.453 1 93.12 200 THR B C 1
ATOM 5798 O O . THR B 1 200 ? -9.414 -3.029 16.516 1 93.12 200 THR B O 1
ATOM 5801 N N . ILE B 1 201 ? -8.352 -1.137 17.156 1 94.94 201 ILE B N 1
ATOM 5802 C CA . ILE B 1 201 ? -7.363 -1.891 17.922 1 94.94 201 ILE B CA 1
ATOM 5803 C C . ILE B 1 201 ? -7.504 -1.574 19.406 1 94.94 201 ILE 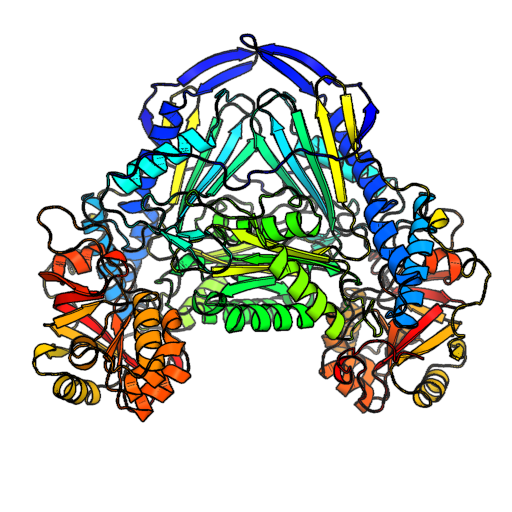B C 1
ATOM 5805 O O . ILE B 1 201 ? -6.504 -1.468 20.125 1 94.94 201 ILE B O 1
ATOM 5809 N N . GLN B 1 202 ? -8.688 -1.349 19.875 1 90.19 202 GLN B N 1
ATOM 5810 C CA . GLN B 1 202 ? -8.93 -1.073 21.281 1 90.19 202 GLN B CA 1
ATOM 5811 C C . GLN B 1 202 ? -8.633 -2.299 22.141 1 90.19 202 GLN B C 1
ATOM 5813 O O . GLN B 1 202 ? -8.031 -2.182 23.219 1 90.19 202 GLN B O 1
ATOM 5818 N N . ASN B 1 203 ? -9.102 -3.424 21.75 1 93.31 203 ASN B N 1
ATOM 5819 C CA . ASN B 1 203 ? -8.938 -4.711 22.422 1 93.31 203 ASN B CA 1
ATOM 5820 C C . ASN B 1 203 ? -9.195 -5.875 21.469 1 93.31 203 ASN B C 1
ATOM 5822 O O . ASN B 1 203 ? -9.406 -5.664 20.266 1 93.31 203 ASN B O 1
ATOM 5826 N N . GLU B 1 204 ? -9.148 -7.059 21.953 1 96 204 GLU B N 1
ATOM 5827 C CA . GLU B 1 204 ? -9.367 -8.25 21.141 1 96 204 GLU B CA 1
ATOM 5828 C C . GLU B 1 204 ? -10.773 -8.266 20.547 1 96 204 GLU B C 1
ATOM 5830 O O . GLU B 1 204 ? -10.977 -8.742 19.438 1 96 204 GLU B O 1
ATOM 5835 N N . GLY B 1 205 ? -11.688 -7.75 21.344 1 95.69 205 GLY B N 1
ATOM 5836 C CA . GLY B 1 205 ? -13.078 -7.758 20.922 1 95.69 205 GLY B CA 1
ATOM 5837 C C . GLY B 1 205 ? -13.328 -6.93 19.672 1 95.69 205 GLY B C 1
ATOM 5838 O O . GLY B 1 205 ? -14.312 -7.145 18.953 1 95.69 205 GLY B O 1
ATOM 5839 N N . THR B 1 206 ? -12.484 -5.984 19.344 1 94.31 206 THR B N 1
ATOM 5840 C CA . THR B 1 206 ? -12.641 -5.141 18.172 1 94.31 206 THR B CA 1
ATOM 5841 C C . THR B 1 206 ? -11.703 -5.594 17.047 1 94.31 206 THR B C 1
ATOM 5843 O O . THR B 1 206 ? -12.086 -5.594 15.875 1 94.31 206 THR B O 1
ATOM 5846 N N . LEU B 1 207 ? -10.555 -6.027 17.438 1 97.94 207 LEU B N 1
ATOM 5847 C CA . LEU B 1 207 ? -9.555 -6.336 16.422 1 97.94 207 LEU B CA 1
ATOM 5848 C C . LEU B 1 207 ? -9.812 -7.703 15.797 1 97.94 207 LEU B C 1
ATOM 5850 O O . LEU B 1 207 ? -9.758 -7.852 14.57 1 97.94 207 LEU B O 1
ATOM 5854 N N . ILE B 1 208 ? -10.078 -8.75 16.594 1 98.25 208 ILE B N 1
ATOM 5855 C CA . ILE B 1 208 ? -10.164 -10.125 16.109 1 98.25 208 ILE B CA 1
ATOM 5856 C C . ILE B 1 208 ? -11.312 -10.25 15.117 1 98.25 208 ILE B C 1
ATOM 5858 O O . ILE B 1 208 ? -11.133 -10.781 14.016 1 98.25 208 ILE B O 1
ATOM 5862 N N . PRO B 1 209 ? -12.531 -9.695 15.422 1 97.88 209 PRO B N 1
ATOM 5863 C CA . PRO B 1 209 ? -13.586 -9.773 14.414 1 97.88 209 PRO B CA 1
ATOM 5864 C C . PRO B 1 209 ? -13.203 -9.102 13.102 1 97.88 209 PRO B C 1
ATOM 5866 O O . PRO B 1 209 ? -13.555 -9.594 12.023 1 97.88 209 PRO B O 1
ATOM 5869 N N . PHE B 1 210 ? -12.531 -7.965 13.195 1 98 210 PHE B N 1
ATOM 5870 C CA . PHE B 1 210 ? -12.086 -7.277 11.992 1 98 210 PHE B CA 1
ATOM 5871 C C . PHE B 1 210 ? -11.164 -8.172 11.172 1 98 210 PHE B C 1
ATOM 5873 O O . PHE B 1 210 ? -11.367 -8.336 9.969 1 98 210 PHE B O 1
ATOM 5880 N N . LEU B 1 211 ? -10.141 -8.781 11.766 1 98.75 211 LEU B N 1
ATOM 5881 C CA . LEU B 1 211 ? -9.172 -9.633 11.086 1 98.75 211 LEU B CA 1
ATOM 5882 C C . LEU B 1 211 ? -9.852 -10.852 10.469 1 98.75 211 LEU B C 1
ATOM 5884 O O . LEU B 1 211 ? -9.562 -11.219 9.328 1 98.75 211 LEU B O 1
ATOM 5888 N N . VAL B 1 212 ? -10.758 -11.484 11.211 1 97.88 212 VAL B N 1
ATOM 5889 C CA . VAL B 1 212 ? -11.445 -12.688 10.75 1 97.88 212 VAL B CA 1
ATOM 5890 C C . VAL B 1 212 ? -12.32 -12.352 9.547 1 97.88 212 VAL B C 1
ATOM 5892 O O . VAL B 1 212 ? -12.344 -13.094 8.562 1 97.88 212 VAL B O 1
ATOM 5895 N N . GLU B 1 213 ? -12.977 -11.227 9.648 1 97.12 213 GLU B N 1
ATOM 5896 C CA . GLU B 1 213 ? -13.812 -10.797 8.531 1 97.12 213 GLU B CA 1
ATOM 5897 C C . GLU B 1 213 ? -12.992 -10.602 7.262 1 97.12 213 GLU B C 1
ATOM 5899 O O . GLU B 1 213 ? -13.375 -11.055 6.188 1 97.12 213 GLU B O 1
ATOM 5904 N N . LYS B 1 214 ? -11.906 -9.906 7.395 1 97.75 214 LYS B N 1
ATOM 5905 C CA . LYS B 1 214 ? -11.062 -9.641 6.23 1 97.75 214 LYS B CA 1
ATOM 5906 C C . LYS B 1 214 ? -10.438 -10.922 5.695 1 97.75 214 LYS B C 1
ATOM 5908 O O . LYS B 1 214 ? -10.344 -11.117 4.48 1 97.75 214 LYS B O 1
ATOM 5913 N N . MET B 1 215 ? -10.039 -11.789 6.559 1 97.25 215 MET B N 1
ATOM 5914 C CA . MET B 1 215 ? -9.453 -13.07 6.168 1 97.25 215 MET B CA 1
ATOM 5915 C C . MET B 1 215 ? -10.445 -13.906 5.375 1 97.25 215 MET B C 1
ATOM 5917 O O . MET B 1 215 ? -10.078 -14.547 4.391 1 97.25 215 MET B O 1
ATOM 5921 N N . LYS B 1 216 ? -11.695 -13.883 5.746 1 93.69 216 LYS B N 1
ATOM 5922 C CA . LYS B 1 216 ? -12.742 -14.625 5.051 1 93.69 216 LYS B CA 1
ATOM 5923 C C . LYS B 1 216 ? -12.867 -14.172 3.602 1 93.69 216 LYS B C 1
ATOM 5925 O O . LYS B 1 216 ? -13.164 -14.977 2.715 1 93.69 216 LYS B O 1
ATOM 5930 N N . ASN B 1 217 ? -12.531 -12.961 3.389 1 92.44 217 ASN B N 1
ATOM 5931 C CA . ASN B 1 217 ? -12.703 -12.383 2.061 1 92.44 217 ASN B CA 1
ATOM 5932 C C . ASN B 1 217 ? -11.602 -12.844 1.106 1 92.44 217 ASN B C 1
ATOM 5934 O O . ASN B 1 217 ? -11.711 -12.664 -0.107 1 92.44 217 ASN B O 1
ATOM 5938 N N . LEU B 1 218 ? -10.547 -13.453 1.561 1 94.69 218 LEU B N 1
ATOM 5939 C CA . LEU B 1 218 ? -9.469 -13.945 0.708 1 94.69 218 LEU B CA 1
ATOM 5940 C C . LEU B 1 218 ? -9.977 -15.008 -0.26 1 94.69 218 LEU B C 1
ATOM 5942 O O . LEU B 1 218 ? -9.492 -15.102 -1.392 1 94.69 218 LEU B O 1
ATOM 5946 N N . GLY B 1 219 ? -10.977 -15.82 0.294 1 92.94 219 GLY B N 1
ATOM 5947 C CA . GLY B 1 219 ? -11.445 -16.922 -0.53 1 92.94 219 GLY B CA 1
ATOM 5948 C C . GLY B 1 219 ? -10.344 -17.891 -0.928 1 92.94 219 GLY B C 1
ATOM 5949 O O . GLY B 1 219 ? -9.406 -18.109 -0.162 1 92.94 219 GLY B O 1
ATOM 5950 N N . THR B 1 220 ? -10.523 -18.516 -2.066 1 94.12 220 THR B N 1
ATOM 5951 C CA . THR B 1 220 ? -9.57 -19.547 -2.48 1 94.12 220 THR B CA 1
ATOM 5952 C C . THR B 1 220 ? -8.969 -19.203 -3.842 1 94.12 220 THR B C 1
ATOM 5954 O O . THR B 1 220 ? -8.422 -20.078 -4.523 1 94.12 220 THR B O 1
ATOM 5957 N N . ALA B 1 221 ? -9.078 -17.906 -4.234 1 91.06 221 ALA B N 1
ATOM 5958 C CA . ALA B 1 221 ? -8.68 -17.5 -5.578 1 91.06 221 ALA B CA 1
ATOM 5959 C C . ALA B 1 221 ? -7.16 -17.469 -5.715 1 91.06 221 ALA B C 1
ATOM 5961 O O . ALA B 1 221 ? -6.629 -17.547 -6.828 1 91.06 221 ALA B O 1
ATOM 5962 N N . ALA B 1 222 ? -6.332 -17.328 -4.586 1 93.94 222 ALA B N 1
ATOM 5963 C CA . ALA B 1 222 ? -4.875 -17.297 -4.637 1 93.94 222 ALA B CA 1
ATOM 5964 C C . ALA B 1 222 ? -4.277 -18.656 -4.273 1 93.94 222 ALA B C 1
ATOM 5966 O O . ALA B 1 222 ? -3.092 -18.75 -3.938 1 93.94 222 ALA B O 1
ATOM 5967 N N . CYS B 1 223 ? -5.09 -19.719 -4.191 1 96.19 223 CYS B N 1
ATOM 5968 C CA . CYS B 1 223 ? -4.676 -21.109 -4.047 1 96.19 223 CYS B CA 1
ATOM 5969 C C . CYS B 1 223 ? -4.203 -21.391 -2.625 1 96.19 223 CYS B C 1
ATOM 5971 O O . CYS B 1 223 ? -3.008 -21.547 -2.387 1 96.19 223 CYS B O 1
ATOM 5973 N N . PRO B 1 224 ? -5.004 -21.438 -1.679 1 97.44 224 PRO B N 1
ATOM 5974 C CA . PRO B 1 224 ? -4.625 -21.891 -0.34 1 97.44 224 PRO B CA 1
ATOM 5975 C C . PRO B 1 224 ? -4.129 -23.344 -0.328 1 97.44 224 PRO B C 1
ATOM 5977 O O . PRO B 1 224 ? -4.348 -24.078 -1.292 1 97.44 224 PRO B O 1
ATOM 5980 N N . PRO B 1 225 ? -3.531 -23.781 0.831 1 98.06 225 PRO B N 1
ATOM 5981 C CA . PRO B 1 225 ? -3.379 -23.062 2.104 1 98.06 225 PRO B CA 1
ATOM 5982 C C . PRO B 1 225 ? -2.414 -21.891 2.01 1 98.06 225 PRO B C 1
ATOM 5984 O O . PRO B 1 225 ? -1.346 -22 1.404 1 98.06 225 PRO B O 1
ATOM 5987 N N . TYR B 1 226 ? -2.787 -20.812 2.703 1 98.62 226 TYR B N 1
ATOM 5988 C CA . TYR B 1 226 ? -2.027 -19.562 2.619 1 98.62 226 TYR B CA 1
ATOM 5989 C C . TYR B 1 226 ? -1.045 -19.453 3.779 1 98.62 226 TYR B C 1
ATOM 5991 O O . TYR B 1 226 ? -1.244 -20.062 4.836 1 98.62 226 TYR B O 1
ATOM 5999 N N . HIS B 1 227 ? 0.051 -18.797 3.539 1 98.75 227 HIS B N 1
ATOM 6000 C CA . HIS B 1 227 ? 0.688 -18.016 4.59 1 98.75 227 HIS B CA 1
ATOM 6001 C C . HIS B 1 227 ? 0.131 -16.594 4.629 1 98.75 227 HIS B C 1
ATOM 6003 O O . HIS B 1 227 ? 0.385 -15.789 3.725 1 98.75 227 HIS B O 1
ATOM 6009 N N . ILE B 1 228 ? -0.653 -16.344 5.645 1 98.81 228 ILE B N 1
ATOM 6010 C CA . ILE B 1 228 ? -1.336 -15.055 5.707 1 98.81 228 ILE B CA 1
ATOM 6011 C C . ILE B 1 228 ? -0.571 -14.109 6.633 1 98.81 228 ILE B C 1
ATOM 6013 O O . ILE B 1 228 ? -0.101 -14.516 7.695 1 98.81 228 ILE B O 1
ATOM 6017 N N . CYS B 1 229 ? -0.411 -12.859 6.246 1 98.94 229 CYS B N 1
ATOM 6018 C CA . CYS B 1 229 ? 0.242 -11.859 7.074 1 98.94 229 CYS B CA 1
ATOM 6019 C C . CYS B 1 229 ? -0.651 -10.633 7.254 1 98.94 229 CYS B C 1
ATOM 6021 O O . CYS B 1 229 ? -1.19 -10.109 6.281 1 98.94 229 CYS B O 1
ATOM 6023 N N . PHE B 1 230 ? -0.897 -10.258 8.492 1 98.94 230 PHE B N 1
ATOM 6024 C CA . PHE B 1 230 ? -1.49 -8.969 8.852 1 98.94 230 PHE B CA 1
ATOM 6025 C C . PHE B 1 230 ? -0.44 -8.031 9.43 1 98.94 230 PHE B C 1
ATOM 6027 O O . PHE B 1 230 ? 0.399 -8.453 10.234 1 98.94 230 PHE B O 1
ATOM 6034 N N . VAL B 1 231 ? -0.461 -6.816 9.008 1 98.94 231 VAL B N 1
ATOM 6035 C CA . VAL B 1 231 ? 0.391 -5.789 9.594 1 98.94 231 VAL B CA 1
ATOM 6036 C C . VAL B 1 231 ? -0.472 -4.656 10.148 1 98.94 231 VAL B C 1
ATOM 6038 O O . VAL B 1 231 ? -1.3 -4.09 9.438 1 98.94 231 VAL B O 1
ATOM 6041 N N . ILE B 1 232 ? -0.344 -4.387 11.445 1 98.88 232 ILE B N 1
ATOM 6042 C CA . ILE B 1 232 ? -1.095 -3.352 12.148 1 98.88 232 ILE B CA 1
ATOM 6043 C C . ILE B 1 232 ? -0.178 -2.172 12.461 1 98.88 232 ILE B C 1
ATOM 6045 O O . ILE B 1 232 ? 0.806 -2.316 13.188 1 98.88 232 ILE B O 1
ATOM 6049 N N . GLY B 1 233 ? -0.534 -1.02 11.945 1 98.5 233 GLY B N 1
ATOM 6050 C CA . GLY B 1 233 ? 0.3 0.164 12.078 1 98.5 233 GLY B CA 1
ATOM 6051 C C . GLY B 1 233 ? 1.245 0.364 10.906 1 98.5 233 GLY B C 1
ATOM 6052 O O . GLY B 1 233 ? 1.115 -0.301 9.875 1 98.5 233 GLY B O 1
ATOM 6053 N N . GLY B 1 234 ? 2.156 1.307 11.07 1 98.25 234 GLY B N 1
ATOM 6054 C CA . GLY B 1 234 ? 3.145 1.664 10.07 1 98.25 234 GLY B CA 1
ATOM 6055 C C . GLY B 1 234 ? 3.355 3.16 9.938 1 98.25 234 GLY B C 1
ATOM 6056 O O . GLY B 1 234 ? 2.445 3.945 10.219 1 98.25 234 GLY B O 1
ATOM 6057 N N . THR B 1 235 ? 4.484 3.48 9.461 1 98.19 235 THR B N 1
ATOM 6058 C CA . THR B 1 235 ? 4.84 4.883 9.273 1 98.19 235 THR B CA 1
ATOM 6059 C C . THR B 1 235 ? 4.246 5.426 7.98 1 98.19 235 THR B C 1
ATOM 6061 O O . THR B 1 235 ? 4.195 6.641 7.773 1 98.19 235 THR B O 1
ATOM 6064 N N . SER B 1 236 ? 3.832 4.531 7.105 1 98.38 236 SER B N 1
ATOM 6065 C CA . SER B 1 236 ? 3.18 4.887 5.852 1 98.38 236 SER B CA 1
ATOM 6066 C C . SER B 1 236 ? 2.441 3.689 5.258 1 98.38 236 SER B C 1
ATOM 6068 O O . SER B 1 236 ? 2.6 2.561 5.727 1 98.38 236 SER B O 1
ATOM 6070 N N . ALA B 1 237 ? 1.626 3.957 4.223 1 98.5 237 ALA B N 1
ATOM 6071 C CA . ALA B 1 237 ? 0.893 2.887 3.551 1 98.5 237 ALA B CA 1
ATOM 6072 C C . ALA B 1 237 ? 1.845 1.944 2.82 1 98.5 237 ALA B C 1
ATOM 6074 O O . ALA B 1 237 ? 1.699 0.722 2.896 1 98.5 237 ALA B O 1
ATOM 6075 N N . GLU B 1 238 ? 2.832 2.512 2.08 1 98.62 238 GLU B N 1
ATOM 6076 C CA . GLU B 1 238 ? 3.752 1.666 1.328 1 98.62 238 GLU B CA 1
ATOM 6077 C C . GLU B 1 238 ? 4.645 0.854 2.264 1 98.62 238 GLU B C 1
ATOM 6079 O O . GLU B 1 238 ? 5.012 -0.281 1.95 1 98.62 238 GLU B O 1
ATOM 6084 N N . LYS B 1 239 ? 5.055 1.433 3.434 1 98.69 239 LYS B N 1
ATOM 6085 C CA . LYS B 1 239 ? 5.848 0.669 4.395 1 98.69 239 LYS B CA 1
ATOM 6086 C C . LYS B 1 239 ? 5.031 -0.465 5.004 1 98.69 239 LYS B C 1
ATOM 6088 O O . LYS B 1 239 ? 5.547 -1.562 5.227 1 98.69 239 LYS B O 1
ATOM 6093 N N . ASN B 1 240 ? 3.766 -0.186 5.328 1 98.88 240 ASN B N 1
ATOM 6094 C CA . ASN B 1 240 ? 2.857 -1.222 5.809 1 98.88 240 ASN B CA 1
ATOM 6095 C C . ASN B 1 240 ? 2.777 -2.393 4.836 1 98.88 240 ASN B C 1
ATOM 6097 O O . ASN B 1 240 ? 3.002 -3.543 5.219 1 98.88 240 ASN B O 1
ATOM 6101 N N . LEU B 1 241 ? 2.607 -2.131 3.541 1 98.81 241 LEU B N 1
ATOM 6102 C CA . LEU B 1 241 ? 2.385 -3.189 2.562 1 98.81 241 LEU B CA 1
ATOM 6103 C C . LEU B 1 241 ? 3.689 -3.904 2.227 1 98.81 241 LEU B C 1
ATOM 6105 O O . LEU B 1 241 ? 3.689 -5.102 1.937 1 98.81 241 LEU B O 1
ATOM 6109 N N . LEU B 1 242 ? 4.805 -3.174 2.234 1 98.81 242 LEU B N 1
ATOM 6110 C CA . LEU B 1 242 ? 6.086 -3.861 2.098 1 98.81 242 LEU B CA 1
ATOM 6111 C C . LEU B 1 242 ? 6.285 -4.863 3.227 1 98.81 242 LEU B C 1
ATOM 6113 O O . LEU B 1 242 ? 6.754 -5.984 2.996 1 98.81 242 LEU B O 1
ATOM 6117 N N . THR B 1 243 ? 5.918 -4.43 4.453 1 98.88 243 THR B N 1
ATOM 6118 C CA . THR B 1 243 ? 6.039 -5.32 5.602 1 98.88 243 THR B CA 1
ATOM 6119 C C . THR B 1 243 ? 5.129 -6.535 5.441 1 98.88 243 THR B C 1
ATOM 6121 O O . THR B 1 243 ? 5.516 -7.656 5.781 1 98.88 243 THR B O 1
ATOM 6124 N N . VAL B 1 244 ? 3.938 -6.344 4.883 1 98.88 244 VAL B N 1
ATOM 6125 C CA . VAL B 1 244 ? 3.016 -7.441 4.613 1 98.88 244 VAL B CA 1
ATOM 6126 C C . VAL B 1 244 ? 3.676 -8.453 3.676 1 98.88 244 VAL B C 1
ATOM 6128 O O . VAL B 1 244 ? 3.643 -9.656 3.93 1 98.88 244 VAL B O 1
ATOM 6131 N N . LYS B 1 245 ? 4.25 -7.969 2.6 1 98.62 245 LYS B N 1
ATOM 6132 C CA . LYS B 1 245 ? 4.891 -8.844 1.623 1 98.62 245 LYS B CA 1
ATOM 6133 C C . LYS B 1 245 ? 6.008 -9.664 2.266 1 98.62 245 LYS B C 1
ATOM 6135 O O . LYS B 1 245 ? 6.039 -10.891 2.141 1 98.62 245 LYS B O 1
ATOM 6140 N N . LEU B 1 246 ? 6.898 -8.984 2.986 1 98.69 246 LEU B N 1
ATOM 6141 C CA . LEU B 1 246 ? 8.062 -9.641 3.568 1 98.69 246 LEU B CA 1
ATOM 6142 C C . LEU B 1 246 ? 7.656 -10.547 4.727 1 98.69 246 LEU B C 1
ATOM 6144 O O . LEU B 1 246 ? 8.273 -11.594 4.949 1 98.69 246 LEU B O 1
ATOM 6148 N N . GLY B 1 247 ? 6.617 -10.141 5.465 1 98.75 247 GLY B N 1
ATOM 6149 C CA . GLY B 1 247 ? 6.086 -10.984 6.523 1 98.75 247 GLY B CA 1
ATOM 6150 C C . GLY B 1 247 ? 5.43 -12.25 6.004 1 98.75 247 GLY B C 1
ATOM 6151 O O . GLY B 1 247 ? 5.59 -13.32 6.59 1 98.75 247 GLY B O 1
ATOM 6152 N N . SER B 1 248 ? 4.703 -12.18 4.871 1 98.62 248 SER B N 1
ATOM 6153 C CA . SER B 1 248 ? 3.973 -13.312 4.324 1 98.62 248 SER B CA 1
ATOM 6154 C C . SER B 1 248 ? 4.926 -14.383 3.803 1 98.62 248 SER B C 1
ATOM 6156 O O . SER B 1 248 ? 4.566 -15.562 3.732 1 98.62 248 SER B O 1
ATOM 6158 N N . ILE B 1 249 ? 6.16 -13.977 3.473 1 98.25 249 ILE B N 1
ATOM 6159 C CA . ILE B 1 249 ? 7.117 -14.945 2.943 1 98.25 249 ILE B CA 1
ATOM 6160 C C . ILE B 1 249 ? 8.125 -15.32 4.031 1 98.25 249 ILE B C 1
ATOM 6162 O O . ILE B 1 249 ? 9.211 -15.828 3.732 1 98.25 249 ILE B O 1
ATOM 6166 N N . LYS B 1 250 ? 7.863 -14.891 5.293 1 97.31 250 LYS B N 1
ATOM 6167 C CA . LYS B 1 250 ? 8.547 -15.336 6.5 1 97.31 250 LYS B CA 1
ATOM 6168 C C . LYS B 1 250 ? 9.914 -14.672 6.641 1 97.31 250 LYS B C 1
ATOM 6170 O O . LYS B 1 250 ? 10.75 -15.117 7.426 1 97.31 250 LYS B O 1
ATOM 6175 N N . TYR B 1 251 ? 10.148 -13.633 5.844 1 98 251 TYR B N 1
ATOM 6176 C CA . TYR B 1 251 ? 11.367 -12.844 5.969 1 98 251 TYR B CA 1
ATOM 6177 C C . TYR B 1 251 ? 11.492 -12.258 7.371 1 98 251 TYR B C 1
ATOM 6179 O O . TYR B 1 251 ? 12.602 -12.148 7.906 1 98 251 TYR B O 1
ATOM 6187 N N . TYR B 1 252 ? 10.383 -11.898 8.047 1 98.06 252 TYR B N 1
ATOM 6188 C CA . TYR B 1 252 ? 10.359 -11.195 9.328 1 98.06 252 TYR B CA 1
ATOM 6189 C C . TYR B 1 252 ? 10.07 -12.156 10.477 1 98.06 252 TYR B C 1
ATOM 6191 O O . TYR B 1 252 ? 9.633 -11.742 11.547 1 98.06 252 TYR B O 1
ATOM 6199 N N . ASP B 1 253 ? 10.32 -13.453 10.281 1 97.5 253 ASP B N 1
ATOM 6200 C CA . ASP B 1 253 ? 10.016 -14.445 11.312 1 97.5 253 ASP B CA 1
ATOM 6201 C C . ASP B 1 253 ? 10.891 -14.242 12.547 1 97.5 253 ASP B C 1
ATOM 6203 O O . ASP B 1 253 ? 10.5 -14.609 13.656 1 97.5 253 ASP B O 1
ATOM 6207 N N . ALA B 1 254 ? 12.07 -13.586 12.359 1 97.69 254 ALA B N 1
ATOM 6208 C CA . ALA B 1 254 ? 13.008 -13.445 13.469 1 97.69 254 ALA B CA 1
ATOM 6209 C C . ALA B 1 254 ? 12.82 -12.109 14.172 1 97.69 254 ALA B C 1
ATOM 6211 O O . ALA B 1 254 ? 13.703 -11.664 14.914 1 97.69 254 ALA B O 1
ATOM 6212 N N . LEU B 1 255 ? 11.742 -11.406 13.953 1 98.5 255 LEU B N 1
ATOM 6213 C CA . LEU B 1 255 ? 11.414 -10.195 14.703 1 98.5 255 LEU B CA 1
ATOM 6214 C C . LEU B 1 255 ? 11.188 -10.516 16.172 1 98.5 255 LEU B C 1
ATOM 6216 O O . LEU B 1 255 ? 10.797 -11.633 16.531 1 98.5 255 LEU B O 1
ATOM 6220 N N . PRO B 1 256 ? 11.359 -9.461 17.016 1 98.31 256 PRO B N 1
ATOM 6221 C CA . PRO B 1 256 ? 10.961 -9.641 18.422 1 98.31 256 PRO B CA 1
ATOM 6222 C C . PRO B 1 256 ? 9.469 -9.961 18.562 1 98.31 256 PRO B C 1
ATOM 6224 O O . PRO B 1 256 ? 8.695 -9.75 17.625 1 98.31 256 PRO B O 1
ATOM 6227 N N . THR B 1 257 ? 9.117 -10.453 19.734 1 98.38 257 THR B N 1
ATOM 6228 C CA . THR B 1 257 ? 7.727 -10.812 19.969 1 98.38 257 THR B CA 1
ATOM 6229 C C . THR B 1 257 ? 7.086 -9.867 20.984 1 98.38 257 THR B C 1
ATOM 6231 O O . THR B 1 257 ? 6.016 -10.164 21.531 1 98.38 257 THR B O 1
ATOM 6234 N N . THR B 1 258 ? 7.789 -8.781 21.359 1 97.81 258 THR B N 1
ATOM 6235 C CA . THR B 1 258 ? 7.262 -7.707 22.203 1 97.81 258 THR B CA 1
ATOM 6236 C C . THR B 1 258 ? 7.684 -6.344 21.656 1 97.81 258 THR B C 1
ATOM 6238 O O . THR B 1 258 ? 8.727 -6.223 21 1 97.81 258 THR B O 1
ATOM 6241 N N . GLY B 1 259 ? 6.863 -5.391 21.922 1 98 259 GLY B N 1
ATOM 6242 C CA . GLY B 1 259 ? 7.223 -4.023 21.578 1 98 259 GLY B CA 1
ATOM 6243 C C . GLY B 1 259 ? 7.969 -3.307 22.688 1 98 259 GLY B C 1
ATOM 6244 O O . GLY B 1 259 ? 8.242 -3.891 23.734 1 98 259 GLY B O 1
ATOM 6245 N N . ASP B 1 260 ? 8.406 -2.074 22.391 1 97.81 260 ASP B N 1
ATOM 6246 C CA . ASP B 1 260 ? 9.008 -1.22 23.406 1 97.81 260 ASP B CA 1
ATOM 6247 C C . ASP B 1 260 ? 8.867 0.256 23.047 1 97.81 260 ASP B C 1
ATOM 6249 O O . ASP B 1 260 ? 8.242 0.594 22.047 1 97.81 260 ASP B O 1
ATOM 6253 N N . GLU B 1 261 ? 9.406 1.098 23.844 1 96.81 261 GLU B N 1
ATOM 6254 C CA . GLU B 1 261 ? 9.164 2.535 23.766 1 96.81 261 GLU B CA 1
ATOM 6255 C C . GLU B 1 261 ? 9.883 3.145 22.562 1 96.81 261 GLU B C 1
ATOM 6257 O O . GLU B 1 261 ? 9.617 4.293 22.188 1 96.81 261 GLU B O 1
ATOM 6262 N N . THR B 1 262 ? 10.789 2.35 21.906 1 97.12 262 THR B N 1
ATOM 6263 C CA . THR B 1 262 ? 11.492 2.877 20.75 1 97.12 262 THR B CA 1
ATOM 6264 C C . THR B 1 262 ? 10.672 2.682 19.484 1 97.12 262 THR B C 1
ATOM 6266 O O . THR B 1 262 ? 10.992 3.25 18.438 1 97.12 262 THR B O 1
ATOM 6269 N N . GLY B 1 263 ? 9.594 1.898 19.594 1 98 263 GLY B N 1
ATOM 6270 C CA . GLY B 1 263 ? 8.734 1.662 18.438 1 98 263 GLY B CA 1
ATOM 6271 C C . GLY B 1 263 ? 9.227 0.528 17.547 1 98 263 GLY B C 1
ATOM 6272 O O . GLY B 1 263 ? 9.031 0.555 16.344 1 98 263 GLY B O 1
ATOM 6273 N N . ARG B 1 264 ? 9.852 -0.493 18.125 1 97.81 264 ARG B N 1
ATOM 6274 C CA . ARG B 1 264 ? 10.32 -1.62 17.328 1 97.81 264 ARG B CA 1
ATOM 6275 C C . ARG B 1 264 ? 9.156 -2.449 16.812 1 97.81 264 ARG B C 1
ATOM 6277 O O . ARG B 1 264 ? 8.141 -2.605 17.5 1 97.81 264 ARG B O 1
ATOM 6284 N N . ALA B 1 265 ? 9.312 -3.01 15.648 1 98.75 265 ALA B N 1
ATOM 6285 C CA . ALA B 1 265 ? 8.367 -3.969 15.078 1 98.75 265 ALA B CA 1
ATOM 6286 C C . ALA B 1 265 ? 8.406 -5.293 15.836 1 98.75 265 ALA B C 1
ATOM 6288 O O . ALA B 1 265 ? 9.484 -5.75 16.25 1 98.75 265 ALA B O 1
ATOM 6289 N N . PHE B 1 266 ? 7.289 -5.898 15.961 1 98.88 266 PHE B N 1
ATOM 6290 C CA . PHE B 1 266 ? 7.285 -7.199 16.625 1 98.88 266 PHE B CA 1
ATOM 6291 C C . PHE B 1 266 ? 6.137 -8.062 16.109 1 98.88 266 PHE B C 1
ATOM 6293 O O . PHE B 1 266 ? 5.203 -7.555 15.484 1 98.88 266 PHE B O 1
ATOM 6300 N N . ARG B 1 267 ? 6.227 -9.336 16.328 1 98.81 267 ARG B N 1
ATOM 6301 C CA . ARG B 1 267 ? 5.164 -10.297 16.047 1 98.81 267 ARG B CA 1
ATOM 6302 C C . ARG B 1 267 ? 4.363 -10.625 17.297 1 98.81 267 ARG B C 1
ATOM 6304 O O . ARG B 1 267 ? 4.934 -10.773 18.391 1 98.81 267 ARG B O 1
ATOM 6311 N N . ASP B 1 268 ? 3.104 -10.672 17.188 1 98.75 268 ASP B N 1
ATOM 6312 C CA . ASP B 1 268 ? 2.238 -11.125 18.281 1 98.75 268 ASP B CA 1
ATOM 6313 C C . ASP B 1 268 ? 1.888 -12.602 18.125 1 98.75 268 ASP B C 1
ATOM 6315 O O . ASP B 1 268 ? 0.871 -12.945 17.516 1 98.75 268 ASP B O 1
ATOM 6319 N N . ILE B 1 269 ? 2.66 -13.469 18.781 1 98.5 269 ILE B N 1
ATOM 6320 C CA . ILE B 1 269 ? 2.598 -14.914 18.578 1 98.5 269 ILE B CA 1
ATOM 6321 C C . ILE B 1 269 ? 1.275 -15.453 19.109 1 98.5 269 ILE B C 1
ATOM 6323 O O . ILE B 1 269 ? 0.693 -16.375 18.531 1 98.5 269 ILE B O 1
ATOM 6327 N N . GLU B 1 270 ? 0.775 -14.898 20.203 1 98.25 270 GLU B N 1
ATOM 6328 C CA . GLU B 1 270 ? -0.488 -15.352 20.781 1 98.25 270 GLU B CA 1
ATOM 6329 C C . GLU B 1 270 ? -1.657 -15.047 19.844 1 98.25 270 GLU B C 1
ATOM 6331 O O . GLU B 1 270 ? -2.531 -15.898 19.656 1 98.25 270 GLU B O 1
ATOM 6336 N N . LEU B 1 271 ? -1.641 -13.867 19.359 1 98.56 271 LEU B N 1
ATOM 6337 C CA . LEU B 1 271 ? -2.709 -13.492 18.438 1 98.56 271 LEU B CA 1
ATOM 6338 C C . LEU B 1 271 ? -2.621 -14.305 17.141 1 98.56 271 LEU B C 1
ATOM 6340 O O . LEU B 1 271 ? -3.646 -14.633 16.547 1 98.56 271 LEU B O 1
ATOM 6344 N N . GLU B 1 272 ? -1.416 -14.586 16.672 1 98.81 272 GLU B N 1
ATOM 6345 C CA . GLU B 1 272 ? -1.234 -15.438 15.5 1 98.81 272 GLU B CA 1
ATOM 6346 C C . GLU B 1 272 ? -1.919 -16.781 15.695 1 98.81 272 GLU B C 1
ATOM 6348 O O . GLU B 1 272 ? -2.619 -17.266 14.797 1 98.81 272 GLU B O 1
ATOM 6353 N N . LYS B 1 273 ? -1.735 -17.391 16.844 1 98.5 273 LYS B N 1
ATOM 6354 C CA . LYS B 1 273 ? -2.342 -18.672 17.141 1 98.5 273 LYS B CA 1
ATOM 6355 C C . LYS B 1 273 ? -3.865 -18.578 17.156 1 98.5 273 LYS B C 1
ATOM 6357 O O . LYS B 1 273 ? -4.551 -19.453 16.609 1 98.5 273 LYS B O 1
ATOM 6362 N N . LYS B 1 274 ? -4.359 -17.516 17.75 1 98.31 274 LYS B N 1
ATOM 6363 C CA . LYS B 1 274 ? -5.805 -17.312 17.828 1 98.31 274 LYS B CA 1
ATOM 6364 C C . LYS B 1 274 ? -6.414 -17.156 16.438 1 98.31 274 LYS B C 1
ATOM 6366 O O . LYS B 1 274 ? -7.457 -17.75 16.141 1 98.31 274 LYS B O 1
ATOM 6371 N N . ILE B 1 275 ? -5.762 -16.391 15.625 1 98.69 275 ILE B N 1
ATOM 6372 C CA . ILE B 1 275 ? -6.309 -16.109 14.305 1 98.69 275 ILE B CA 1
ATOM 6373 C C . ILE B 1 275 ? -6.172 -17.359 13.422 1 98.69 275 ILE B C 1
ATOM 6375 O O . ILE B 1 275 ? -7.027 -17.609 12.57 1 98.69 275 ILE B O 1
ATOM 6379 N N . LEU B 1 276 ? -5.102 -18.156 13.594 1 98.5 276 LEU B N 1
ATOM 6380 C CA . LEU B 1 276 ? -4.98 -19.406 12.859 1 98.5 276 LEU B CA 1
ATOM 6381 C C . LEU B 1 276 ? -6.133 -20.344 13.195 1 98.5 276 LEU B C 1
ATOM 6383 O O . LEU B 1 276 ? -6.68 -21 12.305 1 98.5 276 LEU B O 1
ATOM 6387 N N . GLU B 1 277 ? -6.48 -20.406 14.438 1 97.38 277 GLU B N 1
ATOM 6388 C CA . GLU B 1 277 ? -7.625 -21.219 14.836 1 97.38 277 GLU B CA 1
ATOM 6389 C C . GLU B 1 277 ? -8.906 -20.75 14.164 1 97.38 277 GLU B C 1
ATOM 6391 O O . GLU B 1 277 ? -9.727 -21.562 13.727 1 97.38 277 GLU B O 1
ATOM 6396 N N . GLU B 1 278 ? -9.078 -19.438 14.117 1 97.19 278 GLU B N 1
ATOM 6397 C CA . GLU B 1 278 ? -10.242 -18.875 13.43 1 97.19 278 GLU B CA 1
ATOM 6398 C C . GLU B 1 278 ? -10.227 -19.234 11.945 1 97.19 278 GLU B C 1
ATOM 6400 O O . GLU B 1 278 ? -11.273 -19.484 11.352 1 97.19 278 GLU B O 1
ATOM 6405 N N . ALA B 1 279 ? -9.031 -19.25 11.336 1 97.25 279 ALA B N 1
ATOM 6406 C CA . ALA B 1 279 ? -8.906 -19.625 9.938 1 97.25 279 ALA B CA 1
ATOM 6407 C C . ALA B 1 279 ? -9.398 -21.047 9.711 1 97.25 279 ALA B C 1
ATOM 6409 O O . ALA B 1 279 ? -10.062 -21.344 8.711 1 97.25 279 ALA B O 1
ATOM 6410 N N . HIS B 1 280 ? -9.078 -21.953 10.633 1 95.94 280 HIS B N 1
ATOM 6411 C CA . HIS B 1 280 ? -9.477 -23.359 10.555 1 95.94 280 HIS B CA 1
ATOM 6412 C C . HIS B 1 280 ? -11 -23.5 10.602 1 95.94 280 HIS B C 1
ATOM 6414 O O . HIS B 1 280 ? -11.555 -24.438 10.039 1 95.94 280 HIS B O 1
ATOM 6420 N N . LYS B 1 281 ? -11.664 -22.547 11.172 1 95.25 281 LYS B N 1
ATOM 6421 C CA . LYS B 1 281 ? -13.109 -22.641 11.391 1 95.25 281 LYS B CA 1
ATOM 6422 C C . LYS B 1 281 ? -13.883 -22.094 10.188 1 95.25 281 LYS B C 1
ATOM 6424 O O . LYS B 1 281 ? -15.078 -22.344 10.055 1 95.25 281 LYS B O 1
ATOM 6429 N N . ILE B 1 282 ? -13.242 -21.375 9.297 1 93.88 282 ILE B N 1
ATOM 6430 C CA . ILE B 1 282 ? -13.922 -20.703 8.195 1 93.88 282 ILE B CA 1
ATOM 6431 C C . ILE B 1 282 ? -14.586 -21.734 7.289 1 93.88 282 ILE B C 1
ATOM 6433 O O . ILE B 1 282 ? -15.656 -21.484 6.734 1 93.88 282 ILE B O 1
ATOM 6437 N N . GLY B 1 283 ? -13.914 -22.938 7.07 1 93.25 283 GLY B N 1
ATOM 6438 C CA . GLY B 1 283 ? -14.547 -24.031 6.355 1 93.25 283 GLY B CA 1
ATOM 6439 C C . GLY B 1 283 ? -14.18 -24.078 4.883 1 93.25 283 GLY B C 1
ATOM 6440 O O . GLY B 1 283 ? -14.594 -24.984 4.164 1 93.25 283 GLY B O 1
ATOM 6441 N N . LEU B 1 284 ? -13.359 -23.172 4.387 1 93.69 284 LEU B N 1
ATOM 6442 C CA . LEU B 1 284 ? -12.961 -23.156 2.982 1 93.69 284 LEU B CA 1
ATOM 6443 C C . LEU B 1 284 ? -11.977 -24.281 2.68 1 93.69 284 LEU B C 1
ATOM 6445 O O . LEU B 1 284 ? -11.93 -24.781 1.553 1 93.69 284 LEU B O 1
ATOM 6449 N N . GLY B 1 285 ? -11.164 -24.609 3.789 1 94.31 285 GLY B N 1
ATOM 6450 C CA . GLY B 1 285 ? -10.164 -25.656 3.623 1 94.31 285 GLY B CA 1
ATOM 6451 C C . GLY B 1 285 ? -9.055 -25.266 2.656 1 94.31 285 GLY B C 1
ATOM 6452 O O . GLY B 1 285 ? -8.82 -24.094 2.412 1 94.31 285 GLY B O 1
ATOM 6453 N N . ALA B 1 286 ? -8.336 -26.266 2.172 1 94.44 286 ALA B N 1
ATOM 6454 C CA . ALA B 1 286 ? -7.262 -26.031 1.208 1 94.44 286 ALA B CA 1
ATOM 6455 C C . ALA B 1 286 ? -7.82 -25.562 -0.131 1 94.44 286 ALA B C 1
ATOM 6457 O O . ALA B 1 286 ? -7.105 -24.938 -0.925 1 94.44 286 ALA B O 1
ATOM 6458 N N . GLN B 1 287 ? -9.164 -25.594 -0.453 1 91.94 287 GLN B N 1
ATOM 6459 C CA . GLN B 1 287 ? -9.781 -24.984 -1.627 1 91.94 287 GLN B CA 1
ATOM 6460 C C . GLN B 1 287 ? -11.242 -25.422 -1.77 1 91.94 287 GLN B C 1
ATOM 6462 O O . GLN B 1 287 ? -12.078 -24.656 -2.246 1 91.94 287 GLN B O 1
ATOM 6467 N N . PHE B 1 288 ? -11.609 -26.609 -1.392 1 92.06 288 PHE B N 1
ATOM 6468 C CA . PHE B 1 288 ? -12.945 -27.125 -1.668 1 92.06 288 PHE B CA 1
ATOM 6469 C C . PHE B 1 288 ? -13.617 -27.594 -0.386 1 92.06 288 PHE B C 1
ATOM 6471 O O . PHE B 1 288 ? -14.352 -28.594 -0.394 1 92.06 288 PHE B O 1
ATOM 6478 N N . GLY B 1 289 ? -13.289 -26.906 0.705 1 91.31 289 GLY B N 1
ATOM 6479 C CA . GLY B 1 289 ? -13.891 -27.234 1.99 1 91.31 289 GLY B CA 1
ATOM 6480 C C . GLY B 1 289 ? -12.93 -27.906 2.947 1 91.31 289 GLY B C 1
ATOM 6481 O O . GLY B 1 289 ? -12.062 -28.688 2.527 1 91.31 289 GLY B O 1
ATOM 6482 N N . GLY B 1 290 ? -13.07 -27.609 4.133 1 94.31 290 GLY B N 1
ATOM 6483 C CA . GLY B 1 290 ? -12.227 -28.234 5.133 1 94.31 290 GLY B CA 1
ATOM 6484 C C . GLY B 1 290 ? -11.57 -27.25 6.074 1 94.31 290 GLY B C 1
ATOM 6485 O O . GLY B 1 290 ? -12.117 -26.172 6.324 1 94.31 290 GLY B O 1
ATOM 6486 N N . LYS B 1 291 ? -10.445 -27.625 6.582 1 96.19 291 LYS B N 1
ATOM 6487 C CA . LYS B 1 291 ? -9.805 -26.969 7.711 1 96.19 291 LYS B CA 1
ATOM 6488 C C . LYS B 1 291 ? -8.703 -26.016 7.234 1 96.19 291 LYS B C 1
ATOM 6490 O O . LYS B 1 291 ? -8.508 -24.953 7.812 1 96.19 291 LYS B O 1
ATOM 6495 N N . TYR B 1 292 ? -8.086 -26.297 6.188 1 97.5 292 TYR B N 1
ATOM 6496 C CA . TYR B 1 292 ? -6.742 -25.781 5.957 1 97.5 292 TYR B CA 1
ATOM 6497 C C . TYR B 1 292 ? -6.77 -24.625 4.961 1 97.5 292 TYR B C 1
ATOM 6499 O O . TYR B 1 292 ? -6.094 -24.672 3.93 1 97.5 292 TYR B O 1
ATOM 6507 N N . LEU B 1 293 ? -7.379 -23.562 5.387 1 97.44 293 LEU B N 1
ATOM 6508 C CA . LEU B 1 293 ? -7.277 -22.328 4.629 1 97.44 293 LEU B CA 1
ATOM 6509 C C . LEU B 1 293 ? -5.863 -21.75 4.707 1 97.44 293 LEU B C 1
ATOM 6511 O O . LEU B 1 293 ? -5.344 -21.234 3.719 1 97.44 293 LEU B O 1
ATOM 6515 N N . ALA B 1 294 ? -5.27 -21.922 5.852 1 98.44 294 ALA B N 1
ATOM 6516 C CA . ALA B 1 294 ? -3.955 -21.328 6.094 1 98.44 294 ALA B CA 1
ATOM 6517 C C . ALA B 1 294 ? -3.018 -22.344 6.754 1 98.44 294 ALA B C 1
ATOM 6519 O O . ALA B 1 294 ? -3.441 -23.125 7.602 1 98.44 294 ALA B O 1
ATOM 6520 N N . HIS B 1 295 ? -1.718 -22.234 6.293 1 98.38 295 HIS B N 1
ATOM 6521 C CA . HIS B 1 295 ? -0.672 -22.953 7.016 1 98.38 295 HIS B CA 1
ATOM 6522 C C . HIS B 1 295 ? -0.308 -22.25 8.312 1 98.38 295 HIS B C 1
ATOM 6524 O O . HIS B 1 295 ? -0.069 -22.891 9.336 1 98.38 295 HIS B O 1
ATOM 6530 N N . ASP B 1 296 ? -0.219 -21 8.25 1 98.44 296 ASP B N 1
ATOM 6531 C CA . ASP B 1 296 ? 0.159 -20.172 9.383 1 98.44 296 ASP B CA 1
ATOM 6532 C C . ASP B 1 296 ? -0.256 -18.719 9.156 1 98.44 296 ASP B C 1
ATOM 6534 O O . ASP B 1 296 ? -0.671 -18.344 8.055 1 98.44 296 ASP B O 1
ATOM 6538 N N . ILE B 1 297 ? -0.242 -18 10.227 1 98.62 297 ILE B N 1
ATOM 6539 C CA . ILE B 1 297 ? -0.584 -16.578 10.25 1 98.62 297 ILE B CA 1
ATOM 6540 C C . ILE B 1 297 ? 0.545 -15.789 10.898 1 98.62 297 ILE B C 1
ATOM 6542 O O . ILE B 1 297 ? 1.108 -16.219 11.914 1 98.62 297 ILE B O 1
ATOM 6546 N N . ARG B 1 298 ? 0.968 -14.711 10.297 1 98.81 298 ARG B N 1
ATOM 6547 C CA . ARG B 1 298 ? 1.824 -13.727 10.945 1 98.81 298 ARG B CA 1
ATOM 6548 C C . ARG B 1 298 ? 1.057 -12.438 11.242 1 98.81 298 ARG B C 1
ATOM 6550 O O . ARG B 1 298 ? 0.278 -11.977 10.406 1 98.81 298 ARG B O 1
ATOM 6557 N N . ILE B 1 299 ? 1.204 -11.922 12.422 1 98.94 299 ILE B N 1
ATOM 6558 C CA . ILE B 1 299 ? 0.641 -10.641 12.828 1 98.94 299 ILE B CA 1
ATOM 6559 C C . ILE B 1 299 ? 1.751 -9.727 13.344 1 98.94 299 ILE B C 1
ATOM 6561 O O . ILE B 1 299 ? 2.289 -9.953 14.43 1 98.94 299 ILE B O 1
ATOM 6565 N N . ILE B 1 300 ? 2.066 -8.711 12.578 1 98.94 300 ILE B N 1
ATOM 6566 C CA . ILE B 1 300 ? 3.176 -7.816 12.891 1 98.94 300 ILE B CA 1
ATOM 6567 C C . ILE B 1 300 ? 2.635 -6.445 13.289 1 98.94 300 ILE B C 1
ATOM 6569 O O . ILE B 1 300 ? 1.74 -5.91 12.633 1 98.94 300 ILE B O 1
ATOM 6573 N N . ARG B 1 301 ? 3.094 -5.949 14.398 1 98.88 301 ARG B N 1
ATOM 6574 C CA . ARG B 1 301 ? 2.721 -4.641 14.914 1 98.88 301 ARG B CA 1
ATOM 6575 C C . ARG B 1 301 ? 3.836 -3.623 14.695 1 98.88 301 ARG B C 1
ATOM 6577 O O . ARG B 1 301 ? 5.004 -3.902 14.977 1 98.88 301 ARG B O 1
ATOM 6584 N N . LEU B 1 302 ? 3.547 -2.453 14.117 1 98.88 302 LEU B N 1
ATOM 6585 C CA . LEU B 1 302 ? 4.5 -1.389 13.82 1 98.88 302 LEU B CA 1
ATOM 6586 C C . LEU B 1 302 ? 4.141 -0.112 14.57 1 98.88 302 LEU B C 1
ATOM 6588 O O . LEU B 1 302 ? 2.996 0.062 15 1 98.88 302 LEU B O 1
ATOM 6592 N N . PRO B 1 303 ? 5.121 0.805 14.773 1 98.69 303 PRO B N 1
ATOM 6593 C CA . PRO B 1 303 ? 4.766 2.152 15.219 1 98.69 303 PRO B CA 1
ATOM 6594 C C . PRO B 1 303 ? 3.891 2.898 14.219 1 98.69 303 PRO B C 1
ATOM 6596 O O . PRO B 1 303 ? 3.832 2.521 13.039 1 98.69 303 PRO B O 1
ATOM 6599 N N . ARG B 1 304 ? 3.262 3.871 14.703 1 97.75 304 ARG B N 1
ATOM 6600 C CA . ARG B 1 304 ? 2.275 4.523 13.844 1 97.75 304 ARG B CA 1
ATOM 6601 C C . ARG B 1 304 ? 2.086 5.984 14.242 1 97.75 304 ARG B C 1
ATOM 6603 O O . ARG B 1 304 ? 2.432 6.379 15.359 1 97.75 304 ARG B O 1
ATOM 6610 N N . HIS B 1 305 ? 1.52 6.785 13.328 1 96.94 305 HIS B N 1
ATOM 6611 C CA . HIS B 1 305 ? 0.969 8.094 13.656 1 96.94 305 HIS B CA 1
ATOM 6612 C C . HIS B 1 305 ? -0.255 7.969 14.555 1 96.94 305 HIS B C 1
ATOM 6614 O O . HIS B 1 305 ? -1.089 7.082 14.359 1 96.94 305 HIS B O 1
ATOM 6620 N N . GLY B 1 306 ? -0.399 8.844 15.508 1 93 306 GLY B N 1
ATOM 6621 C CA . GLY B 1 306 ? -1.465 8.773 16.484 1 93 306 GLY B CA 1
ATOM 6622 C C . GLY B 1 306 ? -2.852 8.836 15.875 1 93 306 GLY B C 1
ATOM 6623 O O . GLY B 1 306 ? -3.809 8.297 16.438 1 93 306 GLY B O 1
ATOM 6624 N N . ALA B 1 307 ? -2.961 9.453 14.711 1 92.56 307 ALA B N 1
ATOM 6625 C CA . ALA B 1 307 ? -4.262 9.641 14.062 1 92.56 307 ALA B CA 1
ATOM 6626 C C . ALA B 1 307 ? -4.52 8.547 13.023 1 92.56 307 ALA B C 1
ATOM 6628 O O . ALA B 1 307 ? -5.547 8.562 12.352 1 92.56 307 ALA B O 1
ATOM 6629 N N . SER B 1 308 ? -3.613 7.602 12.867 1 95 308 SER B N 1
ATOM 6630 C CA . SER B 1 308 ? -3.707 6.605 11.812 1 95 308 SER B CA 1
ATOM 6631 C C . SER B 1 308 ? -3.48 5.195 12.352 1 95 308 SER B C 1
ATOM 6633 O O . SER B 1 308 ? -2.6 4.984 13.188 1 95 308 SER B O 1
ATOM 6635 N N . VAL B 1 309 ? -4.293 4.27 11.914 1 96.06 309 VAL B N 1
ATOM 6636 C CA . VAL B 1 309 ? -4.051 2.85 12.148 1 96.06 309 VAL B CA 1
ATOM 6637 C C . VAL B 1 309 ? -4.145 2.082 10.836 1 96.06 309 VAL B C 1
ATOM 6639 O O . VAL B 1 309 ? -5.117 1.359 10.602 1 96.06 309 VAL B O 1
ATOM 6642 N N . PRO B 1 310 ? -3.105 2.197 9.992 1 97.88 310 PRO B N 1
ATOM 6643 C CA . PRO B 1 310 ? -3.113 1.378 8.781 1 97.88 310 PRO B CA 1
ATOM 6644 C C . PRO B 1 310 ? -3.039 -0.118 9.078 1 97.88 310 PRO B C 1
ATOM 6646 O O . PRO B 1 310 ? -2.24 -0.547 9.914 1 97.88 310 PRO B O 1
ATOM 6649 N N . ILE B 1 311 ? -3.867 -0.868 8.445 1 98.81 311 ILE B N 1
ATOM 6650 C CA . ILE B 1 311 ? -3.836 -2.322 8.555 1 98.81 311 ILE B CA 1
ATOM 6651 C C . ILE B 1 311 ? -3.709 -2.938 7.16 1 98.81 311 ILE B C 1
ATOM 6653 O O . ILE B 1 311 ? -4.5 -2.635 6.266 1 98.81 311 ILE B O 1
ATOM 6657 N N . GLY B 1 312 ? -2.646 -3.705 6.934 1 98.88 312 GLY B N 1
ATOM 6658 C CA . GLY B 1 312 ? -2.451 -4.426 5.684 1 98.88 312 GLY B CA 1
ATOM 6659 C C . GLY B 1 312 ? -2.646 -5.922 5.824 1 98.88 312 GLY B C 1
ATOM 6660 O O . GLY B 1 312 ? -2.475 -6.48 6.91 1 98.88 312 GLY B O 1
ATOM 6661 N N . MET B 1 313 ? -3.059 -6.547 4.766 1 98.88 313 MET B N 1
ATOM 6662 C CA . MET B 1 313 ? -3.172 -8 4.684 1 98.88 313 MET B CA 1
ATOM 6663 C C . MET B 1 313 ? -2.637 -8.516 3.35 1 98.88 313 MET B C 1
ATOM 6665 O O . MET B 1 313 ? -2.846 -7.883 2.309 1 98.88 313 MET B O 1
ATOM 6669 N N . GLY B 1 314 ? -1.933 -9.555 3.367 1 98.56 314 GLY B N 1
ATOM 6670 C CA . GLY B 1 314 ? -1.471 -10.227 2.162 1 98.56 314 GLY B CA 1
ATOM 6671 C C . GLY B 1 314 ? -1.161 -11.695 2.381 1 98.56 314 GLY B C 1
ATOM 6672 O O . GLY B 1 314 ? -1.281 -12.203 3.498 1 98.56 314 GLY B O 1
ATOM 6673 N N . VAL B 1 315 ? -0.836 -12.398 1.265 1 98.5 315 VAL B N 1
ATOM 6674 C CA . VAL B 1 315 ? -0.655 -13.844 1.386 1 98.5 315 VAL B CA 1
ATOM 6675 C C . VAL B 1 315 ? 0.551 -14.281 0.56 1 98.5 315 VAL B C 1
ATOM 6677 O O . VAL B 1 315 ? 0.932 -13.609 -0.402 1 98.5 315 VAL B O 1
ATOM 6680 N N . SER B 1 316 ? 1.212 -15.273 0.952 1 98.5 316 SER B N 1
ATOM 6681 C CA . SER B 1 316 ? 1.951 -16.188 0.084 1 98.5 316 SER B CA 1
ATOM 6682 C C . SER B 1 316 ? 1.144 -17.453 -0.209 1 98.5 316 SER B C 1
ATOM 6684 O O . SER B 1 316 ? 0.635 -18.094 0.71 1 98.5 316 SER B O 1
ATOM 6686 N N . CYS B 1 317 ? 0.933 -17.75 -1.392 1 97.69 317 CYS B N 1
ATOM 6687 C CA . CYS B 1 317 ? 0.058 -18.844 -1.778 1 97.69 317 CYS B CA 1
ATOM 6688 C C . CYS B 1 317 ? 0.795 -20.172 -1.713 1 97.69 317 CYS B C 1
ATOM 6690 O O . CYS B 1 317 ? 1.892 -20.25 -1.158 1 97.69 317 CYS B O 1
ATOM 6692 N N . SER B 1 318 ? 0.167 -21.234 -2.234 1 96.5 318 SER B N 1
ATOM 6693 C CA . SER B 1 318 ? 0.698 -22.578 -2.156 1 96.5 318 SER B CA 1
ATOM 6694 C C . SER B 1 318 ? 2.016 -22.703 -2.916 1 96.5 318 SER B C 1
ATOM 6696 O O . SER B 1 318 ? 2.816 -23.594 -2.639 1 96.5 318 SER B O 1
ATOM 6698 N N . ALA B 1 319 ? 2.271 -21.812 -3.881 1 95.5 319 ALA B N 1
ATOM 6699 C CA . ALA B 1 319 ? 3.512 -21.859 -4.652 1 95.5 319 ALA B CA 1
ATOM 6700 C C . ALA B 1 319 ? 4.656 -21.203 -3.9 1 95.5 319 ALA B C 1
ATOM 6702 O O . ALA B 1 319 ? 5.828 -21.5 -4.148 1 95.5 319 ALA B O 1
ATOM 6703 N N . ASP B 1 320 ? 4.328 -20.375 -2.861 1 97.38 320 ASP B N 1
ATOM 6704 C CA . ASP B 1 320 ? 5.234 -19.703 -1.936 1 97.38 320 ASP B CA 1
ATOM 6705 C C . ASP B 1 320 ? 6.602 -19.484 -2.574 1 97.38 320 ASP B C 1
ATOM 6707 O O . ASP B 1 320 ? 7.629 -19.875 -2.016 1 97.38 320 ASP B O 1
ATOM 6711 N N . ARG B 1 321 ? 6.73 -18.938 -3.76 1 98.06 321 ARG B N 1
ATOM 6712 C CA . ARG B 1 321 ? 7.938 -18.781 -4.566 1 98.06 321 ARG B CA 1
ATOM 6713 C C . ARG B 1 321 ? 8.789 -17.625 -4.062 1 98.06 321 ARG B C 1
ATOM 6715 O O . ARG B 1 321 ? 8.602 -16.484 -4.48 1 98.06 321 ARG B O 1
ATOM 6722 N N . ASN B 1 322 ? 9.734 -17.906 -3.209 1 98.5 322 ASN B N 1
ATOM 6723 C CA . ASN B 1 322 ? 10.711 -16.938 -2.707 1 98.5 322 ASN B CA 1
ATOM 6724 C C . ASN B 1 322 ? 12.008 -17.625 -2.273 1 98.5 322 ASN B C 1
ATOM 6726 O O . ASN B 1 322 ? 11.992 -18.812 -1.915 1 98.5 322 ASN B O 1
ATOM 6730 N N . ILE B 1 323 ? 13.102 -16.906 -2.35 1 98.81 323 ILE B N 1
ATOM 6731 C CA . ILE B 1 323 ? 14.414 -17.484 -2.082 1 98.81 323 ILE B CA 1
ATOM 6732 C C . ILE B 1 323 ? 15.375 -16.391 -1.62 1 98.81 323 ILE B C 1
ATOM 6734 O O . ILE B 1 323 ? 15.336 -15.266 -2.123 1 98.81 323 ILE B O 1
ATOM 6738 N N . LYS B 1 324 ? 16.219 -16.703 -0.663 1 98.75 324 LYS B N 1
ATOM 6739 C CA . LYS B 1 324 ? 17.234 -15.758 -0.189 1 98.75 324 LYS B CA 1
ATOM 6740 C C . LYS B 1 324 ? 18.562 -15.977 -0.909 1 98.75 324 LYS B C 1
ATOM 6742 O O . LYS B 1 324 ? 18.875 -17.109 -1.305 1 98.75 324 LYS B O 1
ATOM 6747 N N . GLY B 1 325 ? 19.234 -14.922 -1.183 1 98.81 325 GLY B N 1
ATOM 6748 C CA . GLY B 1 325 ? 20.594 -14.945 -1.691 1 98.81 325 GLY B CA 1
ATOM 6749 C C . GLY B 1 325 ? 21.5 -13.938 -1.016 1 98.81 325 GLY B C 1
ATOM 6750 O O . GLY B 1 325 ? 21.031 -13 -0.369 1 98.81 325 GLY B O 1
ATOM 6751 N N . LYS B 1 326 ? 22.781 -14.148 -1.113 1 98.75 326 LYS B N 1
ATOM 6752 C CA . LYS B 1 326 ? 23.734 -13.156 -0.615 1 98.75 326 LYS B CA 1
ATOM 6753 C C . LYS B 1 326 ? 25.078 -13.281 -1.317 1 98.75 326 LYS B C 1
ATOM 6755 O O . LYS B 1 326 ? 25.375 -14.32 -1.911 1 98.75 326 LYS B O 1
ATOM 6760 N N . ILE B 1 327 ? 25.797 -12.273 -1.35 1 98.94 327 ILE B N 1
ATOM 6761 C CA . ILE B 1 327 ? 27.156 -12.211 -1.857 1 98.94 327 ILE B CA 1
ATOM 6762 C C . ILE B 1 327 ? 28.078 -11.641 -0.785 1 98.94 327 ILE B C 1
ATOM 6764 O O . ILE B 1 327 ? 27.75 -10.641 -0.14 1 98.94 327 ILE B O 1
ATOM 6768 N N . ASN B 1 328 ? 29.125 -12.266 -0.492 1 98.69 328 ASN B N 1
ATOM 6769 C CA . ASN B 1 328 ? 30.203 -11.789 0.385 1 98.69 328 ASN B CA 1
ATOM 6770 C C . ASN B 1 328 ? 31.578 -12.156 -0.16 1 98.69 328 ASN B C 1
ATOM 6772 O O . ASN B 1 328 ? 31.703 -12.586 -1.308 1 98.69 328 ASN B O 1
ATOM 6776 N N . LYS B 1 329 ? 32.625 -11.922 0.638 1 98.5 329 LYS B N 1
ATOM 6777 C CA . LYS B 1 329 ? 34 -12.125 0.158 1 98.5 329 LYS B CA 1
ATOM 6778 C C . LYS B 1 329 ? 34.25 -13.586 -0.188 1 98.5 329 LYS B C 1
ATOM 6780 O O . LYS B 1 329 ? 35.156 -13.906 -0.958 1 98.5 329 LYS B O 1
ATOM 6785 N N . ASP B 1 330 ? 33.375 -14.461 0.354 1 98.5 330 ASP B N 1
ATOM 6786 C CA . ASP B 1 330 ? 33.594 -15.898 0.183 1 98.5 330 ASP B CA 1
ATOM 6787 C C . ASP B 1 330 ? 32.844 -16.422 -1.037 1 98.5 330 ASP B C 1
ATOM 6789 O O . ASP B 1 330 ? 33.031 -17.562 -1.454 1 98.5 330 ASP B O 1
ATOM 6793 N N . GLY B 1 331 ? 31.922 -15.656 -1.597 1 98.75 331 GLY B N 1
ATOM 6794 C CA . GLY B 1 331 ? 31.281 -16.094 -2.832 1 98.75 331 GLY B CA 1
ATOM 6795 C C . GLY B 1 331 ? 29.828 -15.68 -2.943 1 98.75 331 GLY B C 1
ATOM 6796 O O . GLY B 1 331 ? 29.391 -14.766 -2.248 1 98.75 331 GLY B O 1
ATOM 6797 N N . ILE B 1 332 ? 29.219 -16.219 -3.949 1 98.94 332 ILE B N 1
ATOM 6798 C CA . ILE B 1 332 ? 27.797 -16.062 -4.234 1 98.94 332 ILE B CA 1
ATOM 6799 C C . ILE B 1 332 ? 27.016 -17.219 -3.629 1 98.94 332 ILE B C 1
ATOM 6801 O O . ILE B 1 332 ? 27.312 -18.391 -3.889 1 98.94 332 ILE B O 1
ATOM 6805 N N . TRP B 1 333 ? 26.047 -16.906 -2.771 1 98.88 333 TRP B N 1
ATOM 6806 C CA . TRP B 1 333 ? 25.328 -17.922 -2.018 1 98.88 333 TRP B CA 1
ATOM 6807 C C . TRP B 1 333 ? 23.828 -17.844 -2.299 1 98.88 333 TRP B C 1
ATOM 6809 O O . TRP B 1 333 ? 23.281 -16.766 -2.455 1 98.88 333 TRP B O 1
ATOM 6819 N N . LEU B 1 334 ? 23.203 -19 -2.314 1 98.81 334 LEU B N 1
ATOM 6820 C CA . LEU B 1 334 ? 21.766 -19.109 -2.523 1 98.81 334 LEU B CA 1
ATOM 6821 C C . LEU B 1 334 ? 21.141 -20.078 -1.528 1 98.81 334 LEU B C 1
ATOM 6823 O O . LEU B 1 334 ? 21.734 -21.125 -1.214 1 98.81 334 LEU B O 1
ATOM 6827 N N . GLU B 1 335 ? 19.984 -19.75 -1.049 1 98.81 335 GLU B N 1
ATOM 6828 C CA . GLU B 1 335 ? 19.266 -20.609 -0.111 1 98.81 335 GLU B CA 1
ATOM 6829 C C . GLU B 1 335 ? 19.078 -22.016 -0.678 1 98.81 335 GLU B C 1
ATOM 6831 O O . GLU B 1 335 ? 18.734 -22.172 -1.854 1 98.81 335 GLU B O 1
ATOM 6836 N N . LYS B 1 336 ? 19.266 -23.047 0.161 1 98.62 336 LYS B N 1
ATOM 6837 C CA . LYS B 1 336 ? 19.016 -24.422 -0.24 1 98.62 336 LYS B CA 1
ATOM 6838 C C . LYS B 1 336 ? 17.531 -24.734 -0.281 1 98.62 336 LYS B C 1
ATOM 6840 O O . LYS B 1 336 ? 16.828 -24.547 0.713 1 98.62 336 LYS B O 1
ATOM 6845 N N . MET B 1 337 ? 17.047 -25.219 -1.437 1 98.44 337 MET B N 1
ATOM 6846 C CA . MET B 1 337 ? 15.641 -25.562 -1.617 1 98.44 337 MET B CA 1
ATOM 6847 C C . MET B 1 337 ? 15.43 -27.078 -1.606 1 98.44 337 MET B C 1
ATOM 6849 O O . MET B 1 337 ? 16.406 -27.828 -1.58 1 98.44 337 MET B O 1
ATOM 6853 N N . ASP B 1 338 ? 14.188 -27.484 -1.575 1 98.31 338 ASP B N 1
ATOM 6854 C CA . ASP B 1 338 ? 13.828 -28.906 -1.507 1 98.31 338 ASP B CA 1
ATOM 6855 C C . ASP B 1 338 ? 13.922 -29.562 -2.883 1 98.31 338 ASP B C 1
ATOM 6857 O O . ASP B 1 338 ? 13.078 -29.312 -3.748 1 98.31 338 ASP B O 1
ATOM 6861 N N . THR B 1 339 ? 14.836 -30.484 -3.092 1 98 339 THR B N 1
ATOM 6862 C CA . THR B 1 339 ? 15.016 -31.125 -4.391 1 98 339 THR B CA 1
ATOM 6863 C C . THR B 1 339 ? 14.352 -32.5 -4.406 1 98 339 THR B C 1
ATOM 6865 O O . THR B 1 339 ? 14.383 -33.188 -5.422 1 98 339 THR B O 1
ATOM 6868 N N . ASN B 1 340 ? 13.797 -32.906 -3.295 1 97.5 340 ASN B N 1
ATOM 6869 C CA . ASN B 1 340 ? 13.172 -34.219 -3.225 1 97.5 340 ASN B CA 1
ATOM 6870 C C . ASN B 1 340 ? 11.875 -34.188 -2.424 1 97.5 340 ASN B C 1
ATOM 6872 O O . ASN B 1 340 ? 11.719 -34.938 -1.453 1 97.5 340 ASN B O 1
ATOM 6876 N N . PRO B 1 341 ? 10.945 -33.406 -2.865 1 97.69 341 PRO B N 1
ATOM 6877 C CA . PRO B 1 341 ? 9.711 -33.281 -2.086 1 97.69 341 PRO B CA 1
ATOM 6878 C C . PRO B 1 341 ? 8.883 -34.562 -2.072 1 97.69 341 PRO B C 1
ATOM 6880 O O . PRO B 1 341 ? 8.086 -34.781 -1.154 1 97.69 341 PRO B O 1
ATOM 6883 N N . GLY B 1 342 ? 9.031 -35.469 -3.09 1 95.62 342 GLY B N 1
ATOM 6884 C CA . GLY B 1 342 ? 8.289 -36.719 -3.186 1 95.62 342 GLY B CA 1
ATOM 6885 C C . GLY B 1 342 ? 8.484 -37.594 -1.979 1 95.62 342 GLY B C 1
ATOM 6886 O O . GLY B 1 342 ? 7.625 -38.438 -1.671 1 95.62 342 GLY B O 1
ATOM 6887 N N . GLU B 1 343 ? 9.586 -37.438 -1.296 1 96.56 343 GLU B N 1
ATOM 6888 C CA . GLU B 1 343 ? 9.891 -38.25 -0.114 1 96.56 343 GLU B CA 1
ATOM 6889 C C . GLU B 1 343 ? 8.867 -38 0.99 1 96.56 343 GLU B C 1
ATOM 6891 O O . GLU B 1 343 ? 8.688 -38.844 1.867 1 96.56 343 GLU B O 1
ATOM 6896 N N . LEU B 1 344 ? 8.195 -36.906 0.938 1 97.38 344 LEU B N 1
ATOM 6897 C CA . LEU B 1 344 ? 7.262 -36.531 1.993 1 97.38 344 LEU B CA 1
ATOM 6898 C C . LEU B 1 344 ? 5.898 -37.188 1.778 1 97.38 344 LEU B C 1
ATOM 6900 O O . LEU B 1 344 ? 5.047 -37.156 2.668 1 97.38 344 LEU B O 1
ATOM 6904 N N . ILE B 1 345 ? 5.625 -37.781 0.609 1 95.88 345 ILE B N 1
ATOM 6905 C CA . ILE B 1 345 ? 4.367 -38.469 0.333 1 95.88 345 ILE B CA 1
ATOM 6906 C C . ILE B 1 345 ? 4.367 -39.812 1.016 1 95.88 345 ILE B C 1
ATOM 6908 O O . ILE B 1 345 ? 5.203 -40.688 0.712 1 95.88 345 ILE B O 1
ATOM 6912 N N . PRO B 1 346 ? 3.451 -40.062 1.888 1 92.5 346 PRO B N 1
ATOM 6913 C CA . PRO B 1 346 ? 3.393 -41.344 2.57 1 92.5 346 PRO B CA 1
ATOM 6914 C C . PRO B 1 346 ? 3.164 -42.531 1.61 1 92.5 346 PRO B C 1
ATOM 6916 O O . PRO B 1 346 ? 2.549 -42.344 0.556 1 92.5 346 PRO B O 1
ATOM 6919 N N . GLU B 1 347 ? 3.498 -43.688 2.025 1 89.06 347 GLU B N 1
ATOM 6920 C CA . GLU B 1 347 ? 3.418 -44.875 1.202 1 89.06 347 GLU B CA 1
ATOM 6921 C C . GLU B 1 347 ? 1.975 -45.188 0.813 1 89.06 347 GLU B C 1
ATOM 6923 O O . GLU B 1 347 ? 1.709 -45.625 -0.305 1 89.06 347 GLU B O 1
ATOM 6928 N N . GLU B 1 348 ? 1.116 -44.906 1.679 1 86.19 348 GLU B N 1
ATOM 6929 C CA . GLU B 1 348 ? -0.291 -45.25 1.455 1 86.19 348 GLU B CA 1
ATOM 6930 C C . GLU B 1 348 ? -0.874 -44.406 0.324 1 86.19 348 GLU B C 1
ATOM 6932 O O . GLU B 1 348 ? -1.909 -44.75 -0.247 1 86.19 348 GLU B O 1
ATOM 6937 N N . TYR B 1 349 ? -0.211 -43.312 -0.04 1 85.25 349 TYR B N 1
ATOM 6938 C CA . TYR B 1 349 ? -0.718 -42.438 -1.08 1 85.25 349 TYR B CA 1
ATOM 6939 C C . TYR B 1 349 ? 0.062 -42.594 -2.377 1 85.25 349 TYR B C 1
ATOM 6941 O O . TYR B 1 349 ? -0.112 -41.844 -3.324 1 85.25 349 TYR B O 1
ATOM 6949 N N . ARG B 1 350 ? 0.955 -43.562 -2.477 1 78.25 350 ARG B N 1
ATOM 6950 C CA . ARG B 1 350 ? 1.837 -43.688 -3.633 1 78.25 350 ARG B CA 1
ATOM 6951 C C . ARG B 1 350 ? 1.219 -44.594 -4.695 1 78.25 350 ARG B C 1
ATOM 6953 O O . ARG B 1 350 ? 1.73 -44.688 -5.812 1 78.25 350 ARG B O 1
ATOM 6960 N N . LYS B 1 351 ? 0.188 -45.438 -4.344 1 65.12 351 LYS B N 1
ATOM 6961 C CA . LYS B 1 351 ? -0.438 -46.281 -5.352 1 65.12 351 LYS B CA 1
ATOM 6962 C C . LYS B 1 351 ? -1.434 -45.5 -6.195 1 65.12 351 LYS B C 1
ATOM 6964 O O . LYS B 1 351 ? -2.188 -44.688 -5.668 1 65.12 351 LYS B O 1
ATOM 6969 N N . PRO B 1 352 ? -1.317 -45.688 -7.5 1 55.03 352 PRO B N 1
ATOM 6970 C CA . PRO B 1 352 ? -2.166 -44.969 -8.461 1 55.03 352 PRO B CA 1
ATOM 6971 C C . PRO B 1 352 ? -3.652 -45.25 -8.258 1 55.03 352 PRO B C 1
ATOM 6973 O O . PRO B 1 352 ? -4.027 -46.375 -7.918 1 55.03 352 PRO B O 1
ATOM 6976 N N . GLY B 1 353 ? -4.492 -44.312 -8.227 1 51.25 353 GLY B N 1
ATOM 6977 C CA . GLY B 1 353 ? -5.934 -44.438 -8.102 1 51.25 353 GLY B CA 1
ATOM 6978 C C . GLY B 1 353 ? -6.457 -44.094 -6.727 1 51.25 353 GLY B C 1
ATOM 6979 O O . GLY B 1 353 ? -7.66 -44.188 -6.469 1 51.25 353 GLY B O 1
ATOM 6980 N N . GLU B 1 354 ? -5.633 -43.875 -5.711 1 41.41 354 GLU B N 1
ATOM 6981 C CA . GLU B 1 354 ? -5.891 -43.594 -4.301 1 41.41 354 GLU B CA 1
ATOM 6982 C C . GLU B 1 354 ? -6.273 -42.125 -4.098 1 41.41 354 GLU B C 1
ATOM 6984 O O . GLU B 1 354 ? -5.527 -41.219 -4.484 1 41.41 354 GLU B O 1
ATOM 6989 N N . GLY B 1 355 ? -7.59 -41.875 -4.027 1 51.66 355 GLY B N 1
ATOM 6990 C CA . GLY B 1 355 ? -8.477 -40.75 -3.748 1 51.66 355 GLY B CA 1
ATOM 6991 C C . GLY B 1 355 ? -9.852 -40.906 -4.363 1 51.66 355 GLY B C 1
ATOM 6992 O O . GLY B 1 355 ? -10.062 -41.75 -5.215 1 51.66 355 GLY B O 1
ATOM 6993 N N . ALA B 1 356 ? -10.883 -40.625 -3.602 1 55.5 356 ALA B N 1
ATOM 6994 C CA . ALA B 1 356 ? -12.305 -40.781 -3.881 1 55.5 356 ALA B CA 1
ATOM 6995 C C . ALA B 1 356 ? -12.625 -40.469 -5.34 1 55.5 356 ALA B C 1
ATOM 6997 O O . ALA B 1 356 ? -12.172 -39.438 -5.867 1 55.5 356 ALA B O 1
ATOM 6998 N N . LYS B 1 357 ? -13.008 -41.562 -6.129 1 69.44 357 LYS B N 1
ATOM 6999 C CA . LYS B 1 357 ? -13.273 -41.5 -7.562 1 69.44 357 LYS B CA 1
ATOM 7000 C C . LYS B 1 357 ? -14.406 -40.531 -7.875 1 69.44 357 LYS B C 1
ATOM 7002 O O . LYS B 1 357 ? -15.461 -40.562 -7.238 1 69.44 357 LYS B O 1
ATOM 7007 N N . GLY B 1 358 ? -14.047 -39.344 -8.367 1 80.81 358 GLY B N 1
ATOM 7008 C CA . GLY B 1 358 ? -15.016 -38.406 -8.906 1 80.81 358 GLY B CA 1
ATOM 7009 C C . GLY B 1 358 ? -15.883 -39 -10 1 80.81 358 GLY B C 1
ATOM 7010 O O . GLY B 1 358 ? -15.594 -40.094 -10.508 1 80.81 358 GLY B O 1
ATOM 7011 N N . ILE B 1 359 ? -17 -38.406 -10.148 1 92.19 359 ILE B N 1
ATOM 7012 C CA . ILE B 1 359 ? -17.906 -38.781 -11.227 1 92.19 359 ILE B CA 1
ATOM 7013 C C . ILE B 1 359 ? -17.281 -38.469 -12.578 1 92.19 359 ILE B C 1
ATOM 7015 O O . ILE B 1 359 ? -16.875 -37.344 -12.828 1 92.19 359 ILE B O 1
ATOM 7019 N N . GLU B 1 360 ? -17.203 -39.469 -13.406 1 95.38 360 GLU B N 1
ATOM 7020 C CA . GLU B 1 360 ? -16.609 -39.25 -14.727 1 95.38 360 GLU B CA 1
ATOM 7021 C C . GLU B 1 360 ? -17.562 -38.531 -15.648 1 95.38 360 GLU B C 1
ATOM 7023 O O . GLU B 1 360 ? -18.734 -38.906 -15.781 1 95.38 360 GLU B O 1
ATOM 7028 N N . ILE B 1 361 ? -17.094 -37.531 -16.266 1 97.25 361 ILE B N 1
ATOM 7029 C CA . ILE B 1 361 ? -17.859 -36.75 -17.234 1 97.25 361 ILE B CA 1
ATOM 7030 C C . ILE B 1 361 ? -17.156 -36.719 -18.578 1 97.25 361 ILE B C 1
ATOM 7032 O O . ILE B 1 361 ? -16 -36.312 -18.672 1 97.25 361 ILE B O 1
ATOM 7036 N N . ASP B 1 362 ? -17.844 -37.188 -19.578 1 97.81 362 ASP B N 1
ATOM 7037 C CA . ASP B 1 362 ? -17.312 -37.125 -20.938 1 97.81 362 ASP B CA 1
ATOM 7038 C C . ASP B 1 362 ? -17.75 -35.844 -21.641 1 97.81 362 ASP B C 1
ATOM 7040 O O . ASP B 1 362 ? -18.906 -35.688 -22.031 1 97.81 362 ASP B O 1
ATOM 7044 N N . LEU B 1 363 ? -16.766 -35.031 -21.891 1 98.38 363 LEU B N 1
ATOM 7045 C CA . LEU B 1 363 ? -17.047 -33.688 -22.438 1 98.38 363 LEU B CA 1
ATOM 7046 C C . LEU B 1 363 ? -17.375 -33.781 -23.922 1 98.38 363 LEU B C 1
ATOM 7048 O O . LEU B 1 363 ? -17.969 -32.844 -24.469 1 98.38 363 LEU B O 1
ATOM 7052 N N . ASP B 1 364 ? -17.062 -34.781 -24.547 1 97.94 364 ASP B N 1
ATOM 7053 C CA . ASP B 1 364 ? -17.234 -34.906 -25.984 1 97.94 364 ASP B CA 1
ATOM 7054 C C . ASP B 1 364 ? -18.625 -35.438 -26.328 1 97.94 364 ASP B C 1
ATOM 7056 O O . ASP B 1 364 ? -19 -35.531 -27.5 1 97.94 364 ASP B O 1
ATOM 7060 N N . GLU B 1 365 ? -19.422 -35.688 -25.312 1 97.5 365 GLU B N 1
ATOM 7061 C CA . GLU B 1 365 ? -20.828 -36.062 -25.531 1 97.5 365 GLU B CA 1
ATOM 7062 C C . GLU B 1 365 ? -21.656 -34.844 -25.891 1 97.5 365 GLU B C 1
ATOM 7064 O O . GLU B 1 365 ? -22.812 -34.969 -26.297 1 97.5 365 GLU B O 1
ATOM 7069 N N . GLY B 1 366 ? -21.078 -33.719 -25.797 1 96.75 366 GLY B N 1
ATOM 7070 C CA . GLY B 1 366 ? -21.781 -32.469 -26.094 1 96.75 366 GLY B CA 1
ATOM 7071 C C . GLY B 1 366 ? -22.172 -31.688 -24.844 1 96.75 366 GLY B C 1
ATOM 7072 O O . GLY B 1 366 ? -22.469 -32.281 -23.812 1 96.75 366 GLY B O 1
ATOM 7073 N N . ILE B 1 367 ? -22.266 -30.406 -25 1 97.88 367 ILE B N 1
ATOM 7074 C CA . ILE B 1 367 ? -22.422 -29.5 -23.859 1 97.88 367 ILE B CA 1
ATOM 7075 C C . ILE B 1 367 ? -23.766 -29.766 -23.188 1 97.88 367 ILE B C 1
ATOM 7077 O O . ILE B 1 367 ? -23.891 -29.656 -21.953 1 97.88 367 ILE B O 1
ATOM 7081 N N . ASP B 1 368 ? -24.797 -30.078 -23.938 1 97.5 368 ASP B N 1
ATOM 7082 C CA . ASP B 1 368 ? -26.109 -30.375 -23.375 1 97.5 368 ASP B CA 1
ATOM 7083 C C . ASP B 1 368 ? -26.078 -31.641 -22.531 1 97.5 368 ASP B C 1
ATOM 7085 O O . ASP B 1 368 ? -26.672 -31.703 -21.453 1 97.5 368 ASP B O 1
ATOM 7089 N N . ALA B 1 369 ? -25.438 -32.594 -23.062 1 97.69 369 ALA B N 1
ATOM 7090 C CA . ALA B 1 369 ? -25.297 -33.844 -22.312 1 97.69 369 ALA B CA 1
ATOM 7091 C C . ALA B 1 369 ? -24.469 -33.625 -21.047 1 97.69 369 ALA B C 1
ATOM 7093 O O . ALA B 1 369 ? -24.766 -34.219 -20.016 1 97.69 369 ALA B O 1
ATOM 7094 N N . VAL B 1 370 ? -23.438 -32.875 -21.172 1 98.19 370 VAL B N 1
ATOM 7095 C CA . VAL B 1 370 ? -22.578 -32.562 -20.047 1 98.19 370 VAL B CA 1
ATOM 7096 C C . VAL B 1 370 ? -23.406 -31.891 -18.953 1 98.19 370 VAL B C 1
ATOM 7098 O O . VAL B 1 370 ? -23.359 -32.312 -17.781 1 98.19 370 VAL B O 1
ATOM 7101 N N . ARG B 1 371 ? -24.188 -30.891 -19.344 1 98.44 371 ARG B N 1
ATOM 7102 C CA . ARG B 1 371 ? -25.016 -30.156 -18.391 1 98.44 371 ARG B CA 1
ATOM 7103 C C . ARG B 1 371 ? -26.094 -31.062 -17.781 1 98.44 371 ARG B C 1
ATOM 7105 O O . ARG B 1 371 ? -26.406 -30.969 -16.594 1 98.44 371 ARG B O 1
ATOM 7112 N N . ALA B 1 372 ? -26.578 -31.969 -18.578 1 97.75 372 ALA B N 1
ATOM 7113 C CA . ALA B 1 372 ? -27.578 -32.906 -18.109 1 97.75 372 ALA B CA 1
ATOM 7114 C C . ALA B 1 372 ? -27 -33.844 -17.047 1 97.75 372 ALA B C 1
ATOM 7116 O O . ALA B 1 372 ? -27.688 -34.25 -16.125 1 97.75 372 ALA B O 1
ATOM 7117 N N . GLU B 1 373 ? -25.797 -34.156 -17.188 1 97.75 373 GLU B N 1
ATOM 7118 C CA . GLU B 1 373 ? -25.141 -35 -16.203 1 97.75 373 GLU B CA 1
ATOM 7119 C C . GLU B 1 373 ? -24.812 -34.219 -14.938 1 97.75 373 GLU B C 1
ATOM 7121 O O . GLU B 1 373 ? -25.047 -34.688 -13.82 1 97.75 373 GLU B O 1
ATOM 7126 N N . LEU B 1 374 ? -24.266 -33 -15.117 1 98.19 374 LEU B N 1
ATOM 7127 C CA . LEU B 1 374 ? -23.828 -32.188 -14 1 98.19 374 LEU B CA 1
ATOM 7128 C C . LEU B 1 374 ? -25 -31.828 -13.086 1 98.19 374 LEU B C 1
ATOM 7130 O O . LEU B 1 374 ? -24.859 -31.781 -11.867 1 98.19 374 LEU B O 1
ATOM 7134 N N . THR B 1 375 ? -26.156 -31.594 -13.68 1 98.12 375 THR B N 1
ATOM 7135 C CA . THR B 1 375 ? -27.312 -31.125 -12.93 1 98.12 375 THR B CA 1
ATOM 7136 C C . THR B 1 375 ? -27.766 -32.156 -11.914 1 98.12 375 THR B C 1
ATOM 7138 O O . THR B 1 375 ? -28.469 -31.844 -10.961 1 98.12 375 THR B O 1
ATOM 7141 N N . LYS B 1 376 ? -27.328 -33.406 -12.07 1 97.69 376 LYS B N 1
ATOM 7142 C CA . LYS B 1 376 ? -27.734 -34.5 -11.203 1 97.69 376 LYS B CA 1
ATOM 7143 C C . LYS B 1 376 ? -27 -34.469 -9.867 1 97.69 376 LYS B C 1
ATOM 7145 O O . LYS B 1 376 ? -27.391 -35.125 -8.914 1 97.69 376 LYS B O 1
ATOM 7150 N N . HIS B 1 377 ? -26.016 -33.719 -9.797 1 96.19 377 HIS B N 1
ATOM 7151 C CA . HIS B 1 377 ? -25.141 -33.75 -8.633 1 96.19 377 HIS B CA 1
ATOM 7152 C C . HIS B 1 377 ? -25.125 -32.406 -7.914 1 96.19 377 HIS B C 1
ATOM 7154 O O . HIS B 1 377 ? -25.219 -31.344 -8.555 1 96.19 377 HIS B O 1
ATOM 7160 N N . PRO B 1 378 ? -25.016 -32.375 -6.625 1 94.06 378 PRO B N 1
ATOM 7161 C CA . PRO B 1 378 ? -24.969 -31.125 -5.875 1 94.06 378 PRO B CA 1
ATOM 7162 C C . PRO B 1 378 ? -23.609 -30.422 -6 1 94.06 378 PRO B C 1
ATOM 7164 O O . PRO B 1 378 ? -22.625 -31.031 -6.426 1 94.06 378 PRO B O 1
ATOM 7167 N N . VAL B 1 379 ? -23.594 -29.188 -5.625 1 93.19 379 VAL B N 1
ATOM 7168 C CA . VAL B 1 379 ? -22.328 -28.469 -5.543 1 93.19 379 VAL B CA 1
ATOM 7169 C C . VAL B 1 379 ? -21.375 -29.188 -4.598 1 93.19 379 VAL B C 1
ATOM 7171 O O . VAL B 1 379 ? -21.812 -29.969 -3.74 1 93.19 379 VAL B O 1
ATOM 7174 N N . SER B 1 380 ? -20.109 -29.094 -4.77 1 87.69 380 SER B N 1
ATOM 7175 C CA . SER B 1 380 ? -19.016 -29.688 -4.008 1 87.69 380 SER B CA 1
ATOM 7176 C C . SER B 1 380 ? -18.688 -31.094 -4.508 1 87.69 380 SER B C 1
ATOM 7178 O O . SER B 1 380 ? -17.719 -31.703 -4.07 1 87.69 380 SER B O 1
ATOM 7180 N N . THR B 1 381 ? -19.516 -31.531 -5.465 1 91.44 381 THR B N 1
ATOM 7181 C CA . THR B 1 381 ? -19.25 -32.844 -6.039 1 91.44 381 THR B CA 1
ATOM 7182 C C . THR B 1 381 ? -17.953 -32.844 -6.863 1 91.44 381 THR B C 1
ATOM 7184 O O . THR B 1 381 ? -17.766 -31.938 -7.695 1 91.44 381 THR B O 1
ATOM 7187 N N . ARG B 1 382 ? -17.125 -33.812 -6.613 1 92.25 382 ARG B N 1
ATOM 7188 C CA . ARG B 1 382 ? -15.914 -34 -7.41 1 92.25 382 ARG B CA 1
ATOM 7189 C C . ARG B 1 382 ? -16.219 -34.719 -8.727 1 92.25 382 ARG B C 1
ATOM 7191 O O . ARG B 1 382 ? -16.938 -35.719 -8.742 1 92.25 382 ARG B O 1
ATOM 7198 N N . VAL B 1 383 ? -15.758 -34.156 -9.781 1 95.62 383 VAL B N 1
ATOM 7199 C CA . VAL B 1 383 ? -15.922 -34.781 -11.086 1 95.62 383 VAL B CA 1
ATOM 7200 C C . VAL B 1 383 ? -14.562 -34.969 -11.75 1 95.62 383 VAL B C 1
ATOM 7202 O O . VAL B 1 383 ? -13.594 -34.281 -11.391 1 95.62 383 VAL B O 1
ATOM 7205 N N . ASN B 1 384 ? -14.43 -35.938 -12.586 1 95.75 384 ASN B N 1
ATOM 7206 C CA . ASN B 1 384 ? -13.273 -36.188 -13.445 1 95.75 384 ASN B CA 1
ATOM 7207 C C . ASN B 1 384 ? -13.625 -36 -14.922 1 95.75 384 ASN B C 1
ATOM 7209 O O . ASN B 1 384 ? -14.398 -36.75 -15.484 1 95.75 384 ASN B O 1
ATOM 7213 N N . LEU B 1 385 ? -13.016 -35.062 -15.484 1 97.56 385 LEU B N 1
ATOM 7214 C CA . LEU B 1 385 ? -13.367 -34.688 -16.844 1 97.56 385 LEU B CA 1
ATOM 7215 C C . LEU B 1 385 ? -12.477 -35.375 -17.859 1 97.56 385 LEU B C 1
ATOM 7217 O O . LEU B 1 385 ? -11.273 -35.531 -17.625 1 97.56 385 LEU B O 1
ATOM 7221 N N . LYS B 1 386 ? -13.047 -35.812 -18.906 1 97.94 386 LYS B N 1
ATOM 7222 C CA . LYS B 1 386 ? -12.336 -36.344 -20.047 1 97.94 386 LYS B CA 1
ATOM 7223 C C . LYS B 1 386 ? -12.891 -35.812 -21.359 1 97.94 386 LYS B C 1
ATOM 7225 O O . LYS B 1 386 ? -14.109 -35.688 -21.516 1 97.94 386 LYS B O 1
ATOM 7230 N N . GLY B 1 387 ? -11.969 -35.406 -22.219 1 98.38 387 GLY B N 1
ATOM 7231 C CA . GLY B 1 387 ? -12.414 -34.906 -23.5 1 98.38 387 GLY B CA 1
ATOM 7232 C C . GLY B 1 387 ? -11.867 -33.531 -23.797 1 98.38 387 GLY B C 1
ATOM 7233 O O . GLY B 1 387 ? -10.719 -33.219 -23.484 1 98.38 387 GLY B O 1
ATOM 7234 N N . THR B 1 388 ? -12.672 -32.719 -24.516 1 98.56 388 THR B N 1
ATOM 7235 C CA . THR B 1 388 ? -12.203 -31.484 -25.094 1 98.56 388 THR B CA 1
ATOM 7236 C C . THR B 1 388 ? -12.57 -30.297 -24.219 1 98.56 388 THR B C 1
ATOM 7238 O O . THR B 1 388 ? -13.703 -30.203 -23.734 1 98.56 388 THR B O 1
ATOM 7241 N N . ILE B 1 389 ? -11.594 -29.422 -23.969 1 98.56 389 ILE B N 1
ATOM 7242 C CA . ILE B 1 389 ? -11.805 -28.172 -23.234 1 98.56 389 ILE B CA 1
ATOM 7243 C C . ILE B 1 389 ? -11.211 -27.016 -24.031 1 98.56 389 ILE B C 1
ATOM 7245 O O . ILE B 1 389 ? -10.156 -27.156 -24.656 1 98.56 389 ILE B O 1
ATOM 7249 N N . ILE B 1 390 ? -11.914 -25.922 -24.109 1 98.31 390 ILE B N 1
ATOM 7250 C CA . ILE B 1 390 ? -11.375 -24.688 -24.641 1 98.31 390 ILE B CA 1
ATOM 7251 C C . ILE B 1 390 ? -10.688 -23.891 -23.531 1 98.31 390 ILE B C 1
ATOM 7253 O O . ILE B 1 390 ? -11.234 -23.75 -22.438 1 98.31 390 ILE B O 1
ATOM 7257 N N . VAL B 1 391 ? -9.477 -23.453 -23.828 1 97.5 391 VAL B N 1
ATOM 7258 C CA . VAL B 1 391 ? -8.734 -22.609 -22.906 1 97.5 391 VAL B CA 1
ATOM 7259 C C . VAL B 1 391 ? -8.781 -21.156 -23.375 1 97.5 391 VAL B C 1
ATOM 7261 O O . VAL B 1 391 ? -8.352 -20.844 -24.484 1 97.5 391 VAL B O 1
ATOM 7264 N N . ALA B 1 392 ? -9.32 -20.312 -22.594 1 96.12 392 ALA B N 1
ATOM 7265 C CA . ALA B 1 392 ? -9.453 -18.891 -22.922 1 96.12 392 ALA B CA 1
ATOM 7266 C C . ALA B 1 392 ? -9.656 -18.047 -21.656 1 96.12 392 ALA B C 1
ATOM 7268 O O . ALA B 1 392 ? -10.391 -18.453 -20.75 1 96.12 392 ALA B O 1
ATOM 7269 N N . ARG B 1 393 ? -8.906 -16.906 -21.641 1 88.75 393 ARG B N 1
ATOM 7270 C CA . ARG B 1 393 ? -9.07 -16.016 -20.484 1 88.75 393 ARG B CA 1
ATOM 7271 C C . ARG B 1 393 ? -8.82 -14.562 -20.875 1 88.75 393 ARG B C 1
ATOM 7273 O O . ARG B 1 393 ? -8.359 -14.289 -21.984 1 88.75 393 ARG B O 1
ATOM 7280 N N . ASP B 1 394 ? -9.164 -13.648 -20.047 1 88.75 394 ASP B N 1
ATOM 7281 C CA . ASP B 1 394 ? -8.844 -12.227 -19.984 1 88.75 394 ASP B CA 1
ATOM 7282 C C . ASP B 1 394 ? -8.984 -11.57 -21.359 1 88.75 394 ASP B C 1
ATOM 7284 O O . ASP B 1 394 ? -10.102 -11.352 -21.828 1 88.75 394 ASP B O 1
ATOM 7288 N N . ILE B 1 395 ? -7.832 -11.523 -22.156 1 85.56 395 ILE B N 1
ATOM 7289 C CA . ILE B 1 395 ? -7.836 -10.797 -23.422 1 85.56 395 ILE B CA 1
ATOM 7290 C C . ILE B 1 395 ? -8.719 -11.523 -24.438 1 85.56 395 ILE B C 1
ATOM 7292 O O . ILE B 1 395 ? -9.391 -10.883 -25.25 1 85.56 395 ILE B O 1
ATOM 7296 N N . ALA B 1 396 ? -8.695 -12.766 -24.406 1 91.94 396 ALA B N 1
ATOM 7297 C CA . ALA B 1 396 ? -9.562 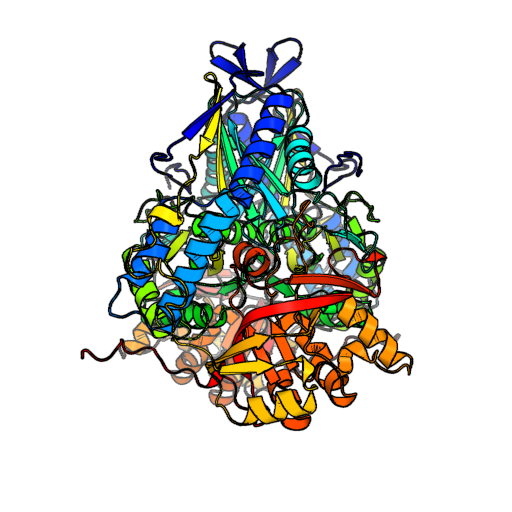-13.539 -25.297 1 91.94 396 ALA B CA 1
ATOM 7298 C C . ALA B 1 396 ? -11.031 -13.25 -25.016 1 91.94 396 ALA B C 1
ATOM 7300 O O . ALA B 1 396 ? -11.828 -13.102 -25.953 1 91.94 396 ALA B O 1
ATOM 7301 N N . HIS B 1 397 ? -11.406 -13.203 -23.75 1 93 397 HIS B N 1
ATOM 7302 C CA . HIS B 1 397 ? -12.781 -12.875 -23.375 1 93 397 HIS B CA 1
ATOM 7303 C C . HIS B 1 397 ? -13.164 -11.477 -23.844 1 93 397 HIS B C 1
ATOM 7305 O O . HIS B 1 397 ? -14.266 -11.258 -24.328 1 93 397 HIS B O 1
ATOM 7311 N N . ALA B 1 398 ? -12.227 -10.617 -23.688 1 87.31 398 ALA B N 1
ATOM 7312 C CA . ALA B 1 398 ? -12.469 -9.242 -24.109 1 87.31 398 ALA B CA 1
ATOM 7313 C C . ALA B 1 398 ? -12.688 -9.172 -25.625 1 87.31 398 ALA B C 1
ATOM 7315 O O . ALA B 1 398 ? -13.539 -8.43 -26.109 1 87.31 398 ALA B O 1
ATOM 7316 N N . LYS B 1 399 ? -11.93 -9.875 -26.344 1 91.06 399 LYS B N 1
ATOM 7317 C CA . LYS B 1 399 ? -12.055 -9.891 -27.797 1 91.06 399 LYS B CA 1
ATOM 7318 C C . LYS B 1 399 ? -13.375 -10.516 -28.234 1 91.06 399 LYS B C 1
ATOM 7320 O O . LYS B 1 399 ? -14.008 -10.062 -29.188 1 91.06 399 LYS B O 1
ATOM 7325 N N . LEU B 1 400 ? -13.734 -11.539 -27.562 1 94.75 400 LEU B N 1
ATOM 7326 C CA . LEU B 1 400 ? -15.008 -12.18 -27.859 1 94.75 400 LEU B CA 1
ATOM 7327 C C . LEU B 1 400 ? -16.172 -11.258 -27.516 1 94.75 400 LEU B C 1
ATOM 7329 O O . LEU B 1 400 ? -17.172 -11.227 -28.25 1 94.75 400 LEU B O 1
ATOM 7333 N N . LYS B 1 401 ? -16.062 -10.547 -26.406 1 93.62 401 LYS B N 1
ATOM 7334 C CA . LYS B 1 401 ? -17.062 -9.539 -26.062 1 93.62 401 LYS B CA 1
ATOM 7335 C C . LYS B 1 401 ? -17.172 -8.469 -27.141 1 93.62 401 LYS B C 1
ATOM 7337 O O . LYS B 1 401 ? -18.266 -8.039 -27.484 1 93.62 401 LYS B O 1
ATOM 7342 N N . ALA B 1 402 ? -16.062 -8.055 -27.625 1 89.44 402 ALA B N 1
ATOM 7343 C CA . ALA B 1 402 ? -16.047 -7.055 -28.688 1 89.44 402 ALA B CA 1
ATOM 7344 C C . ALA B 1 402 ? -16.75 -7.562 -29.938 1 89.44 402 ALA B C 1
ATOM 7346 O O . ALA B 1 402 ? -17.391 -6.789 -30.641 1 89.44 402 ALA B O 1
ATOM 7347 N N . ARG B 1 403 ? -16.578 -8.773 -30.188 1 94.06 403 ARG B N 1
ATOM 7348 C CA . ARG B 1 403 ? -17.266 -9.391 -31.312 1 94.06 403 ARG B CA 1
ATOM 7349 C C . ARG B 1 403 ? -18.781 -9.32 -31.141 1 94.06 403 ARG B C 1
ATOM 7351 O O . ARG B 1 403 ? -19.5 -8.953 -32.062 1 94.06 403 ARG B O 1
ATOM 7358 N N . LEU B 1 404 ? -19.203 -9.695 -30 1 94.81 404 LEU B N 1
ATOM 7359 C CA . LEU B 1 404 ? -20.641 -9.625 -29.703 1 94.81 404 LEU B CA 1
ATOM 7360 C C . LEU B 1 404 ? -21.156 -8.195 -29.828 1 94.81 404 LEU B C 1
ATOM 7362 O O . LEU B 1 404 ? -22.234 -7.969 -30.375 1 94.81 404 LEU B O 1
ATOM 7366 N N . ASP B 1 405 ? -20.344 -7.293 -29.344 1 91.69 405 ASP B N 1
ATOM 7367 C CA . ASP B 1 405 ? -20.734 -5.887 -29.406 1 91.69 405 ASP B CA 1
ATOM 7368 C C . ASP B 1 405 ? -20.844 -5.41 -30.844 1 91.69 405 ASP B C 1
ATOM 7370 O O . ASP B 1 405 ? -21.625 -4.516 -31.156 1 91.69 405 ASP B O 1
ATOM 7374 N N . ALA B 1 406 ? -20.141 -5.984 -31.719 1 94.44 406 ALA B N 1
ATOM 7375 C CA . ALA B 1 406 ? -20.141 -5.645 -33.125 1 94.44 406 ALA B CA 1
ATOM 7376 C C . ALA B 1 406 ? -21.25 -6.395 -33.875 1 94.44 406 ALA B C 1
ATOM 7378 O O . ALA B 1 406 ? -21.375 -6.266 -35.094 1 94.44 406 ALA B O 1
ATOM 7379 N N . GLY B 1 407 ? -21.969 -7.219 -33.188 1 94.81 407 GLY B N 1
ATOM 7380 C CA . GLY B 1 407 ? -23.094 -7.934 -33.781 1 94.81 407 GLY B CA 1
ATOM 7381 C C . GLY B 1 407 ? -22.703 -9.297 -34.312 1 94.81 407 GLY B C 1
ATOM 7382 O O . GLY B 1 407 ? -23.516 -9.945 -35 1 94.81 407 GLY B O 1
ATOM 7383 N N . GLU B 1 408 ? -21.5 -9.727 -34.062 1 96.75 408 GLU B N 1
ATOM 7384 C CA . GLU B 1 408 ? -21.047 -11.047 -34.469 1 96.75 408 GLU B CA 1
ATOM 7385 C C . GLU B 1 408 ? -21.312 -12.094 -33.406 1 96.75 408 GLU B C 1
ATOM 7387 O O . GLU B 1 408 ? -21.234 -11.805 -32.219 1 96.75 408 GLU B O 1
ATOM 7392 N N . PRO B 1 409 ? -21.625 -13.266 -33.875 1 96.19 409 PRO B N 1
ATOM 7393 C CA . PRO B 1 409 ? -21.875 -14.305 -32.875 1 96.19 409 PRO B CA 1
ATOM 7394 C C . PRO B 1 409 ? -20.594 -14.805 -32.188 1 96.19 409 PRO B C 1
ATOM 7396 O O . PRO B 1 409 ? -19.5 -14.617 -32.75 1 96.19 409 PRO B O 1
ATOM 7399 N N . LEU B 1 410 ? -20.734 -15.539 -31.094 1 97.44 410 LEU B N 1
ATOM 7400 C CA . LEU B 1 410 ? -19.609 -16.234 -30.484 1 97.44 410 LEU B CA 1
ATOM 7401 C C . LEU B 1 410 ? -19.156 -17.406 -31.359 1 97.44 410 LEU B C 1
ATOM 7403 O O . LEU B 1 410 ? -19.969 -18 -32.062 1 97.44 410 LEU B O 1
ATOM 7407 N N . PRO B 1 411 ? -17.875 -17.656 -31.359 1 97.38 411 PRO B N 1
ATOM 7408 C CA . PRO B 1 411 ? -17.422 -18.828 -32.125 1 97.38 411 PRO B CA 1
ATOM 7409 C C . PRO B 1 411 ? -18.031 -20.125 -31.641 1 97.38 411 PRO B C 1
ATOM 7411 O O . PRO B 1 411 ? -18.297 -20.281 -30.438 1 97.38 411 PRO B O 1
ATOM 7414 N N . GLN B 1 412 ? -18.156 -21.109 -32.531 1 97.31 412 GLN B N 1
ATOM 7415 C CA . GLN B 1 412 ? -18.828 -22.359 -32.219 1 97.31 412 GLN B CA 1
ATOM 7416 C C . GLN B 1 412 ? -18.078 -23.141 -31.156 1 97.31 412 GLN B C 1
ATOM 7418 O O . GLN B 1 412 ? -18.703 -23.797 -30.312 1 97.31 412 GLN B O 1
ATOM 7423 N N . TYR B 1 413 ? -16.781 -23.094 -31.172 1 97 413 TYR B N 1
ATOM 7424 C CA . TYR B 1 413 ? -15.992 -23.812 -30.172 1 97 413 TYR B CA 1
ATOM 7425 C C . TYR B 1 413 ? -16.312 -23.312 -28.766 1 97 413 TYR B C 1
ATOM 7427 O O . TYR B 1 413 ? -16.188 -24.062 -27.797 1 97 413 TYR B O 1
ATOM 7435 N N . PHE B 1 414 ? -16.672 -22.047 -28.656 1 97.81 414 PHE B N 1
ATOM 7436 C CA . PHE B 1 414 ? -16.953 -21.438 -27.359 1 97.81 414 PHE B CA 1
ATOM 7437 C C . PHE B 1 414 ? -18.328 -21.844 -26.859 1 97.81 414 PHE B C 1
ATOM 7439 O O . PHE B 1 414 ? -18.625 -21.703 -25.672 1 97.81 414 PHE B O 1
ATOM 7446 N N . LYS B 1 415 ? -19.188 -22.422 -27.734 1 97.56 415 LYS B N 1
ATOM 7447 C CA . LYS B 1 415 ? -20.531 -22.906 -27.422 1 97.56 415 LYS B CA 1
ATOM 7448 C C . LYS B 1 415 ? -20.531 -24.406 -27.172 1 97.56 415 LYS B C 1
ATOM 7450 O O . LYS B 1 415 ? -21.297 -24.906 -26.344 1 97.56 415 LYS B O 1
ATOM 7455 N N . ASP B 1 416 ? -19.609 -25.078 -27.797 1 97.56 416 ASP B N 1
ATOM 7456 C CA . ASP B 1 416 ? -19.656 -26.531 -27.859 1 97.56 416 ASP B CA 1
ATOM 7457 C C . ASP B 1 416 ? -18.938 -27.156 -26.656 1 97.56 416 ASP B C 1
ATOM 7459 O O . ASP B 1 416 ? -19.234 -28.297 -26.281 1 97.56 416 ASP B O 1
ATOM 7463 N N . TYR B 1 417 ? -18 -26.484 -26.109 1 98.25 417 TYR B N 1
ATOM 7464 C CA . TYR B 1 417 ? -17.141 -27.094 -25.109 1 98.25 417 TYR B CA 1
ATOM 7465 C C . TYR B 1 417 ? -17.047 -26.219 -23.859 1 98.25 417 TYR B C 1
ATOM 7467 O O . TYR B 1 417 ? -17.328 -25.016 -23.906 1 98.25 417 TYR B O 1
ATOM 7475 N N . PRO B 1 418 ? -16.672 -26.859 -22.672 1 98.56 418 PRO B N 1
ATOM 7476 C CA . PRO B 1 418 ? -16.359 -26.047 -21.5 1 98.56 418 PRO B CA 1
ATOM 7477 C C . PRO B 1 418 ? -15.164 -25.125 -21.734 1 98.56 418 PRO B C 1
ATOM 7479 O O . PRO B 1 418 ? -14.312 -25.406 -22.562 1 98.56 418 PRO B O 1
ATOM 7482 N N . VAL B 1 419 ? -15.172 -24.062 -21.031 1 98.5 419 VAL B N 1
ATOM 7483 C CA . VAL B 1 419 ? -14.094 -23.078 -21.156 1 98.5 419 VAL B CA 1
ATOM 7484 C C . VAL B 1 419 ? -13.289 -23.031 -19.859 1 98.5 419 VAL B C 1
ATOM 7486 O O . VAL B 1 419 ? -13.812 -22.688 -18.797 1 98.5 419 VAL B O 1
ATOM 7489 N N . LEU B 1 420 ? -12.07 -23.438 -19.969 1 98.25 420 LEU B N 1
ATOM 7490 C CA . LEU B 1 420 ? -11.117 -23.344 -18.875 1 98.25 420 LEU B CA 1
ATOM 7491 C C . LEU B 1 420 ? -10.391 -22 -18.891 1 98.25 420 LEU B C 1
ATOM 7493 O O . LEU B 1 420 ? -9.742 -21.656 -19.891 1 98.25 420 LEU B O 1
ATOM 7497 N N . TYR B 1 421 ? -10.57 -21.25 -17.797 1 97 421 TYR B N 1
ATOM 7498 C CA . TYR B 1 421 ? -9.812 -20 -17.656 1 97 421 TYR B CA 1
ATOM 7499 C C . TYR B 1 421 ? -8.367 -20.297 -17.266 1 97 421 TYR B C 1
ATOM 7501 O O . TYR B 1 421 ? -8.055 -20.469 -16.094 1 97 421 TYR B O 1
ATOM 7509 N N . ALA B 1 422 ? -7.516 -20.328 -18.266 1 95.25 422 ALA B N 1
ATOM 7510 C CA . ALA B 1 422 ? -6.113 -20.656 -18.016 1 95.25 422 ALA B CA 1
ATOM 7511 C C . ALA B 1 422 ? -5.223 -20.094 -19.125 1 95.25 422 ALA B C 1
ATOM 7513 O O . ALA B 1 422 ? -5.719 -19.625 -20.156 1 95.25 422 ALA B O 1
ATOM 7514 N N . GLY B 1 423 ? -3.967 -20 -18.875 1 91.75 423 GLY B N 1
ATOM 7515 C CA . GLY B 1 423 ? -2.881 -19.672 -19.781 1 91.75 423 GLY B CA 1
ATOM 7516 C C . GLY B 1 423 ? -1.615 -20.469 -19.5 1 91.75 423 GLY B C 1
ATOM 7517 O O . GLY B 1 423 ? -1.032 -20.344 -18.422 1 91.75 423 GLY B O 1
ATOM 7518 N N . PRO B 1 424 ? -1.227 -21.234 -20.422 1 94.06 424 PRO B N 1
ATOM 7519 C CA . PRO B 1 424 ? -0.097 -22.141 -20.188 1 94.06 424 PRO B CA 1
ATOM 7520 C C . PRO B 1 424 ? 1.246 -21.406 -20.172 1 94.06 424 PRO B C 1
ATOM 7522 O O . PRO B 1 424 ? 1.387 -20.359 -20.812 1 94.06 424 PRO B O 1
ATOM 7525 N N . ALA B 1 425 ? 2.221 -21.984 -19.438 1 95.62 425 ALA B N 1
ATOM 7526 C CA . ALA B 1 425 ? 3.625 -21.641 -19.641 1 95.62 425 ALA B CA 1
ATOM 7527 C C . ALA B 1 425 ? 4.133 -22.172 -20.969 1 95.62 425 ALA B C 1
ATOM 7529 O O . ALA B 1 425 ? 3.396 -22.844 -21.703 1 95.62 425 ALA B O 1
ATOM 7530 N N . LYS B 1 426 ? 5.363 -21.859 -21.297 1 94.12 426 LYS B N 1
ATOM 7531 C CA . LYS B 1 426 ? 5.957 -22.359 -22.531 1 94.12 426 LYS B CA 1
ATOM 7532 C C . LYS B 1 426 ? 5.973 -23.891 -22.562 1 94.12 426 LYS B C 1
ATOM 7534 O O . LYS B 1 426 ? 6.285 -24.531 -21.562 1 94.12 426 LYS B O 1
ATOM 7539 N N . THR B 1 427 ? 5.586 -24.469 -23.656 1 94.31 427 THR B N 1
ATOM 7540 C CA . THR B 1 427 ? 5.555 -25.922 -23.797 1 94.31 427 THR B CA 1
ATOM 7541 C C . THR B 1 427 ? 6.965 -26.469 -23.969 1 94.31 427 THR B C 1
ATOM 7543 O O . THR B 1 427 ? 7.672 -26.109 -24.906 1 94.31 427 THR B O 1
ATOM 7546 N N . PRO B 1 428 ? 7.316 -27.375 -23.062 1 95.44 428 PRO B N 1
ATOM 7547 C CA . PRO B 1 428 ? 8.617 -28.016 -23.266 1 95.44 428 PRO B CA 1
ATOM 7548 C C . PRO B 1 428 ? 8.625 -29.016 -24.406 1 95.44 428 PRO B C 1
ATOM 7550 O O . PRO B 1 428 ? 7.574 -29.562 -24.766 1 95.44 428 PRO B O 1
ATOM 7553 N N . ASN B 1 429 ? 9.82 -29.266 -24.938 1 92.81 429 ASN B N 1
ATOM 7554 C CA . ASN B 1 429 ? 9.945 -30.297 -25.969 1 92.81 429 ASN B CA 1
ATOM 7555 C C . ASN B 1 429 ? 9.5 -31.656 -25.469 1 92.81 429 ASN B C 1
ATOM 7557 O O . ASN B 1 429 ? 9.883 -32.094 -24.375 1 92.81 429 ASN B O 1
ATOM 7561 N N . GLY B 1 430 ? 8.648 -32.25 -26.25 1 92.44 430 GLY B N 1
ATOM 7562 C CA . GLY B 1 430 ? 8.258 -33.625 -25.938 1 92.44 430 GLY B CA 1
ATOM 7563 C C . GLY B 1 430 ? 7.023 -33.688 -25.062 1 92.44 430 GLY B C 1
ATOM 7564 O O . GLY B 1 430 ? 6.523 -34.781 -24.797 1 92.44 430 GLY B O 1
ATOM 7565 N N . LEU B 1 431 ? 6.543 -32.594 -24.562 1 94.56 431 LEU B N 1
ATOM 7566 C CA . LEU B 1 431 ? 5.328 -32.594 -23.766 1 94.56 431 LEU B CA 1
ATOM 7567 C C . LEU B 1 431 ? 4.191 -31.891 -24.516 1 94.56 431 LEU B C 1
ATOM 7569 O O . LEU B 1 431 ? 4.434 -31.031 -25.359 1 94.56 431 LEU B O 1
ATOM 7573 N N . PRO B 1 432 ? 3.066 -32.281 -24.234 1 94.12 432 PRO B N 1
ATOM 7574 C CA . PRO B 1 432 ? 1.938 -31.688 -24.953 1 94.12 432 PRO B CA 1
ATOM 7575 C C . PRO B 1 432 ? 1.674 -30.234 -24.578 1 94.12 432 PRO B C 1
ATOM 7577 O O . PRO B 1 432 ? 1.153 -29.469 -25.375 1 94.12 432 PRO B O 1
ATOM 7580 N N . CYS B 1 433 ? 1.979 -29.922 -23.344 1 94.69 433 CYS B N 1
ATOM 7581 C CA . CYS B 1 433 ? 1.615 -28.609 -22.828 1 94.69 433 CYS B CA 1
ATOM 7582 C C . CYS B 1 433 ? 2.562 -28.172 -21.719 1 94.69 433 CYS B C 1
ATOM 7584 O O . CYS B 1 433 ? 3.057 -29.016 -20.969 1 94.69 433 CYS B O 1
ATOM 7586 N N . GLY B 1 434 ? 2.902 -26.859 -21.703 1 96.06 434 GLY B N 1
ATOM 7587 C CA . GLY B 1 434 ? 3.574 -26.344 -20.516 1 96.06 434 GLY B CA 1
ATOM 7588 C C . GLY B 1 434 ? 2.699 -26.359 -19.281 1 96.06 434 GLY B C 1
ATOM 7589 O O . GLY B 1 434 ? 1.523 -26.719 -19.344 1 96.06 434 GLY B O 1
ATOM 7590 N N . SER B 1 435 ? 3.301 -26 -18.141 1 97.31 435 SER B N 1
ATOM 7591 C CA . SER B 1 435 ? 2.496 -25.969 -16.922 1 97.31 435 SER B CA 1
ATOM 7592 C C . SER B 1 435 ? 1.226 -25.156 -17.125 1 97.31 435 SER B C 1
ATOM 7594 O O . SER B 1 435 ? 1.287 -24 -17.531 1 97.31 435 SER B O 1
ATOM 7596 N N . MET B 1 436 ? 0.08 -25.781 -16.797 1 96.56 436 MET B N 1
ATOM 7597 C CA . MET B 1 436 ? -1.201 -25.109 -17 1 96.56 436 MET B CA 1
ATOM 7598 C C . MET B 1 436 ? -2.186 -25.469 -15.891 1 96.56 436 MET B C 1
ATOM 7600 O O . MET B 1 436 ? -2.457 -26.641 -15.648 1 96.56 436 MET B O 1
ATOM 7604 N N . GLY B 1 437 ? -2.637 -24.484 -15.227 1 94.38 437 GLY B N 1
ATOM 7605 C CA . GLY B 1 437 ? -3.684 -24.547 -14.219 1 94.38 437 GLY B CA 1
ATOM 7606 C C . GLY B 1 437 ? -4.68 -23.406 -14.328 1 94.38 437 GLY B C 1
ATOM 7607 O O . GLY B 1 437 ? -4.574 -22.562 -15.227 1 94.38 437 GLY B O 1
ATOM 7608 N N . PRO B 1 438 ? -5.648 -23.438 -13.477 1 95.12 438 PRO B N 1
ATOM 7609 C CA . PRO B 1 438 ? -6.695 -22.422 -13.547 1 95.12 438 PRO B CA 1
ATOM 7610 C C . PRO B 1 438 ? -6.219 -21.047 -13.07 1 95.12 438 PRO B C 1
ATOM 7612 O O . PRO B 1 438 ? -5.254 -20.969 -12.312 1 95.12 438 PRO B O 1
ATOM 7615 N N . THR B 1 439 ? -6.797 -20.016 -13.633 1 93.56 439 THR B N 1
ATOM 7616 C CA . THR B 1 439 ? -6.605 -18.656 -13.117 1 93.56 439 THR B CA 1
ATOM 7617 C C . THR B 1 439 ? -7.801 -18.219 -12.281 1 93.56 439 THR B C 1
ATOM 7619 O O . THR B 1 439 ? -8.781 -18.953 -12.164 1 93.56 439 THR B O 1
ATOM 7622 N N . THR B 1 440 ? -7.684 -17.062 -11.656 1 91.75 440 THR B N 1
ATOM 7623 C CA . THR B 1 440 ? -8.773 -16.5 -10.875 1 91.75 440 THR B CA 1
ATOM 7624 C C . THR B 1 440 ? -9.969 -16.172 -11.773 1 91.75 440 THR B C 1
ATOM 7626 O O . THR B 1 440 ? -9.836 -15.414 -12.734 1 91.75 440 THR B O 1
ATOM 7629 N N . ALA B 1 441 ? -11.102 -16.625 -11.391 1 93.69 441 ALA B N 1
ATOM 7630 C CA . ALA B 1 441 ? -12.266 -16.594 -12.273 1 93.69 441 ALA B CA 1
ATOM 7631 C C . ALA B 1 441 ? -12.914 -15.219 -12.297 1 93.69 441 ALA B C 1
ATOM 7633 O O . ALA B 1 441 ? -13.484 -14.805 -13.305 1 93.69 441 ALA B O 1
ATOM 7634 N N . ASN B 1 442 ? -12.812 -14.523 -11.195 1 91.25 442 ASN B N 1
ATOM 7635 C CA . ASN B 1 442 ? -13.547 -13.273 -11 1 91.25 442 ASN B CA 1
ATOM 7636 C C . ASN B 1 442 ? -13.211 -12.258 -12.086 1 91.25 442 ASN B C 1
ATOM 7638 O O . ASN B 1 442 ? -14.039 -11.398 -12.414 1 91.25 442 ASN B O 1
ATOM 7642 N N . ARG B 1 443 ? -12.141 -12.328 -12.625 1 87.88 443 ARG B N 1
ATOM 7643 C CA . ARG B 1 443 ? -11.695 -11.398 -13.656 1 87.88 443 ARG B CA 1
ATOM 7644 C C . ARG B 1 443 ? -12.57 -11.5 -14.906 1 87.88 443 ARG B C 1
ATOM 7646 O O . ARG B 1 443 ? -12.648 -10.562 -15.695 1 87.88 443 ARG B O 1
ATOM 7653 N N . MET B 1 444 ? -13.312 -12.617 -15.109 1 93.38 444 MET B N 1
ATOM 7654 C CA . MET B 1 444 ? -14.141 -12.844 -16.297 1 93.38 444 MET B CA 1
ATOM 7655 C C . MET B 1 444 ? -15.617 -12.68 -15.961 1 93.38 444 MET B C 1
ATOM 7657 O O . MET B 1 444 ? -16.469 -12.82 -16.828 1 93.38 444 MET B O 1
ATOM 7661 N N . ASP B 1 445 ? -15.914 -12.344 -14.734 1 94.94 445 ASP B N 1
ATOM 7662 C CA . ASP B 1 445 ? -17.297 -12.297 -14.273 1 94.94 445 ASP B CA 1
ATOM 7663 C C . ASP B 1 445 ? -18.141 -11.352 -15.133 1 94.94 445 ASP B C 1
ATOM 7665 O O . ASP B 1 445 ? -19.281 -11.664 -15.477 1 94.94 445 ASP B O 1
ATOM 7669 N N . PRO B 1 446 ? -17.578 -10.258 -15.555 1 90.75 446 PRO B N 1
ATOM 7670 C CA . PRO B 1 446 ? -18.391 -9.289 -16.297 1 90.75 446 PRO B CA 1
ATOM 7671 C C . PRO B 1 446 ? -18.891 -9.844 -17.641 1 90.75 446 PRO B C 1
ATOM 7673 O O . PRO B 1 446 ? -19.828 -9.305 -18.219 1 90.75 446 PRO B O 1
ATOM 7676 N N . TYR B 1 447 ? -18.344 -10.883 -18.172 1 94.44 447 TYR B N 1
ATOM 7677 C CA . TYR B 1 447 ? -18.656 -11.375 -19.5 1 94.44 447 TYR B CA 1
ATOM 7678 C C . TYR B 1 447 ? -19.672 -12.5 -19.453 1 94.44 447 TYR B C 1
ATOM 7680 O O . TYR B 1 447 ? -20.281 -12.844 -20.469 1 94.44 447 TYR B O 1
ATOM 7688 N N . VAL B 1 448 ? -19.891 -13.109 -18.312 1 97.19 448 VAL B N 1
ATOM 7689 C CA . VAL B 1 448 ? -20.5 -14.43 -18.172 1 97.19 448 VAL B CA 1
ATOM 7690 C C . VAL B 1 448 ? -21.969 -14.375 -18.594 1 97.19 448 VAL B C 1
ATOM 7692 O O . VAL B 1 448 ? -22.406 -15.18 -19.406 1 97.19 448 VAL B O 1
ATOM 7695 N N . ASP B 1 449 ? -22.719 -13.414 -18.109 1 97.75 449 ASP B N 1
ATOM 7696 C CA . ASP B 1 449 ? -24.141 -13.336 -18.391 1 97.75 449 ASP B CA 1
ATOM 7697 C C . ASP B 1 449 ? -24.391 -13.227 -19.906 1 97.75 449 ASP B C 1
ATOM 7699 O O . ASP B 1 449 ? -25.203 -13.961 -20.453 1 97.75 449 ASP B O 1
ATOM 7703 N N . GLU B 1 450 ? -23.688 -12.344 -20.531 1 97 450 GLU B N 1
ATOM 7704 C CA . GLU B 1 450 ? -23.875 -12.125 -21.969 1 97 450 GLU B CA 1
ATOM 7705 C C . GLU B 1 450 ? -23.422 -13.344 -22.766 1 97 450 GLU B C 1
ATOM 7707 O O . GLU B 1 450 ? -24.062 -13.711 -23.75 1 97 450 GLU B O 1
ATOM 7712 N N . PHE B 1 451 ? -22.297 -13.945 -22.453 1 98.19 451 PHE B N 1
ATOM 7713 C CA . PHE B 1 451 ? -21.797 -15.109 -23.172 1 98.19 451 PHE B CA 1
ATOM 7714 C C . PHE B 1 451 ? -22.781 -16.266 -23.062 1 98.19 451 PHE B C 1
ATOM 7716 O O . PHE B 1 451 ? -23.094 -16.922 -24.062 1 98.19 451 PHE B O 1
ATOM 7723 N N . GLN B 1 452 ? -23.312 -16.5 -21.875 1 98.31 452 GLN B N 1
ATOM 7724 C CA . GLN B 1 452 ? -24.266 -17.594 -21.672 1 98.31 452 GLN B CA 1
ATOM 7725 C C . GLN B 1 452 ? -25.594 -17.312 -22.375 1 98.31 452 GLN B C 1
ATOM 7727 O O . GLN B 1 452 ? -26.219 -18.234 -22.906 1 98.31 452 GLN B O 1
ATOM 7732 N N . ALA B 1 453 ? -25.984 -16.047 -22.375 1 97.94 453 ALA B N 1
ATOM 7733 C CA . ALA B 1 453 ? -27.188 -15.648 -23.109 1 97.94 453 ALA B CA 1
ATOM 7734 C C . ALA B 1 453 ? -27.062 -15.977 -24.594 1 97.94 453 ALA B C 1
ATOM 7736 O O . ALA B 1 453 ? -28.078 -16.188 -25.266 1 97.94 453 ALA B O 1
ATOM 7737 N N . ASN B 1 454 ? -25.891 -16.031 -25.047 1 98 454 ASN B N 1
ATOM 7738 C CA . ASN B 1 454 ? -25.625 -16.312 -26.453 1 98 454 ASN B CA 1
ATOM 7739 C C . ASN B 1 454 ? -25.141 -17.75 -26.656 1 98 454 ASN B C 1
ATOM 7741 O O . ASN B 1 454 ? -24.516 -18.062 -27.656 1 98 454 ASN B O 1
ATOM 7745 N N . GLY B 1 455 ? -25.297 -18.562 -25.703 1 97.06 455 GLY B N 1
ATOM 7746 C CA . GLY B 1 455 ? -25.062 -19.984 -25.797 1 97.06 455 GLY B CA 1
ATOM 7747 C C . GLY B 1 455 ? -23.609 -20.359 -25.578 1 97.06 455 GLY B C 1
ATOM 7748 O O . GLY B 1 455 ? -23.234 -21.531 -25.75 1 97.06 455 GLY B O 1
ATOM 7749 N N . GLY B 1 456 ? -22.812 -19.422 -25.25 1 97.62 456 GLY B N 1
ATOM 7750 C CA . GLY B 1 456 ? -21.391 -19.688 -25.031 1 97.62 456 GLY B CA 1
ATOM 7751 C C . GLY B 1 456 ? -21.016 -19.828 -23.578 1 97.62 456 GLY B C 1
ATOM 7752 O O . GLY B 1 456 ? -21.719 -19.312 -22.703 1 97.62 456 GLY B O 1
ATOM 7753 N N . SER B 1 457 ? -19.922 -20.625 -23.312 1 97.5 457 SER B N 1
ATOM 7754 C CA . SER B 1 457 ? -19.328 -20.719 -21.984 1 97.5 457 SER B CA 1
ATOM 7755 C C . SER B 1 457 ? -20.359 -21.172 -20.953 1 97.5 457 SER B C 1
ATOM 7757 O O . SER B 1 457 ? -20.422 -20.641 -19.844 1 97.5 457 SER B O 1
ATOM 7759 N N . LEU B 1 458 ? -21.172 -22.078 -21.297 1 98.31 458 LEU B N 1
ATOM 7760 C CA . LEU B 1 458 ? -22.203 -22.578 -20.406 1 98.31 458 LEU B CA 1
ATOM 7761 C C . LEU B 1 458 ? -21.594 -23.391 -19.266 1 98.31 458 LEU B C 1
ATOM 7763 O O . LEU B 1 458 ? -22.203 -23.5 -18.188 1 98.31 458 LEU B O 1
ATOM 7767 N N . VAL B 1 459 ? -20.453 -24 -19.516 1 98.56 459 VAL B N 1
ATOM 7768 C CA . VAL B 1 459 ? -19.656 -24.641 -18.469 1 98.56 459 VAL B CA 1
ATOM 7769 C C . VAL B 1 459 ? -18.281 -23.984 -18.375 1 98.56 459 VAL B C 1
ATOM 7771 O O . VAL B 1 459 ? -17.531 -23.984 -19.344 1 98.56 459 VAL B O 1
ATOM 7774 N N . MET B 1 460 ? -18.016 -23.375 -17.25 1 98.62 460 MET B N 1
ATOM 7775 C CA . MET B 1 460 ? -16.75 -22.688 -17 1 98.62 460 MET B CA 1
ATOM 7776 C C . MET B 1 460 ? -15.906 -23.469 -16 1 98.62 460 MET B C 1
ATOM 7778 O O . MET B 1 460 ? -16.438 -24.062 -15.062 1 98.62 460 MET B O 1
ATOM 7782 N N . ILE B 1 461 ? -14.633 -23.531 -16.188 1 98.31 461 ILE B N 1
ATOM 7783 C CA . ILE B 1 461 ? -13.688 -24.172 -15.281 1 98.31 461 ILE B CA 1
ATOM 7784 C C . ILE B 1 461 ? -12.625 -23.172 -14.852 1 98.31 461 ILE B C 1
ATOM 7786 O O . ILE B 1 461 ? -12.008 -22.516 -15.695 1 98.31 461 ILE B O 1
ATOM 7790 N N . ALA B 1 462 ? -12.406 -22.969 -13.641 1 97.56 462 ALA B N 1
ATOM 7791 C CA . ALA B 1 462 ? -11.422 -22 -13.125 1 97.56 462 ALA B CA 1
ATOM 7792 C C . ALA B 1 462 ? -11.164 -22.219 -11.641 1 97.56 462 ALA B C 1
ATOM 7794 O O . ALA B 1 462 ? -11.234 -23.359 -11.148 1 97.56 462 ALA B O 1
ATOM 7795 N N . LYS B 1 463 ? -10.734 -21.234 -10.969 1 95.62 463 LYS B N 1
ATOM 7796 C CA . LYS B 1 463 ? -10.555 -21.297 -9.516 1 95.62 463 LYS B CA 1
ATOM 7797 C C . LYS B 1 463 ? -11.156 -20.062 -8.844 1 95.62 463 LYS B C 1
ATOM 7799 O O . LYS B 1 463 ? -11.266 -19 -9.461 1 95.62 463 LYS B O 1
ATOM 7804 N N . GLY B 1 464 ? -11.57 -20.312 -7.547 1 93.38 464 GLY B N 1
ATOM 7805 C CA . GLY B 1 464 ? -11.969 -19.188 -6.707 1 93.38 464 GLY B CA 1
ATOM 7806 C C . GLY B 1 464 ? -13.461 -18.938 -6.715 1 93.38 464 GLY B C 1
ATOM 7807 O O . GLY B 1 464 ? -14.188 -19.484 -7.551 1 93.38 464 GLY B O 1
ATOM 7808 N N . ASN B 1 465 ? -13.938 -18.094 -5.828 1 92.75 465 ASN B N 1
ATOM 7809 C CA . ASN B 1 465 ? -15.344 -17.703 -5.73 1 92.75 465 ASN B CA 1
ATOM 7810 C C . ASN B 1 465 ? -15.719 -16.672 -6.789 1 92.75 465 ASN B C 1
ATOM 7812 O O . ASN B 1 465 ? -14.844 -15.992 -7.336 1 92.75 465 ASN B O 1
ATOM 7816 N N . ARG B 1 466 ? -17 -16.672 -7.09 1 94.94 466 ARG B N 1
ATOM 7817 C CA . ARG B 1 466 ? -17.516 -15.797 -8.133 1 94.94 466 ARG B CA 1
ATOM 7818 C C . ARG B 1 466 ? -18.484 -14.773 -7.551 1 94.94 466 ARG B C 1
ATOM 7820 O O . ARG B 1 466 ? -18.859 -14.859 -6.375 1 94.94 466 ARG B O 1
ATOM 7827 N N . THR B 1 467 ? -18.766 -13.82 -8.336 1 93.75 467 THR B N 1
ATOM 7828 C CA . THR B 1 467 ? -19.766 -12.852 -7.926 1 93.75 467 THR B CA 1
ATOM 7829 C C . THR B 1 467 ? -21.172 -13.445 -8.031 1 93.75 467 THR B C 1
ATOM 7831 O O . THR B 1 467 ? -21.375 -14.461 -8.703 1 93.75 467 THR B O 1
ATOM 7834 N N . GLN B 1 468 ? -22.078 -12.758 -7.367 1 95.75 468 GLN B N 1
ATOM 7835 C CA . GLN B 1 468 ? -23.484 -13.156 -7.426 1 95.75 468 GLN B CA 1
ATOM 7836 C C . GLN B 1 468 ? -24 -13.133 -8.859 1 95.75 468 GLN B C 1
ATOM 7838 O O . GLN B 1 468 ? -24.844 -13.953 -9.234 1 95.75 468 GLN B O 1
ATOM 7843 N N . GLU B 1 469 ? -23.469 -12.281 -9.625 1 96 469 GLU B N 1
ATOM 7844 C CA . GLU B 1 469 ? -23.891 -12.141 -11.016 1 96 469 GLU B CA 1
ATOM 7845 C C . GLU B 1 469 ? -23.672 -13.445 -11.789 1 96 469 GLU B C 1
ATOM 7847 O O . GLU B 1 469 ? -24.469 -13.797 -12.656 1 96 469 GLU B O 1
ATOM 7852 N N . VAL B 1 470 ? -22.625 -14.125 -11.492 1 97.5 470 VAL B N 1
ATOM 7853 C CA . VAL B 1 470 ? -22.312 -15.367 -12.195 1 97.5 470 VAL B CA 1
ATOM 7854 C C . VAL B 1 470 ? -23.297 -16.453 -11.766 1 97.5 470 VAL B C 1
ATOM 7856 O O . VAL B 1 470 ? -23.781 -17.234 -12.594 1 97.5 470 VAL B O 1
ATOM 7859 N N . THR B 1 471 ? -23.562 -16.5 -10.461 1 97.88 471 THR B N 1
ATOM 7860 C CA . THR B 1 471 ? -24.547 -17.453 -9.961 1 97.88 471 THR B CA 1
ATOM 7861 C C . THR B 1 471 ? -25.906 -17.219 -10.617 1 97.88 471 THR B C 1
ATOM 7863 O O . THR B 1 471 ? -26.578 -18.172 -11.023 1 97.88 471 THR B O 1
ATOM 7866 N N . ASP B 1 472 ? -26.25 -15.977 -10.695 1 98.25 472 ASP B N 1
ATOM 7867 C CA . ASP B 1 472 ? -27.516 -15.609 -11.32 1 98.25 472 ASP B CA 1
ATOM 7868 C C . ASP B 1 472 ? -27.531 -16 -12.797 1 98.25 472 ASP B C 1
ATOM 7870 O O . ASP B 1 472 ? -28.547 -16.469 -13.305 1 98.25 472 ASP B O 1
ATOM 7874 N N . ALA B 1 473 ? -26.5 -15.797 -13.469 1 98.38 473 ALA B N 1
ATOM 7875 C CA . ALA B 1 473 ? -26.391 -16.141 -14.883 1 98.38 473 ALA B CA 1
ATOM 7876 C C . ALA B 1 473 ? -26.531 -17.656 -15.094 1 98.38 473 ALA B C 1
ATOM 7878 O O . ALA B 1 473 ? -27.219 -18.109 -16 1 98.38 473 ALA B O 1
ATOM 7879 N N . CYS B 1 474 ? -25.828 -18.406 -14.289 1 98.5 474 CYS B N 1
ATOM 7880 C CA . CYS B 1 474 ? -25.906 -19.875 -14.383 1 98.5 474 CYS B CA 1
ATOM 7881 C C . CYS B 1 474 ? -27.344 -20.344 -14.172 1 98.5 474 CYS B C 1
ATOM 7883 O O . CYS B 1 474 ? -27.812 -21.219 -14.906 1 98.5 474 CYS B O 1
ATOM 7885 N N . LYS B 1 475 ? -27.984 -19.781 -13.156 1 98.38 475 LYS B N 1
ATOM 7886 C CA . LYS B 1 475 ? -29.375 -20.125 -12.883 1 98.38 475 LYS B CA 1
ATOM 7887 C C . LYS B 1 475 ? -30.266 -19.75 -14.07 1 98.38 475 LYS B C 1
ATOM 7889 O O . LYS B 1 475 ? -31.141 -20.531 -14.461 1 98.38 475 LYS B O 1
ATOM 7894 N N . LYS B 1 476 ? -30.062 -18.641 -14.617 1 98.44 476 LYS B N 1
ATOM 7895 C CA . LYS B 1 476 ? -30.891 -18.094 -15.688 1 98.44 476 LYS B CA 1
ATOM 7896 C C . LYS B 1 476 ? -30.688 -18.875 -16.984 1 98.44 476 LYS B C 1
ATOM 7898 O O . LYS B 1 476 ? -31.656 -19.094 -17.734 1 98.44 476 LYS B O 1
ATOM 7903 N N . HIS B 1 477 ? -29.484 -19.312 -17.281 1 98.38 477 HIS B N 1
ATOM 7904 C CA . HIS B 1 477 ? -29.188 -19.828 -18.609 1 98.38 477 HIS B CA 1
ATOM 7905 C C . HIS B 1 477 ? -28.828 -21.312 -18.562 1 98.38 477 HIS B C 1
ATOM 7907 O O . HIS B 1 477 ? -28.562 -21.922 -19.594 1 98.38 477 HIS B O 1
ATOM 7913 N N . GLY B 1 478 ? -28.797 -21.875 -17.375 1 98.12 478 GLY B N 1
ATOM 7914 C CA . GLY B 1 478 ? -28.469 -23.281 -17.234 1 98.12 478 GLY B CA 1
ATOM 7915 C C . GLY B 1 478 ? -26.969 -23.547 -17.266 1 98.12 478 GLY B C 1
ATOM 7916 O O . GLY B 1 478 ? -26.531 -24.578 -17.781 1 98.12 478 GLY B O 1
ATOM 7917 N N . GLY B 1 479 ? -26.25 -22.641 -16.812 1 98.31 479 GLY B N 1
ATOM 7918 C CA . GLY B 1 479 ? -24.797 -22.75 -16.828 1 98.31 479 GLY B CA 1
ATOM 7919 C C . GLY B 1 479 ? -24.234 -23.406 -15.578 1 98.31 479 GLY B C 1
ATOM 7920 O O . GLY B 1 479 ? -24.953 -23.609 -14.602 1 98.31 479 GLY B O 1
ATOM 7921 N N . PHE B 1 480 ? -22.906 -23.781 -15.602 1 98.69 480 PHE B N 1
ATOM 7922 C CA . PHE B 1 480 ? -22.188 -24.375 -14.484 1 98.69 480 PHE B CA 1
ATOM 7923 C C . PHE B 1 480 ? -20.812 -23.719 -14.336 1 98.69 480 PHE B C 1
ATOM 7925 O O . PHE B 1 480 ? -20.188 -23.344 -15.328 1 98.69 480 PHE B O 1
ATOM 7932 N N . TYR B 1 481 ? -20.422 -23.609 -13.148 1 98.56 481 TYR B N 1
ATOM 7933 C CA . TYR B 1 481 ? -19.047 -23.234 -12.828 1 98.56 481 TYR B CA 1
ATOM 7934 C C . TYR B 1 481 ? -18.359 -24.344 -12.039 1 98.56 481 TYR B C 1
ATOM 7936 O O . TYR B 1 481 ? -18.797 -24.719 -10.945 1 98.56 481 TYR B O 1
ATOM 7944 N N . LEU B 1 482 ? -17.344 -24.891 -12.633 1 98.19 482 LEU B N 1
ATOM 7945 C CA . LEU B 1 482 ? -16.516 -25.922 -12.016 1 98.19 482 LEU B CA 1
ATOM 7946 C C . LEU B 1 482 ? -15.18 -25.344 -11.547 1 98.19 482 LEU B C 1
ATOM 7948 O O . LEU B 1 482 ? -14.609 -24.484 -12.211 1 98.19 482 LEU B O 1
ATOM 7952 N N . GLY B 1 483 ? -14.766 -25.828 -10.367 1 96.88 483 GLY B N 1
ATOM 7953 C CA . GLY B 1 483 ? -13.445 -25.469 -9.867 1 96.88 483 GLY B CA 1
ATOM 7954 C C . GLY B 1 483 ? -12.438 -26.594 -9.977 1 96.88 483 GLY B C 1
ATOM 7955 O O . GLY B 1 483 ? -12.734 -27.734 -9.641 1 96.88 483 GLY B O 1
ATOM 7956 N N . THR B 1 484 ? -11.344 -26.297 -10.531 1 96.31 484 THR B N 1
ATOM 7957 C CA . THR B 1 484 ? -10.219 -27.234 -10.461 1 96.31 484 THR B CA 1
ATOM 7958 C C . THR B 1 484 ? -9.156 -26.719 -9.5 1 96.31 484 THR B C 1
ATOM 7960 O O . THR B 1 484 ? -9.195 -25.562 -9.07 1 96.31 484 THR B O 1
ATOM 7963 N N . ILE B 1 485 ? -8.266 -27.625 -9.031 1 94.56 485 ILE B N 1
ATOM 7964 C CA . ILE B 1 485 ? -7.297 -27.312 -7.988 1 94.56 485 ILE B CA 1
ATOM 7965 C C . ILE B 1 485 ? -6.293 -26.281 -8.508 1 94.56 485 ILE B C 1
ATOM 7967 O O . ILE B 1 485 ? -5.594 -26.531 -9.492 1 94.56 485 ILE B O 1
ATOM 7971 N N . GLY B 1 486 ? -6.305 -25.125 -7.895 1 94.56 486 GLY B N 1
ATOM 7972 C CA . GLY B 1 486 ? -5.285 -24.141 -8.195 1 94.56 486 GLY B CA 1
ATOM 7973 C C . GLY B 1 486 ? -3.928 -24.484 -7.609 1 94.56 486 GLY B C 1
ATOM 7974 O O . GLY B 1 486 ? -3.842 -25.031 -6.512 1 94.56 486 GLY B O 1
ATOM 7975 N N . GLY B 1 487 ? -2.861 -24.156 -8.367 1 94.12 487 GLY B N 1
ATOM 7976 C CA . GLY B 1 487 ? -1.517 -24.297 -7.832 1 94.12 487 GLY B CA 1
ATOM 7977 C C . GLY B 1 487 ? -0.875 -25.625 -8.164 1 94.12 487 GLY B C 1
ATOM 7978 O O . GLY B 1 487 ? 0.191 -25.953 -7.641 1 94.12 487 GLY B O 1
ATOM 7979 N N . VAL B 1 488 ? -1.536 -26.422 -9 1 96.62 488 VAL B N 1
ATOM 7980 C CA . VAL B 1 488 ? -0.963 -27.719 -9.336 1 96.62 488 VAL B CA 1
ATOM 7981 C C . VAL B 1 488 ? -0.774 -27.844 -10.844 1 96.62 488 VAL B C 1
ATOM 7983 O O . VAL B 1 488 ? -1.129 -28.859 -11.445 1 96.62 488 VAL B O 1
ATOM 7986 N N . ALA B 1 489 ? -0.231 -26.844 -11.406 1 97.06 489 ALA B N 1
ATOM 7987 C CA . ALA B 1 489 ? -0.158 -26.688 -12.859 1 97.06 489 ALA B CA 1
ATOM 7988 C C . ALA B 1 489 ? 0.751 -27.75 -13.477 1 97.06 489 ALA B C 1
ATOM 7990 O O . ALA B 1 489 ? 0.44 -28.312 -14.531 1 97.06 489 ALA B O 1
ATOM 7991 N N . ALA B 1 490 ? 1.892 -28.062 -12.82 1 97.31 490 ALA B N 1
ATOM 7992 C CA . ALA B 1 490 ? 2.859 -29 -13.375 1 97.31 490 ALA B CA 1
ATOM 7993 C C . ALA B 1 490 ? 2.266 -30.406 -13.484 1 97.31 490 ALA B C 1
ATOM 7995 O O . ALA B 1 490 ? 2.367 -31.047 -14.523 1 97.31 490 ALA B O 1
ATOM 7996 N N . VAL B 1 491 ? 1.6 -30.828 -12.43 1 95.38 491 VAL B N 1
ATOM 7997 C CA . VAL B 1 491 ? 1.075 -32.188 -12.406 1 95.38 491 VAL B CA 1
ATOM 7998 C C . VAL B 1 491 ? -0.133 -32.312 -13.328 1 95.38 491 VAL B C 1
ATOM 8000 O O . VAL B 1 491 ? -0.346 -33.344 -13.969 1 95.38 491 VAL B O 1
ATOM 8003 N N . LEU B 1 492 ? -0.968 -31.281 -13.383 1 95.56 492 LEU B N 1
ATOM 8004 C CA . LEU B 1 492 ? -2.098 -31.281 -14.305 1 95.56 492 LEU B CA 1
ATOM 8005 C C . LEU B 1 492 ? -1.618 -31.422 -15.75 1 95.56 492 LEU B C 1
ATOM 8007 O O . LEU B 1 492 ? -2.186 -32.188 -16.531 1 95.56 492 LEU B O 1
ATOM 8011 N N . SER B 1 493 ? -0.607 -30.656 -16.094 1 96 493 SER B N 1
ATOM 8012 C CA . SER B 1 493 ? -0.043 -30.703 -17.438 1 96 493 SER B CA 1
ATOM 8013 C C . SER B 1 493 ? 0.559 -32.062 -17.75 1 96 493 SER B C 1
ATOM 8015 O O . SER B 1 493 ? 0.414 -32.594 -18.859 1 96 493 SER B O 1
ATOM 8017 N N . GLN B 1 494 ? 1.194 -32.594 -16.828 1 94.31 494 GLN B N 1
ATOM 8018 C CA . GLN B 1 494 ? 1.891 -33.875 -17.031 1 94.31 494 GLN B CA 1
ATOM 8019 C C . GLN B 1 494 ? 0.906 -35.031 -17.094 1 94.31 494 GLN B C 1
ATOM 8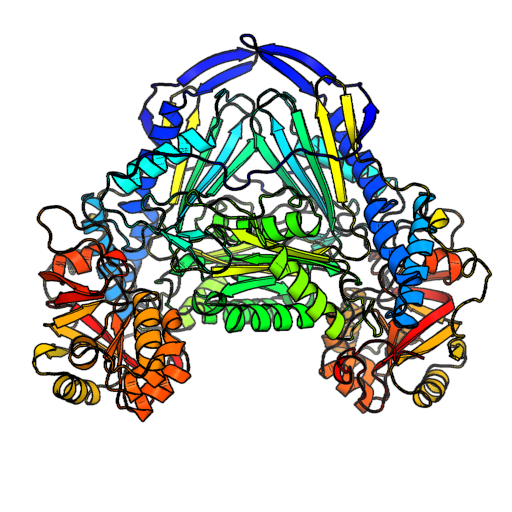021 O O . GLN B 1 494 ? 1.062 -35.938 -17.922 1 94.31 494 GLN B O 1
ATOM 8026 N N . SER B 1 495 ? -0.13 -35 -16.297 1 93.38 495 SER B N 1
ATOM 8027 C CA . SER B 1 495 ? -0.914 -36.219 -16.078 1 93.38 495 SER B CA 1
ATOM 8028 C C . SER B 1 495 ? -2.266 -36.125 -16.766 1 93.38 495 SER B C 1
ATOM 8030 O O . SER B 1 495 ? -2.848 -37.156 -17.125 1 93.38 495 SER B O 1
ATOM 8032 N N . SER B 1 496 ? -2.797 -34.938 -16.953 1 95.62 496 SER B N 1
ATOM 8033 C CA . SER B 1 496 ? -4.195 -34.844 -17.359 1 95.62 496 SER B CA 1
ATOM 8034 C C . SER B 1 496 ? -4.324 -34.25 -18.766 1 95.62 496 SER B C 1
ATOM 8036 O O . SER B 1 496 ? -5.305 -34.531 -19.469 1 95.62 496 SER B O 1
ATOM 8038 N N . ILE B 1 497 ? -3.438 -33.438 -19.188 1 97.06 497 ILE B N 1
ATOM 8039 C CA . ILE B 1 497 ? -3.553 -32.781 -20.484 1 97.06 497 ILE B CA 1
ATOM 8040 C C . ILE B 1 497 ? -2.789 -33.594 -21.547 1 97.06 497 ILE B C 1
ATOM 8042 O O . ILE B 1 497 ? -1.579 -33.812 -21.422 1 97.06 497 ILE B O 1
ATOM 8046 N N . LYS B 1 498 ? -3.506 -33.906 -22.609 1 97.12 498 LYS B N 1
ATOM 8047 C CA . LYS B 1 498 ? -2.949 -34.844 -23.578 1 97.12 498 LYS B CA 1
ATOM 8048 C C . LYS B 1 498 ? -2.551 -34.156 -24.875 1 97.12 498 LYS B C 1
ATOM 8050 O O . LYS B 1 498 ? -1.706 -34.656 -25.625 1 97.12 498 LYS B O 1
ATOM 8055 N N . SER B 1 499 ? -3.154 -33.094 -25.125 1 96.88 499 SER B N 1
ATOM 8056 C CA . SER B 1 499 ? -2.818 -32.312 -26.312 1 96.88 499 SER B CA 1
ATOM 8057 C C . SER B 1 499 ? -3.285 -30.875 -26.188 1 96.88 499 SER B C 1
ATOM 8059 O O . SER B 1 499 ? -4.148 -30.562 -25.359 1 96.88 499 SER B O 1
ATOM 8061 N N . ILE B 1 500 ? -2.705 -30.016 -26.984 1 95.94 500 ILE B N 1
ATOM 8062 C CA . ILE B 1 500 ? -3.061 -28.609 -27.031 1 95.94 500 ILE B CA 1
ATOM 8063 C C . ILE B 1 500 ? -2.893 -28.062 -28.453 1 95.94 500 ILE B C 1
ATOM 8065 O O . ILE B 1 500 ? -1.936 -28.422 -29.141 1 95.94 500 ILE B O 1
ATOM 8069 N N . GLU B 1 501 ? -3.83 -27.312 -28.891 1 95.62 501 GLU B N 1
ATOM 8070 C CA . GLU B 1 501 ? -3.805 -26.672 -30.203 1 95.62 501 GLU B CA 1
ATOM 8071 C C . GLU B 1 501 ? -4.359 -25.25 -30.141 1 95.62 501 GLU B C 1
ATOM 8073 O O . GLU B 1 501 ? -5.402 -25.016 -29.531 1 95.62 501 GLU B O 1
ATOM 8078 N N . CYS B 1 502 ? -3.623 -24.312 -30.703 1 95.31 502 CYS B N 1
ATOM 8079 C CA . CYS B 1 502 ? -4.145 -22.953 -30.797 1 95.31 502 CYS B CA 1
ATOM 8080 C C . CYS B 1 502 ? -5.25 -22.859 -31.828 1 95.31 502 CYS B C 1
ATOM 8082 O O . CYS B 1 502 ? -5.043 -23.219 -33 1 95.31 502 CYS B O 1
ATOM 8084 N N . VAL B 1 503 ? -6.387 -22.297 -31.406 1 96.75 503 VAL B N 1
ATOM 8085 C CA . VAL B 1 503 ? -7.504 -22.328 -32.344 1 96.75 503 VAL B CA 1
ATOM 8086 C C . VAL B 1 503 ? -7.852 -20.906 -32.781 1 96.75 503 VAL B C 1
ATOM 8088 O O . VAL B 1 503 ? -8.523 -20.703 -33.781 1 96.75 503 VAL B O 1
ATOM 8091 N N . GLU B 1 504 ? -7.434 -19.969 -31.969 1 96.12 504 GLU B N 1
ATOM 8092 C CA . GLU B 1 504 ? -7.703 -18.594 -32.375 1 96.12 504 GLU B CA 1
ATOM 8093 C C . GLU B 1 504 ? -6.766 -17.625 -31.656 1 96.12 504 GLU B C 1
ATOM 8095 O O . GLU B 1 504 ? -6.297 -17.906 -30.547 1 96.12 504 GLU B O 1
ATOM 8100 N N . TYR B 1 505 ? -6.457 -16.438 -32.312 1 93.38 505 TYR B N 1
ATOM 8101 C CA . TYR B 1 505 ? -5.676 -15.32 -31.797 1 93.38 505 TYR B CA 1
ATOM 8102 C C . TYR B 1 505 ? -4.262 -15.75 -31.438 1 93.38 505 TYR B C 1
ATOM 8104 O O . TYR B 1 505 ? -3.783 -15.477 -30.344 1 93.38 505 TYR B O 1
ATOM 8112 N N . PRO B 1 506 ? -3.547 -16.406 -32.281 1 91.69 506 PRO B N 1
ATOM 8113 C CA . PRO B 1 506 ? -2.189 -16.859 -31.969 1 91.69 506 PRO B CA 1
ATOM 8114 C C . PRO B 1 506 ? -1.26 -15.734 -31.547 1 91.69 506 PRO B C 1
ATOM 8116 O O . PRO B 1 506 ? -0.304 -15.961 -30.797 1 91.69 506 PRO B O 1
ATOM 8119 N N . GLU B 1 507 ? -1.601 -14.547 -31.906 1 86.25 507 GLU B N 1
ATOM 8120 C CA . GLU B 1 507 ? -0.766 -13.383 -31.609 1 86.25 507 GLU B CA 1
ATOM 8121 C C . GLU B 1 507 ? -0.771 -13.07 -30.109 1 86.25 507 GLU B C 1
ATOM 8123 O O . GLU B 1 507 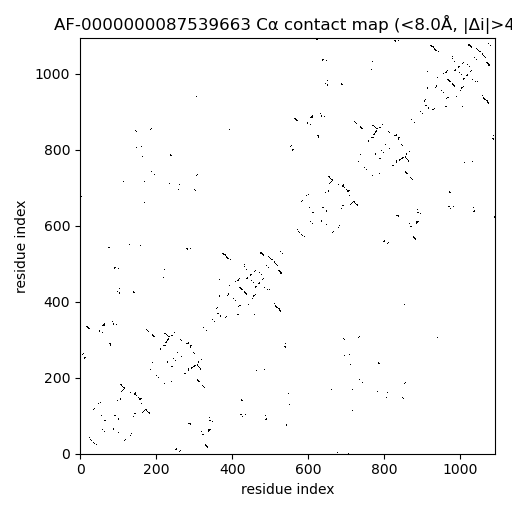? 0.1 -12.352 -29.625 1 86.25 507 GLU B O 1
ATOM 8128 N N . LEU B 1 508 ? -1.707 -13.672 -29.406 1 86.38 508 LEU B N 1
ATOM 8129 C CA . LEU B 1 508 ? -1.83 -13.375 -27.984 1 86.38 508 LEU B CA 1
ATOM 8130 C C . LEU B 1 508 ? -0.957 -14.305 -27.156 1 86.38 508 LEU B C 1
ATOM 8132 O O . LEU B 1 508 ? -0.884 -14.172 -25.938 1 86.38 508 LEU B O 1
ATOM 8136 N N . GLY B 1 509 ? -0.309 -15.219 -27.766 1 80.88 509 GLY B N 1
ATOM 8137 C CA . GLY B 1 509 ? 0.573 -16.109 -27.031 1 80.88 509 GLY B CA 1
ATOM 8138 C C . GLY B 1 509 ? -0.154 -16.938 -26 1 80.88 509 GLY B C 1
ATOM 8139 O O . GLY B 1 509 ? -1.078 -17.688 -26.328 1 80.88 509 GLY B O 1
ATOM 8140 N N . MET B 1 510 ? 0.173 -16.656 -24.797 1 79.56 510 MET B N 1
ATOM 8141 C CA . MET B 1 510 ? -0.385 -17.453 -23.703 1 79.56 510 MET B CA 1
ATOM 8142 C C . MET B 1 510 ? -1.856 -17.109 -23.484 1 79.56 510 MET B C 1
ATOM 8144 O O . MET B 1 510 ? -2.592 -17.891 -22.875 1 79.56 510 MET B O 1
ATOM 8148 N N . GLU B 1 511 ? -2.25 -16.031 -24.016 1 85.56 511 GLU B N 1
ATOM 8149 C CA . GLU B 1 511 ? -3.633 -15.602 -23.844 1 85.56 511 GLU B CA 1
ATOM 8150 C C . GLU B 1 511 ? -4.477 -15.945 -25.062 1 85.56 511 GLU B C 1
ATOM 8152 O O . GLU B 1 511 ? -5.637 -15.539 -25.156 1 85.56 511 GLU B O 1
ATOM 8157 N N . ALA B 1 512 ? -3.93 -16.688 -26.016 1 91.25 512 ALA B N 1
ATOM 8158 C CA . ALA B 1 512 ? -4.676 -17.156 -27.172 1 91.25 512 ALA B CA 1
ATOM 8159 C C . ALA B 1 512 ? -5.746 -18.172 -26.781 1 91.25 512 ALA B C 1
ATOM 8161 O O . ALA B 1 512 ? -5.836 -18.562 -25.609 1 91.25 512 ALA B O 1
ATOM 8162 N N . VAL B 1 513 ? -6.57 -18.469 -27.688 1 96.94 513 VAL B N 1
ATOM 8163 C CA . VAL B 1 513 ? -7.57 -19.516 -27.469 1 96.94 513 VAL B CA 1
ATOM 8164 C C . VAL B 1 513 ? -7 -20.875 -27.875 1 96.94 513 VAL B C 1
ATOM 8166 O O . VAL B 1 513 ? -6.535 -21.047 -29 1 96.94 513 VAL B O 1
ATOM 8169 N N . TYR B 1 514 ? -7.047 -21.781 -26.953 1 97.31 514 TYR B N 1
ATOM 8170 C CA . TYR B 1 514 ? -6.523 -23.125 -27.203 1 97.31 514 TYR B CA 1
ATOM 8171 C C . TYR B 1 514 ? -7.617 -24.172 -27.031 1 97.31 514 TYR B C 1
ATOM 8173 O O . TYR B 1 514 ? -8.625 -23.938 -26.359 1 97.31 514 TYR B O 1
ATOM 8181 N N . LYS B 1 515 ? -7.449 -25.234 -27.703 1 97.94 515 LYS B N 1
ATOM 8182 C CA . LYS B 1 515 ? -8.211 -26.469 -27.531 1 97.94 515 LYS B CA 1
ATOM 8183 C C . LYS B 1 515 ? -7.336 -27.578 -26.969 1 97.94 515 LYS B C 1
ATOM 8185 O O . LYS B 1 515 ? -6.281 -27.875 -27.516 1 97.94 515 LYS B O 1
ATOM 8190 N N . ILE B 1 516 ? -7.781 -28.125 -25.859 1 97.94 516 ILE B N 1
ATOM 8191 C CA . ILE B 1 516 ? -6.988 -29.172 -25.25 1 97.94 516 ILE B CA 1
ATOM 8192 C C . ILE B 1 516 ? -7.832 -30.438 -25.094 1 97.94 516 ILE B C 1
ATOM 8194 O O . ILE B 1 516 ? -9.062 -30.375 -25.062 1 97.94 516 ILE B O 1
ATOM 8198 N N . THR B 1 517 ? -7.176 -31.531 -25.078 1 98.44 517 THR B N 1
ATOM 8199 C CA . THR B 1 517 ? -7.773 -32.812 -24.703 1 98.44 517 THR B CA 1
ATOM 8200 C C . THR B 1 517 ? -7.27 -33.281 -23.344 1 98.44 517 THR B C 1
ATOM 8202 O O . THR B 1 517 ? -6.066 -33.25 -23.078 1 98.44 517 THR B O 1
ATOM 8205 N N . VAL B 1 518 ? -8.203 -33.656 -22.5 1 98 518 VAL B N 1
ATOM 8206 C CA . VAL B 1 518 ? -7.805 -34 -21.141 1 98 518 VAL B CA 1
ATOM 8207 C C . VAL B 1 518 ? -8.297 -35.375 -20.797 1 98 518 VAL B C 1
ATOM 8209 O O . VAL B 1 518 ? -9.219 -35.906 -21.438 1 98 518 VAL B O 1
ATOM 8212 N N . GLU B 1 519 ? -7.609 -36.031 -19.891 1 96.62 519 GLU B N 1
ATOM 8213 C CA . GLU B 1 519 ? -7.988 -37.25 -19.234 1 96.62 519 GLU B CA 1
ATOM 8214 C C . GLU B 1 519 ? -7.801 -37.156 -17.719 1 96.62 519 GLU B C 1
ATOM 8216 O O . GLU B 1 519 ? -6.805 -36.625 -17.25 1 96.62 519 GLU B O 1
ATOM 8221 N N . ASP B 1 520 ? -8.82 -37.594 -16.969 1 93.94 520 ASP B N 1
ATOM 8222 C CA . ASP B 1 520 ? -8.766 -37.594 -15.508 1 93.94 520 ASP B CA 1
ATOM 8223 C C . ASP B 1 520 ? -8.477 -36.188 -14.984 1 93.94 520 ASP B C 1
ATOM 8225 O O . ASP B 1 520 ? -7.602 -36 -14.133 1 93.94 520 ASP B O 1
ATOM 8229 N N . PHE B 1 521 ? -9.07 -35.219 -15.602 1 96.19 521 PHE B N 1
ATOM 8230 C CA . PHE B 1 521 ? -8.938 -33.812 -15.172 1 96.19 521 PHE B CA 1
ATOM 8231 C C . PHE B 1 521 ? -9.875 -33.531 -14.008 1 96.19 521 PHE B C 1
ATOM 8233 O O . PHE B 1 521 ? -11.094 -33.469 -14.18 1 96.19 521 PHE B O 1
ATOM 8240 N N . PRO B 1 522 ? -9.32 -33.344 -12.836 1 94.81 522 PRO B N 1
ATOM 8241 C CA . PRO B 1 522 ? -10.172 -33.188 -11.648 1 94.81 522 PRO B CA 1
ATOM 8242 C C . PRO B 1 522 ? -10.859 -31.844 -11.57 1 94.81 522 PRO B C 1
ATOM 8244 O O . PRO B 1 522 ? -10.242 -30.812 -11.898 1 94.81 522 PRO B O 1
ATOM 8247 N N . ALA B 1 523 ? -12.102 -31.797 -11.172 1 96.31 523 ALA B N 1
ATOM 8248 C CA . ALA B 1 523 ? -12.867 -30.578 -10.945 1 96.31 523 ALA B CA 1
ATOM 8249 C C . ALA B 1 523 ? -13.953 -30.797 -9.898 1 96.31 523 ALA B C 1
ATOM 8251 O O . ALA B 1 523 ? -14.172 -31.922 -9.445 1 96.31 523 ALA B O 1
ATOM 8252 N N . PHE B 1 524 ? -14.508 -29.719 -9.438 1 94.88 524 PHE B N 1
ATOM 8253 C CA . PHE B 1 524 ? -15.602 -29.703 -8.477 1 94.88 524 PHE B CA 1
ATOM 8254 C C . PHE B 1 524 ? -16.734 -28.812 -8.961 1 94.88 524 PHE B C 1
ATOM 8256 O O . PHE B 1 524 ? -16.484 -27.734 -9.5 1 94.88 524 PHE B O 1
ATOM 8263 N N . ILE B 1 525 ? -17.953 -29.281 -8.766 1 96.69 525 ILE B N 1
ATOM 8264 C CA . ILE B 1 525 ? -19.078 -28.391 -9.062 1 96.69 525 ILE B CA 1
ATOM 8265 C C . ILE B 1 525 ? -19.172 -27.297 -8 1 96.69 525 ILE B C 1
ATOM 8267 O O . ILE B 1 525 ? -19.438 -27.578 -6.832 1 96.69 525 ILE B O 1
ATOM 8271 N N . LEU B 1 526 ? -19 -26.047 -8.414 1 97.06 526 LEU B N 1
ATOM 8272 C CA . LEU B 1 526 ? -19 -24.953 -7.441 1 97.06 526 LEU B CA 1
ATOM 8273 C C . LEU B 1 526 ? -20.266 -24.125 -7.547 1 97.06 526 LEU B C 1
ATOM 8275 O O . LEU B 1 526 ? -20.75 -23.594 -6.547 1 97.06 526 LEU B O 1
ATOM 8279 N N . VAL B 1 527 ? -20.75 -23.891 -8.75 1 98 527 VAL B N 1
ATOM 8280 C CA . VAL B 1 527 ? -22.031 -23.234 -9.008 1 98 527 VAL B CA 1
ATOM 8281 C C . VAL B 1 527 ? -22.844 -24.078 -10 1 98 527 VAL B C 1
ATOM 8283 O O . VAL B 1 527 ? -22.297 -24.547 -11.008 1 98 527 VAL B O 1
ATOM 8286 N N . ASP B 1 528 ? -24.125 -24.312 -9.609 1 98.19 528 ASP B N 1
ATOM 8287 C CA . ASP B 1 528 ? -24.938 -25.156 -10.484 1 98.19 528 ASP B CA 1
ATOM 8288 C C . ASP B 1 528 ? -26.031 -24.344 -11.164 1 98.19 528 ASP B C 1
ATOM 8290 O O . ASP B 1 528 ? -26.078 -23.125 -11.031 1 98.19 528 ASP B O 1
ATOM 8294 N N . ASP B 1 529 ? -26.828 -25 -11.992 1 98.25 529 ASP B N 1
ATOM 8295 C CA . ASP B 1 529 ? -27.844 -24.359 -12.82 1 98.25 529 ASP B CA 1
ATOM 8296 C C . ASP B 1 529 ? -29.094 -24.047 -12.008 1 98.25 529 ASP B C 1
ATOM 8298 O O . ASP B 1 529 ? -30.109 -23.625 -12.562 1 98.25 529 ASP B O 1
ATOM 8302 N N . LYS B 1 530 ? -29.078 -24.25 -10.695 1 97.44 530 LYS B N 1
ATOM 8303 C CA . LYS B 1 530 ? -30.219 -24.016 -9.82 1 97.44 530 LYS B CA 1
ATOM 8304 C C . LYS B 1 530 ? -29.984 -22.797 -8.922 1 97.44 530 LYS B C 1
ATOM 8306 O O . LYS B 1 530 ? -30.859 -22.422 -8.148 1 97.44 530 LYS B O 1
ATOM 8311 N N . GLY B 1 531 ? -28.75 -22.188 -9 1 96.12 531 GLY B N 1
ATOM 8312 C CA . GLY B 1 531 ? -28.438 -21.031 -8.188 1 96.12 531 GLY B CA 1
ATOM 8313 C C . GLY B 1 531 ? -27.688 -21.375 -6.91 1 96.12 531 GLY B C 1
ATOM 8314 O O . GLY B 1 531 ? -27.547 -20.547 -6.02 1 96.12 531 GLY B O 1
ATOM 8315 N N . ASN B 1 532 ? -27.312 -22.609 -6.836 1 96.62 532 ASN B N 1
ATOM 8316 C CA . ASN B 1 532 ? -26.5 -23 -5.688 1 96.62 532 ASN B CA 1
ATOM 8317 C C . ASN B 1 532 ? -25.031 -22.609 -5.879 1 96.62 532 ASN B C 1
ATOM 8319 O O . ASN B 1 532 ? -24.469 -22.812 -6.961 1 96.62 532 ASN B O 1
ATOM 8323 N N . ASP B 1 533 ? -24.484 -22.062 -4.84 1 95.94 533 ASP B N 1
ATOM 8324 C CA . ASP B 1 533 ? -23.094 -21.625 -4.816 1 95.94 533 ASP B CA 1
ATOM 8325 C C . ASP B 1 533 ? -22.344 -22.203 -3.619 1 95.94 533 ASP B C 1
ATOM 8327 O O . ASP B 1 533 ? -22.672 -21.906 -2.469 1 95.94 533 ASP B O 1
ATOM 8331 N N . PHE B 1 534 ? -21.406 -23.016 -3.893 1 93.81 534 PHE B N 1
ATOM 8332 C CA . PHE B 1 534 ? -20.625 -23.719 -2.887 1 93.81 534 PHE B CA 1
ATOM 8333 C C . PHE B 1 534 ? -20.125 -22.75 -1.813 1 93.81 534 PHE B C 1
ATOM 8335 O O . PHE B 1 534 ? -20.219 -23.047 -0.62 1 93.81 534 PHE B O 1
ATOM 8342 N N . PHE B 1 535 ? -19.625 -21.594 -2.154 1 90.62 535 PHE B N 1
ATOM 8343 C CA . PHE B 1 535 ? -18.969 -20.656 -1.248 1 90.62 535 PHE B CA 1
ATOM 8344 C C . PHE B 1 535 ? -20 -19.969 -0.344 1 90.62 535 PHE B C 1
ATOM 8346 O O . PHE B 1 535 ? -19.656 -19.5 0.741 1 90.62 535 PHE B O 1
ATOM 8353 N N . LYS B 1 536 ? -21.219 -19.891 -0.756 1 88.75 536 LYS B N 1
ATOM 8354 C CA . LYS B 1 536 ? -22.281 -19.266 0.036 1 88.75 536 LYS B CA 1
ATOM 8355 C C . LYS B 1 536 ? -22.938 -20.281 0.979 1 88.75 536 LYS B C 1
ATOM 8357 O O . LYS B 1 536 ? -23.578 -19.891 1.959 1 88.75 536 LYS B O 1
ATOM 8362 N N . GLN B 1 537 ? -22.719 -21.484 0.733 1 86.06 537 GLN B N 1
ATOM 8363 C CA . GLN B 1 537 ? -23.359 -22.531 1.523 1 86.06 537 GLN B CA 1
ATOM 8364 C C . GLN B 1 537 ? -22.391 -23.141 2.537 1 86.06 537 GLN B C 1
ATOM 8366 O O . GLN B 1 537 ? -22.766 -24 3.334 1 86.06 537 GLN B O 1
ATOM 8371 N N . LEU B 1 538 ? -21.266 -22.641 2.52 1 83.38 538 LEU B N 1
ATOM 8372 C CA . LEU B 1 538 ? -20.234 -23.203 3.391 1 83.38 538 LEU B CA 1
ATOM 8373 C C . LEU B 1 538 ? -20.562 -22.953 4.855 1 83.38 538 LEU B C 1
ATOM 8375 O O . LEU B 1 538 ? -21 -21.859 5.219 1 83.38 538 LEU B O 1
ATOM 8379 N N . LYS B 1 539 ? -20.484 -24.016 5.637 1 79.75 539 LYS B N 1
ATOM 8380 C CA . LYS B 1 539 ? -20.641 -23.938 7.082 1 79.75 539 LYS B CA 1
ATOM 8381 C C . LYS B 1 539 ? -19.297 -23.891 7.789 1 79.75 539 LYS B C 1
ATOM 8383 O O . LYS B 1 539 ? -18.297 -24.375 7.25 1 79.75 539 LYS B O 1
ATOM 8388 N N . PRO B 1 540 ? -19.25 -23.297 8.969 1 85.25 540 PRO B N 1
ATOM 8389 C CA . PRO B 1 540 ? -18.016 -23.344 9.742 1 85.25 540 PRO B CA 1
ATOM 8390 C C . PRO B 1 540 ? -17.516 -24.766 9.984 1 85.25 540 PRO B C 1
ATOM 8392 O O . PRO B 1 540 ? -18.312 -25.672 10.195 1 85.25 540 PRO B O 1
ATOM 8395 N N . TRP B 1 541 ? -16.25 -24.938 9.938 1 83.19 541 TRP B N 1
ATOM 8396 C CA . TRP B 1 541 ? -15.648 -26.266 10.094 1 83.19 541 TRP B CA 1
ATOM 8397 C C . TRP B 1 541 ? -15.594 -26.656 11.57 1 83.19 541 TRP B C 1
ATOM 8399 O O . TRP B 1 541 ? -15.047 -25.922 12.398 1 83.19 541 TRP B O 1
ATOM 8409 N N . THR B 1 542 ? -16.281 -27.625 12.008 1 78.69 542 THR B N 1
ATOM 8410 C CA . THR B 1 542 ? -16.344 -28.078 13.398 1 78.69 542 THR B CA 1
ATOM 8411 C C . THR B 1 542 ? -15.484 -29.328 13.602 1 78.69 542 THR B C 1
ATOM 8413 O O . THR B 1 542 ? -15.555 -29.969 14.648 1 78.69 542 THR B O 1
ATOM 8416 N N . GLY B 1 543 ? -14.492 -29.578 12.898 1 69.69 543 GLY B N 1
ATOM 8417 C CA . GLY B 1 543 ? -13.648 -30.75 13.008 1 69.69 543 GLY B CA 1
ATOM 8418 C C . GLY B 1 543 ? -14.32 -32.031 12.492 1 69.69 543 GLY B C 1
ATOM 8419 O O . GLY B 1 543 ? -15.539 -32.031 12.281 1 69.69 543 GLY B O 1
ATOM 8420 N N . CYS B 1 544 ? -13.562 -33.031 11.953 1 56.41 544 CYS B N 1
ATOM 8421 C CA . CYS B 1 544 ? -14.133 -34.281 11.539 1 56.41 544 CYS B CA 1
ATOM 8422 C C . CYS B 1 544 ? -14.719 -35.031 12.734 1 56.41 544 CYS B C 1
ATOM 8424 O O . CYS B 1 544 ? -14.109 -35.062 13.812 1 56.41 544 CYS B O 1
ATOM 8426 N N . PRO B 1 545 ? -16 -35.375 12.883 1 48.56 545 PRO B N 1
ATOM 8427 C CA . PRO B 1 545 ? -16.516 -36.156 14.008 1 48.56 545 PRO B CA 1
ATOM 8428 C C . PRO B 1 545 ? -15.602 -37.312 14.383 1 48.56 545 PRO B C 1
ATOM 8430 O O . PRO B 1 545 ? -15.047 -38 13.5 1 48.56 545 PRO B O 1
ATOM 8433 N N . LYS B 1 546 ? -15.016 -37.156 15.586 1 45.78 546 LYS B N 1
ATOM 8434 C CA . LYS B 1 546 ? -14.383 -38.406 16.062 1 45.78 546 LYS B CA 1
ATOM 8435 C C . LYS B 1 546 ? -15.258 -39.625 15.758 1 45.78 546 LYS B C 1
ATOM 8437 O O . LYS B 1 546 ? -16.438 -39.625 16.094 1 45.78 546 LYS B O 1
ATOM 8442 N N . LYS B 1 547 ? -14.68 -40.406 14.922 1 32.91 547 LYS B N 1
ATOM 8443 C CA . LYS B 1 547 ? -15.305 -41.688 14.711 1 32.91 547 LYS B CA 1
ATOM 8444 C C . LYS B 1 547 ? -15.164 -42.594 15.945 1 32.91 547 LYS B C 1
ATOM 8446 O O . LYS B 1 547 ? -14.086 -42.656 16.547 1 32.91 547 LYS B O 1
#

Nearest PDB structures (foldseek):
  6upm-assembly1_A  TM=9.817E-01  e=3.578E-88  Leishmania major strain Friedlin
  6uqm-assembly1_A  TM=9.811E-01  e=3.431E-87  Leishmania major strain Friedlin
  6uql-assembly1_B  TM=9.796E-01  e=5.262E-87  Leishmania major strain Friedlin
  6uqm-assembly1_B  TM=9.816E-01  e=2.018E-86  Leishmania major strain Friedlin
  6mso-assembly1_A  TM=9.764E-01  e=6.321E-87  Leishmania major

Solvent-accessible surface area (backbone atoms only — not comparable to full-atom values): 52847 Å² total; per-residue (Å²): 129,81,76,94,76,84,64,67,46,74,57,65,52,83,82,82,76,57,65,40,81,75,45,50,70,49,51,45,75,48,75,54,98,90,38,68,26,27,33,42,37,57,68,37,46,16,48,50,35,23,54,47,53,47,44,30,41,20,34,42,49,52,70,57,54,49,57,42,42,49,44,70,71,39,80,54,43,30,72,53,24,29,50,51,35,50,46,43,40,47,9,44,35,50,1,43,72,69,59,30,27,30,41,17,63,50,24,42,41,33,38,45,33,36,38,7,67,27,45,44,64,93,63,65,62,65,54,27,33,46,49,7,44,34,49,35,41,66,72,44,40,42,33,61,32,20,26,9,27,43,47,95,54,48,63,41,70,42,67,36,32,44,67,56,44,74,48,39,32,53,42,75,50,49,36,37,38,36,42,35,32,44,50,24,41,45,33,60,53,50,47,49,63,43,69,43,43,68,75,44,43,63,43,65,85,40,32,50,59,52,53,52,53,58,57,61,68,58,68,34,36,37,16,32,36,18,28,35,10,38,20,42,21,27,77,41,72,29,58,20,37,45,48,13,57,40,37,19,70,51,70,55,68,46,35,38,69,55,34,34,76,59,16,30,32,18,34,42,68,68,58,20,53,53,50,41,54,53,42,29,28,60,16,49,7,30,61,80,30,24,31,38,32,45,79,44,46,42,35,36,42,35,24,20,37,74,68,38,27,37,34,21,38,21,46,23,28,62,64,54,26,53,46,43,34,35,37,40,82,84,24,36,34,34,50,62,61,32,77,60,49,53,75,62,58,56,75,88,71,68,56,88,74,75,63,84,82,42,52,76,41,57,38,75,69,28,48,68,52,41,47,59,56,52,70,75,50,61,60,68,40,47,30,22,35,30,35,51,35,28,29,38,30,68,66,40,52,51,53,50,50,50,34,46,74,72,72,39,76,76,58,66,66,43,41,46,27,36,31,31,26,31,42,42,13,38,58,42,90,96,46,55,44,16,10,32,32,45,38,55,41,53,78,49,47,90,49,44,47,64,36,31,73,66,52,19,50,37,35,32,33,16,18,46,68,70,56,68,65,45,38,51,31,15,34,75,62,57,14,38,35,30,32,34,72,45,60,27,2,16,36,39,21,70,69,16,40,67,37,61,43,80,74,39,60,70,89,50,56,49,40,19,31,31,41,30,35,33,40,73,34,62,32,23,33,34,27,36,43,81,50,50,44,42,83,80,64,59,54,66,40,82,60,54,76,85,125,129,81,75,94,74,84,63,67,45,76,58,64,51,82,83,80,77,58,65,40,81,75,44,50,68,50,51,47,74,49,74,54,97,90,37,67,26,25,32,40,37,57,66,38,44,17,49,51,36,21,52,47,54,46,44,31,41,20,32,40,48,52,70,57,54,50,57,41,42,49,44,66,70,38,78,53,44,32,72,54,24,32,50,52,34,50,46,43,41,49,9,44,37,49,2,42,72,70,59,30,28,32,41,17,64,47,24,42,42,34,37,45,32,38,38,7,66,28,45,44,64,92,64,64,62,64,54,26,34,45,48,7,45,35,49,34,42,67,73,45,41,41,33,61,35,20,27,9,27,44,46,94,55,48,63,42,70,41,67,35,32,44,66,55,42,73,48,40,30,54,42,74,50,47,36,38,38,35,42,38,33,44,49,24,39,44,34,61,53,49,47,48,61,44,68,42,43,68,76,45,44,65,44,65,86,40,31,51,59,52,53,52,55,57,57,62,69,58,66,36,37,38,18,33,35,18,28,34,10,38,21,43,22,27,78,40,72,29,59,20,39,43,47,12,56,41,38,20,71,51,69,54,69,46,35,38,69,56,34,35,76,59,15,30,33,17,34,42,65,70,59,20,54,53,51,41,53,53,42,30,29,59,16,48,7,29,61,81,29,24,31,38,33,47,79,46,46,42,35,36,42,36,23,19,37,74,68,38,27,38,34,21,37,22,47,22,29,62,64,53,26,54,46,43,35,35,36,41,83,84,22,36,33,33,51,63,60,32,76,61,48,52,77,62,58,54,75,87,65,67,53,87,79,74,60,86,80,43,51,77,41,57,39,75,70,29,46,68,53,40,48,60,56,53,69,75,51,60,61,67,38,47,30,23,35,30,35,48,35,28,28,39,30,67,66,40,52,52,52,50,48,51,34,46,74,73,72,39,78,76,59,66,66,45,41,47,27,36,32,31,27,31,41,44,12,37,58,43,88,94,46,55,44,16,8,32,30,45,36,53,40,52,80,50,48,88,51,45,48,64,38,32,74,66,52,18,51,37,34,32,34,17,17,46,68,70,54,69,65,46,41,52,31,14,33,74,64,57,15,36,34,30,32,35,71,45,61,27,2,16,36,38,20,71,70,14,42,68,37,63,42,81,73,41,60,72,89,50,56,49,39,18,31,30,40,30,33,34,41,73,35,62,33,24,34,34,29,35,43,81,51,50,42,41,83,79,66,59,55,67,39,82,60,54,76,84,124

Organism: Prevotella intermedia (NCBI:txid28131)

pLDDT: mean 95.25, std 7.38, range [32.53, 98.94]

Foldseek 3Di:
DDDDDDDDQADFDDDPFDKDFDDAPQWDWDDDPHDIAIEGELLQLLVLLLVQLLCLFQFAALVLLLLLLVLCVDQQWDLVLNVLSLLLLVLSLLSLVSAFTLAQFSAAKEKEKEAAPRYHYPDDNQVSSQNSQQCNQQVGLHAQDDWADPDPPDIDRPSRNDDHHYHYHYDHDFKMKIKIFGHGPLQVVLKDKDWDFPQQVVDCVRPLVVLLVSLLVSWCQSQDQKQKEKEKADADRVRRRVCRVCVQLVVSVRGACDDDPNFHKHWPVVVFVVSLQSQQFSQCHSHLGTRRSYSTYTYMYTHHDNGTIMMMMGIQHSSSRMWMWMQGSRHTITGDGDSRSVVSHDPVPPDPPPRDAAAEAEFQVWPVVRLVVVQVDDFSGKYFYFWKEKEAADVRLVVQVVCVVVVHAGDPNQQTGAYADWFGGRDGPPFQTHQIAFHRPASNQVRQLVQLVRRGNLEYEHGTFYDLSNLVSCQVRFGWYKYARHSSRSCQRVAWWHHKDFDADVVRHRRGMIMTGTGRGMITTAHGNNSDGSSVPRGTSPTDPDD/DDDDDDDDQADFDDDPFDKDFDDAPQWDWDDDPHDIAIEGELLQLLVLLLVQLLCLFQFAAPVLLLLLLVLCVDQQWDLVLNVLSLLLLVLSLLSLVSAFTLAQFSAAKEKEKEAAPRYHYPDDNQVSSQNSQQCNQQVGLHAQDDWDDPDPPDIDRPSRNDDHHYHYHYHHDFKMKIKIFGHGPLQVVLKDKDWDFPQQVVDCVRPLVVLLVSLLVSWCQLQDQKQKEKEKADADRVRRRVCRVCVQLVVSVRGACDDDPNFHKHWPVVVFVVSLQSQQFSQCRSHLGTRRSYSTYTYMYTDHDNGTIMMMMGIQHSSSRMWMWMQGSRHTITGDGDSRSVVSDDPVCPDPPPGDAAAEAEFQVWPVVRLVVVQVDDFSGKYFYFWKEKEAADVRLVVQVVCVVVVHAGDPNQQTGAYADWFGGRDGPPFQTHQIAFHRDQSNQVRQLVQLVRRGNLEYEHGTFYDLSNLVSCQVRFGWYKYARHSSRSCQRHAWWHHKDFDADVVRHRNGMMMTGTGRGMITTAHGNNSDGSSVPRGTSPTDPDD

Radius of gyration: 30.28 Å; Cα contacts (8 Å, |Δi|>4): 2873; chains: 2; bounding box: 74×92×70 Å

InterPro domains:
  IPR004646 Fe-S hydro-lyase, tartrate dehydratase alpha-type, catalytic domain [PF05681] (49-324)
  IPR004646 Fe-S hydro-lyase, tartrate dehydratase alpha-type, catalytic domain [TIGR00722] (72-322)
  IPR004647 Fe-S hydro-lyase, tartrate dehydratase beta-type, catalytic domain [PF05683] (331-537)
  IPR004647 Fe-S hydro-lyase, tartrate dehydratase beta-type, catalytic domain [TIGR00723] (373-537)
  IPR011167 Iron-dependent fumarate hydratase [PIRSF001394] (29-540)
  IPR020557 Fumarate lyase, conserved site [PS00163] (456-465)
  IPR036660 Fe-S hydro-lyase, tartrate dehydratase beta-type, catalytic domain superfamily [G3DSA:3.20.130.10] (354-537)
  IPR036660 Fe-S hydro-lyase, tartrate dehydratase beta-type, catalytic domain superfamily [SSF117457] (367-536)
  IPR051208 Class-I Fumarase/Tartrate Dehydratase [PTHR30389] (1-538)